Protein 5VBA (pdb70)

B-factor: mean 67.68, std 23.31, range [27.04, 410.62]

Radius of gyration: 30.57 Å; Cα contacts (8 Å, |Δi|>4): 1472; chains: 2; bounding box: 83×88×61 Å

Sequence (814 aa):
ENLYFQGNIFEMLRIDEGLRLKIYKDTEGYYTIGIGHLLTKSPSLNAAKSELDKAIGRNTNGVITKDEAEKLFNQDVDAAVRGILRNAKLKPVYDSLDAVRRAALINMVFQMGETGVAGFTNSLRMLQQKRWDEAAVNLAKSRWYNQTPNRAKRVITTFRTGTWDAYAMVGVEVTIDGMLVLADRLHLVDFPVALGIRPDDLREIVWDQVRRDLTAQGVLDHNGYPHPTVASMVDTLSRPDRTLEARWWRRDVVMVRFVVARKDDRHVIAVRNGDLLVLQLVAPQVGLAGMVTAVLGTADPASVEPLTGIASELAEAGLAPTAARIYTEIVSNPDSWVEIVASQRHPGGTTTHTKAAAGVLDSAHGRVVSLPRIVSGELYGSFLPGTPQNLQLALDALVELLPAGSWLSSGENLYFQGNIFEMLRIDEGLRLKIYKDTEGYYTIGIGHLLTKSPSLNAAKSELDKAIGRNTNGVITKDEAEKLFNQDVDAAVRGILRNAKLKPVYDSLDAVRRAALINMVFQMGETGVAGFTNSLRMLQQKRWDEAAVNLAKSRWYNQTPNRAKRVITTFRTGTWDAYAMVGVEVTIDGMLVLADRLHLVDFPVALGIRPIVWDQVRRDLTAQGVLDHNGYPHPTVASMVDTLSRPDRTLEARWWRRDVGGVMVRFVVARKDDRHVIAVRNGDLLVLQLVAPQVGLAGMVTAVLGTADPASVEPLSELAEATTGLAPTAARIYTEIVSNPDSWVEIVASQRHPGGTTTHTKAAAGVLDSAHGRVVSLPRIVSGELYGSFLPGTPQNLQLALDALVELLPAGSWL

Structure (mmCIF, N/CA/C/O backbone):
data_5VBA
#
_entry.id   5VBA
#
_cell.length_a   64.140
_cell.length_b   81.690
_cell.length_c   160.020
_cell.angle_alpha   90.00
_cell.angle_beta   90.00
_cell.angle_gamma   90.00
#
_symmetry.space_group_name_H-M   'P 21 21 21'
#
loop_
_entity.id
_entity.type
_entity.pdbx_description
1 polymer 'Lysozyme, ESX-1 secretion-associated protein EspG1 chimera'
2 non-polymer 'CHLORIDE ION'
3 water water
#
loop_
_atom_site.group_PDB
_atom_site.id
_atom_site.type_symbol
_atom_site.label_atom_id
_atom_site.label_alt_id
_atom_site.label_comp_id
_atom_site.label_asym_id
_atom_site.label_entity_id
_atom_site.label_seq_id
_atom_site.pdbx_PDB_ins_code
_atom_site.Cartn_x
_atom_site.Cartn_y
_atom_site.Cartn_z
_atom_site.occupancy
_atom_site.B_iso_or_equiv
_atom_site.auth_seq_id
_atom_site.auth_comp_id
_atom_site.auth_asym_id
_atom_site.auth_atom_id
_atom_site.pdbx_PDB_model_num
ATOM 1 N N . GLU A 1 14 ? -14.946 -13.163 -16.205 1.00 76.20 995 GLU A N 1
ATOM 2 C CA . GLU A 1 14 ? -14.188 -11.944 -15.943 1.00 87.55 995 GLU A CA 1
ATOM 3 C C . GLU A 1 14 ? -13.064 -11.780 -16.971 1.00 81.93 995 GLU A C 1
ATOM 4 O O . GLU A 1 14 ? -12.800 -12.689 -17.756 1.00 79.46 995 GLU A O 1
ATOM 15 N N . ASN A 1 15 ? -12.422 -10.608 -16.970 1.00 85.78 996 ASN A N 1
ATOM 16 C CA . ASN A 1 15 ? -11.272 -10.322 -17.837 1.00 82.78 996 ASN A CA 1
ATOM 17 C C . ASN A 1 15 ? -11.591 -10.559 -19.318 1.00 80.70 996 ASN A C 1
ATOM 18 O O . ASN A 1 15 ? -10.970 -11.383 -19.994 1.00 82.29 996 ASN A O 1
ATOM 29 N N . LEU A 1 16 ? -12.581 -9.816 -19.818 1.00 69.94 997 LEU A N 1
ATOM 30 C CA . LEU A 1 16 ? -12.930 -9.893 -21.234 1.00 65.51 997 LEU A CA 1
ATOM 31 C C . LEU A 1 16 ? -12.047 -9.014 -22.118 1.00 50.28 997 LEU A C 1
ATOM 32 O O . LEU A 1 16 ? -12.042 -9.201 -23.339 1.00 52.53 997 LEU A O 1
ATOM 48 N N . TYR A 1 17 ? -11.334 -8.045 -21.545 1.00 45.85 998 TYR A N 1
ATOM 49 C CA . TYR A 1 17 ? -10.399 -7.194 -22.282 1.00 48.36 998 TYR A CA 1
ATOM 50 C C . TYR A 1 17 ? -8.996 -7.500 -21.763 1.00 45.82 998 TYR A C 1
ATOM 51 O O . TYR A 1 17 ? -8.576 -6.967 -20.732 1.00 41.01 998 TYR A O 1
ATOM 69 N N . PHE A 1 18 ? -8.270 -8.361 -22.476 1.00 45.60 999 PHE A N 1
ATOM 70 C CA . PHE A 1 18 ? -6.961 -8.801 -22.011 1.00 47.58 999 PHE A CA 1
ATOM 71 C C . PHE A 1 18 ? -5.904 -7.756 -22.351 1.00 44.69 999 PHE A C 1
ATOM 72 O O . PHE A 1 18 ? -5.663 -7.463 -23.526 1.00 46.47 999 PHE A O 1
ATOM 89 N N . GLN A 1 19 ? -5.253 -7.225 -21.324 1.00 39.25 1000 GLN A N 1
ATOM 90 C CA . GLN A 1 19 ? -4.284 -6.145 -21.471 1.00 50.23 1000 GLN A CA 1
ATOM 91 C C . GLN A 1 19 ? -2.874 -6.720 -21.503 1.00 46.09 1000 GLN A C 1
ATOM 92 O O . GLN A 1 19 ? -2.406 -7.287 -20.513 1.00 53.12 1000 GLN A O 1
ATOM 106 N N . GLY A 1 20 ? -2.216 -6.612 -22.656 1.00 47.07 1001 GLY A N 1
ATOM 107 C CA . GLY A 1 20 ? -0.809 -6.904 -22.777 1.00 43.89 1001 GLY A CA 1
ATOM 108 C C . GLY A 1 20 ? -0.001 -5.644 -23.051 1.00 43.38 1001 GLY A C 1
ATOM 109 O O . GLY A 1 20 ? -0.525 -4.535 -23.142 1.00 42.60 1001 GLY A O 1
ATOM 113 N N . ASN A 1 21 ? 1.306 -5.852 -23.207 1.00 42.30 1002 ASN A N 1
ATOM 114 C CA . ASN A 1 21 ? 2.227 -4.779 -23.566 1.00 43.62 1002 ASN A CA 1
ATOM 115 C C . ASN A 1 21 ? 3.486 -5.414 -24.142 1.00 40.06 1002 ASN A C 1
ATOM 116 O O . ASN A 1 21 ? 3.720 -6.619 -23.996 1.00 39.32 1002 ASN A O 1
ATOM 127 N N . ILE A 1 22 ? 4.297 -4.587 -24.805 1.00 39.06 1003 ILE A N 1
ATOM 128 C CA . ILE A 1 22 ? 5.410 -5.128 -25.586 1.00 37.84 1003 ILE A CA 1
ATOM 129 C C . ILE A 1 22 ? 6.435 -5.801 -24.688 1.00 33.97 1003 ILE A C 1
ATOM 130 O O . ILE A 1 22 ? 7.048 -6.803 -25.078 1.00 39.45 1003 ILE A O 1
ATOM 146 N N . PHE A 1 23 ? 6.605 -5.311 -23.464 1.00 35.17 1004 PHE A N 1
ATOM 147 C CA . PHE A 1 23 ? 7.608 -5.897 -22.583 1.00 41.27 1004 PHE A CA 1
ATOM 148 C C . PHE A 1 23 ? 7.209 -7.301 -22.136 1.00 40.74 1004 PHE A C 1
ATOM 149 O O . PHE A 1 23 ? 8.039 -8.217 -22.149 1.00 44.21 1004 PHE A O 1
ATOM 166 N N . GLU A 1 24 ? 5.952 -7.493 -21.730 1.00 41.45 1005 GLU A N 1
ATOM 167 C CA . GLU A 1 24 ? 5.505 -8.826 -21.332 1.00 46.75 1005 GLU A CA 1
ATOM 168 C C . GLU A 1 24 ? 5.547 -9.789 -22.510 1.00 42.65 1005 GLU A C 1
ATOM 169 O O . GLU A 1 24 ? 5.908 -10.961 -22.352 1.00 48.95 1005 GLU A O 1
ATOM 181 N N . MET A 1 25 ? 5.191 -9.307 -23.704 1.00 41.03 1006 MET A N 1
ATOM 182 C CA . MET A 1 25 ? 5.262 -10.135 -24.904 1.00 40.74 1006 MET A CA 1
ATOM 183 C C . MET A 1 25 ? 6.662 -10.693 -25.110 1.00 40.39 1006 MET A C 1
ATOM 184 O O . MET A 1 25 ? 6.834 -11.893 -25.352 1.00 42.34 1006 MET A O 1
ATOM 198 N N . LEU A 1 26 ? 7.678 -9.834 -25.039 1.00 39.22 1007 LEU A N 1
ATOM 199 C CA . LEU A 1 26 ? 9.030 -10.272 -25.362 1.00 41.90 1007 LEU A CA 1
ATOM 200 C C . LEU A 1 26 ? 9.690 -10.972 -24.184 1.00 42.43 1007 LEU A C 1
ATOM 201 O O . LEU A 1 26 ? 10.543 -11.841 -24.385 1.00 40.81 1007 LEU A O 1
ATOM 217 N N . ARG A 1 27 ? 9.300 -10.619 -22.959 1.00 36.90 1008 ARG A N 1
ATOM 218 C CA . ARG A 1 27 ? 9.676 -11.413 -21.794 1.00 43.16 1008 ARG A CA 1
ATOM 219 C C . ARG A 1 27 ? 9.313 -12.880 -21.992 1.00 47.49 1008 ARG A C 1
ATOM 220 O O . ARG A 1 27 ? 10.084 -13.779 -21.633 1.00 45.69 1008 ARG A O 1
ATOM 241 N N . ILE A 1 28 ? 8.140 -13.137 -22.570 1.00 43.71 1009 ILE A N 1
ATOM 242 C CA . ILE A 1 28 ? 7.680 -14.502 -22.785 1.00 45.49 1009 ILE A CA 1
ATOM 243 C C . ILE A 1 28 ? 8.414 -15.137 -23.957 1.00 44.57 1009 ILE A C 1
ATOM 244 O O . ILE A 1 28 ? 8.903 -16.267 -23.862 1.00 46.11 1009 ILE A O 1
ATOM 260 N N . ASP A 1 29 ? 8.517 -14.414 -25.074 1.00 45.27 1010 ASP A N 1
ATOM 261 C CA . ASP A 1 29 ? 9.068 -14.997 -26.293 1.00 48.68 1010 ASP A CA 1
ATOM 262 C C . ASP A 1 29 ? 10.594 -15.087 -26.249 1.00 44.81 1010 ASP A C 1
ATOM 263 O O . ASP A 1 29 ? 11.163 -16.138 -26.558 1.00 44.54 1010 ASP A O 1
ATOM 272 N N . GLU A 1 30 ? 11.276 -13.994 -25.898 1.00 50.22 1011 GLU A N 1
ATOM 273 C CA . GLU A 1 30 ? 12.736 -14.008 -25.819 1.00 49.04 1011 GLU A CA 1
ATOM 274 C C . GLU A 1 30 ? 13.236 -14.576 -24.498 1.00 51.17 1011 GLU A C 1
ATOM 275 O O . GLU A 1 30 ? 14.291 -15.218 -24.457 1.00 53.68 1011 GLU A O 1
ATOM 287 N N . GLY A 1 31 ? 12.505 -14.346 -23.414 1.00 46.72 1012 GLY A N 1
ATOM 288 C CA . GLY A 1 31 ? 12.962 -14.757 -22.106 1.00 46.24 1012 GLY A CA 1
ATOM 289 C C . GLY A 1 31 ? 13.694 -13.641 -21.394 1.00 46.79 1012 GLY A C 1
ATOM 290 O O . GLY A 1 31 ? 14.556 -12.980 -21.980 1.00 52.32 1012 GLY A O 1
ATOM 294 N N . LEU A 1 32 ? 13.343 -13.407 -20.135 1.00 49.61 1013 LEU A N 1
ATOM 295 C CA . LEU A 1 32 ? 14.023 -12.416 -19.319 1.00 48.97 1013 LEU A CA 1
ATOM 296 C C . LEU A 1 32 ? 15.131 -13.100 -18.537 1.00 57.71 1013 LEU A C 1
ATOM 297 O O . LEU A 1 32 ? 14.883 -14.075 -17.819 1.00 58.90 1013 LEU A O 1
ATOM 313 N N . ARG A 1 33 ? 16.345 -12.580 -18.670 1.00 57.42 1014 ARG A N 1
ATOM 314 C CA . ARG A 1 33 ? 17.496 -13.073 -17.929 1.00 54.05 1014 ARG A CA 1
ATOM 315 C C . ARG A 1 33 ? 18.004 -11.940 -17.053 1.00 58.86 1014 ARG A C 1
ATOM 316 O O . ARG A 1 33 ? 18.309 -10.850 -17.549 1.00 55.99 1014 ARG A O 1
ATOM 337 N N . LEU A 1 34 ? 18.076 -12.202 -15.756 1.00 62.60 1015 LEU A N 1
ATOM 338 C CA . LEU A 1 34 ? 18.580 -11.262 -14.769 1.00 64.86 1015 LEU A CA 1
ATOM 339 C C . LEU A 1 34 ? 20.061 -11.444 -14.491 1.00 62.88 1015 LEU A C 1
ATOM 340 O O . LEU A 1 34 ? 20.645 -10.635 -13.764 1.00 64.69 1015 LEU A O 1
ATOM 356 N N . LYS A 1 35 ? 20.668 -12.484 -15.048 1.00 63.79 1016 LYS A N 1
ATOM 357 C CA . LYS A 1 35 ? 22.078 -12.786 -14.865 1.00 71.13 1016 LYS A CA 1
ATOM 358 C C . LYS A 1 35 ? 22.769 -12.764 -16.219 1.00 66.41 1016 LYS A C 1
ATOM 359 O O . LYS A 1 35 ? 22.171 -13.132 -17.237 1.00 58.66 1016 LYS A O 1
ATOM 378 N N . ILE A 1 36 ? 24.015 -12.285 -16.228 1.00 65.81 1017 ILE A N 1
ATOM 379 C CA . ILE A 1 36 ? 24.773 -12.203 -17.466 1.00 59.27 1017 ILE A CA 1
ATOM 380 C C . ILE A 1 36 ? 24.728 -13.548 -18.173 1.00 58.24 1017 ILE A C 1
ATOM 381 O O . ILE A 1 36 ? 24.834 -14.610 -17.549 1.00 47.41 1017 ILE A O 1
ATOM 397 N N . TYR A 1 37 ? 24.581 -13.493 -19.494 1.00 55.26 1018 TYR A N 1
ATOM 398 C CA . TYR A 1 37 ? 24.306 -14.659 -20.313 1.00 53.95 1018 TYR A CA 1
ATOM 399 C C . TYR A 1 37 ? 25.131 -14.621 -21.590 1.00 59.37 1018 TYR A C 1
ATOM 400 O O . TYR A 1 37 ? 25.542 -13.559 -22.061 1.00 65.15 1018 TYR A O 1
ATOM 418 N N . LYS A 1 38 ? 25.343 -15.809 -22.155 1.00 60.78 1019 LYS A N 1
ATOM 419 C CA . LYS A 1 38 ? 26.131 -16.023 -23.366 1.00 67.61 1019 LYS A CA 1
ATOM 420 C C . LYS A 1 38 ? 25.224 -16.609 -24.442 1.00 72.55 1019 LYS A C 1
ATOM 421 O O . LYS A 1 38 ? 24.779 -17.755 -24.320 1.00 74.54 1019 LYS A O 1
ATOM 440 N N . ASP A 1 39 ? 24.952 -15.841 -25.496 1.00 73.12 1020 ASP A N 1
ATOM 441 C CA . ASP A 1 39 ? 24.139 -16.349 -26.593 1.00 78.10 1020 ASP A CA 1
ATOM 442 C C . ASP A 1 39 ? 24.971 -17.321 -27.436 1.00 80.29 1020 ASP A C 1
ATOM 443 O O . ASP A 1 39 ? 26.127 -17.619 -27.121 1.00 76.09 1020 ASP A O 1
ATOM 452 N N . THR A 1 40 ? 24.375 -17.854 -28.508 1.00 81.88 1021 THR A N 1
ATOM 453 C CA . THR A 1 40 ? 25.073 -18.862 -29.305 1.00 84.77 1021 THR A CA 1
ATOM 454 C C . THR A 1 40 ? 26.333 -18.290 -29.943 1.00 86.28 1021 THR A C 1
ATOM 455 O O . THR A 1 40 ? 27.365 -18.968 -30.018 1.00 85.70 1021 THR A O 1
ATOM 466 N N . GLU A 1 41 ? 26.268 -17.041 -30.403 1.00 89.40 1022 GLU A N 1
ATOM 467 C CA . GLU A 1 41 ? 27.395 -16.358 -31.031 1.00 91.43 1022 GLU A CA 1
ATOM 468 C C . GLU A 1 41 ? 28.523 -16.019 -30.059 1.00 84.99 1022 GLU A C 1
ATOM 469 O O . GLU A 1 41 ? 29.524 -15.438 -30.495 1.00 85.59 1022 GLU A O 1
ATOM 481 N N . GLY A 1 42 ? 28.396 -16.346 -28.773 1.00 85.53 1023 GLY A N 1
ATOM 482 C CA . GLY A 1 42 ? 29.438 -16.069 -27.806 1.00 77.38 1023 GLY A CA 1
ATOM 483 C C . GLY A 1 42 ? 29.383 -14.696 -27.177 1.00 80.94 1023 GLY A C 1
ATOM 484 O O . GLY A 1 42 ? 30.229 -14.388 -26.326 1.00 78.06 1023 GLY A O 1
ATOM 488 N N . TYR A 1 43 ? 28.411 -13.871 -27.551 1.00 81.82 1024 TYR A N 1
ATOM 489 C CA . TYR A 1 43 ? 28.311 -12.523 -27.019 1.00 77.82 1024 TYR A CA 1
ATOM 490 C C . TYR A 1 43 ? 27.634 -12.553 -25.657 1.00 71.01 1024 TYR A C 1
ATOM 491 O O . TYR A 1 43 ? 26.700 -13.325 -25.424 1.00 73.73 1024 TYR A O 1
ATOM 509 N N . TYR A 1 44 ? 28.123 -11.721 -24.750 1.00 71.69 1025 TYR A N 1
ATOM 510 C CA . TYR A 1 44 ? 27.540 -11.642 -23.423 1.00 71.75 1025 TYR A CA 1
ATOM 511 C C . TYR A 1 44 ? 26.306 -10.748 -23.443 1.00 72.72 1025 TYR A C 1
ATOM 512 O O . TYR A 1 44 ? 26.302 -9.678 -24.059 1.00 68.33 1025 TYR A O 1
ATOM 530 N N . THR A 1 45 ? 25.250 -11.207 -22.774 1.00 68.66 1026 THR A N 1
ATOM 531 C CA . THR A 1 45 ? 23.934 -10.594 -22.860 1.00 61.85 1026 THR A CA 1
ATOM 532 C C . THR A 1 45 ? 23.268 -10.614 -21.493 1.00 54.73 1026 THR A C 1
ATOM 533 O O . THR A 1 45 ? 23.589 -11.448 -20.640 1.00 58.34 1026 THR A O 1
ATOM 544 N N . ILE A 1 46 ? 22.344 -9.678 -21.282 1.00 53.90 1027 ILE A N 1
ATOM 545 C CA . ILE A 1 46 ? 21.527 -9.643 -20.073 1.00 57.05 1027 ILE A CA 1
ATOM 546 C C . ILE A 1 46 ? 20.157 -9.074 -20.432 1.00 51.81 1027 ILE A C 1
ATOM 547 O O . ILE A 1 46 ? 19.946 -8.540 -21.522 1.00 47.33 1027 ILE A O 1
ATOM 563 N N . GLY A 1 47 ? 19.215 -9.190 -19.499 1.00 47.52 1028 GLY A N 1
ATOM 564 C CA . GLY A 1 47 ? 17.876 -8.688 -19.747 1.00 49.26 1028 GLY A CA 1
ATOM 565 C C . GLY A 1 47 ? 17.192 -9.491 -20.838 1.00 49.68 1028 GLY A C 1
ATOM 566 O O . GLY A 1 47 ? 17.262 -10.724 -20.878 1.00 52.70 1028 GLY A O 1
ATOM 570 N N . ILE A 1 48 ? 16.502 -8.782 -21.726 1.00 45.59 1029 ILE A N 1
ATOM 571 C CA . ILE A 1 48 ? 15.853 -9.400 -22.873 1.00 44.17 1029 ILE A CA 1
ATOM 572 C C . ILE A 1 48 ? 16.738 -9.153 -24.084 1.00 44.40 1029 ILE A C 1
ATOM 573 O O . ILE A 1 48 ? 16.499 -8.219 -24.860 1.00 46.84 1029 ILE A O 1
ATOM 589 N N . GLY A 1 49 ? 17.754 -9.991 -24.264 1.00 55.18 1030 GLY A N 1
ATOM 590 C CA . GLY A 1 49 ? 18.618 -9.872 -25.426 1.00 63.19 1030 GLY A CA 1
ATOM 591 C C . GLY A 1 49 ? 19.310 -8.534 -25.560 1.00 52.02 1030 GLY A C 1
ATOM 592 O O . GLY A 1 49 ? 19.549 -8.081 -26.682 1.00 58.25 1030 GLY A O 1
ATOM 596 N N . HIS A 1 50 ? 19.618 -7.872 -24.445 1.00 50.21 1031 HIS A N 1
ATOM 597 C CA . HIS A 1 50 ? 20.390 -6.634 -24.478 1.00 59.60 1031 HIS A CA 1
ATOM 598 C C . HIS A 1 50 ? 21.868 -6.983 -24.596 1.00 55.98 1031 HIS A C 1
ATOM 599 O O . HIS A 1 50 ? 22.464 -7.502 -23.648 1.00 54.75 1031 HIS A O 1
ATOM 613 N N . LEU A 1 51 ? 22.462 -6.688 -25.752 1.00 58.27 1032 LEU A N 1
ATOM 614 C CA . LEU A 1 51 ? 23.863 -7.016 -25.998 1.00 68.64 1032 LEU A CA 1
ATOM 615 C C . LEU A 1 51 ? 24.784 -6.150 -25.144 1.00 63.82 1032 LEU A C 1
ATOM 616 O O . LEU A 1 51 ? 24.771 -4.919 -25.249 1.00 66.83 1032 LEU A O 1
ATOM 632 N N . LEU A 1 52 ? 25.594 -6.799 -24.308 1.00 66.52 1033 LEU A N 1
ATOM 633 C CA . LEU A 1 52 ? 26.527 -6.112 -23.423 1.00 73.55 1033 LEU A CA 1
ATOM 634 C C . LEU A 1 52 ? 27.872 -5.865 -24.103 1.00 80.63 1033 LEU A C 1
ATOM 635 O O . LEU A 1 52 ? 28.414 -4.760 -24.030 1.00 82.01 1033 LEU A O 1
ATOM 651 N N . THR A 1 53 ? 28.431 -6.885 -24.751 1.00 76.51 1034 THR A N 1
ATOM 652 C CA . THR A 1 53 ? 29.721 -6.742 -25.410 1.00 78.47 1034 THR A CA 1
ATOM 653 C C . THR A 1 53 ? 29.887 -7.854 -26.434 1.00 83.62 1034 THR A C 1
ATOM 654 O O . THR A 1 53 ? 29.287 -8.925 -26.312 1.00 77.93 1034 THR A O 1
ATOM 665 N N . LYS A 1 54 ? 30.710 -7.580 -27.445 1.00 88.70 1035 LYS A N 1
ATOM 666 C CA . LYS A 1 54 ? 31.102 -8.579 -28.430 1.00 90.40 1035 LYS A CA 1
ATOM 667 C C . LYS A 1 54 ? 32.316 -9.381 -27.988 1.00 88.73 1035 LYS A C 1
ATOM 668 O O . LYS A 1 54 ? 32.594 -10.433 -28.575 1.00 94.27 1035 LYS A O 1
ATOM 687 N N . SER A 1 55 ? 33.036 -8.906 -26.977 1.00 87.09 1036 SER A N 1
ATOM 688 C CA . SER A 1 55 ? 34.298 -9.509 -26.590 1.00 92.83 1036 SER A CA 1
ATOM 689 C C . SER A 1 55 ? 34.109 -10.977 -26.208 1.00 102.00 1036 SER A C 1
ATOM 690 O O . SER A 1 55 ? 33.083 -11.350 -25.632 1.00 103.48 1036 SER A O 1
ATOM 698 N N . PRO A 1 56 ? 35.096 -11.840 -26.508 1.00 100.27 1037 PRO A N 1
ATOM 699 C CA . PRO A 1 56 ? 35.032 -13.221 -26.006 1.00 99.07 1037 PRO A CA 1
ATOM 700 C C . PRO A 1 56 ? 35.308 -13.317 -24.508 1.00 95.41 1037 PRO A C 1
ATOM 701 O O . PRO A 1 56 ? 35.472 -14.420 -23.978 1.00 99.68 1037 PRO A O 1
ATOM 712 N N . SER A 1 57 ? 35.376 -12.175 -23.823 1.00 97.68 1038 SER A N 1
ATOM 713 C CA . SER A 1 57 ? 35.726 -12.099 -22.409 1.00 101.15 1038 SER A CA 1
ATOM 714 C C . SER A 1 57 ? 34.516 -11.799 -21.533 1.00 102.87 1038 SER A C 1
ATOM 715 O O . SER A 1 57 ? 33.657 -10.987 -21.894 1.00 101.09 1038 SER A O 1
ATOM 723 N N . LEU A 1 58 ? 34.465 -12.463 -20.372 1.00 106.12 1039 LEU A N 1
ATOM 724 C CA . LEU A 1 58 ? 33.405 -12.216 -19.396 1.00 102.48 1039 LEU A CA 1
ATOM 725 C C . LEU A 1 58 ? 33.566 -10.876 -18.686 1.00 101.62 1039 LEU A C 1
ATOM 726 O O . LEU A 1 58 ? 32.582 -10.156 -18.486 1.00 103.98 1039 LEU A O 1
ATOM 742 N N . ASN A 1 59 ? 34.790 -10.526 -18.285 1.00 106.71 1040 ASN A N 1
ATOM 743 C CA . ASN A 1 59 ? 34.980 -9.326 -17.472 1.00 109.52 1040 ASN A CA 1
ATOM 744 C C . ASN A 1 59 ? 34.610 -8.058 -18.227 1.00 102.42 1040 ASN A C 1
ATOM 745 O O . ASN A 1 59 ? 34.129 -7.096 -17.617 1.00 98.10 1040 ASN A O 1
ATOM 756 N N . ALA A 1 60 ? 34.841 -8.020 -19.539 1.00 106.44 1041 ALA A N 1
ATOM 757 C CA . ALA A 1 60 ? 34.402 -6.867 -20.318 1.00 109.31 1041 ALA A CA 1
ATOM 758 C C . ALA A 1 60 ? 32.900 -6.654 -20.170 1.00 106.63 1041 ALA A C 1
ATOM 759 O O . ALA A 1 60 ? 32.430 -5.513 -20.091 1.00 110.66 1041 ALA A O 1
ATOM 766 N N . ALA A 1 61 ? 32.132 -7.745 -20.125 1.00 105.47 1042 ALA A N 1
ATOM 767 C CA . ALA A 1 61 ? 30.683 -7.644 -19.985 1.00 95.10 1042 ALA A CA 1
ATOM 768 C C . ALA A 1 61 ? 30.286 -7.049 -18.637 1.00 93.89 1042 ALA A C 1
ATOM 769 O O . ALA A 1 61 ? 29.409 -6.179 -18.569 1.00 85.60 1042 ALA A O 1
ATOM 776 N N . LYS A 1 62 ? 30.911 -7.507 -17.546 1.00 93.78 1043 LYS A N 1
ATOM 777 C CA . LYS A 1 62 ? 30.609 -6.927 -16.239 1.00 92.59 1043 LYS A CA 1
ATOM 778 C C . LYS A 1 62 ? 30.911 -5.436 -16.208 1.00 95.34 1043 LYS A C 1
ATOM 779 O O . LYS A 1 62 ? 30.224 -4.677 -15.514 1.00 88.45 1043 LYS A O 1
ATOM 798 N N . SER A 1 63 ? 31.943 -5.002 -16.932 1.00 98.90 1044 SER A N 1
ATOM 799 C CA . SER A 1 63 ? 32.249 -3.578 -17.008 1.00 103.33 1044 SER A CA 1
ATOM 800 C C . SER A 1 63 ? 31.135 -2.811 -17.713 1.00 98.88 1044 SER A C 1
ATOM 801 O O . SER A 1 63 ? 30.657 -1.787 -17.209 1.00 96.51 1044 SER A O 1
ATOM 809 N N . GLU A 1 64 ? 30.690 -3.308 -18.870 1.00 96.72 1045 GLU A N 1
ATOM 810 C CA . GLU A 1 64 ? 29.668 -2.601 -19.636 1.00 102.36 1045 GLU A CA 1
ATOM 811 C C . GLU A 1 64 ? 28.332 -2.566 -18.901 1.00 99.04 1045 GLU A C 1
ATOM 812 O O . GLU A 1 64 ? 27.607 -1.566 -18.970 1.00 93.79 1045 GLU A O 1
ATOM 824 N N . LEU A 1 65 ? 27.985 -3.644 -18.197 1.00 91.76 1046 LEU A N 1
ATOM 825 C CA . LEU A 1 65 ? 26.707 -3.680 -17.494 1.00 84.11 1046 LEU A CA 1
ATOM 826 C C . LEU A 1 65 ? 26.655 -2.628 -16.394 1.00 89.44 1046 LEU A C 1
ATOM 827 O O . LEU A 1 65 ? 25.624 -1.973 -16.201 1.00 89.25 1046 LEU A O 1
ATOM 843 N N . ASP A 1 66 ? 27.752 -2.459 -15.652 1.00 101.84 1047 ASP A N 1
ATOM 844 C CA . ASP A 1 66 ? 27.775 -1.461 -14.587 1.00 99.80 1047 ASP A CA 1
ATOM 845 C C . ASP A 1 66 ? 27.624 -0.047 -15.134 1.00 97.62 1047 ASP A C 1
ATOM 846 O O . ASP A 1 66 ? 27.012 0.805 -14.480 1.00 100.33 1047 ASP A O 1
ATOM 855 N N . LYS A 1 67 ? 28.163 0.226 -16.326 1.00 97.19 1048 LYS A N 1
ATOM 856 C CA . LYS A 1 67 ? 27.978 1.542 -16.931 1.00 100.93 1048 LYS A CA 1
ATOM 857 C C . LYS A 1 67 ? 26.509 1.804 -17.243 1.00 96.49 1048 LYS A C 1
ATOM 858 O O . LYS A 1 67 ? 25.967 2.860 -16.896 1.00 93.58 1048 LYS A O 1
ATOM 877 N N . ALA A 1 68 ? 25.845 0.847 -17.898 1.00 97.50 1049 ALA A N 1
ATOM 878 C CA . ALA A 1 68 ? 24.461 1.049 -18.312 1.00 86.90 1049 ALA A CA 1
ATOM 879 C C . ALA A 1 68 ? 23.524 1.191 -17.120 1.00 89.90 1049 ALA A C 1
ATOM 880 O O . ALA A 1 68 ? 22.480 1.843 -17.231 1.00 91.91 1049 ALA A O 1
ATOM 887 N N . ILE A 1 69 ? 23.871 0.596 -15.980 1.00 91.80 1050 ILE A N 1
ATOM 888 C CA . ILE A 1 69 ? 22.982 0.597 -14.825 1.00 92.93 1050 ILE A CA 1
ATOM 889 C C . ILE A 1 69 ? 23.319 1.702 -13.829 1.00 92.53 1050 ILE A C 1
ATOM 890 O O . ILE A 1 69 ? 22.438 2.110 -13.057 1.00 99.56 1050 ILE A O 1
ATOM 906 N N . GLY A 1 70 ? 24.548 2.205 -13.828 1.00 92.61 1051 GLY A N 1
ATOM 907 C CA . GLY A 1 70 ? 24.935 3.172 -12.817 1.00 94.55 1051 GLY A CA 1
ATOM 908 C C . GLY A 1 70 ? 25.015 2.541 -11.444 1.00 94.09 1051 GLY A C 1
ATOM 909 O O . GLY A 1 70 ? 24.543 3.128 -10.462 1.00 88.31 1051 GLY A O 1
ATOM 913 N N . ARG A 1 71 ? 25.586 1.343 -11.359 1.00 97.12 1052 ARG A N 1
ATOM 914 C CA . ARG A 1 71 ? 25.629 0.577 -10.124 1.00 94.75 1052 ARG A CA 1
ATOM 915 C C . ARG A 1 71 ? 26.605 -0.571 -10.313 1.00 95.88 1052 ARG A C 1
ATOM 916 O O . ARG A 1 71 ? 26.810 -1.045 -11.434 1.00 96.40 1052 ARG A O 1
ATOM 937 N N . ASN A 1 72 ? 27.226 -0.990 -9.215 1.00 102.21 1053 ASN A N 1
ATOM 938 C CA . ASN A 1 72 ? 28.094 -2.161 -9.213 1.00 114.49 1053 ASN A CA 1
ATOM 939 C C . ASN A 1 72 ? 27.207 -3.375 -8.957 1.00 103.43 1053 ASN A C 1
ATOM 940 O O . ASN A 1 72 ? 26.693 -3.556 -7.848 1.00 102.29 1053 ASN A O 1
ATOM 951 N N . THR A 1 73 ? 27.013 -4.195 -9.991 1.00 99.76 1054 THR A N 1
ATOM 952 C CA . THR A 1 73 ? 25.951 -5.190 -10.001 1.00 98.22 1054 THR A CA 1
ATOM 953 C C . THR A 1 73 ? 26.426 -6.630 -9.864 1.00 99.23 1054 THR A C 1
ATOM 954 O O . THR A 1 73 ? 25.643 -7.472 -9.414 1.00 93.40 1054 THR A O 1
ATOM 965 N N . ASN A 1 74 ? 27.673 -6.933 -10.222 1.00 103.65 1055 ASN A N 1
ATOM 966 C CA . ASN A 1 74 ? 28.167 -8.312 -10.222 1.00 107.47 1055 ASN A CA 1
ATOM 967 C C . ASN A 1 74 ? 27.348 -9.195 -11.162 1.00 98.57 1055 ASN A C 1
ATOM 968 O O . ASN A 1 74 ? 27.063 -10.356 -10.860 1.00 103.46 1055 ASN A O 1
ATOM 979 N N . GLY A 1 75 ? 26.968 -8.642 -12.312 1.00 93.42 1056 GLY A N 1
ATOM 980 C CA . GLY A 1 75 ? 26.300 -9.423 -13.336 1.00 88.64 1056 GLY A CA 1
ATOM 981 C C . GLY A 1 75 ? 24.864 -9.790 -13.033 1.00 80.27 1056 GLY A C 1
ATOM 982 O O . GLY A 1 75 ? 24.341 -10.731 -13.634 1.00 70.44 1056 GLY A O 1
ATOM 986 N N . VAL A 1 76 ? 24.207 -9.070 -12.124 1.00 72.20 1057 VAL A N 1
ATOM 987 C CA . VAL A 1 76 ? 22.846 -9.384 -11.701 1.00 73.74 1057 VAL A CA 1
ATOM 988 C C . VAL A 1 76 ? 22.037 -8.094 -11.644 1.00 77.47 1057 VAL A C 1
ATOM 989 O O . VAL A 1 76 ? 22.432 -7.135 -10.971 1.00 78.47 1057 VAL A O 1
ATOM 1002 N N . ILE A 1 77 ? 20.903 -8.071 -12.347 1.00 73.93 1058 ILE A N 1
ATOM 1003 C CA . ILE A 1 77 ? 20.031 -6.906 -12.397 1.00 70.74 1058 ILE A CA 1
ATOM 1004 C C . ILE A 1 77 ? 18.642 -7.298 -11.900 1.00 65.89 1058 ILE A C 1
ATOM 1005 O O . ILE A 1 77 ? 18.313 -8.475 -11.754 1.00 61.44 1058 ILE A O 1
ATOM 1021 N N . THR A 1 78 ? 17.819 -6.282 -11.659 1.00 65.15 1059 THR A N 1
ATOM 1022 C CA . THR A 1 78 ? 16.427 -6.496 -11.307 1.00 72.06 1059 THR A CA 1
ATOM 1023 C C . THR A 1 78 ? 15.560 -6.431 -12.558 1.00 65.44 1059 THR A C 1
ATOM 1024 O O . THR A 1 78 ? 16.008 -6.055 -13.643 1.00 61.84 1059 THR A O 1
ATOM 1035 N N . LYS A 1 79 ? 14.284 -6.764 -12.383 1.00 64.18 1060 LYS A N 1
ATOM 1036 C CA . LYS A 1 79 ? 13.361 -6.731 -13.508 1.00 65.81 1060 LYS A CA 1
ATOM 1037 C C . LYS A 1 79 ? 13.171 -5.305 -14.007 1.00 62.79 1060 LYS A C 1
ATOM 1038 O O . LYS A 1 79 ? 13.161 -5.061 -15.218 1.00 54.10 1060 LYS A O 1
ATOM 1057 N N . ASP A 1 80 ? 13.083 -4.340 -13.089 1.00 72.15 1061 ASP A N 1
ATOM 1058 C CA . ASP A 1 80 ? 12.951 -2.943 -13.493 1.00 75.65 1061 ASP A CA 1
ATOM 1059 C C . ASP A 1 80 ? 14.158 -2.486 -14.306 1.00 68.13 1061 ASP A C 1
ATOM 1060 O O . ASP A 1 80 ? 14.007 -1.782 -15.310 1.00 62.82 1061 ASP A O 1
ATOM 1069 N N . GLU A 1 81 ? 15.365 -2.875 -13.890 1.00 66.85 1062 GLU A N 1
ATOM 1070 C CA . GLU A 1 81 ? 16.558 -2.489 -14.636 1.00 68.68 1062 GLU A CA 1
ATOM 1071 C C . GLU A 1 81 ? 16.564 -3.118 -16.025 1.00 64.90 1062 GLU A C 1
ATOM 1072 O O . GLU A 1 81 ? 16.896 -2.453 -17.014 1.00 56.88 1062 GLU A O 1
ATOM 1084 N N . ALA A 1 82 ? 16.174 -4.392 -16.125 1.00 69.92 1063 ALA A N 1
ATOM 1085 C CA . ALA A 1 82 ? 16.068 -5.030 -17.432 1.00 60.36 1063 ALA A CA 1
ATOM 1086 C C . ALA A 1 82 ? 15.038 -4.334 -18.310 1.00 55.30 1063 ALA A C 1
ATOM 1087 O O . ALA A 1 82 ? 15.208 -4.268 -19.533 1.00 46.94 1063 ALA A O 1
ATOM 1094 N N . GLU A 1 83 ? 13.970 -3.801 -17.714 1.00 51.37 1064 GLU A N 1
ATOM 1095 C CA . GLU A 1 83 ? 12.991 -3.073 -18.512 1.00 54.75 1064 GLU A CA 1
ATOM 1096 C C . GLU A 1 83 ? 13.587 -1.791 -19.084 1.00 48.07 1064 GLU A C 1
ATOM 1097 O O . GLU A 1 83 ? 13.260 -1.407 -20.214 1.00 47.27 1064 GLU A O 1
ATOM 1109 N N . LYS A 1 84 ? 14.448 -1.106 -18.324 1.00 49.88 1065 LYS A N 1
ATOM 1110 C CA . LYS A 1 84 ? 15.102 0.092 -18.849 1.00 53.15 1065 LYS A CA 1
ATOM 1111 C C . LYS A 1 84 ? 15.893 -0.233 -20.108 1.00 45.51 1065 LYS A C 1
ATOM 1112 O O . LYS A 1 84 ? 15.719 0.412 -21.148 1.00 44.27 1065 LYS A O 1
ATOM 1131 N N . LEU A 1 85 ? 16.781 -1.231 -20.020 1.00 47.17 1066 LEU A N 1
ATOM 1132 C CA . LEU A 1 85 ? 17.563 -1.672 -21.174 1.00 47.82 1066 LEU A CA 1
ATOM 1133 C C . LEU A 1 85 ? 16.656 -2.082 -22.327 1.00 45.99 1066 LEU A C 1
ATOM 1134 O O . LEU A 1 85 ? 16.932 -1.764 -23.490 1.00 41.79 1066 LEU A O 1
ATOM 1150 N N . PHE A 1 86 ? 15.574 -2.806 -22.026 1.00 40.99 1067 PHE A N 1
ATOM 1151 C CA . PHE A 1 86 ? 14.649 -3.226 -23.073 1.00 39.20 1067 PHE A CA 1
ATOM 1152 C C . PHE A 1 86 ? 14.058 -2.022 -23.811 1.00 42.12 1067 PHE A C 1
ATOM 1153 O O . PHE A 1 86 ? 13.942 -2.034 -25.044 1.00 40.23 1067 PHE A O 1
ATOM 1170 N N . ASN A 1 87 ? 13.697 -0.964 -23.080 1.00 38.21 1068 ASN A N 1
ATOM 1171 C CA . ASN A 1 87 ? 13.136 0.221 -23.727 1.00 45.69 1068 ASN A CA 1
ATOM 1172 C C . ASN A 1 87 ? 14.123 0.839 -24.710 1.00 42.61 1068 ASN A C 1
ATOM 1173 O O . ASN A 1 87 ? 13.726 1.276 -25.798 1.00 41.09 1068 ASN A O 1
ATOM 1184 N N . GLN A 1 88 ? 15.408 0.903 -24.341 1.00 43.44 1069 GLN A N 1
ATOM 1185 C CA . GLN A 1 88 ? 16.425 1.396 -25.271 1.00 44.24 1069 GLN A CA 1
ATOM 1186 C C . GLN A 1 88 ? 16.508 0.521 -26.515 1.00 40.51 1069 GLN A C 1
ATOM 1187 O O . GLN A 1 88 ? 16.628 1.030 -27.634 1.00 41.88 1069 GLN A O 1
ATOM 1201 N N . ASP A 1 89 ? 16.462 -0.798 -26.343 1.00 42.56 1070 ASP A N 1
ATOM 1202 C CA . ASP A 1 89 ? 16.499 -1.687 -27.499 1.00 42.17 1070 ASP A CA 1
ATOM 1203 C C . ASP A 1 89 ? 15.258 -1.522 -28.374 1.00 36.39 1070 ASP A C 1
ATOM 1204 O O . ASP A 1 89 ? 15.357 -1.584 -29.604 1.00 43.60 1070 ASP A O 1
ATOM 1213 N N . VAL A 1 90 ? 14.082 -1.315 -27.773 1.00 32.42 1071 VAL A N 1
ATOM 1214 C CA . VAL A 1 90 ? 12.880 -1.069 -28.576 1.00 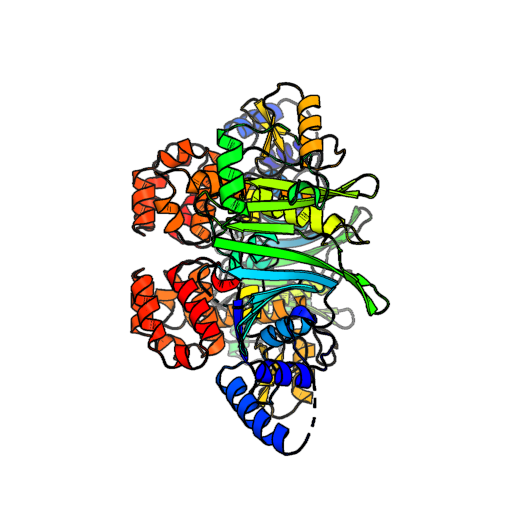36.09 1071 VAL A CA 1
ATOM 1215 C C . VAL A 1 90 ? 13.034 0.203 -29.397 1.00 35.54 1071 VAL A C 1
ATOM 1216 O O . VAL A 1 90 ? 12.703 0.234 -30.588 1.00 41.93 1071 VAL A O 1
ATOM 1229 N N . ASP A 1 91 ? 13.518 1.280 -28.770 1.00 39.95 1072 ASP A N 1
ATOM 1230 C CA . ASP A 1 91 ? 13.796 2.508 -29.514 1.00 42.59 1072 ASP A CA 1
ATOM 1231 C C . ASP A 1 91 ? 14.750 2.242 -30.666 1.00 43.18 1072 ASP A C 1
ATOM 1232 O O . ASP A 1 91 ? 14.488 2.639 -31.809 1.00 41.42 1072 ASP A O 1
ATOM 1241 N N . ALA A 1 92 ? 15.866 1.562 -30.380 1.00 39.12 1073 ALA A N 1
ATOM 1242 C CA . ALA A 1 92 ? 16.847 1.265 -31.420 1.00 45.70 1073 ALA A CA 1
ATOM 1243 C C . ALA A 1 92 ? 16.219 0.474 -32.554 1.00 40.49 1073 ALA A C 1
ATOM 1244 O O . ALA A 1 92 ? 16.519 0.717 -33.727 1.00 44.17 1073 ALA A O 1
ATOM 1251 N N . ALA A 1 93 ? 15.344 -0.479 -32.220 1.00 41.46 1074 ALA A N 1
ATOM 1252 C CA . ALA A 1 93 ? 14.704 -1.299 -33.243 1.00 39.04 1074 ALA A CA 1
ATOM 1253 C C . ALA A 1 93 ? 13.693 -0.485 -34.038 1.00 39.55 1074 ALA A C 1
ATOM 1254 O O . ALA A 1 93 ? 13.585 -0.641 -35.258 1.00 46.49 1074 ALA A O 1
ATOM 1261 N N . VAL A 1 94 ? 12.921 0.367 -33.364 1.00 36.53 1075 VAL A N 1
ATOM 1262 C CA . VAL A 1 94 ? 11.983 1.229 -34.081 1.00 44.99 1075 VAL A CA 1
ATOM 1263 C C . VAL A 1 94 ? 12.734 2.270 -34.902 1.00 39.32 1075 VAL A C 1
ATOM 1264 O O . VAL A 1 94 ? 12.352 2.578 -36.037 1.00 37.94 1075 VAL A O 1
ATOM 1277 N N . ARG A 1 95 ? 13.785 2.858 -34.330 1.00 46.63 1076 ARG A N 1
ATOM 1278 C CA . ARG A 1 95 ? 14.625 3.776 -35.093 1.00 49.44 1076 ARG A CA 1
ATOM 1279 C C . ARG A 1 95 ? 15.146 3.100 -36.360 1.00 49.30 1076 ARG A C 1
ATOM 1280 O O . ARG A 1 95 ? 15.140 3.696 -37.443 1.00 54.18 1076 ARG A O 1
ATOM 1301 N N . GLY A 1 96 ? 15.591 1.848 -36.244 1.00 46.25 1077 GLY A N 1
ATOM 1302 C CA . GLY A 1 96 ? 16.037 1.112 -37.418 1.00 53.95 1077 GLY A CA 1
ATOM 1303 C C . GLY A 1 96 ? 14.924 0.859 -38.419 1.00 56.39 1077 GLY A C 1
ATOM 1304 O O . GLY A 1 96 ? 15.133 0.957 -39.630 1.00 58.49 1077 GLY A O 1
ATOM 1308 N N . ILE A 1 97 ? 13.732 0.503 -37.929 1.00 58.15 1078 ILE A N 1
ATOM 1309 C CA . ILE A 1 97 ? 12.599 0.243 -38.818 1.00 50.60 1078 ILE A CA 1
ATOM 1310 C C . ILE A 1 97 ? 12.238 1.497 -39.604 1.00 50.06 1078 ILE A C 1
ATOM 1311 O O . ILE A 1 97 ? 12.010 1.442 -40.817 1.00 50.21 1078 ILE A O 1
ATOM 1327 N N . LEU A 1 98 ? 12.139 2.639 -38.917 1.00 50.45 1079 LEU A N 1
ATOM 1328 C CA . LEU A 1 98 ? 11.728 3.885 -39.554 1.00 57.02 1079 LEU A CA 1
ATOM 1329 C C . LEU A 1 98 ? 12.740 4.404 -40.573 1.00 58.84 1079 LEU A C 1
ATOM 1330 O O . LEU A 1 98 ? 12.388 5.275 -41.377 1.00 62.57 1079 LEU A O 1
ATOM 1346 N N . ARG A 1 99 ? 13.971 3.898 -40.569 1.00 57.01 1080 ARG A N 1
ATOM 1347 C CA . ARG A 1 99 ? 14.994 4.306 -41.524 1.00 62.64 1080 ARG A CA 1
ATOM 1348 C C . ARG A 1 99 ? 15.233 3.242 -42.586 1.00 62.52 1080 ARG A C 1
ATOM 1349 O O . ARG A 1 99 ? 16.183 3.353 -43.366 1.00 62.09 1080 ARG A O 1
ATOM 1370 N N . ASN A 1 100 ? 14.398 2.209 -42.619 1.00 58.86 1081 ASN A N 1
ATOM 1371 C CA . ASN A 1 100 ? 14.488 1.127 -43.592 1.00 59.83 1081 ASN A CA 1
ATOM 1372 C C . ASN A 1 100 ? 13.282 1.242 -44.518 1.00 63.00 1081 ASN A C 1
ATOM 1373 O O . ASN A 1 100 ? 12.144 1.003 -44.098 1.00 58.41 1081 ASN A O 1
ATOM 1384 N N . ALA A 1 101 ? 13.533 1.592 -45.782 1.00 59.00 1082 ALA A N 1
ATOM 1385 C CA . ALA A 1 101 ? 12.444 1.859 -46.716 1.00 61.75 1082 ALA A CA 1
ATOM 1386 C C . ALA A 1 101 ? 11.561 0.641 -46.950 1.00 58.28 1082 ALA A C 1
ATOM 1387 O O . ALA A 1 101 ? 10.438 0.792 -47.440 1.00 57.04 1082 ALA A O 1
ATOM 1394 N N . LYS A 1 102 ? 12.041 -0.561 -46.631 1.00 58.25 1083 LYS A N 1
ATOM 1395 C CA . LYS A 1 102 ? 11.216 -1.753 -46.785 1.00 63.34 1083 LYS A CA 1
ATOM 1396 C C . LYS A 1 102 ? 10.278 -1.974 -45.604 1.00 68.78 1083 LYS A C 1
ATOM 1397 O O . LYS A 1 102 ? 9.248 -2.640 -45.763 1.00 68.17 1083 LYS A O 1
ATOM 1416 N N . LEU A 1 103 ? 10.587 -1.406 -44.439 1.00 62.40 1084 LEU A N 1
ATOM 1417 C CA . LEU A 1 103 ? 9.801 -1.642 -43.237 1.00 54.47 1084 LEU A CA 1
ATOM 1418 C C . LEU A 1 103 ? 9.024 -0.423 -42.768 1.00 53.31 1084 LEU A C 1
ATOM 1419 O O . LEU A 1 103 ? 7.960 -0.585 -42.168 1.00 53.98 1084 LEU A O 1
ATOM 1435 N N . LYS A 1 104 ? 9.505 0.788 -43.048 1.00 57.03 1085 LYS A N 1
ATOM 1436 C CA . LYS A 1 104 ? 8.815 1.979 -42.556 1.00 52.40 1085 LYS A CA 1
ATOM 1437 C C . LYS A 1 104 ? 7.381 2.061 -43.045 1.00 53.52 1085 LYS A C 1
ATOM 1438 O O . LYS A 1 104 ? 6.496 2.388 -42.237 1.00 52.50 1085 LYS A O 1
ATOM 1457 N N . PRO A 1 105 ? 7.078 1.828 -44.325 1.00 57.60 1086 PRO A N 1
ATOM 1458 C CA . PRO A 1 105 ? 5.675 1.945 -44.761 1.00 49.89 1086 PRO A CA 1
ATOM 1459 C C . PRO A 1 105 ? 4.747 0.990 -44.034 1.00 50.83 1086 PRO A C 1
ATOM 1460 O O . PRO A 1 105 ? 3.628 1.367 -43.671 1.00 45.98 1086 PRO A O 1
ATOM 1471 N N . VAL A 1 106 ? 5.189 -0.244 -43.803 1.00 48.32 1087 VAL A N 1
ATOM 1472 C CA . VAL A 1 106 ? 4.337 -1.225 -43.140 1.00 49.83 1087 VAL A CA 1
ATOM 1473 C C . VAL A 1 106 ? 4.174 -0.870 -41.669 1.00 47.49 1087 VAL A C 1
ATOM 1474 O O . VAL A 1 106 ? 3.069 -0.930 -41.119 1.00 47.19 1087 VAL A O 1
ATOM 1487 N N . TYR A 1 107 ? 5.267 -0.470 -41.015 1.00 48.04 1088 TYR A N 1
ATOM 1488 C CA . TYR A 1 107 ? 5.211 -0.082 -39.609 1.00 45.31 1088 TYR A CA 1
ATOM 1489 C C . TYR A 1 107 ? 4.271 1.098 -39.404 1.00 44.79 1088 TYR A C 1
ATOM 1490 O O . TYR A 1 107 ? 3.435 1.088 -38.493 1.00 45.61 1088 TYR A O 1
ATOM 1508 N N . ASP A 1 108 ? 4.373 2.119 -40.259 1.00 42.20 1089 ASP A N 1
ATOM 1509 C CA . ASP A 1 108 ? 3.505 3.285 -40.117 1.00 44.51 1089 ASP A CA 1
ATOM 1510 C C . ASP A 1 108 ? 2.029 2.910 -40.189 1.00 45.66 1089 ASP A C 1
ATOM 1511 O O . ASP A 1 108 ? 1.204 3.517 -39.498 1.00 49.22 1089 ASP A O 1
ATOM 1520 N N . SER A 1 109 ? 1.676 1.913 -41.001 1.00 45.73 1090 SER A N 1
ATOM 1521 C CA . SER A 1 109 ? 0.272 1.574 -41.202 1.00 52.16 1090 SER A CA 1
ATOM 1522 C C . SER A 1 109 ? -0.301 0.721 -40.079 1.00 42.58 1090 SER A C 1
ATOM 1523 O O . SER A 1 109 ? -1.523 0.670 -39.920 1.00 46.38 1090 SER A O 1
ATOM 1531 N N . LEU A 1 110 ? 0.543 0.071 -39.290 1.00 46.56 1091 LEU A N 1
ATOM 1532 C CA . LEU A 1 110 ? 0.080 -0.900 -38.317 1.00 39.34 1091 LEU A CA 1
ATOM 1533 C C . LEU A 1 110 ? -0.320 -0.235 -37.003 1.00 39.83 1091 LEU A C 1
ATOM 1534 O O . LEU A 1 110 ? 0.223 0.800 -36.605 1.00 38.22 1091 LEU A O 1
ATOM 1550 N N . ASP A 1 111 ? -1.298 -0.848 -36.343 1.00 43.21 1092 ASP A N 1
ATOM 1551 C CA . ASP A 1 111 ? -1.694 -0.495 -34.991 1.00 38.13 1092 ASP A CA 1
ATOM 1552 C C . ASP A 1 111 ? -0.586 -0.858 -34.003 1.00 34.66 1092 ASP A C 1
ATOM 1553 O O . ASP A 1 111 ? 0.361 -1.580 -34.325 1.00 35.08 1092 ASP A O 1
ATOM 1562 N N . ALA A 1 112 ? -0.738 -0.386 -32.764 1.00 31.87 1093 ALA A N 1
ATOM 1563 C CA . ALA A 1 112 ? 0.336 -0.542 -31.788 1.00 39.32 1093 ALA A CA 1
ATOM 1564 C C . ALA A 1 112 ? 0.626 -2.014 -31.511 1.00 35.04 1093 ALA A C 1
ATOM 1565 O O . ALA A 1 112 ? 1.786 -2.404 -31.343 1.00 34.96 1093 ALA A O 1
ATOM 1572 N N . VAL A 1 113 ? -0.411 -2.846 -31.454 1.00 34.85 1094 VAL A N 1
ATOM 1573 C CA . VAL A 1 113 ? -0.201 -4.254 -31.130 1.00 32.73 1094 VAL A CA 1
ATOM 1574 C C . VAL A 1 113 ? 0.550 -4.950 -32.259 1.00 33.00 1094 VAL A C 1
ATOM 1575 O O . VAL A 1 113 ? 1.523 -5.680 -32.024 1.00 33.93 1094 VAL A O 1
ATOM 1588 N N . ARG A 1 114 ? 0.112 -4.730 -33.503 1.00 30.48 1095 ARG A N 1
ATOM 1589 C CA . ARG A 1 114 ? 0.801 -5.329 -34.642 1.00 37.87 1095 ARG A CA 1
ATOM 1590 C C . ARG A 1 114 ? 2.195 -4.740 -34.826 1.00 32.12 1095 ARG A C 1
ATOM 1591 O O . ARG A 1 114 ? 3.085 -5.420 -35.347 1.00 40.98 1095 ARG A O 1
ATOM 1612 N N . ARG A 1 115 ? 2.406 -3.487 -34.413 1.00 37.67 1096 ARG A N 1
ATOM 1613 C CA . ARG A 1 115 ? 3.761 -2.933 -34.390 1.00 34.88 1096 ARG A CA 1
ATOM 1614 C C . ARG A 1 115 ? 4.639 -3.694 -33.407 1.00 38.34 1096 ARG A C 1
ATOM 1615 O O . ARG A 1 115 ? 5.809 -3.978 -33.690 1.00 34.45 1096 ARG A O 1
ATOM 1636 N N . ALA A 1 116 ? 4.092 -4.022 -32.234 1.00 36.07 1097 ALA A N 1
ATOM 1637 C CA . ALA A 1 116 ? 4.843 -4.821 -31.273 1.00 38.84 1097 ALA A CA 1
ATOM 1638 C C . ALA A 1 116 ? 5.194 -6.191 -31.846 1.00 36.66 1097 ALA A C 1
ATOM 1639 O O . ALA A 1 116 ? 6.304 -6.697 -31.630 1.00 38.74 1097 ALA A O 1
ATOM 1646 N N . ALA A 1 117 ? 4.267 -6.806 -32.586 1.00 32.82 1098 ALA A N 1
ATOM 1647 C CA . ALA A 1 117 ? 4.564 -8.085 -33.226 1.00 40.08 1098 ALA A CA 1
ATOM 1648 C C . ALA A 1 117 ? 5.721 -7.951 -34.213 1.00 37.00 1098 ALA A C 1
ATOM 1649 O O . ALA A 1 117 ? 6.569 -8.846 -34.317 1.00 42.08 1098 ALA A O 1
ATOM 1656 N N . LEU A 1 118 ? 5.754 -6.845 -34.962 1.00 39.62 1099 LEU A N 1
ATOM 1657 C CA . LEU A 1 118 ? 6.840 -6.605 -35.911 1.00 39.32 1099 LEU A CA 1
ATOM 1658 C C . LEU A 1 118 ? 8.155 -6.353 -35.182 1.00 40.70 1099 LEU A C 1
ATOM 1659 O O . LEU A 1 118 ? 9.195 -6.909 -35.550 1.00 40.73 1099 LEU A O 1
ATOM 1675 N N . ILE A 1 119 ? 8.130 -5.515 -34.140 1.00 38.38 1100 ILE A N 1
ATOM 1676 C CA . ILE A 1 119 ? 9.312 -5.342 -33.295 1.00 38.76 1100 ILE A CA 1
ATOM 1677 C C . ILE A 1 119 ? 9.761 -6.682 -32.743 1.00 42.36 1100 ILE A C 1
ATOM 1678 O O . ILE A 1 119 ? 10.961 -6.921 -32.547 1.00 40.99 1100 ILE A O 1
ATOM 1694 N N . ASN A 1 120 ? 8.803 -7.560 -32.448 1.00 40.95 1101 ASN A N 1
ATOM 1695 C CA . ASN A 1 120 ? 9.116 -8.878 -31.917 1.00 35.98 1101 ASN A CA 1
ATOM 1696 C C . ASN A 1 120 ? 9.983 -9.658 -32.895 1.00 38.21 1101 ASN A C 1
ATOM 1697 O O . ASN A 1 120 ? 10.989 -10.265 -32.508 1.00 42.67 1101 ASN A O 1
ATOM 1708 N N . MET A 1 121 ? 9.626 -9.624 -34.179 1.00 34.07 1102 MET A N 1
ATOM 1709 C CA . MET A 1 121 ? 10.395 -10.352 -35.182 1.00 44.05 1102 MET A CA 1
ATOM 1710 C C . MET A 1 121 ? 11.800 -9.778 -35.346 1.00 47.74 1102 MET A C 1
ATOM 1711 O O . MET A 1 121 ? 12.773 -10.537 -35.464 1.00 40.69 1102 MET A O 1
ATOM 1725 N N . VAL A 1 122 ? 11.929 -8.447 -35.353 1.00 42.09 1103 VAL A N 1
ATOM 1726 C CA . VAL A 1 122 ? 13.247 -7.823 -35.482 1.00 46.60 1103 VAL A CA 1
ATOM 1727 C C . VAL A 1 122 ? 14.153 -8.265 -34.337 1.00 44.45 1103 VAL A C 1
ATOM 1728 O O . VAL A 1 122 ? 15.319 -8.620 -34.544 1.00 47.41 1103 VAL A O 1
ATOM 1741 N N . PHE A 1 123 ? 13.625 -8.260 -33.111 1.00 44.68 1104 PHE A N 1
ATOM 1742 C CA . PHE A 1 123 ? 14.396 -8.741 -31.966 1.00 49.11 1104 PHE A CA 1
ATOM 1743 C C . PHE A 1 123 ? 14.961 -10.133 -32.226 1.00 54.19 1104 PHE A C 1
ATOM 1744 O O . PHE A 1 123 ? 16.099 -10.434 -31.844 1.00 56.69 1104 PHE A O 1
ATOM 1761 N N . GLN A 1 124 ? 14.174 -11.001 -32.867 1.00 54.10 1105 GLN A N 1
ATOM 1762 C CA . GLN A 1 124 ? 14.579 -12.393 -33.041 1.00 57.21 1105 GLN A CA 1
ATOM 1763 C C . GLN A 1 124 ? 15.559 -12.558 -34.198 1.00 53.06 1105 GLN A C 1
ATOM 1764 O O . GLN A 1 124 ? 16.624 -13.161 -34.033 1.00 60.38 1105 GLN A O 1
ATOM 1778 N N . MET A 1 125 ? 15.206 -12.050 -35.381 1.00 55.25 1106 MET A N 1
ATOM 1779 C CA . MET A 1 125 ? 15.946 -12.353 -36.599 1.00 62.51 1106 MET A CA 1
ATOM 1780 C C . MET A 1 125 ? 16.594 -11.137 -37.245 1.00 59.52 1106 MET A C 1
ATOM 1781 O O . MET A 1 125 ? 17.279 -11.291 -38.263 1.00 64.14 1106 MET A O 1
ATOM 1795 N N . GLY A 1 126 ? 16.425 -9.947 -36.683 1.00 57.20 1107 GLY A N 1
ATOM 1796 C CA . GLY A 1 126 ? 17.099 -8.767 -37.176 1.00 47.45 1107 GLY A CA 1
ATOM 1797 C C . GLY A 1 126 ? 16.312 -8.032 -38.246 1.00 57.00 1107 GLY A C 1
ATOM 1798 O O . GLY A 1 126 ? 15.442 -8.583 -38.921 1.00 52.50 1107 GLY A O 1
ATOM 1802 N N . GLU A 1 127 ? 16.670 -6.757 -38.415 1.00 54.52 1108 GLU A N 1
ATOM 1803 C CA . GLU A 1 127 ? 15.950 -5.873 -39.327 1.00 56.76 1108 GLU A CA 1
ATOM 1804 C C . GLU A 1 127 ? 15.990 -6.397 -40.758 1.00 65.50 1108 GLU A C 1
ATOM 1805 O O . GLU A 1 127 ? 14.991 -6.320 -41.482 1.00 67.56 1108 GLU A O 1
ATOM 1817 N N . THR A 1 128 ? 17.134 -6.932 -41.189 1.00 69.62 1109 THR A N 1
ATOM 1818 C CA . THR A 1 128 ? 17.236 -7.432 -42.557 1.00 72.80 1109 THR A CA 1
ATOM 1819 C C . THR A 1 128 ? 16.391 -8.688 -42.746 1.00 65.19 1109 THR A C 1
ATOM 1820 O O . THR A 1 128 ? 15.703 -8.834 -43.764 1.00 62.50 1109 THR A O 1
ATOM 1831 N N . GLY A 1 129 ? 16.424 -9.602 -41.774 1.00 64.07 1110 GLY A N 1
ATOM 1832 C CA . GLY A 1 129 ? 15.625 -10.813 -41.879 1.00 59.52 1110 GLY A CA 1
ATOM 1833 C C . GLY A 1 129 ? 14.137 -10.530 -41.987 1.00 67.74 1110 GLY A C 1
ATOM 1834 O O . GLY A 1 129 ? 13.419 -11.212 -42.722 1.00 70.08 1110 GLY A O 1
ATOM 1838 N N . VAL A 1 130 ? 13.651 -9.526 -41.251 1.00 65.21 1111 VAL A N 1
ATOM 1839 C CA . VAL A 1 130 ? 12.229 -9.201 -41.297 1.00 63.77 1111 VAL A CA 1
ATOM 1840 C C . VAL A 1 130 ? 11.856 -8.627 -42.658 1.00 60.63 1111 VAL A C 1
ATOM 1841 O O . VAL A 1 130 ? 10.804 -8.960 -43.215 1.00 72.26 1111 VAL A O 1
ATOM 1854 N N . ALA A 1 131 ? 12.708 -7.770 -43.223 1.00 66.89 1112 ALA A N 1
ATOM 1855 C CA . ALA A 1 131 ? 12.440 -7.230 -44.553 1.00 73.53 1112 ALA A CA 1
ATOM 1856 C C . ALA A 1 131 ? 12.413 -8.312 -45.625 1.00 74.07 1112 ALA A C 1
ATOM 1857 O O . ALA A 1 131 ? 11.912 -8.057 -46.725 1.00 63.13 1112 ALA A O 1
ATOM 1864 N N . GLY A 1 132 ? 12.914 -9.512 -45.324 1.00 75.43 1113 GLY A N 1
ATOM 1865 C CA . GLY A 1 132 ? 12.840 -10.629 -46.250 1.00 75.79 1113 GLY A CA 1
ATOM 1866 C C . GLY A 1 132 ? 11.466 -11.256 -46.366 1.00 76.37 1113 GLY A C 1
ATOM 1867 O O . GLY A 1 132 ? 11.258 -12.082 -47.261 1.00 78.62 1113 GLY A O 1
ATOM 1871 N N . PHE A 1 133 ? 10.537 -10.900 -45.478 1.00 77.52 1114 PHE A N 1
ATOM 1872 C CA . PHE A 1 133 ? 9.150 -11.356 -45.571 1.00 65.82 1114 PHE A CA 1
ATOM 1873 C C . PHE A 1 133 ? 8.348 -10.379 -46.433 1.00 68.03 1114 PHE A C 1
ATOM 1874 O O . PHE A 1 133 ? 7.347 -9.799 -46.016 1.00 62.46 1114 PHE A O 1
ATOM 1891 N N . THR A 1 134 ? 8.811 -10.222 -47.675 1.00 72.93 1115 THR A N 1
ATOM 1892 C CA . THR A 1 134 ? 8.285 -9.174 -48.544 1.00 71.56 1115 THR A CA 1
ATOM 1893 C C . THR A 1 134 ? 6.796 -9.363 -48.808 1.00 66.27 1115 THR A C 1
ATOM 1894 O O . THR A 1 134 ? 6.038 -8.386 -48.849 1.00 53.81 1115 THR A O 1
ATOM 1905 N N . ASN A 1 135 ? 6.359 -10.608 -49.009 1.00 70.58 1116 ASN A N 1
ATOM 1906 C CA . ASN A 1 135 ? 4.951 -10.861 -49.299 1.00 75.32 1116 ASN A CA 1
ATOM 1907 C C . ASN A 1 135 ? 4.075 -10.550 -48.092 1.00 70.88 1116 ASN A C 1
ATOM 1908 O O . ASN A 1 135 ? 3.090 -9.810 -48.196 1.00 57.17 1116 ASN A O 1
ATOM 1919 N N . SER A 1 136 ? 4.416 -11.116 -46.934 1.00 72.69 1117 SER A N 1
ATOM 1920 C CA . SER A 1 136 ? 3.614 -10.893 -45.738 1.00 66.49 1117 SER A CA 1
ATOM 1921 C C . SER A 1 136 ? 3.565 -9.417 -45.370 1.00 57.40 1117 SER A C 1
ATOM 1922 O O . SER A 1 136 ? 2.537 -8.936 -44.886 1.00 59.46 1117 SER A O 1
ATOM 1930 N N . LEU A 1 137 ? 4.652 -8.681 -45.611 1.00 64.53 1118 LEU A N 1
ATOM 1931 C CA . LEU A 1 137 ? 4.700 -7.271 -45.237 1.00 62.97 1118 LEU A CA 1
ATOM 1932 C C . LEU A 1 137 ? 3.715 -6.436 -46.047 1.00 59.84 1118 LEU A C 1
ATOM 1933 O O . LEU A 1 137 ? 3.145 -5.468 -45.528 1.00 55.58 1118 LEU A O 1
ATOM 1949 N N . ARG A 1 138 ? 3.516 -6.773 -47.325 1.00 58.86 1119 ARG A N 1
ATOM 1950 C CA . ARG A 1 138 ? 2.527 -6.058 -48.130 1.00 61.60 1119 ARG A CA 1
ATOM 1951 C C . ARG A 1 138 ? 1.107 -6.438 -47.718 1.00 59.70 1119 ARG A C 1
ATOM 1952 O O . ARG A 1 138 ? 0.201 -5.598 -47.740 1.00 53.17 1119 ARG A O 1
ATOM 1973 N N . MET A 1 139 ? 0.893 -7.703 -47.350 1.00 60.58 1120 MET A N 1
ATOM 1974 C CA . MET A 1 139 ? -0.421 -8.126 -46.877 1.00 60.09 1120 MET A CA 1
ATOM 1975 C C . MET A 1 139 ? -0.802 -7.382 -45.604 1.00 56.82 1120 MET A C 1
ATOM 1976 O O . MET A 1 139 ? -1.941 -6.918 -45.462 1.00 55.59 1120 MET A O 1
ATOM 1990 N N . LEU A 1 140 ? 0.147 -7.247 -44.671 1.00 54.82 1121 LEU A N 1
ATOM 1991 C CA . LEU A 1 140 ? -0.100 -6.480 -43.453 1.00 51.55 1121 LEU A CA 1
ATOM 1992 C C . LEU A 1 140 ? -0.427 -5.027 -43.773 1.00 48.19 1121 LEU A C 1
ATOM 1993 O O . LEU A 1 140 ? -1.324 -4.434 -43.163 1.00 51.18 1121 LEU A O 1
ATOM 2009 N N . GLN A 1 141 ? 0.286 -4.440 -44.737 1.00 50.07 1122 GLN A N 1
ATOM 2010 C CA . GLN A 1 141 ? 0.023 -3.058 -45.120 1.00 54.70 1122 GLN A CA 1
ATOM 2011 C C . GLN A 1 141 ? -1.366 -2.901 -45.721 1.00 49.00 1122 GLN A C 1
ATOM 2012 O O . GLN A 1 141 ? -1.986 -1.841 -45.578 1.00 51.99 1122 GLN A O 1
ATOM 2026 N N . GLN A 1 142 ? -1.870 -3.941 -46.383 1.00 53.31 1123 GLN A N 1
ATOM 2027 C CA . GLN A 1 142 ? -3.202 -3.929 -46.975 1.00 63.43 1123 GLN A CA 1
ATOM 2028 C C . GLN A 1 142 ? -4.266 -4.460 -46.023 1.00 54.66 1123 GLN A C 1
ATOM 2029 O O . GLN A 1 142 ? -5.418 -4.626 -46.434 1.00 57.34 1123 GLN A O 1
ATOM 2043 N N . LYS A 1 143 ? -3.901 -4.736 -44.769 1.00 54.92 1124 LYS A N 1
ATOM 2044 C CA . LYS A 1 143 ? -4.851 -5.167 -43.743 1.00 56.17 1124 LYS A CA 1
ATOM 2045 C C . LYS A 1 143 ? -5.493 -6.509 -44.092 1.00 54.88 1124 LYS A C 1
ATOM 2046 O O . LYS A 1 143 ? -6.615 -6.804 -43.675 1.00 49.92 1124 LYS A O 1
ATOM 2065 N N . ARG A 1 144 ? -4.772 -7.335 -44.846 1.00 54.28 1125 ARG A N 1
ATOM 2066 C CA . ARG A 1 144 ? -5.212 -8.694 -45.154 1.00 51.56 1125 ARG A CA 1
ATOM 2067 C C . ARG A 1 144 ? -4.650 -9.641 -44.092 1.00 47.26 1125 ARG A C 1
ATOM 2068 O O . ARG A 1 144 ? -3.738 -10.439 -44.318 1.00 48.69 1125 ARG A O 1
ATOM 2089 N N . TRP A 1 145 ? -5.242 -9.532 -42.901 1.00 53.53 1126 TRP A N 1
ATOM 2090 C CA . TRP A 1 145 ? -4.699 -10.204 -41.724 1.00 49.31 1126 TRP A CA 1
ATOM 2091 C C . TRP A 1 145 ? -4.643 -11.712 -41.928 1.00 50.43 1126 TRP A C 1
ATOM 2092 O O . TRP A 1 145 ? -3.627 -12.352 -41.639 1.00 50.76 1126 TRP A O 1
ATOM 2113 N N . ASP A 1 146 ? -5.745 -12.306 -42.391 1.00 52.61 1127 ASP A N 1
ATOM 2114 C CA . ASP A 1 146 ? -5.796 -13.758 -42.533 1.00 55.56 1127 ASP A CA 1
ATOM 2115 C C . ASP A 1 146 ? -4.766 -14.257 -43.543 1.00 53.52 1127 ASP A C 1
ATOM 2116 O O . ASP A 1 146 ? -4.132 -15.297 -43.328 1.00 49.55 1127 ASP A O 1
ATOM 2125 N N . GLU A 1 147 ? -4.566 -13.525 -44.642 1.00 49.78 1128 GLU A N 1
ATOM 2126 C CA . GLU A 1 147 ? -3.603 -13.972 -45.643 1.00 56.14 1128 GLU A CA 1
ATOM 2127 C C . GLU A 1 147 ? -2.178 -13.877 -45.120 1.00 58.22 1128 GLU A C 1
ATOM 2128 O O . GLU A 1 147 ? -1.376 -14.801 -45.312 1.00 52.69 1128 GLU A O 1
ATOM 2140 N N . ALA A 1 148 ? -1.848 -12.776 -44.443 1.00 56.22 1129 ALA A N 1
ATOM 2141 C CA . ALA A 1 148 ? -0.512 -12.637 -43.877 1.00 52.65 1129 ALA A CA 1
ATOM 2142 C C . ALA A 1 148 ? -0.228 -13.748 -42.880 1.00 52.84 1129 ALA A C 1
ATOM 2143 O O . ALA A 1 148 ? 0.862 -14.330 -42.884 1.00 52.31 1129 ALA A O 1
ATOM 2150 N N . ALA A 1 149 ? -1.206 -14.078 -42.036 1.00 51.90 1130 ALA A N 1
ATOM 2151 C CA . ALA A 1 149 ? -0.996 -15.124 -41.043 1.00 53.34 1130 ALA A CA 1
ATOM 2152 C C . ALA A 1 149 ? -0.702 -16.461 -41.712 1.00 58.91 1130 ALA A C 1
ATOM 2153 O O . ALA A 1 149 ? 0.235 -17.168 -41.323 1.00 55.95 1130 ALA A O 1
ATOM 2160 N N . VAL A 1 150 ? -1.487 -16.822 -42.735 1.00 51.28 1131 VAL A N 1
ATOM 2161 C CA . VAL A 1 150 ? -1.222 -18.055 -43.475 1.00 55.78 1131 VAL A CA 1
ATOM 2162 C C . VAL A 1 150 ? 0.162 -18.006 -44.117 1.00 59.37 1131 VAL A C 1
ATOM 2163 O O . VAL A 1 150 ? 0.955 -18.948 -44.005 1.00 57.81 1131 VAL A O 1
ATOM 2176 N N . ASN A 1 151 ? 0.484 -16.893 -44.777 1.00 57.62 1132 ASN A N 1
ATOM 2177 C CA . ASN A 1 151 ? 1.742 -16.809 -45.509 1.00 57.80 1132 ASN A CA 1
ATOM 2178 C C . ASN A 1 151 ? 2.942 -16.886 -44.572 1.00 58.88 1132 ASN A C 1
ATOM 2179 O O . ASN A 1 151 ? 3.930 -17.562 -44.876 1.00 55.23 1132 ASN A O 1
ATOM 2190 N N . LEU A 1 152 ? 2.870 -16.215 -43.420 1.00 54.76 1133 LEU A N 1
ATOM 2191 C CA . LEU A 1 152 ? 3.992 -16.225 -42.489 1.00 48.12 1133 LEU A CA 1
ATOM 2192 C C . LEU A 1 152 ? 4.291 -17.636 -42.010 1.00 56.20 1133 LEU A C 1
ATOM 2193 O O . LEU A 1 152 ? 5.456 -17.985 -41.777 1.00 54.92 1133 LEU A O 1
ATOM 2209 N N . ALA A 1 153 ? 3.255 -18.463 -41.870 1.00 51.36 1134 ALA A N 1
ATOM 2210 C CA . ALA A 1 153 ? 3.436 -19.829 -41.410 1.00 57.04 1134 ALA A CA 1
ATOM 2211 C C . ALA A 1 153 ? 4.215 -20.681 -42.407 1.00 62.21 1134 ALA A C 1
ATOM 2212 O O . ALA A 1 153 ? 4.636 -21.786 -42.050 1.00 62.60 1134 ALA A O 1
ATOM 2219 N N . LYS A 1 154 ? 4.422 -20.192 -43.634 1.00 59.72 1135 LYS A N 1
ATOM 2220 C CA . LYS A 1 154 ? 5.167 -20.905 -44.664 1.00 63.46 1135 LYS A CA 1
ATOM 2221 C C . LYS A 1 154 ? 6.655 -20.566 -44.667 1.00 66.72 1135 LYS A C 1
ATOM 2222 O O . LYS A 1 154 ? 7.307 -20.691 -45.709 1.00 73.87 1135 LYS A O 1
ATOM 2241 N N . SER A 1 155 ? 7.199 -20.114 -43.546 1.00 59.51 1136 SER A N 1
ATOM 2242 C CA . SER A 1 155 ? 8.600 -19.743 -43.459 1.00 60.58 1136 SER A CA 1
ATOM 2243 C C . SER A 1 155 ? 9.369 -20.784 -42.657 1.00 65.78 1136 SER A C 1
ATOM 2244 O O . SER A 1 155 ? 8.793 -21.577 -41.904 1.00 55.16 1136 SER A O 1
ATOM 2252 N N . ARG A 1 156 ? 10.693 -20.770 -42.822 1.00 64.82 1137 ARG A N 1
ATOM 2253 C CA . ARG A 1 156 ? 11.539 -21.574 -41.949 1.00 77.79 1137 ARG A CA 1
ATOM 2254 C C . ARG A 1 156 ? 11.482 -21.054 -40.520 1.00 81.95 1137 ARG A C 1
ATOM 2255 O O . ARG A 1 156 ? 11.627 -21.831 -39.569 1.00 81.91 1137 ARG A O 1
ATOM 2276 N N . TRP A 1 157 ? 11.249 -19.750 -40.357 1.00 84.05 1138 TRP A N 1
ATOM 2277 C CA . TRP A 1 157 ? 11.054 -19.176 -39.031 1.00 77.58 1138 TRP A CA 1
ATOM 2278 C C . TRP A 1 157 ? 9.929 -19.890 -38.290 1.00 68.01 1138 TRP A C 1
ATOM 2279 O O . TRP A 1 157 ? 10.068 -20.231 -37.109 1.00 68.26 1138 TRP A O 1
ATOM 2300 N N . TYR A 1 158 ? 8.815 -20.145 -38.979 1.00 65.00 1139 TYR A N 1
ATOM 2301 C CA . TYR A 1 158 ? 7.665 -20.779 -38.342 1.00 63.47 1139 TYR A CA 1
ATOM 2302 C C . TYR A 1 158 ? 8.011 -22.156 -37.776 1.00 64.53 1139 TYR A C 1
ATOM 2303 O O . TYR A 1 158 ? 7.592 -22.497 -36.664 1.00 66.89 1139 TYR A O 1
ATOM 2321 N N . ASN A 1 159 ? 8.765 -22.966 -38.522 1.00 71.82 1140 ASN A N 1
ATOM 2322 C CA . ASN A 1 159 ? 9.101 -24.308 -38.053 1.00 72.37 1140 ASN A CA 1
ATOM 2323 C C . ASN A 1 159 ? 10.293 -24.324 -37.102 1.00 74.72 1140 ASN A C 1
ATOM 2324 O O . ASN A 1 159 ? 10.404 -25.249 -36.287 1.00 73.10 1140 ASN A O 1
ATOM 2335 N N . GLN A 1 160 ? 11.180 -23.329 -37.189 1.00 70.8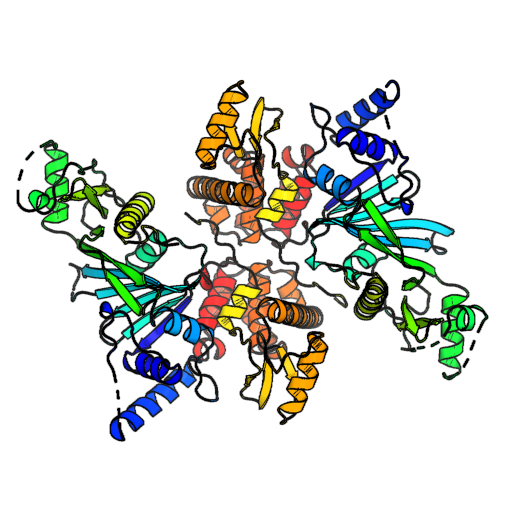5 1141 GLN A N 1
ATOM 2336 C CA . GLN A 1 160 ? 12.348 -23.278 -36.312 1.00 71.86 1141 GLN A CA 1
ATOM 2337 C C . GLN A 1 160 ? 11.959 -22.957 -34.874 1.00 72.02 1141 GLN A C 1
ATOM 2338 O O . GLN A 1 160 ? 12.531 -23.514 -33.929 1.00 67.84 1141 GLN A O 1
ATOM 2352 N N . THR A 1 161 ? 11.013 -22.039 -34.688 1.00 70.99 1142 THR A N 1
ATOM 2353 C CA . THR A 1 161 ? 10.527 -21.636 -33.367 1.00 71.64 1142 THR A CA 1
ATOM 2354 C C . THR A 1 161 ? 9.003 -21.631 -33.442 1.00 74.02 1142 THR A C 1
ATOM 2355 O O . THR A 1 161 ? 8.379 -20.574 -33.610 1.00 73.58 1142 THR A O 1
ATOM 2366 N N . PRO A 1 162 ? 8.369 -22.812 -33.335 1.00 74.59 1143 PRO A N 1
ATOM 2367 C CA . PRO A 1 162 ? 6.924 -22.898 -33.598 1.00 69.90 1143 PRO A CA 1
ATOM 2368 C C . PRO A 1 162 ? 6.063 -22.136 -32.604 1.00 59.29 1143 PRO A C 1
ATOM 2369 O O . PRO A 1 162 ? 5.145 -21.424 -33.016 1.00 57.44 1143 PRO A O 1
ATOM 2380 N N . ASN A 1 163 ? 6.349 -22.258 -31.304 1.00 59.59 1144 ASN A N 1
ATOM 2381 C CA . ASN A 1 163 ? 5.504 -21.615 -30.301 1.00 57.79 1144 ASN A CA 1
ATOM 2382 C C . ASN A 1 163 ? 5.560 -20.097 -30.415 1.00 57.99 1144 ASN A C 1
ATOM 2383 O O . ASN A 1 163 ? 4.525 -19.423 -30.363 1.00 56.09 1144 ASN A O 1
ATOM 2394 N N . ARG A 1 164 ? 6.759 -19.538 -30.577 1.00 59.52 1145 ARG A N 1
ATOM 2395 C CA . ARG A 1 164 ? 6.881 -18.092 -30.704 1.00 60.58 1145 ARG A CA 1
ATOM 2396 C C . ARG A 1 164 ? 6.212 -17.596 -31.980 1.00 48.51 1145 ARG A C 1
ATOM 2397 O O . ARG A 1 164 ? 5.445 -16.627 -31.955 1.00 42.00 1145 ARG A O 1
ATOM 2418 N N . ALA A 1 165 ? 6.510 -18.233 -33.112 1.00 54.08 1146 ALA A N 1
ATOM 2419 C CA . ALA A 1 165 ? 5.953 -17.776 -34.379 1.00 48.62 1146 ALA A CA 1
ATOM 2420 C C . ALA A 1 165 ? 4.432 -17.840 -34.366 1.00 47.18 1146 ALA A C 1
ATOM 2421 O O . ALA A 1 165 ? 3.767 -16.965 -34.927 1.00 44.07 1146 ALA A O 1
ATOM 2428 N N . LYS A 1 166 ? 3.862 -18.868 -33.728 1.00 51.01 1147 LYS A N 1
ATOM 2429 C CA . LYS A 1 166 ? 2.407 -18.983 -33.644 1.00 55.13 1147 LYS A CA 1
ATOM 2430 C C . LYS A 1 166 ? 1.809 -17.778 -32.930 1.00 41.61 1147 LYS A C 1
ATOM 2431 O O . LYS A 1 166 ? 0.873 -17.144 -33.427 1.00 34.28 1147 LYS A O 1
ATOM 2450 N N . ARG A 1 167 ? 2.343 -17.449 -31.754 1.00 41.70 1148 ARG A N 1
ATOM 2451 C CA . ARG A 1 167 ? 1.858 -16.291 -31.013 1.00 42.79 1148 ARG A CA 1
ATOM 2452 C C . ARG A 1 167 ? 1.993 -15.010 -31.829 1.00 36.60 1148 ARG A C 1
ATOM 2453 O O . ARG A 1 167 ? 1.037 -14.235 -31.952 1.00 39.20 1148 ARG A O 1
ATOM 2474 N N . VAL A 1 168 ? 3.161 -14.787 -32.430 1.00 37.01 1149 VAL A N 1
ATOM 2475 C CA . VAL A 1 168 ? 3.363 -13.573 -33.218 1.00 40.47 1149 VAL A CA 1
ATOM 2476 C C . VAL A 1 168 ? 2.404 -13.542 -34.400 1.00 35.88 1149 VAL A C 1
ATOM 2477 O O . VAL A 1 168 ? 1.815 -12.499 -34.714 1.00 41.05 1149 VAL A O 1
ATOM 2490 N N . ILE A 1 169 ? 2.209 -14.685 -35.058 1.00 43.97 1150 ILE A N 1
ATOM 2491 C CA . ILE A 1 169 ? 1.314 -14.732 -36.211 1.00 47.84 1150 ILE A CA 1
ATOM 2492 C C . ILE A 1 169 ? -0.131 -14.502 -35.781 1.00 39.63 1150 ILE A C 1
ATOM 2493 O O . ILE A 1 169 ? -0.887 -13.790 -36.454 1.00 30.83 1150 ILE A O 1
ATOM 2509 N N . THR A 1 170 ? -0.544 -15.103 -34.662 1.00 38.07 1151 THR A N 1
ATOM 2510 C CA . THR A 1 170 ? -1.876 -14.818 -34.142 1.00 39.95 1151 THR A CA 1
ATOM 2511 C C . THR A 1 170 ? -2.016 -13.338 -33.822 1.00 41.46 1151 THR A C 1
ATOM 2512 O O . THR A 1 170 ? -3.051 -12.727 -34.113 1.00 41.29 1151 THR A O 1
ATOM 2523 N N . THR A 1 171 ? -0.981 -12.739 -33.227 1.00 43.98 1152 THR A N 1
ATOM 2524 C CA . THR A 1 171 ? -1.028 -11.309 -32.939 1.00 40.87 1152 THR A CA 1
ATOM 2525 C C . THR A 1 171 ? -1.147 -10.494 -34.222 1.00 38.16 1152 THR A C 1
ATOM 2526 O O . THR A 1 171 ? -1.920 -9.531 -34.281 1.00 37.09 1152 THR A O 1
ATOM 2537 N N . PHE A 1 172 ? -0.394 -10.866 -35.264 1.00 34.54 1153 PHE A N 1
ATOM 2538 C CA . PHE A 1 172 ? -0.550 -10.201 -36.558 1.00 37.58 1153 PHE A CA 1
ATOM 2539 C C . PHE A 1 172 ? -1.966 -10.370 -37.090 1.00 35.79 1153 PHE A C 1
ATOM 2540 O O . PHE A 1 172 ? -2.504 -9.471 -37.747 1.00 36.99 1153 PHE A O 1
ATOM 2557 N N . ARG A 1 173 ? -2.585 -11.524 -36.825 1.00 41.86 1154 ARG A N 1
ATOM 2558 C CA . ARG A 1 173 ? -3.920 -11.789 -37.352 1.00 45.54 1154 ARG A CA 1
ATOM 2559 C C . ARG A 1 173 ? -4.983 -10.986 -36.608 1.00 41.32 1154 ARG A C 1
ATOM 2560 O O . ARG A 1 173 ? -5.890 -10.426 -37.231 1.00 43.86 1154 ARG A O 1
ATOM 2581 N N . THR A 1 174 ? -4.915 -10.947 -35.275 1.00 39.90 1155 THR A N 1
ATOM 2582 C CA . THR A 1 174 ? -5.971 -10.331 -34.470 1.00 41.67 1155 THR A CA 1
ATOM 2583 C C . THR A 1 174 ? -5.672 -8.904 -34.032 1.00 40.82 1155 THR A C 1
ATOM 2584 O O . THR A 1 174 ? -6.610 -8.142 -33.774 1.00 39.35 1155 THR A O 1
ATOM 2595 N N . GLY A 1 175 ? -4.403 -8.524 -33.919 1.00 41.91 1156 GLY A N 1
ATOM 2596 C CA . GLY A 1 175 ? -4.084 -7.241 -33.323 1.00 40.22 1156 GLY A CA 1
ATOM 2597 C C . GLY A 1 175 ? -4.461 -7.133 -31.861 1.00 36.77 1156 GLY A C 1
ATOM 2598 O O . GLY A 1 175 ? -4.638 -6.021 -31.353 1.00 35.13 1156 GLY A O 1
ATOM 2602 N N . THR A 1 176 ? -4.648 -8.258 -31.181 1.00 33.15 1157 THR A N 1
ATOM 2603 C CA . THR A 1 176 ? -4.892 -8.270 -29.744 1.00 39.09 1157 THR A CA 1
ATOM 2604 C C . THR A 1 176 ? -3.772 -9.052 -29.063 1.00 36.69 1157 THR A C 1
ATOM 2605 O O . THR A 1 176 ? -2.902 -9.635 -29.714 1.00 37.96 1157 THR A O 1
ATOM 2616 N N . TRP A 1 177 ? -3.802 -9.065 -27.734 1.00 39.26 1158 TRP A N 1
ATOM 2617 C CA . TRP A 1 177 ? -2.785 -9.745 -26.946 1.00 39.95 1158 TRP A CA 1
ATOM 2618 C C . TRP A 1 177 ? -3.170 -11.163 -26.551 1.00 39.16 1158 TRP A C 1
ATOM 2619 O O . TRP A 1 177 ? -2.417 -11.804 -25.811 1.00 37.72 1158 TRP A O 1
ATOM 2640 N N . ASP A 1 178 ? -4.307 -11.670 -27.039 1.00 40.57 1159 ASP A N 1
ATOM 2641 C CA . ASP A 1 178 ? -4.883 -12.905 -26.507 1.00 41.00 1159 ASP A CA 1
ATOM 2642 C C . ASP A 1 178 ? -3.922 -14.089 -26.597 1.00 42.73 1159 ASP A C 1
ATOM 2643 O O . ASP A 1 178 ? -4.030 -15.033 -25.807 1.00 40.69 1159 ASP A O 1
ATOM 2652 N N . ALA A 1 179 ? -2.999 -14.080 -27.561 1.00 34.26 1160 ALA A N 1
ATOM 2653 C CA . ALA A 1 179 ? -2.061 -15.188 -27.694 1.00 30.06 1160 ALA A CA 1
ATOM 2654 C C . ALA A 1 179 ? -1.132 -15.305 -26.497 1.00 36.58 1160 ALA A C 1
ATOM 2655 O O . ALA A 1 179 ? -0.496 -16.349 -26.320 1.00 43.76 1160 ALA A O 1
ATOM 2662 N N . TYR A 1 180 ? -1.056 -14.274 -25.657 1.00 37.97 1161 TYR A N 1
ATOM 2663 C CA . TYR A 1 180 ? -0.148 -14.258 -24.518 1.00 36.75 1161 TYR A CA 1
ATOM 2664 C C . TYR A 1 180 ? -0.874 -14.411 -23.184 1.00 35.72 1161 TYR A C 1
ATOM 2665 O O . TYR A 1 180 ? -0.239 -14.329 -22.127 1.00 40.52 1161 TYR A O 1
ATOM 2683 N N . ALA A 1 181 ? -2.177 -14.674 -23.208 1.00 37.02 1162 ALA A N 1
ATOM 2684 C CA . ALA A 1 181 ? -2.943 -14.921 -21.989 1.00 44.03 1162 ALA A CA 1
ATOM 2685 C C . ALA A 1 181 ? -2.532 -16.243 -21.349 1.00 40.73 1162 ALA A C 1
ATOM 2686 O O . ALA A 1 181 ? -2.488 -16.384 -20.128 1.00 44.99 1162 ALA A O 1
ATOM 2693 N N . MET A 1 182 ? -2.444 -17.240 -22.366 1.00 51.03 16 MET A N 1
ATOM 2694 C CA . MET A 1 182 ? -1.903 -18.541 -21.997 1.00 49.97 16 MET A CA 1
ATOM 2695 C C . MET A 1 182 ? -0.960 -19.006 -23.081 1.00 46.83 16 MET A C 1
ATOM 2696 O O . MET A 1 182 ? -1.366 -19.227 -24.223 1.00 47.20 16 MET A O 1
ATOM 2710 N N . VAL A 1 183 ? 0.313 -19.136 -22.723 1.00 44.99 17 VAL A N 1
ATOM 2711 C CA . VAL A 1 183 ? 1.347 -19.582 -23.645 1.00 48.38 17 VAL A CA 1
ATOM 2712 C C . VAL A 1 183 ? 1.780 -20.974 -23.220 1.00 48.24 17 VAL A C 1
ATOM 2713 O O . VAL A 1 183 ? 2.044 -21.219 -22.037 1.00 43.35 17 VAL A O 1
ATOM 2726 N N . GLY A 1 184 ? 1.836 -21.884 -24.182 1.00 50.57 18 GLY A N 1
ATOM 2727 C CA . GLY A 1 184 ? 1.963 -23.293 -23.895 1.00 52.03 18 GLY A CA 1
ATOM 2728 C C . GLY A 1 184 ? 3.160 -23.916 -24.583 1.00 50.99 18 GLY A C 1
ATOM 2729 O O . GLY A 1 184 ? 3.585 -23.480 -25.654 1.00 47.25 18 GLY A O 1
ATOM 2733 N N . VAL A 1 185 ? 3.712 -24.934 -23.936 1.00 54.26 19 VAL A N 1
ATOM 2734 C CA . VAL A 1 185 ? 4.699 -25.810 -24.538 1.00 63.68 19 VAL A CA 1
ATOM 2735 C C . VAL A 1 185 ? 4.278 -27.241 -24.247 1.00 55.95 19 VAL A C 1
ATOM 2736 O O . VAL A 1 185 ? 3.664 -27.535 -23.215 1.00 50.25 19 VAL A O 1
ATOM 2749 N N . GLU A 1 186 ? 4.622 -28.138 -25.158 1.00 59.66 20 GLU A N 1
ATOM 2750 C CA . GLU A 1 186 ? 4.270 -29.542 -25.035 1.00 61.21 20 GLU A CA 1
ATOM 2751 C C . GLU A 1 186 ? 5.555 -30.349 -25.010 1.00 60.45 20 GLU A C 1
ATOM 2752 O O . GLU A 1 186 ? 6.417 -30.178 -25.878 1.00 63.70 20 GLU A O 1
ATOM 2764 N N . VAL A 1 187 ? 5.688 -31.204 -24.000 1.00 59.48 21 VAL A N 1
ATOM 2765 C CA . VAL A 1 187 ? 6.881 -32.014 -23.811 1.00 57.54 21 VAL A CA 1
ATOM 2766 C C . VAL A 1 187 ? 6.455 -33.417 -23.406 1.00 55.72 21 VAL A C 1
ATOM 2767 O O . VAL A 1 187 ? 5.399 -33.620 -22.797 1.00 48.32 21 VAL A O 1
ATOM 2780 N N . THR A 1 188 ? 7.292 -34.388 -23.744 1.00 50.57 22 THR A N 1
ATOM 2781 C CA . THR A 1 188 ? 7.079 -35.739 -23.265 1.00 53.94 22 THR A CA 1
ATOM 2782 C C . THR A 1 188 ? 7.469 -35.820 -21.795 1.00 53.65 22 THR A C 1
ATOM 2783 O O . THR A 1 188 ? 8.138 -34.937 -21.251 1.00 49.99 22 THR A O 1
ATOM 2794 N N . ILE A 1 189 ? 7.022 -36.892 -21.141 1.00 56.51 23 ILE A N 1
ATOM 2795 C CA . ILE A 1 189 ? 7.357 -37.081 -19.735 1.00 57.08 23 ILE A CA 1
ATOM 2796 C C . ILE A 1 189 ? 8.868 -37.107 -19.541 1.00 55.13 23 ILE A C 1
ATOM 2797 O O . ILE A 1 189 ? 9.379 -36.613 -18.529 1.00 59.79 23 ILE A O 1
ATOM 2813 N N . ASP A 1 190 ? 9.610 -37.649 -20.512 1.00 57.39 24 ASP A N 1
ATOM 2814 C CA . ASP A 1 190 ? 11.070 -37.648 -20.424 1.00 60.79 24 ASP A CA 1
ATOM 2815 C C . ASP A 1 190 ? 11.641 -36.248 -20.611 1.00 53.68 24 ASP A C 1
ATOM 2816 O O . ASP A 1 190 ? 12.577 -35.856 -19.905 1.00 50.57 24 ASP A O 1
ATOM 2825 N N . GLY A 1 191 ? 11.125 -35.492 -21.582 1.00 50.18 25 GLY A N 1
ATOM 2826 C CA . GLY A 1 191 ? 11.560 -34.114 -21.726 1.00 51.99 25 GLY A CA 1
ATOM 2827 C C . GLY A 1 191 ? 11.345 -33.318 -20.455 1.00 51.09 25 GLY A C 1
ATOM 2828 O O . GLY A 1 191 ? 12.196 -32.515 -20.061 1.00 46.20 25 GLY A O 1
ATOM 2832 N N . MET A 1 192 ? 10.227 -33.570 -19.771 1.00 51.23 26 MET A N 1
ATOM 2833 C CA . MET A 1 192 ? 9.959 -32.914 -18.499 1.00 48.72 26 MET A CA 1
ATOM 2834 C C . MET A 1 192 ? 11.007 -33.302 -17.463 1.00 47.32 26 MET A C 1
ATOM 2835 O O . MET A 1 192 ? 11.497 -32.450 -16.715 1.00 47.10 26 MET A O 1
ATOM 2849 N N . LEU A 1 193 ? 11.367 -34.585 -17.406 1.00 47.33 27 LEU A N 1
ATOM 2850 C CA . LEU A 1 193 ? 12.396 -35.022 -16.467 1.00 51.29 27 LEU A CA 1
ATOM 2851 C C . LEU A 1 193 ? 13.749 -34.394 -16.793 1.00 49.04 27 LEU A C 1
ATOM 2852 O O . LEU A 1 193 ? 14.505 -34.030 -15.886 1.00 46.02 27 LEU A O 1
ATOM 2868 N N . VAL A 1 194 ? 14.070 -34.248 -18.081 1.00 51.45 28 VAL A N 1
ATOM 2869 C CA . VAL A 1 194 ? 15.326 -33.605 -18.467 1.00 52.95 28 VAL A CA 1
ATOM 2870 C C . VAL A 1 194 ? 15.346 -32.155 -18.001 1.00 52.03 28 VAL A C 1
ATOM 2871 O O . VAL A 1 194 ? 16.374 -31.653 -17.531 1.00 49.65 28 VAL A O 1
ATOM 2884 N N . LEU A 1 195 ? 14.228 -31.449 -18.169 1.00 56.98 29 LEU A N 1
ATOM 2885 C CA . LEU A 1 195 ? 14.139 -30.063 -17.725 1.00 51.22 29 LEU A CA 1
ATOM 2886 C C . LEU A 1 195 ? 14.294 -29.970 -16.212 1.00 50.62 29 LEU A C 1
ATOM 2887 O O . LEU A 1 195 ? 15.068 -29.152 -15.703 1.00 43.87 29 LEU A O 1
ATOM 2903 N N . ALA A 1 196 ? 13.561 -30.808 -15.475 1.00 47.42 30 ALA A N 1
ATOM 2904 C CA . ALA A 1 196 ? 13.647 -30.790 -14.019 1.00 56.98 30 ALA A CA 1
ATOM 2905 C C . ALA A 1 196 ? 15.060 -31.108 -13.543 1.00 55.53 30 ALA A C 1
ATOM 2906 O O . ALA A 1 196 ? 15.575 -30.456 -12.628 1.00 56.67 30 ALA A O 1
ATOM 2913 N N . ASP A 1 197 ? 15.697 -32.117 -14.141 1.00 49.26 31 ASP A N 1
ATOM 2914 C CA . ASP A 1 197 ? 17.078 -32.435 -13.791 1.00 55.23 31 ASP A CA 1
ATOM 2915 C C . ASP A 1 197 ? 17.993 -31.230 -13.991 1.00 52.90 31 ASP A C 1
ATOM 2916 O O . ASP A 1 197 ? 18.833 -30.928 -13.137 1.00 52.75 31 ASP A O 1
ATOM 2925 N N . ARG A 1 198 ? 17.839 -30.526 -15.113 1.00 52.25 32 ARG A N 1
ATOM 2926 C CA . ARG A 1 198 ? 18.658 -29.349 -15.389 1.00 56.37 32 ARG A CA 1
ATOM 2927 C C . ARG A 1 198 ? 18.398 -28.204 -14.414 1.00 58.16 32 ARG A C 1
ATOM 2928 O O . ARG A 1 198 ? 19.278 -27.358 -14.217 1.00 55.42 32 ARG A O 1
ATOM 2949 N N . LEU A 1 199 ? 17.213 -28.147 -13.803 1.00 57.50 33 LEU A N 1
ATOM 2950 C CA . LEU A 1 199 ? 16.825 -27.017 -12.966 1.00 58.06 33 LEU A CA 1
ATOM 2951 C C . LEU A 1 199 ? 16.819 -27.326 -11.473 1.00 61.21 33 LEU A C 1
ATOM 2952 O O . LEU A 1 199 ? 16.394 -26.473 -10.685 1.00 64.83 33 LEU A O 1
ATOM 2968 N N . HIS A 1 200 ? 17.279 -28.504 -11.053 1.00 66.79 34 HIS A N 1
ATOM 2969 C CA . HIS A 1 200 ? 17.285 -28.851 -9.629 1.00 75.98 34 HIS A CA 1
ATOM 2970 C C . HIS A 1 200 ? 15.880 -28.872 -9.046 1.00 64.84 34 HIS A C 1
ATOM 2971 O O . HIS A 1 200 ? 15.625 -28.309 -7.979 1.00 74.48 34 HIS A O 1
ATOM 2985 N N . LEU A 1 201 ? 14.962 -29.534 -9.735 1.00 65.88 35 LEU A N 1
ATOM 2986 C CA . LEU A 1 201 ? 13.569 -29.526 -9.321 1.00 68.95 35 LEU A CA 1
ATOM 2987 C C . LEU A 1 201 ? 13.101 -30.934 -8.988 1.00 68.95 35 LEU A C 1
ATOM 2988 O O . LEU A 1 201 ? 13.334 -31.879 -9.750 1.00 64.39 35 LEU A O 1
ATOM 3004 N N . VAL A 1 202 ? 12.471 -31.056 -7.825 1.00 78.18 36 VAL A N 1
ATOM 3005 C CA . VAL A 1 202 ? 11.757 -32.242 -7.386 1.00 86.34 36 VAL A CA 1
ATOM 3006 C C . VAL A 1 202 ? 10.461 -31.767 -6.741 1.00 85.03 36 VAL A C 1
ATOM 3007 O O . VAL A 1 202 ? 10.157 -30.572 -6.730 1.00 87.11 36 VAL A O 1
ATOM 3020 N N . ASP A 1 203 ? 9.680 -32.708 -6.216 1.00 81.74 37 ASP A N 1
ATOM 3021 C CA . ASP A 1 203 ? 8.466 -32.380 -5.468 1.00 92.66 37 ASP A CA 1
ATOM 3022 C C . ASP A 1 203 ? 7.404 -31.779 -6.394 1.00 84.19 37 ASP A C 1
ATOM 3023 O O . ASP A 1 203 ? 6.813 -30.737 -6.106 1.00 80.68 37 ASP A O 1
ATOM 3032 N N . PHE A 1 204 ? 7.167 -32.446 -7.516 1.00 76.52 38 PHE A N 1
ATOM 3033 C CA . PHE A 1 204 ? 6.059 -32.078 -8.380 1.00 69.16 38 PHE A CA 1
ATOM 3034 C C . PHE A 1 204 ? 4.759 -32.669 -7.848 1.00 66.38 38 PHE A C 1
ATOM 3035 O O . PHE A 1 204 ? 4.774 -33.646 -7.093 1.00 55.93 38 PHE A O 1
ATOM 3052 N N . PRO A 1 205 ? 3.608 -32.056 -8.192 1.00 63.89 39 PRO A N 1
ATOM 3053 C CA . PRO A 1 205 ? 2.317 -32.623 -7.779 1.00 62.88 39 PRO A CA 1
ATOM 3054 C C . PRO A 1 205 ? 2.180 -34.080 -8.182 1.00 59.87 39 PRO A C 1
ATOM 3055 O O . PRO A 1 205 ? 2.321 -34.419 -9.360 1.00 63.03 39 PRO A O 1
ATOM 3066 N N . VAL A 1 206 ? 1.898 -34.946 -7.206 1.00 59.54 40 VAL A N 1
ATOM 3067 C CA . VAL A 1 206 ? 1.814 -36.382 -7.464 1.00 66.05 40 VAL A CA 1
ATOM 3068 C C . VAL A 1 206 ? 0.804 -36.683 -8.563 1.00 64.40 40 VAL A C 1
ATOM 3069 O O . VAL A 1 206 ? 0.949 -37.669 -9.297 1.00 61.91 40 VAL A O 1
ATOM 3082 N N . ALA A 1 207 ? -0.232 -35.851 -8.693 1.00 68.67 41 ALA A N 1
ATOM 3083 C CA . ALA A 1 207 ? -1.266 -36.078 -9.696 1.00 63.67 41 ALA A CA 1
ATOM 3084 C C . ALA A 1 207 ? -0.719 -36.099 -11.121 1.00 64.33 41 ALA A C 1
ATOM 3085 O O . ALA A 1 207 ? -1.367 -36.662 -12.008 1.00 65.04 41 ALA A O 1
ATOM 3092 N N . LEU A 1 208 ? 0.450 -35.507 -11.365 1.00 63.55 42 LEU A N 1
ATOM 3093 C CA . LEU A 1 208 ? 1.040 -35.499 -12.698 1.00 66.82 42 LEU A CA 1
ATOM 3094 C C . LEU A 1 208 ? 1.935 -36.702 -12.963 1.00 74.12 42 LEU A C 1
ATOM 3095 O O . LEU A 1 208 ? 2.362 -36.895 -14.106 1.00 73.28 42 LEU A O 1
ATOM 3111 N N . GLY A 1 209 ? 2.236 -37.499 -11.943 1.00 79.18 43 GLY A N 1
ATOM 3112 C CA . GLY A 1 209 ? 3.006 -38.711 -12.129 1.00 79.77 43 GLY A CA 1
ATOM 3113 C C . GLY A 1 209 ? 4.352 -38.468 -12.777 1.00 76.23 43 GLY A C 1
ATOM 3114 O O . GLY A 1 209 ? 4.706 -39.142 -13.748 1.00 79.47 43 GLY A O 1
ATOM 3118 N N . ILE A 1 210 ? 5.113 -37.516 -12.251 1.00 79.06 44 ILE A N 1
ATOM 3119 C CA . ILE A 1 210 ? 6.459 -37.230 -12.735 1.00 83.96 44 ILE A CA 1
ATOM 3120 C C . ILE A 1 210 ? 7.421 -37.807 -11.702 1.00 85.99 44 ILE A C 1
ATOM 3121 O O . ILE A 1 210 ? 7.672 -37.201 -10.657 1.00 85.28 44 ILE A O 1
ATOM 3137 N N . ARG A 1 211 ? 7.978 -38.978 -12.006 1.00 87.90 45 ARG A N 1
ATOM 3138 C CA . ARG A 1 211 ? 8.811 -39.741 -11.090 1.00 87.93 45 ARG A CA 1
ATOM 3139 C C . ARG A 1 211 ? 10.270 -39.709 -11.535 1.00 92.08 45 ARG A C 1
ATOM 3140 O O . ARG A 1 211 ? 10.552 -39.630 -12.734 1.00 93.80 45 ARG A O 1
ATOM 3161 N N . PRO A 1 212 ? 11.229 -39.769 -10.597 1.00 111.87 46 PRO A N 1
ATOM 3162 C CA . PRO A 1 212 ? 12.635 -39.944 -10.988 1.00 113.44 46 PRO A CA 1
ATOM 3163 C C . PRO A 1 212 ? 12.903 -41.302 -11.641 1.00 90.08 46 PRO A C 1
ATOM 3164 O O . PRO A 1 212 ? 13.163 -41.363 -12.844 1.00 76.78 46 PRO A O 1
ATOM 3175 N N . ASP A 1 217 ? 22.059 -43.458 -15.326 1.00 71.31 51 ASP A N 1
ATOM 3176 C CA . ASP A 1 217 ? 23.102 -44.386 -15.748 1.00 76.42 51 ASP A CA 1
ATOM 3177 C C . ASP A 1 217 ? 23.345 -44.283 -17.257 1.00 75.36 51 ASP A C 1
ATOM 3178 O O . ASP A 1 217 ? 22.943 -43.307 -17.891 1.00 78.64 51 ASP A O 1
ATOM 3186 N N . ASP A 1 218 ? 23.989 -45.304 -17.832 1.00 70.12 52 ASP A N 1
ATOM 3187 C CA . ASP A 1 218 ? 24.469 -45.207 -19.210 1.00 70.17 52 ASP A CA 1
ATOM 3188 C C . ASP A 1 218 ? 23.327 -45.280 -20.220 1.00 69.45 52 ASP A C 1
ATOM 3189 O O . ASP A 1 218 ? 23.327 -44.545 -21.216 1.00 65.25 52 ASP A O 1
ATOM 3198 N N . LEU A 1 219 ? 22.357 -46.172 -20.002 1.00 71.68 53 LEU A N 1
ATOM 3199 C CA . LEU A 1 219 ? 21.231 -46.273 -20.928 1.00 63.32 53 LEU A CA 1
ATOM 3200 C C . LEU A 1 219 ? 20.343 -45.038 -20.847 1.00 62.63 53 LEU A C 1
ATOM 3201 O O . LEU A 1 219 ? 19.891 -44.521 -21.876 1.00 52.71 53 LEU A O 1
ATOM 3217 N N . ARG A 1 220 ? 20.072 -44.561 -19.631 1.00 62.18 54 ARG A N 1
ATOM 3218 C CA . ARG A 1 220 ? 19.324 -43.321 -19.467 1.00 67.68 54 ARG A CA 1
ATOM 3219 C C . ARG A 1 220 ? 20.004 -42.162 -20.193 1.00 71.51 54 ARG A C 1
ATOM 3220 O O . ARG A 1 220 ? 19.322 -41.262 -20.698 1.00 60.00 54 ARG A O 1
ATOM 3241 N N . GLU A 1 221 ? 21.339 -42.186 -20.287 1.00 65.81 55 GLU A N 1
ATOM 3242 C CA . GLU A 1 221 ? 22.072 -41.067 -20.872 1.00 63.03 55 GLU A CA 1
ATOM 3243 C C . GLU A 1 221 ? 21.848 -40.976 -22.375 1.00 67.09 55 GLU A C 1
ATOM 3244 O O . GLU A 1 221 ? 21.651 -39.882 -22.915 1.00 68.43 55 GLU A O 1
ATOM 3256 N N . ILE A 1 222 ? 21.905 -42.108 -23.080 1.00 69.57 56 ILE A N 1
ATOM 3257 C CA . ILE A 1 222 ? 21.668 -42.054 -24.517 1.00 69.10 56 ILE A CA 1
ATOM 3258 C C . ILE A 1 222 ? 20.213 -41.694 -24.781 1.00 69.37 56 ILE A C 1
ATOM 3259 O O . ILE A 1 222 ? 19.892 -41.069 -25.800 1.00 73.03 56 ILE A O 1
ATOM 3275 N N . VAL A 1 223 ? 19.311 -42.070 -23.873 1.00 61.09 57 VAL A N 1
ATOM 3276 C CA . VAL A 1 223 ? 17.915 -41.678 -24.013 1.00 68.76 57 VAL A CA 1
ATOM 3277 C C . VAL A 1 223 ? 17.748 -40.176 -23.826 1.00 63.53 57 VAL A C 1
ATOM 3278 O O . VAL A 1 223 ? 17.033 -39.519 -24.592 1.00 59.66 57 VAL A O 1
ATOM 3291 N N . TRP A 1 224 ? 18.403 -39.609 -22.812 1.00 60.48 58 TRP A N 1
ATOM 3292 C CA . TRP A 1 224 ? 18.235 -38.192 -22.522 1.00 65.72 58 TRP A CA 1
ATOM 3293 C C . TRP A 1 224 ? 19.055 -37.294 -23.433 1.00 64.80 58 TRP A C 1
ATOM 3294 O O . TRP A 1 224 ? 18.666 -36.143 -23.649 1.00 59.77 58 TRP A O 1
ATOM 3315 N N . ASP A 1 225 ? 20.156 -37.793 -24.001 1.00 66.75 59 ASP A N 1
ATOM 3316 C CA . ASP A 1 225 ? 20.905 -36.973 -24.945 1.00 66.81 59 ASP A CA 1
ATOM 3317 C C . ASP A 1 225 ? 20.143 -36.801 -26.254 1.00 69.78 59 ASP A C 1
ATOM 3318 O O . ASP A 1 225 ? 20.290 -35.771 -26.920 1.00 69.48 59 ASP A O 1
ATOM 3327 N N . GLN A 1 226 ? 19.303 -37.772 -26.625 1.00 66.42 60 GLN A N 1
ATOM 3328 C CA . GLN A 1 226 ? 18.421 -37.563 -27.767 1.00 65.80 60 GLN A CA 1
ATOM 3329 C C . GLN A 1 226 ? 17.308 -36.587 -27.415 1.00 68.89 60 GLN A C 1
ATOM 3330 O O . GLN A 1 226 ? 16.960 -35.716 -28.220 1.00 70.94 60 GLN A O 1
ATOM 3344 N N . VAL A 1 227 ? 16.755 -36.707 -26.207 1.00 65.84 61 VAL A N 1
ATOM 3345 C CA . VAL A 1 227 ? 15.716 -35.782 -25.765 1.00 65.99 61 VAL A CA 1
ATOM 3346 C C . VAL A 1 227 ? 16.277 -34.373 -25.657 1.00 63.86 61 VAL A C 1
ATOM 3347 O O . VAL A 1 227 ? 15.636 -33.401 -26.074 1.00 61.32 61 VAL A O 1
ATOM 3360 N N . ARG A 1 228 ? 17.487 -34.240 -25.111 1.00 63.55 62 ARG A N 1
ATOM 3361 C CA . ARG A 1 228 ? 18.107 -32.924 -25.018 1.00 60.15 62 ARG A CA 1
ATOM 3362 C C . ARG A 1 228 ? 18.334 -32.334 -26.403 1.00 61.47 62 ARG A C 1
ATOM 3363 O O . ARG A 1 228 ? 18.078 -31.146 -26.626 1.00 64.62 62 ARG A O 1
ATOM 3384 N N . ARG A 1 229 ? 18.794 -33.151 -27.352 1.00 67.98 63 ARG A N 1
ATOM 3385 C CA . ARG A 1 229 ? 18.942 -32.679 -28.726 1.00 67.06 63 ARG A CA 1
ATOM 3386 C C . ARG A 1 229 ? 17.602 -32.224 -29.292 1.00 70.13 63 ARG A C 1
ATOM 3387 O O . ARG A 1 229 ? 17.531 -31.222 -30.013 1.00 67.20 63 ARG A O 1
ATOM 3408 N N . ASP A 1 230 ? 16.526 -32.949 -28.972 1.00 68.32 64 ASP A N 1
ATOM 3409 C CA . ASP A 1 230 ? 15.202 -32.581 -29.467 1.00 71.57 64 ASP A CA 1
ATOM 3410 C C . ASP A 1 230 ? 14.714 -31.283 -28.834 1.00 68.25 64 ASP A C 1
ATOM 3411 O O . ASP A 1 230 ? 14.157 -30.422 -29.525 1.00 64.43 64 ASP A O 1
ATOM 3420 N N . LEU A 1 231 ? 14.902 -31.129 -27.520 1.00 65.63 65 LEU A N 1
ATOM 3421 C CA . LEU A 1 231 ? 14.481 -29.901 -26.852 1.00 62.38 65 LEU A CA 1
ATOM 3422 C C . LEU A 1 231 ? 15.256 -28.701 -27.385 1.00 64.66 65 LEU A C 1
ATOM 3423 O O . LEU A 1 231 ? 14.704 -27.601 -27.506 1.00 61.40 65 LEU A O 1
ATOM 3439 N N . THR A 1 232 ? 16.538 -28.893 -27.706 1.00 59.06 66 THR A N 1
ATOM 3440 C CA . THR A 1 232 ? 17.314 -27.829 -28.333 1.00 68.60 66 THR A CA 1
ATOM 3441 C C . THR A 1 232 ? 16.723 -27.451 -29.687 1.00 71.92 66 THR A C 1
ATOM 3442 O O . THR A 1 232 ? 16.742 -26.276 -30.075 1.00 71.05 66 THR A O 1
ATOM 3453 N N . ALA A 1 233 ? 16.203 -28.436 -30.426 1.00 68.31 67 ALA A N 1
ATOM 3454 C CA . ALA A 1 233 ? 15.643 -28.163 -31.746 1.00 69.36 67 ALA A CA 1
ATOM 3455 C C . ALA A 1 233 ? 14.377 -27.319 -31.668 1.00 66.74 67 ALA A C 1
ATOM 3456 O O . ALA A 1 233 ? 14.077 -26.574 -32.607 1.00 70.13 67 ALA A O 1
ATOM 3463 N N . GLN A 1 234 ? 13.618 -27.426 -30.577 1.00 71.07 68 GLN A N 1
ATOM 3464 C CA . GLN A 1 234 ? 12.416 -26.622 -30.397 1.00 71.86 68 GLN A CA 1
ATOM 3465 C C . GLN A 1 234 ? 12.698 -25.268 -29.768 1.00 64.04 68 GLN A C 1
ATOM 3466 O O . GLN A 1 234 ? 11.782 -24.443 -29.675 1.00 75.73 68 GLN A O 1
ATOM 3480 N N . GLY A 1 235 ? 13.933 -25.007 -29.354 1.00 61.49 69 GLY A N 1
ATOM 3481 C CA . GLY A 1 235 ? 14.219 -23.809 -28.599 1.00 62.64 69 GLY A CA 1
ATOM 3482 C C . GLY A 1 235 ? 13.794 -23.887 -27.153 1.00 61.34 69 GLY A C 1
ATOM 3483 O O . GLY A 1 235 ? 13.763 -22.856 -26.472 1.00 64.38 69 GLY A O 1
ATOM 3487 N N . VAL A 1 236 ? 13.453 -25.080 -26.664 1.00 62.41 70 VAL A N 1
ATOM 3488 C CA . VAL A 1 236 ? 13.159 -25.257 -25.248 1.00 56.01 70 VAL A CA 1
ATOM 3489 C C . VAL A 1 236 ? 14.448 -25.240 -24.434 1.00 55.38 70 VAL A C 1
ATOM 3490 O O . VAL A 1 236 ? 14.461 -24.758 -23.296 1.00 58.11 70 VAL A O 1
ATOM 3503 N N . LEU A 1 237 ? 15.534 -25.770 -24.988 1.00 55.85 71 LEU A N 1
ATOM 3504 C CA . LEU A 1 237 ? 16.861 -25.680 -24.399 1.00 61.69 71 LEU A CA 1
ATOM 3505 C C . LEU A 1 237 ? 17.721 -24.753 -25.249 1.00 59.33 71 LEU A C 1
ATOM 3506 O O . LEU A 1 237 ? 17.634 -24.772 -26.481 1.00 56.76 71 LEU A O 1
ATOM 3522 N N . ASP A 1 238 ? 18.558 -23.952 -24.591 1.00 60.39 72 ASP A N 1
ATOM 3523 C CA . ASP A 1 238 ? 19.403 -22.990 -25.288 1.00 59.61 72 ASP A CA 1
ATOM 3524 C C . ASP A 1 238 ? 20.659 -23.697 -25.804 1.00 69.10 72 ASP A C 1
ATOM 3525 O O . ASP A 1 238 ? 20.755 -24.928 -25.801 1.00 63.94 72 ASP A O 1
ATOM 3534 N N . HIS A 1 239 ? 21.639 -22.918 -26.275 1.00 69.49 73 HIS A N 1
ATOM 3535 C CA . HIS A 1 239 ? 22.792 -23.512 -26.946 1.00 71.23 73 HIS A CA 1
ATOM 3536 C C . HIS A 1 239 ? 23.687 -24.287 -25.983 1.00 75.13 73 HIS A C 1
ATOM 3537 O O . HIS A 1 239 ? 24.365 -25.232 -26.404 1.00 71.32 73 HIS A O 1
ATOM 3551 N N . ASN A 1 240 ? 23.720 -23.907 -24.705 1.00 72.30 74 ASN A N 1
ATOM 3552 C CA . ASN A 1 240 ? 24.492 -24.638 -23.705 1.00 72.87 74 ASN A CA 1
ATOM 3553 C C . ASN A 1 240 ? 23.665 -25.674 -22.959 1.00 71.65 74 ASN A C 1
ATOM 3554 O O . ASN A 1 240 ? 24.151 -26.244 -21.977 1.00 73.39 74 ASN A O 1
ATOM 3565 N N . GLY A 1 241 ? 22.433 -25.924 -23.389 1.00 71.42 75 GLY A N 1
ATOM 3566 C CA . GLY A 1 241 ? 21.603 -26.912 -22.738 1.00 68.01 75 GLY A CA 1
ATOM 3567 C C . GLY A 1 241 ? 20.837 -26.418 -21.535 1.00 69.15 75 GLY A C 1
ATOM 3568 O O . GLY A 1 241 ? 20.418 -27.238 -20.711 1.00 60.09 75 GLY A O 1
ATOM 3572 N N . TYR A 1 242 ? 20.616 -25.075 -21.407 1.00 68.44 76 TYR A N 1
ATOM 3573 C CA . TYR A 1 242 ? 19.814 -24.566 -20.304 1.00 70.06 76 TYR A CA 1
ATOM 3574 C C . TYR A 1 242 ? 18.428 -24.188 -20.813 1.00 62.97 76 TYR A C 1
ATOM 3575 O O . TYR A 1 242 ? 18.288 -23.707 -21.942 1.00 56.37 76 TYR A O 1
ATOM 3593 N N . PRO A 1 243 ? 17.365 -24.358 -20.030 1.00 58.26 77 PRO A N 1
ATOM 3594 C CA . PRO A 1 243 ? 16.033 -24.116 -20.586 1.00 61.25 77 PRO A CA 1
ATOM 3595 C C . PRO A 1 243 ? 15.804 -22.649 -20.887 1.00 57.66 77 PRO A C 1
ATOM 3596 O O . PRO A 1 243 ? 16.385 -21.753 -20.267 1.00 58.56 77 PRO A O 1
ATOM 3607 N N . HIS A 1 244 ? 14.941 -22.424 -21.863 1.00 49.43 78 HIS A N 1
ATOM 3608 C CA . HIS A 1 244 ? 14.433 -21.092 -22.130 1.00 46.47 78 HIS A CA 1
ATOM 3609 C C . HIS A 1 244 ? 13.860 -20.513 -20.837 1.00 48.40 78 HIS A C 1
ATOM 3610 O O . HIS A 1 244 ? 13.213 -21.241 -20.072 1.00 47.56 78 HIS A O 1
ATOM 3624 N N . PRO A 1 245 ? 14.112 -19.236 -20.525 1.00 49.35 79 PRO A N 1
ATOM 3625 C CA . PRO A 1 245 ? 13.631 -18.704 -19.235 1.00 46.59 79 PRO A CA 1
ATOM 3626 C C . PRO A 1 245 ? 12.135 -18.882 -19.012 1.00 45.19 79 PRO A C 1
ATOM 3627 O O . PRO A 1 245 ? 11.705 -19.075 -17.869 1.00 40.34 79 PRO A O 1
ATOM 3638 N N . THR A 1 246 ? 11.325 -18.829 -20.068 1.00 43.15 80 THR A N 1
ATOM 3639 C CA . THR A 1 246 ? 9.886 -18.989 -19.893 1.00 52.74 80 THR A CA 1
ATOM 3640 C C . THR A 1 246 ? 9.531 -20.432 -19.557 1.00 51.62 80 THR A C 1
ATOM 3641 O O . THR A 1 246 ? 8.692 -20.683 -18.682 1.00 41.64 80 THR A O 1
ATOM 3652 N N . VAL A 1 247 ? 10.148 -21.392 -20.249 1.00 45.09 81 VAL A N 1
ATOM 3653 C CA . VAL A 1 247 ? 9.965 -22.788 -19.880 1.00 42.76 81 VAL A CA 1
ATOM 3654 C C . VAL A 1 247 ? 10.496 -23.023 -18.476 1.00 43.14 81 VAL A C 1
ATOM 3655 O O . VAL A 1 247 ? 9.855 -23.690 -17.657 1.00 46.12 81 VAL A O 1
ATOM 3668 N N . ALA A 1 248 ? 11.654 -22.441 -18.160 1.00 45.39 82 ALA A N 1
ATOM 3669 C CA . ALA A 1 248 ? 12.186 -22.546 -16.807 1.00 45.15 82 ALA A CA 1
ATOM 3670 C C . ALA A 1 248 ? 11.169 -22.053 -15.786 1.00 45.78 82 ALA A C 1
ATOM 3671 O O . ALA A 1 248 ? 10.993 -22.664 -14.724 1.00 44.17 82 ALA A O 1
ATOM 3678 N N . SER A 1 249 ? 10.491 -20.945 -16.095 1.00 47.78 83 SER A N 1
ATOM 3679 C CA . SER A 1 249 ? 9.466 -20.415 -15.200 1.00 51.40 83 SER A CA 1
ATOM 3680 C C . SER A 1 249 ? 8.311 -21.398 -15.039 1.00 49.27 83 SER A C 1
ATOM 3681 O O . SER A 1 249 ? 7.820 -21.613 -13.924 1.00 46.08 83 SER A O 1
ATOM 3689 N N . MET A 1 250 ? 7.866 -22.003 -16.144 1.00 45.54 84 MET A N 1
ATOM 3690 C CA . MET A 1 250 ? 6.768 -22.966 -16.091 1.00 49.24 84 MET A CA 1
ATOM 3691 C C . MET A 1 250 ? 7.109 -24.146 -15.190 1.00 46.35 84 MET A C 1
ATOM 3692 O O . MET A 1 250 ? 6.360 -24.475 -14.264 1.00 46.86 84 MET A O 1
ATOM 3706 N N . VAL A 1 251 ? 8.240 -24.800 -15.458 1.00 44.69 85 VAL A N 1
ATOM 3707 C CA . VAL A 1 251 ? 8.615 -25.999 -14.720 1.00 47.32 85 VAL A CA 1
ATOM 3708 C C . VAL A 1 251 ? 8.871 -25.663 -13.258 1.00 46.85 85 VAL A C 1
ATOM 3709 O O . VAL A 1 251 ? 8.510 -26.428 -12.356 1.00 45.06 85 VAL A O 1
ATOM 3722 N N . ASP A 1 252 ? 9.502 -24.516 -12.995 1.00 48.07 86 ASP A N 1
ATOM 3723 C CA . ASP A 1 252 ? 9.785 -24.142 -11.614 1.00 53.25 86 ASP A CA 1
ATOM 3724 C C . ASP A 1 252 ? 8.495 -23.942 -10.827 1.00 48.17 86 ASP A C 1
ATOM 3725 O O . ASP A 1 252 ? 8.412 -24.308 -9.649 1.00 49.10 86 ASP A O 1
ATOM 3734 N N . THR A 1 253 ? 7.477 -23.360 -11.463 1.00 47.68 87 THR A N 1
ATOM 3735 C CA . THR A 1 253 ? 6.219 -23.094 -10.772 1.00 47.44 87 THR A CA 1
ATOM 3736 C C . THR A 1 253 ? 5.543 -24.384 -10.324 1.00 47.03 87 THR A C 1
ATOM 3737 O O . THR A 1 253 ? 4.852 -24.399 -9.298 1.00 46.88 87 THR A O 1
ATOM 3748 N N . LEU A 1 254 ? 5.721 -25.472 -11.077 1.00 54.13 88 LEU A N 1
ATOM 3749 C CA . LEU A 1 254 ? 5.143 -26.756 -10.700 1.00 52.37 88 LEU A CA 1
ATOM 3750 C C . LEU A 1 254 ? 5.922 -27.450 -9.591 1.00 53.03 88 LEU A C 1
ATOM 3751 O O . LEU A 1 254 ? 5.396 -28.381 -8.974 1.00 56.73 88 LEU A O 1
ATOM 3767 N N . SER A 1 255 ? 7.154 -27.030 -9.324 1.00 51.76 89 SER A N 1
ATOM 3768 C CA . SER A 1 255 ? 7.966 -27.637 -8.275 1.00 57.77 89 SER A CA 1
ATOM 3769 C C . SER A 1 255 ? 7.702 -26.891 -6.970 1.00 58.43 89 SER A C 1
ATOM 3770 O O . SER A 1 255 ? 8.030 -25.707 -6.846 1.00 60.54 89 SER A O 1
ATOM 3778 N N . ARG A 1 256 ? 7.103 -27.586 -5.999 1.00 58.24 90 ARG A N 1
ATOM 3779 C CA . ARG A 1 256 ? 6.777 -27.001 -4.703 1.00 62.77 90 ARG A CA 1
ATOM 3780 C C . ARG A 1 256 ? 5.895 -25.767 -4.871 1.00 56.50 90 ARG A C 1
ATOM 3781 O O . ARG A 1 256 ? 6.266 -24.675 -4.421 1.00 56.97 90 ARG A O 1
ATOM 3802 N N . PRO A 1 257 ? 4.732 -25.888 -5.506 1.00 54.05 91 PRO A N 1
ATOM 3803 C CA . PRO A 1 257 ? 3.862 -24.718 -5.654 1.00 54.10 91 PRO A CA 1
ATOM 3804 C C . PRO A 1 257 ? 3.303 -24.282 -4.309 1.00 54.04 91 PRO A C 1
ATOM 3805 O O . PRO A 1 257 ? 3.264 -25.044 -3.341 1.00 54.63 91 PRO A O 1
ATOM 3816 N N . ASP A 1 258 ? 2.879 -23.018 -4.259 1.00 49.48 92 ASP A N 1
ATOM 3817 C CA . ASP A 1 258 ? 2.231 -22.493 -3.063 1.00 53.03 92 ASP A CA 1
ATOM 3818 C C . ASP A 1 258 ? 0.791 -22.977 -2.972 1.00 50.89 92 ASP A C 1
ATOM 3819 O O . ASP A 1 258 ? 0.297 -23.270 -1.878 1.00 53.18 92 ASP A O 1
ATOM 3828 N N . ARG A 1 259 ? 0.110 -23.068 -4.111 1.00 49.39 93 ARG A N 1
ATOM 3829 C CA . ARG A 1 259 ? -1.257 -23.556 -4.187 1.00 50.89 93 ARG A CA 1
ATOM 3830 C C . ARG A 1 259 ? -1.390 -24.424 -5.426 1.00 51.45 93 ARG A C 1
ATOM 3831 O O . ARG A 1 259 ? -0.645 -24.253 -6.396 1.00 52.51 93 ARG A O 1
ATOM 3852 N N . THR A 1 260 ? -2.345 -25.354 -5.393 1.00 46.29 94 THR A N 1
ATOM 3853 C CA . THR A 1 260 ? -2.684 -26.117 -6.586 1.00 50.87 94 THR A CA 1
ATOM 3854 C C . THR A 1 260 ? -4.162 -26.469 -6.577 1.00 48.06 94 THR A C 1
ATOM 3855 O O . THR A 1 260 ? -4.762 -26.677 -5.519 1.00 47.31 94 THR A O 1
ATOM 3866 N N . LEU A 1 261 ? -4.738 -26.518 -7.776 1.00 43.08 95 LEU A N 1
ATOM 3867 C CA . LEU A 1 261 ? -5.960 -27.263 -8.048 1.00 43.79 95 LEU A CA 1
ATOM 3868 C C . LEU A 1 261 ? -5.575 -28.520 -8.814 1.00 48.23 95 LEU A C 1
ATOM 3869 O O . LEU A 1 261 ? -4.944 -28.431 -9.872 1.00 49.19 95 LEU A O 1
ATOM 3885 N N . GLU A 1 262 ? -5.941 -29.682 -8.279 1.00 48.39 96 GLU A N 1
ATOM 3886 C CA . GLU A 1 262 ? -5.655 -30.967 -8.906 1.00 48.62 96 GLU A CA 1
ATOM 3887 C C . GLU A 1 262 ? -6.971 -31.634 -9.288 1.00 48.19 96 GLU A C 1
ATOM 3888 O O . GLU A 1 262 ? -7.874 -31.761 -8.453 1.00 51.09 96 GLU A O 1
ATOM 3900 N N . ALA A 1 263 ? -7.083 -32.037 -10.552 1.00 43.83 97 ALA A N 1
ATOM 3901 C CA . ALA A 1 263 ? -8.345 -32.483 -11.117 1.00 43.99 97 ALA A CA 1
ATOM 3902 C C . ALA A 1 263 ? -8.213 -33.864 -11.742 1.00 44.12 97 ALA A C 1
ATOM 3903 O O . ALA A 1 263 ? -7.186 -34.200 -12.339 1.00 43.72 97 ALA A O 1
ATOM 3910 N N . ARG A 1 264 ? -9.272 -34.654 -11.600 1.00 48.76 98 ARG A N 1
ATOM 3911 C CA . ARG A 1 264 ? -9.456 -35.908 -12.319 1.00 53.05 98 ARG A CA 1
ATOM 3912 C C . ARG A 1 264 ? -10.625 -35.727 -13.281 1.00 45.87 98 ARG A C 1
ATOM 3913 O O . ARG A 1 264 ? -11.711 -35.313 -12.863 1.00 48.03 98 ARG A O 1
ATOM 3934 N N . TRP A 1 265 ? -10.403 -36.009 -14.562 1.00 43.81 99 TRP A N 1
ATOM 3935 C CA . TRP A 1 265 ? -11.351 -35.652 -15.621 1.00 51.94 99 TRP A CA 1
ATOM 3936 C C . TRP A 1 265 ? -11.753 -36.892 -16.418 1.00 48.71 99 TRP A C 1
ATOM 3937 O O . TRP A 1 265 ? -10.997 -37.354 -17.278 1.00 52.00 99 TRP A O 1
ATOM 3958 N N . TRP A 1 266 ? -12.952 -37.409 -16.163 1.00 53.55 100 TRP A N 1
ATOM 3959 C CA . TRP A 1 266 ? -13.471 -38.572 -16.877 1.00 56.07 100 TRP A CA 1
ATOM 3960 C C . TRP A 1 266 ? -14.363 -38.123 -18.030 1.00 53.65 100 TRP A C 1
ATOM 3961 O O . TRP A 1 266 ? -15.252 -37.285 -17.851 1.00 51.46 100 TRP A O 1
ATOM 3982 N N . ARG A 1 267 ? -14.098 -38.666 -19.213 1.00 62.95 101 ARG A N 1
ATOM 3983 C CA . ARG A 1 267 ? -14.772 -38.313 -20.461 1.00 70.15 101 ARG A CA 1
ATOM 3984 C C . ARG A 1 267 ? -15.543 -39.519 -20.985 1.00 68.00 101 ARG A C 1
ATOM 3985 O O . ARG A 1 267 ? -14.939 -40.538 -21.336 1.00 61.83 101 ARG A O 1
ATOM 4006 N N . ARG A 1 268 ? -16.879 -39.421 -21.005 1.00 67.73 102 ARG A N 1
ATOM 4007 C CA . ARG A 1 268 ? -17.682 -40.488 -21.601 1.00 69.01 102 ARG A CA 1
ATOM 4008 C C . ARG A 1 268 ? -17.270 -40.748 -23.041 1.00 72.96 102 ARG A C 1
ATOM 4009 O O . ARG A 1 268 ? -17.308 -41.896 -23.497 1.00 70.42 102 ARG A O 1
ATOM 4030 N N . ASP A 1 269 ? -16.853 -39.712 -23.768 1.00 77.60 103 ASP A N 1
ATOM 4031 C CA . ASP A 1 269 ? -16.573 -39.895 -25.183 1.00 81.05 103 ASP A CA 1
ATOM 4032 C C . ASP A 1 269 ? -15.388 -40.821 -25.412 1.00 86.34 103 ASP A C 1
ATOM 4033 O O . ASP A 1 269 ? -15.159 -41.241 -26.551 1.00 98.39 103 ASP A O 1
ATOM 4042 N N . VAL A 1 270 ? -14.630 -41.132 -24.364 1.00 88.03 104 VAL A N 1
ATOM 4043 C CA . VAL A 1 270 ? -13.550 -42.104 -24.437 1.00 85.50 104 VAL A CA 1
ATOM 4044 C C . VAL A 1 270 ? -13.514 -42.885 -23.119 1.00 82.54 104 VAL A C 1
ATOM 4045 O O . VAL A 1 270 ? -12.453 -43.176 -22.565 1.00 85.40 104 VAL A O 1
ATOM 4058 N N . VAL A 1 273 ? -10.211 -43.427 -20.352 1.00 75.47 107 VAL A N 1
ATOM 4059 C CA . VAL A 1 273 ? -9.001 -43.023 -19.644 1.00 71.59 107 VAL A CA 1
ATOM 4060 C C . VAL A 1 273 ? -9.227 -41.688 -18.940 1.00 72.40 107 VAL A C 1
ATOM 4061 O O . VAL A 1 273 ? -9.740 -40.737 -19.530 1.00 76.89 107 VAL A O 1
ATOM 4073 N N . MET A 1 274 ? -8.812 -41.623 -17.680 1.00 66.44 108 MET A N 1
ATOM 4074 C CA . MET A 1 274 ? -8.933 -40.407 -16.888 1.00 64.01 108 MET A CA 1
ATOM 4075 C C . MET A 1 274 ? -7.761 -39.475 -17.151 1.00 65.38 108 MET A C 1
ATOM 4076 O O . MET A 1 274 ? -6.596 -39.872 -17.029 1.00 63.97 108 MET A O 1
ATOM 4090 N N . VAL A 1 275 ? -8.072 -38.234 -17.499 1.00 57.45 109 VAL A N 1
ATOM 4091 C CA . VAL A 1 275 ? -7.054 -37.212 -17.688 1.00 54.02 109 VAL A CA 1
ATOM 4092 C C . VAL A 1 275 ? -6.869 -36.493 -16.361 1.00 47.09 109 VAL A C 1
ATOM 4093 O O . VAL A 1 275 ? -7.842 -36.171 -15.671 1.00 47.32 109 VAL A O 1
ATOM 4106 N N . ARG A 1 276 ? -5.615 -36.280 -15.990 1.00 51.23 110 ARG A N 1
ATOM 4107 C CA . ARG A 1 276 ? -5.253 -35.534 -14.797 1.00 51.96 110 ARG A CA 1
ATOM 4108 C C . ARG A 1 276 ? -4.616 -34.218 -15.215 1.00 53.19 110 ARG A C 1
ATOM 4109 O O . ARG A 1 276 ? -3.823 -34.175 -16.164 1.00 51.37 110 ARG A O 1
ATOM 4130 N N . PHE A 1 277 ? -5.001 -33.135 -14.544 1.00 50.67 111 PHE A N 1
ATOM 4131 C CA . PHE A 1 277 ? -4.357 -31.857 -14.800 1.00 44.16 111 PHE A CA 1
ATOM 4132 C C . PHE A 1 277 ? -4.316 -31.023 -13.531 1.00 42.85 111 PHE A C 1
ATOM 4133 O O . PHE A 1 277 ? -5.074 -31.244 -12.581 1.00 43.00 111 PHE A O 1
ATOM 4150 N N . VAL A 1 278 ? -3.410 -30.050 -13.540 1.00 39.14 112 VAL A N 1
ATOM 4151 C CA . VAL A 1 278 ? -3.113 -29.238 -12.376 1.00 35.96 112 VAL A CA 1
ATOM 4152 C C . VAL A 1 278 ? -3.139 -27.772 -12.778 1.00 40.02 112 VAL A C 1
ATOM 4153 O O . VAL A 1 278 ? -2.792 -27.409 -13.905 1.00 40.75 112 VAL A O 1
ATOM 4166 N N . VAL A 1 279 ? -3.596 -26.939 -11.847 1.00 36.52 113 VAL A N 1
ATOM 4167 C CA . VAL A 1 279 ? -3.411 -25.492 -11.892 1.00 41.98 113 VAL A CA 1
ATOM 4168 C C . VAL A 1 279 ? -2.582 -25.146 -10.668 1.00 40.00 113 VAL A C 1
ATOM 4169 O O . VAL A 1 279 ? -2.996 -25.433 -9.541 1.00 41.61 113 VAL A O 1
ATOM 4182 N N . ALA A 1 280 ? -1.420 -24.541 -10.881 1.00 42.01 114 ALA A N 1
ATOM 4183 C CA . ALA A 1 280 ? -0.466 -24.313 -9.806 1.00 46.94 114 ALA A CA 1
ATOM 4184 C C . ALA A 1 280 ? -0.117 -22.837 -9.705 1.00 43.57 114 ALA A C 1
ATOM 4185 O O . ALA A 1 280 ? 0.073 -22.161 -10.720 1.00 43.22 114 ALA A O 1
ATOM 4192 N N . ARG A 1 281 ? -0.030 -22.340 -8.476 1.00 47.21 115 ARG A N 1
ATOM 4193 C CA . ARG A 1 281 ? 0.437 -20.986 -8.219 1.00 50.63 115 ARG A CA 1
ATOM 4194 C C . ARG A 1 281 ? 1.708 -21.047 -7.388 1.00 51.30 115 ARG A C 1
ATOM 4195 O O . ARG A 1 281 ? 1.781 -21.780 -6.397 1.00 50.75 115 ARG A O 1
ATOM 4216 N N . LYS A 1 282 ? 2.704 -20.272 -7.798 1.00 57.67 116 LYS A N 1
ATOM 4217 C CA . LYS A 1 282 ? 3.918 -20.067 -7.014 1.00 57.44 116 LYS A CA 1
ATOM 4218 C C . LYS A 1 282 ? 4.250 -18.590 -7.134 1.00 55.30 116 LYS A C 1
ATOM 4219 O O . LYS A 1 282 ? 4.506 -18.104 -8.239 1.00 60.23 116 LYS A O 1
ATOM 4238 N N . ASP A 1 283 ? 4.190 -17.869 -6.014 1.00 57.48 117 ASP A N 1
ATOM 4239 C CA . ASP A 1 283 ? 4.332 -16.410 -6.006 1.00 70.55 117 ASP A CA 1
ATOM 4240 C C . ASP A 1 283 ? 3.252 -15.834 -6.916 1.00 64.61 117 ASP A C 1
ATOM 4241 O O . ASP A 1 283 ? 2.060 -16.033 -6.628 1.00 62.10 117 ASP A O 1
ATOM 4250 N N . ASP A 1 284 ? 3.597 -15.135 -7.997 1.00 59.93 118 ASP A N 1
ATOM 4251 C CA . ASP A 1 284 ? 2.625 -14.532 -8.899 1.00 62.49 118 ASP A CA 1
ATOM 4252 C C . ASP A 1 284 ? 2.424 -15.318 -10.188 1.00 65.67 118 ASP A C 1
ATOM 4253 O O . ASP A 1 284 ? 1.620 -14.904 -11.030 1.00 65.40 118 ASP A O 1
ATOM 4262 N N . ARG A 1 285 ? 3.134 -16.428 -10.369 1.00 56.63 119 ARG A N 1
ATOM 4263 C CA . ARG A 1 285 ? 3.025 -17.227 -11.582 1.00 56.62 119 ARG A CA 1
ATOM 4264 C C . ARG A 1 285 ? 1.951 -18.303 -11.455 1.00 54.10 119 ARG A C 1
ATOM 4265 O O . ARG A 1 285 ? 1.790 -18.926 -10.401 1.00 52.12 119 ARG A O 1
ATOM 4286 N N . HIS A 1 286 ? 1.215 -18.508 -12.543 1.00 51.00 120 HIS A N 1
ATOM 4287 C CA . HIS A 1 286 ? 0.212 -19.556 -12.648 1.00 48.07 120 HIS A CA 1
ATOM 4288 C C . HIS A 1 286 ? 0.571 -20.449 -13.825 1.00 45.82 120 HIS A C 1
ATOM 4289 O O . HIS A 1 286 ? 0.905 -19.948 -14.905 1.00 43.15 120 HIS A O 1
ATOM 4303 N N . VAL A 1 287 ? 0.512 -21.765 -13.619 1.00 42.35 121 VAL A N 1
ATOM 4304 C CA . VAL A 1 287 ? 0.817 -22.728 -14.669 1.00 41.80 121 VAL A CA 1
ATOM 4305 C C . VAL A 1 287 ? -0.286 -23.776 -14.704 1.00 44.26 121 VAL A C 1
ATOM 4306 O O . VAL A 1 287 ? -0.681 -24.300 -13.657 1.00 41.21 121 VAL A O 1
ATOM 4319 N N . ILE A 1 288 ? -0.782 -24.073 -15.907 1.00 41.32 122 ILE A N 1
ATOM 4320 C CA . ILE A 1 288 ? -1.683 -25.195 -16.139 1.00 40.97 122 ILE A CA 1
ATOM 4321 C C . ILE A 1 288 ? -0.869 -26.348 -16.706 1.00 38.32 122 ILE A C 1
ATOM 4322 O O . ILE A 1 288 ? -0.114 -26.171 -17.670 1.00 45.23 122 ILE A O 1
ATOM 4338 N N . ALA A 1 289 ? -1.036 -27.531 -16.124 1.00 39.97 123 ALA A N 1
ATOM 4339 C CA . ALA A 1 289 ? -0.344 -28.741 -16.560 1.00 41.96 123 ALA A CA 1
ATOM 4340 C C . ALA A 1 289 ? -1.386 -29.830 -16.796 1.00 47.70 123 ALA A C 1
ATOM 4341 O O . ALA A 1 289 ? -2.084 -30.235 -15.860 1.00 42.88 123 ALA A O 1
ATOM 4348 N N . VAL A 1 290 ? -1.524 -30.260 -18.051 1.00 45.36 124 VAL A N 1
ATOM 4349 C CA . VAL A 1 290 ? -2.413 -31.351 -18.444 1.00 42.08 124 VAL A CA 1
ATOM 4350 C C . VAL A 1 290 ? -1.555 -32.523 -18.911 1.00 45.59 124 VAL A C 1
ATOM 4351 O O . VAL A 1 290 ? -0.721 -32.364 -19.812 1.00 44.94 124 VAL A O 1
ATOM 4364 N N . ARG A 1 291 ? -1.753 -33.697 -18.314 1.00 51.88 125 ARG A N 1
ATOM 4365 C CA . ARG A 1 291 ? -1.051 -34.897 -18.755 1.00 51.45 125 ARG A CA 1
ATOM 4366 C C . ARG A 1 291 ? -1.970 -35.767 -19.606 1.00 47.65 125 ARG A C 1
ATOM 4367 O O . ARG A 1 291 ? -3.041 -36.181 -19.151 1.00 52.68 125 ARG A O 1
ATOM 4388 N N . ASN A 1 292 ? -1.527 -36.065 -20.828 1.00 46.04 126 ASN A N 1
ATOM 4389 C CA . ASN A 1 292 ? -2.238 -36.930 -21.769 1.00 54.05 126 ASN A CA 1
ATOM 4390 C C . ASN A 1 292 ? -1.304 -38.082 -22.119 1.00 52.73 126 ASN A C 1
ATOM 4391 O O . ASN A 1 292 ? -0.464 -37.952 -23.013 1.00 50.54 126 ASN A O 1
ATOM 4402 N N . GLY A 1 293 ? -1.455 -39.213 -21.436 1.00 54.07 127 GLY A N 1
ATOM 4403 C CA . GLY A 1 293 ? -0.551 -40.322 -21.665 1.00 55.91 127 GLY A CA 1
ATOM 4404 C C . GLY A 1 293 ? 0.862 -39.986 -21.245 1.00 47.23 127 GLY A C 1
ATOM 4405 O O . GLY A 1 293 ? 1.100 -39.611 -20.096 1.00 56.15 127 GLY A O 1
ATOM 4409 N N . ASP A 1 294 ? 1.806 -40.096 -22.177 1.00 58.22 128 ASP A N 1
ATOM 4410 C CA . ASP A 1 294 ? 3.188 -39.710 -21.936 1.00 54.63 128 ASP A CA 1
ATOM 4411 C C . ASP A 1 294 ? 3.490 -38.315 -22.469 1.00 57.96 128 ASP A C 1
ATOM 4412 O O . ASP A 1 294 ? 4.653 -37.988 -22.730 1.00 58.23 128 ASP A O 1
ATOM 4421 N N . LEU A 1 295 ? 2.466 -37.479 -22.604 1.00 58.95 129 LEU A N 1
ATOM 4422 C CA . LEU A 1 295 ? 2.602 -36.117 -23.089 1.00 56.71 129 LEU A CA 1
ATOM 4423 C C . LEU A 1 295 ? 2.159 -35.166 -21.990 1.00 54.57 129 LEU A C 1
ATOM 4424 O O . LEU A 1 295 ? 1.184 -35.433 -21.278 1.00 51.96 129 LEU A O 1
ATOM 4440 N N . LEU A 1 296 ? 2.885 -34.062 -21.854 1.00 49.86 130 LEU A N 1
ATOM 4441 C CA . LEU A 1 296 ? 2.592 -33.042 -20.858 1.00 46.58 130 LEU A CA 1
ATOM 4442 C C . LEU A 1 296 ? 2.468 -31.698 -21.561 1.00 48.93 130 LEU A C 1
ATOM 4443 O O . LEU A 1 296 ? 3.389 -31.284 -22.274 1.00 50.19 130 LEU A O 1
ATOM 4459 N N . VAL A 1 297 ? 1.332 -31.026 -21.375 1.00 45.90 131 VAL A N 1
ATOM 4460 C CA . VAL A 1 297 ? 1.121 -29.680 -21.900 1.00 43.54 131 VAL A CA 1
ATOM 4461 C C . VAL A 1 297 ? 1.188 -28.704 -20.734 1.00 45.60 131 VAL A C 1
ATOM 4462 O O . VAL A 1 297 ? 0.391 -28.787 -19.789 1.00 43.25 131 VAL A O 1
ATOM 4475 N N . LEU A 1 298 ? 2.160 -27.804 -20.787 1.00 47.41 132 LEU A N 1
ATOM 4476 C CA . LEU A 1 298 ? 2.310 -26.751 -19.796 1.00 48.54 132 LEU A CA 1
ATOM 4477 C C . LEU A 1 298 ? 1.848 -25.434 -20.402 1.00 46.58 132 LEU A C 1
ATOM 4478 O O . LEU A 1 298 ? 2.143 -25.140 -21.564 1.00 45.26 132 LEU A O 1
ATOM 4494 N N . GLN A 1 299 ? 1.106 -24.654 -19.619 1.00 43.91 133 GLN A N 1
ATOM 4495 C CA . GLN A 1 299 ? 0.681 -23.319 -20.027 1.00 46.70 133 GLN A CA 1
ATOM 4496 C C . GLN A 1 299 ? 0.983 -22.338 -18.904 1.00 42.66 133 GLN A C 1
ATOM 4497 O O . GLN A 1 299 ? 0.467 -22.487 -17.792 1.00 41.42 133 GLN A O 1
ATOM 4511 N N . LEU A 1 300 ? 1.816 -21.341 -19.198 1.00 42.13 134 LEU A N 1
ATOM 4512 C CA . LEU A 1 300 ? 2.011 -20.207 -18.302 1.00 46.21 134 LEU A CA 1
ATOM 4513 C C . LEU A 1 300 ? 0.869 -19.220 -18.511 1.00 38.00 134 LEU A C 1
ATOM 4514 O O . LEU A 1 300 ? 0.601 -18.807 -19.641 1.00 40.25 134 LEU A O 1
ATOM 4530 N N . VAL A 1 301 ? 0.194 -18.843 -17.429 1.00 41.83 135 VAL A N 1
ATOM 4531 C CA . VAL A 1 301 ? -1.052 -18.092 -17.510 1.00 44.13 135 VAL A CA 1
ATOM 4532 C C . VAL A 1 301 ? -0.803 -16.681 -17.000 1.00 45.72 135 VAL A C 1
ATOM 4533 O O . VAL A 1 301 ? -0.172 -16.486 -15.952 1.00 42.89 135 VAL A O 1
ATOM 4546 N N . ALA A 1 302 ? -1.313 -15.702 -17.740 1.00 39.99 136 ALA A N 1
ATOM 4547 C CA . ALA A 1 302 ? -1.151 -14.311 -17.353 1.00 48.17 136 ALA A CA 1
ATOM 4548 C C . ALA A 1 302 ? -1.955 -14.015 -16.087 1.00 49.24 136 ALA A C 1
ATOM 4549 O O . ALA A 1 302 ? -3.087 -14.491 -15.944 1.00 46.78 136 ALA A O 1
ATOM 4556 N N . PRO A 1 303 ? -1.405 -13.229 -15.155 1.00 46.17 137 PRO A N 1
ATOM 4557 C CA . PRO A 1 303 ? -2.141 -12.940 -13.912 1.00 51.44 137 PRO A CA 1
ATOM 4558 C C . PRO A 1 303 ? -3.579 -12.488 -14.135 1.00 58.88 137 PRO A C 1
ATOM 4559 O O . PRO A 1 303 ? -4.443 -12.779 -13.298 1.00 55.40 137 PRO A O 1
ATOM 4570 N N . GLN A 1 304 ? -3.862 -11.771 -15.225 1.00 52.87 138 GLN A N 1
ATOM 4571 C CA . GLN A 1 304 ? -5.212 -11.261 -15.442 1.00 58.80 138 GLN A CA 1
ATOM 4572 C C . GLN A 1 304 ? -6.259 -12.369 -15.491 1.00 56.69 138 GLN A C 1
ATOM 4573 O O . GLN A 1 304 ? -7.431 -12.120 -15.192 1.00 49.46 138 GLN A O 1
ATOM 4587 N N . VAL A 1 305 ? -5.870 -13.587 -15.879 1.00 57.73 139 VAL A N 1
ATOM 4588 C CA . VAL A 1 305 ? -6.835 -14.678 -15.988 1.00 56.98 139 VAL A CA 1
ATOM 4589 C C . VAL A 1 305 ? -7.212 -15.185 -14.601 1.00 54.99 139 VAL A C 1
ATOM 4590 O O . VAL A 1 305 ? -6.386 -15.233 -13.678 1.00 54.76 139 VAL A O 1
ATOM 4603 N N . GLY A 1 306 ? -8.468 -15.598 -14.461 1.00 49.46 140 GLY A N 1
ATOM 4604 C CA . GLY A 1 306 ? -8.974 -16.142 -13.221 1.00 54.81 140 GLY A CA 1
ATOM 4605 C C . GLY A 1 306 ? -8.969 -17.663 -13.198 1.00 50.88 140 GLY A C 1
ATOM 4606 O O . GLY A 1 306 ? -8.843 -18.319 -14.229 1.00 43.81 140 GLY A O 1
ATOM 4610 N N . LEU A 1 307 ? -9.094 -18.217 -11.988 1.00 51.73 141 LEU A N 1
ATOM 4611 C CA . LEU A 1 307 ? -9.102 -19.668 -11.826 1.00 50.23 141 LEU A CA 1
ATOM 4612 C C . LEU A 1 307 ? -10.172 -20.318 -12.695 1.00 47.92 141 LEU A C 1
ATOM 4613 O O . LEU A 1 307 ? -9.920 -21.336 -13.352 1.00 43.11 141 LEU A O 1
ATOM 4629 N N . ALA A 1 308 ? -11.383 -19.757 -12.697 1.00 49.81 142 ALA A N 1
ATOM 4630 C CA . ALA A 1 308 ? -12.441 -20.298 -13.547 1.00 48.07 142 ALA A CA 1
ATOM 4631 C C . ALA A 1 308 ? -12.007 -20.331 -15.007 1.00 42.67 142 ALA A C 1
ATOM 4632 O O . ALA A 1 308 ? -12.254 -21.315 -15.713 1.00 45.05 142 ALA A O 1
ATOM 4639 N N . GLY A 1 309 ? -11.344 -19.270 -15.473 1.00 48.45 143 GLY A N 1
ATOM 4640 C CA . GLY A 1 309 ? -10.872 -19.244 -16.849 1.00 44.68 143 GLY A CA 1
ATOM 4641 C C . GLY A 1 309 ? -9.820 -20.301 -17.131 1.00 42.50 143 GLY A C 1
ATOM 4642 O O . GLY A 1 309 ? -9.814 -20.915 -18.201 1.00 46.97 143 GLY A O 1
ATOM 4646 N N . MET A 1 310 ? -8.920 -20.538 -16.175 1.00 39.16 144 MET A N 1
ATOM 4647 C CA . MET A 1 310 ? -7.898 -21.565 -16.370 1.00 50.12 144 MET A CA 1
ATOM 4648 C C . MET A 1 310 ? -8.542 -22.944 -16.494 1.00 44.32 144 MET A C 1
ATOM 4649 O O . MET A 1 310 ? -8.227 -23.711 -17.411 1.00 42.38 144 MET A O 1
ATOM 4663 N N . VAL A 1 311 ? -9.478 -23.261 -15.596 1.00 42.52 145 VAL A N 1
ATOM 4664 C CA . VAL A 1 311 ? -10.193 -24.535 -15.672 1.00 43.76 145 VAL A CA 1
ATOM 4665 C C . VAL A 1 311 ? -11.004 -24.617 -16.963 1.00 44.66 145 VAL A C 1
ATOM 4666 O O . VAL A 1 311 ? -11.085 -25.676 -17.596 1.00 46.57 145 VAL A O 1
ATOM 4679 N N . THR A 1 312 ? -11.638 -23.514 -17.361 1.00 47.60 146 THR A N 1
ATOM 4680 C CA . THR A 1 312 ? -12.389 -23.518 -18.613 1.00 43.58 146 THR A CA 1
ATOM 4681 C C . THR A 1 312 ? -11.470 -23.765 -19.801 1.00 44.64 146 THR A C 1
ATOM 4682 O O . THR A 1 312 ? -11.857 -24.433 -20.767 1.00 49.03 146 THR A O 1
ATOM 4693 N N . ALA A 1 313 ? -10.247 -23.227 -19.748 1.00 44.05 147 ALA A N 1
ATOM 4694 C CA . ALA A 1 313 ? -9.275 -23.441 -20.815 1.00 48.71 147 ALA A CA 1
ATOM 4695 C C . ALA A 1 313 ? -8.997 -24.920 -21.044 1.00 48.34 147 ALA A C 1
ATOM 4696 O O . ALA A 1 313 ? -8.711 -25.330 -22.175 1.00 52.81 147 ALA A O 1
ATOM 4703 N N . VAL A 1 314 ? -9.048 -25.730 -19.993 1.00 45.58 148 VAL A N 1
ATOM 4704 C CA . VAL A 1 314 ? -8.818 -27.162 -20.146 1.00 48.33 148 VAL A CA 1
ATOM 4705 C C . VAL A 1 314 ? -10.096 -27.884 -20.537 1.00 46.55 148 VAL A C 1
ATOM 4706 O O . VAL A 1 314 ? -10.076 -28.758 -21.406 1.00 43.80 148 VAL A O 1
ATOM 4719 N N . LEU A 1 315 ? -11.214 -27.523 -19.906 1.00 48.67 149 LEU A N 1
ATOM 4720 C CA . LEU A 1 315 ? -12.468 -28.240 -20.075 1.00 47.41 149 LEU A CA 1
ATOM 4721 C C . LEU A 1 315 ? -13.295 -27.747 -21.251 1.00 56.81 149 LEU A C 1
ATOM 4722 O O . LEU A 1 315 ? -14.190 -28.474 -21.702 1.00 60.13 149 LEU A O 1
ATOM 4738 N N . GLY A 1 316 ? -13.023 -26.545 -21.757 1.00 47.94 150 GLY A N 1
ATOM 4739 C CA . GLY A 1 316 ? -13.844 -25.953 -22.790 1.00 53.69 150 GLY A CA 1
ATOM 4740 C C . GLY A 1 316 ? -15.068 -25.244 -22.229 1.00 62.05 150 GLY A C 1
ATOM 4741 O O . GLY A 1 316 ? -15.407 -25.339 -21.048 1.00 53.46 150 GLY A O 1
ATOM 4745 N N . THR A 1 317 ? -15.721 -24.479 -23.099 1.00 61.53 151 THR A N 1
ATOM 4746 C CA . THR A 1 317 ? -16.969 -23.827 -22.731 1.00 69.76 151 THR A CA 1
ATOM 4747 C C . THR A 1 317 ? -18.142 -24.778 -22.936 1.00 72.27 151 THR A C 1
ATOM 4748 O O . THR A 1 317 ? -18.072 -25.729 -23.719 1.00 77.18 151 THR A O 1
ATOM 4759 N N . ALA A 1 318 ? -19.218 -24.527 -22.195 1.00 73.92 152 ALA A N 1
ATOM 4760 C CA . ALA A 1 318 ? -20.435 -25.311 -22.323 1.00 79.47 152 ALA A CA 1
ATOM 4761 C C . ALA A 1 318 ? -21.617 -24.450 -21.905 1.00 79.82 152 ALA A C 1
ATOM 4762 O O . ALA A 1 318 ? -21.470 -23.510 -21.119 1.00 76.61 152 ALA A O 1
ATOM 4769 N N . ASP A 1 319 ? -22.786 -24.772 -22.438 1.00 88.47 153 ASP A N 1
ATOM 4770 C CA . ASP A 1 319 ? -23.964 -24.018 -22.037 1.00 87.86 153 ASP A CA 1
ATOM 4771 C C . ASP A 1 319 ? -24.402 -24.459 -20.641 1.00 77.66 153 ASP A C 1
ATOM 4772 O O . ASP A 1 319 ? -24.374 -25.653 -20.335 1.00 68.21 153 ASP A O 1
ATOM 4781 N N . PRO A 1 320 ? -24.778 -23.526 -19.766 1.00 78.94 154 PRO A N 1
ATOM 4782 C CA . PRO A 1 320 ? -25.244 -23.935 -18.435 1.00 75.70 154 PRO A CA 1
ATOM 4783 C C . PRO A 1 320 ? -26.594 -24.634 -18.511 1.00 73.54 154 PRO A C 1
ATOM 4784 O O . PRO A 1 320 ? -27.484 -24.226 -19.261 1.00 79.38 154 PRO A O 1
ATOM 4795 N N . ALA A 1 321 ? -26.737 -25.702 -17.728 1.00 70.61 155 ALA A N 1
ATOM 4796 C CA . ALA A 1 321 ? -28.010 -26.404 -17.627 1.00 75.09 155 ALA A CA 1
ATOM 4797 C C . ALA A 1 321 ? -29.025 -25.596 -16.825 1.00 83.50 155 ALA A C 1
ATOM 4798 O O . ALA A 1 321 ? -28.764 -25.209 -15.682 1.00 88.46 155 ALA A O 1
ATOM 4805 N N . SER A 1 322 ? -30.186 -25.334 -17.426 1.00 88.01 156 SER A N 1
ATOM 4806 C CA . SER A 1 322 ? -31.238 -24.541 -16.785 1.00 87.42 156 SER A CA 1
ATOM 4807 C C . SER A 1 322 ? -31.834 -25.375 -15.650 1.00 84.23 156 SER A C 1
ATOM 4808 O O . SER A 1 322 ? -32.833 -26.074 -15.810 1.00 88.35 156 SER A O 1
ATOM 4816 N N . VAL A 1 323 ? -31.193 -25.305 -14.483 1.00 91.43 157 VAL A N 1
ATOM 4817 C CA . VAL A 1 323 ? -31.640 -26.019 -13.292 1.00 88.93 157 VAL A CA 1
ATOM 4818 C C . VAL A 1 323 ? -31.742 -25.043 -12.132 1.00 93.72 157 VAL A C 1
ATOM 4819 O O . VAL A 1 323 ? -31.203 -23.935 -12.165 1.00 85.70 157 VAL A O 1
ATOM 4832 N N . GLU A 1 324 ? -32.452 -25.479 -11.102 1.00 97.89 158 GLU A N 1
ATOM 4833 C CA . GLU A 1 324 ? -32.578 -24.721 -9.869 1.00 101.61 158 GLU A CA 1
ATOM 4834 C C . GLU A 1 324 ? -31.457 -25.139 -8.935 1.00 98.28 158 GLU A C 1
ATOM 4835 O O . GLU A 1 324 ? -30.814 -26.171 -9.139 1.00 95.50 158 GLU A O 1
ATOM 4847 N N . PRO A 1 325 ? -31.190 -24.385 -7.875 1.00 102.13 159 PRO A N 1
ATOM 4848 C CA . PRO A 1 325 ? -30.103 -24.794 -6.985 1.00 98.05 159 PRO A CA 1
ATOM 4849 C C . PRO A 1 325 ? -30.521 -25.982 -6.136 1.00 101.71 159 PRO A C 1
ATOM 4850 O O . PRO A 1 325 ? -31.693 -26.162 -5.795 1.00 102.76 159 PRO A O 1
ATOM 4861 N N . LEU A 1 326 ? -29.528 -26.813 -5.807 1.00 99.20 160 LEU A N 1
ATOM 4862 C CA . LEU A 1 326 ? -29.735 -28.042 -5.057 1.00 96.43 160 LEU A CA 1
ATOM 4863 C C . LEU A 1 326 ? -28.643 -28.122 -3.985 1.00 102.20 160 LEU A C 1
ATOM 4864 O O . LEU A 1 326 ? -27.780 -29.000 -4.001 1.00 95.23 160 LEU A O 1
ATOM 4880 N N . THR A 1 327 ? -28.680 -27.182 -3.037 1.00 112.92 161 THR A N 1
ATOM 4881 C CA . THR A 1 327 ? -27.614 -27.043 -2.053 1.00 117.62 161 THR A CA 1
ATOM 4882 C C . THR A 1 327 ? -27.953 -27.635 -0.694 1.00 124.92 161 THR A C 1
ATOM 4883 O O . THR A 1 327 ? -27.034 -28.011 0.041 1.00 116.30 161 THR A O 1
ATOM 4894 N N . GLY A 1 328 ? -29.232 -27.742 -0.342 1.00 140.64 162 GLY A N 1
ATOM 4895 C CA . GLY A 1 328 ? -29.607 -28.364 0.913 1.00 143.92 162 GLY A CA 1
ATOM 4896 C C . GLY A 1 328 ? -29.322 -29.853 0.908 1.00 148.63 162 GLY A C 1
ATOM 4897 O O . GLY A 1 328 ? -30.206 -30.666 1.193 1.00 156.38 162 GLY A O 1
ATOM 4901 N N . ILE A 1 329 ? -28.078 -30.214 0.598 1.00 139.34 163 ILE A N 1
ATOM 4902 C CA . ILE A 1 329 ? -27.671 -31.595 0.370 1.00 133.30 163 ILE A CA 1
ATOM 4903 C C . ILE A 1 329 ? -26.522 -31.913 1.316 1.00 118.07 163 ILE A C 1
ATOM 4904 O O . ILE A 1 329 ? -25.573 -31.129 1.434 1.00 102.74 163 ILE A O 1
ATOM 4920 N N . ALA A 1 330 ? -26.609 -33.055 1.987 1.00 114.55 164 ALA A N 1
ATOM 4921 C CA . ALA A 1 330 ? -25.564 -33.517 2.889 1.00 104.68 164 ALA A CA 1
ATOM 4922 C C . ALA A 1 330 ? -24.698 -34.536 2.162 1.00 109.10 164 ALA A C 1
ATOM 4923 O O . ALA A 1 330 ? -25.206 -35.557 1.691 1.00 115.03 164 ALA A O 1
ATOM 4930 N N . SER A 1 331 ? -23.400 -34.241 2.056 1.00 106.03 165 SER A N 1
ATOM 4931 C CA . SER A 1 331 ? -22.381 -35.197 1.627 1.00 109.63 165 SER A CA 1
ATOM 4932 C C . SER A 1 331 ? -22.909 -36.274 0.677 1.00 111.08 165 SER A C 1
ATOM 4933 O O . SER A 1 331 ? -23.518 -35.961 -0.352 1.00 102.92 165 SER A O 1
ATOM 4941 N N . GLU A 1 332 ? -22.670 -37.551 1.015 1.00 127.60 166 GLU A N 1
ATOM 4942 C CA . GLU A 1 332 ? -23.071 -38.729 0.246 1.00 119.23 166 GLU A CA 1
ATOM 4943 C C . GLU A 1 332 ? -24.588 -38.974 0.273 1.00 120.68 166 GLU A C 1
ATOM 4944 O O . GLU A 1 332 ? -25.044 -39.991 -0.266 1.00 118.73 166 GLU A O 1
ATOM 4956 N N . LEU A 1 333 ? -25.368 -38.077 0.885 1.00 126.11 167 LEU A N 1
ATOM 4957 C CA . LEU A 1 333 ? -26.822 -38.167 0.816 1.00 125.05 167 LEU A CA 1
ATOM 4958 C C . LEU A 1 333 ? -27.317 -37.876 -0.595 1.00 116.75 167 LEU A C 1
ATOM 4959 O O . LEU A 1 333 ? -28.412 -38.314 -0.965 1.00 106.70 167 LEU A O 1
ATOM 4975 N N . ALA A 1 334 ? -26.527 -37.135 -1.379 1.00 120.05 168 ALA A N 1
ATOM 4976 C CA . ALA A 1 334 ? -26.858 -36.844 -2.770 1.00 115.20 168 ALA A CA 1
ATOM 4977 C C . ALA A 1 334 ? -26.857 -38.092 -3.639 1.00 116.25 168 ALA A C 1
ATOM 4978 O O . ALA A 1 334 ? -27.549 -38.132 -4.664 1.00 109.33 168 ALA A O 1
ATOM 4985 N N . GLU A 1 335 ? -26.088 -39.105 -3.257 1.00 112.88 169 GLU A N 1
ATOM 4986 C CA . GLU A 1 335 ? -25.860 -40.279 -4.085 1.00 110.34 169 GLU A CA 1
ATOM 4987 C C . GLU A 1 335 ? -26.710 -41.482 -3.696 1.00 112.26 169 GLU A C 1
ATOM 4988 O O . GLU A 1 335 ? -26.687 -42.492 -4.408 1.00 110.06 169 GLU A O 1
ATOM 5000 N N . ALA A 1 336 ? -27.459 -41.408 -2.600 1.00 111.26 170 ALA A N 1
ATOM 5001 C CA . ALA A 1 336 ? -28.353 -42.498 -2.220 1.00 101.76 170 ALA A CA 1
ATOM 5002 C C . ALA A 1 336 ? -29.669 -42.398 -2.979 1.00 98.66 170 ALA A C 1
ATOM 5003 O O . ALA A 1 336 ? -30.267 -43.414 -3.334 1.00 98.95 170 ALA A O 1
ATOM 5010 N N . GLY A 1 346 ? -36.475 -31.207 -1.845 1.00 84.30 180 GLY A N 1
ATOM 5011 C CA . GLY A 1 346 ? -37.800 -30.929 -2.365 1.00 84.14 180 GLY A CA 1
ATOM 5012 C C . GLY A 1 346 ? -37.767 -30.408 -3.788 1.00 84.84 180 GLY A C 1
ATOM 5013 O O . GLY A 1 346 ? -37.928 -29.206 -4.017 1.00 80.05 180 GLY A O 1
ATOM 5017 N N . LEU A 1 347 ? -37.573 -31.306 -4.749 1.00 81.51 181 LEU A N 1
ATOM 5018 C CA . LEU A 1 347 ? -37.453 -30.918 -6.145 1.00 84.14 181 LEU A CA 1
ATOM 5019 C C . LEU A 1 347 ? -38.705 -31.288 -6.931 1.00 86.98 181 LEU A C 1
ATOM 5020 O O . LEU A 1 347 ? -39.586 -32.021 -6.470 1.00 88.17 181 LEU A O 1
ATOM 5036 N N . ALA A 1 348 ? -38.770 -30.728 -8.131 1.00 90.81 182 ALA A N 1
ATOM 5037 C CA . ALA A 1 348 ? -39.902 -30.877 -9.026 1.00 91.07 182 ALA A CA 1
ATOM 5038 C C . ALA A 1 348 ? -39.837 -32.186 -9.797 1.00 93.86 182 ALA A C 1
ATOM 5039 O O . ALA A 1 348 ? -38.813 -32.869 -9.816 1.00 99.22 182 ALA A O 1
ATOM 5046 N N . PRO A 1 349 ? -40.934 -32.572 -10.453 1.00 94.07 183 PRO A N 1
ATOM 5047 C CA . PRO A 1 349 ? -40.831 -33.697 -11.396 1.00 92.55 183 PRO A CA 1
ATOM 5048 C C . PRO A 1 349 ? -39.915 -33.355 -12.557 1.00 90.08 183 PRO A C 1
ATOM 5049 O O . PRO A 1 349 ? -39.037 -34.148 -12.915 1.00 89.16 183 PRO A O 1
ATOM 5060 N N . THR A 1 350 ? -40.088 -32.169 -13.147 1.00 88.71 184 THR A N 1
ATOM 5061 C CA . THR A 1 350 ? -39.207 -31.740 -14.229 1.00 93.12 184 THR A CA 1
ATOM 5062 C C . THR A 1 350 ? -37.780 -31.573 -13.724 1.00 94.58 184 THR A C 1
ATOM 5063 O O . THR A 1 350 ? -36.837 -32.134 -14.293 1.00 97.66 184 THR A O 1
ATOM 5074 N N . ALA A 1 351 ? -37.603 -30.806 -12.645 1.00 97.52 185 ALA A N 1
ATOM 5075 C CA . ALA A 1 351 ? -36.276 -30.616 -12.070 1.00 98.15 185 ALA A CA 1
ATOM 5076 C C . ALA A 1 351 ? -35.661 -31.926 -11.597 1.00 96.51 185 ALA A C 1
ATOM 5077 O O . ALA A 1 351 ? -34.432 -32.018 -11.494 1.00 90.90 185 ALA A O 1
ATOM 5084 N N . ALA A 1 352 ? -36.482 -32.934 -11.293 1.00 97.61 186 ALA A N 1
ATOM 5085 C CA . ALA A 1 352 ? -35.950 -34.234 -10.898 1.00 92.33 186 ALA A CA 1
ATOM 5086 C C . ALA A 1 352 ? -35.473 -35.037 -12.103 1.00 94.34 186 ALA A C 1
ATOM 5087 O O . ALA A 1 352 ? -34.426 -35.690 -12.036 1.00 87.94 186 ALA A O 1
ATOM 5094 N N . ARG A 1 353 ? -36.220 -35.006 -13.211 1.00 94.55 187 ARG A N 1
ATOM 5095 C CA . ARG A 1 353 ? -35.808 -35.765 -14.388 1.00 93.30 187 ARG A CA 1
ATOM 5096 C C . ARG A 1 353 ? -34.537 -35.196 -15.006 1.00 93.80 187 ARG A C 1
ATOM 5097 O O . ARG A 1 353 ? -33.725 -35.953 -15.551 1.00 96.11 187 ARG A O 1
ATOM 5118 N N . ILE A 1 354 ? -34.339 -33.879 -14.928 1.00 93.21 188 ILE A N 1
ATOM 5119 C CA . ILE A 1 354 ? -33.129 -33.277 -15.482 1.00 89.70 188 ILE A CA 1
ATOM 5120 C C . ILE A 1 354 ? -31.911 -33.727 -14.686 1.00 85.12 188 ILE A C 1
ATOM 5121 O O . ILE A 1 354 ? -30.960 -34.288 -15.237 1.00 82.04 188 ILE A O 1
ATOM 5137 N N . TYR A 1 355 ? -31.938 -33.503 -13.368 1.00 87.28 189 TYR A N 1
ATOM 5138 C CA . TYR A 1 355 ? -30.805 -33.869 -12.522 1.00 82.87 189 TYR A CA 1
ATOM 5139 C C . TYR A 1 355 ? -30.484 -35.357 -12.626 1.00 84.83 189 TYR A C 1
ATOM 5140 O O . TYR A 1 355 ? -29.310 -35.744 -12.651 1.00 83.92 189 TYR A O 1
ATOM 5158 N N . THR A 1 356 ? -31.511 -36.210 -12.672 1.00 87.19 190 THR A N 1
ATOM 5159 C CA . THR A 1 356 ? -31.273 -37.648 -12.775 1.00 93.53 190 THR A CA 1
ATOM 5160 C C . THR A 1 356 ? -30.414 -37.978 -13.990 1.00 88.33 190 THR A C 1
ATOM 5161 O O . THR A 1 356 ? -29.411 -38.691 -13.880 1.00 86.64 190 THR A O 1
ATOM 5172 N N . GLU A 1 357 ? -30.791 -37.457 -15.159 1.00 86.64 191 GLU A N 1
ATOM 5173 C CA . GLU A 1 357 ? -30.030 -37.720 -16.376 1.00 85.22 191 GLU A CA 1
ATOM 5174 C C . GLU A 1 357 ? -28.603 -37.192 -16.272 1.00 83.44 191 GLU A C 1
ATOM 5175 O O . GLU A 1 357 ? -27.667 -37.812 -16.789 1.00 87.25 191 GLU A O 1
ATOM 5187 N N . ILE A 1 358 ? -28.417 -36.039 -15.623 1.00 81.16 192 ILE A N 1
ATOM 5188 C CA . ILE A 1 358 ? -27.087 -35.440 -15.517 1.00 84.17 192 ILE A CA 1
ATOM 5189 C C . ILE A 1 358 ? -26.128 -36.371 -14.782 1.00 87.28 192 ILE A C 1
ATOM 5190 O O . ILE A 1 358 ? -25.024 -36.655 -15.262 1.00 85.46 192 ILE A O 1
ATOM 5206 N N . VAL A 1 359 ? -26.525 -36.850 -13.602 1.00 86.80 193 VAL A N 1
ATOM 5207 C CA . VAL A 1 359 ? -25.602 -37.629 -12.780 1.00 85.05 193 VAL A CA 1
ATOM 5208 C C . VAL A 1 359 ? -25.559 -39.082 -13.235 1.00 87.13 193 VAL A C 1
ATOM 5209 O O . VAL A 1 359 ? -24.503 -39.723 -13.196 1.00 86.21 193 VAL A O 1
ATOM 5222 N N . SER A 1 360 ? -26.696 -39.628 -13.668 1.00 97.59 194 SER A N 1
ATOM 5223 C CA . SER A 1 360 ? -26.739 -41.035 -14.054 1.00 91.23 194 SER A CA 1
ATOM 5224 C C . SER A 1 360 ? -25.864 -41.293 -15.274 1.00 90.74 194 SER A C 1
ATOM 5225 O O . SER A 1 360 ? -25.036 -42.212 -15.278 1.00 92.96 194 SER A O 1
ATOM 5233 N N . ASN A 1 361 ? -26.030 -40.487 -16.322 1.00 89.71 195 ASN A N 1
ATOM 5234 C CA . ASN A 1 361 ? -25.286 -40.645 -17.571 1.00 88.57 195 ASN A CA 1
ATOM 5235 C C . ASN A 1 361 ? -24.730 -39.292 -17.985 1.00 83.71 195 ASN A C 1
ATOM 5236 O O . ASN A 1 361 ? -25.278 -38.624 -18.872 1.00 83.79 195 ASN A O 1
ATOM 5247 N N . PRO A 1 362 ? -23.642 -38.855 -17.360 1.00 85.38 196 PRO A N 1
ATOM 5248 C CA . PRO A 1 362 ? -22.992 -37.616 -17.791 1.00 79.85 196 PRO A CA 1
ATOM 5249 C C . PRO A 1 362 ? -22.028 -37.853 -18.940 1.00 75.89 196 PRO A C 1
ATOM 5250 O O . PRO A 1 362 ? -21.367 -38.891 -19.035 1.00 75.84 196 PRO A O 1
ATOM 5261 N N . ASP A 1 363 ? -21.962 -36.862 -19.827 1.00 75.34 197 ASP A N 1
ATOM 5262 C CA . ASP A 1 363 ? -20.976 -36.893 -20.898 1.00 78.81 197 ASP A CA 1
ATOM 5263 C C . ASP A 1 363 ? -19.563 -36.746 -20.355 1.00 71.73 197 ASP A C 1
ATOM 5264 O O . ASP A 1 363 ? -18.611 -37.243 -20.965 1.00 67.26 197 ASP A O 1
ATOM 5273 N N . SER A 1 364 ? -19.409 -36.073 -19.218 1.00 68.86 198 SER A N 1
ATOM 5274 C CA . SER A 1 364 ? -18.096 -35.801 -18.652 1.00 66.79 198 SER A CA 1
ATOM 5275 C C . SER A 1 364 ? -18.258 -35.449 -17.182 1.00 61.79 198 SER A C 1
ATOM 5276 O O . SER A 1 364 ? -19.284 -34.899 -16.769 1.00 60.37 198 SER A O 1
ATOM 5284 N N . TRP A 1 365 ? -17.233 -35.780 -16.399 1.00 52.16 199 TRP A N 1
ATOM 5285 C CA . TRP A 1 365 ? -17.267 -35.606 -14.953 1.00 55.34 199 TRP A CA 1
ATOM 5286 C C . TRP A 1 365 ? -15.874 -35.225 -14.478 1.00 61.26 199 TRP A C 1
ATOM 5287 O O . TRP A 1 365 ? -14.919 -35.980 -14.692 1.00 56.90 199 TRP A O 1
ATOM 5308 N N . VAL A 1 366 ? -15.756 -34.068 -13.826 1.00 55.57 200 VAL A N 1
ATOM 5309 C CA . VAL A 1 366 ? -14.492 -33.601 -13.268 1.00 44.16 200 VAL A CA 1
ATOM 5310 C C . VAL A 1 366 ? -14.660 -33.435 -11.763 1.00 46.26 200 VAL A C 1
ATOM 5311 O O . VAL A 1 366 ? -15.654 -32.860 -11.304 1.00 44.51 200 VAL A O 1
ATOM 5324 N N . GLU A 1 367 ? -13.689 -33.927 -10.999 1.00 48.69 201 GLU A N 1
ATOM 5325 C CA . GLU A 1 367 ? -13.576 -33.622 -9.580 1.00 51.16 201 GLU A CA 1
ATOM 5326 C C . GLU A 1 367 ? -12.242 -32.942 -9.327 1.00 45.26 201 GLU A C 1
ATOM 5327 O O . GLU A 1 367 ? -11.198 -33.403 -9.804 1.00 45.35 201 GLU A O 1
ATOM 5339 N N . ILE A 1 368 ? -12.294 -31.831 -8.603 1.00 40.00 202 ILE A N 1
ATOM 5340 C CA . ILE A 1 368 ? -11.153 -30.950 -8.400 1.00 44.82 202 ILE A CA 1
ATOM 5341 C C . ILE A 1 368 ? -10.926 -30.831 -6.904 1.00 43.19 202 ILE A C 1
ATOM 5342 O O . ILE A 1 368 ? -11.854 -30.500 -6.156 1.00 43.52 202 ILE A O 1
ATOM 5358 N N . VAL A 1 369 ? -9.716 -31.147 -6.462 1.00 45.07 203 VAL A N 1
ATOM 5359 C CA . VAL A 1 369 ? -9.312 -30.898 -5.088 1.00 47.78 203 VAL A CA 1
ATOM 5360 C C . VAL A 1 369 ? -8.266 -29.792 -5.114 1.00 47.34 203 VAL A C 1
ATOM 5361 O O . VAL A 1 369 ? -7.671 -29.493 -6.154 1.00 45.89 203 VAL A O 1
ATOM 5374 N N . ALA A 1 370 ? -8.060 -29.160 -3.959 1.00 43.51 204 ALA A N 1
ATOM 5375 C CA . ALA A 1 370 ? -7.102 -28.073 -3.829 1.00 47.82 204 ALA A CA 1
ATOM 5376 C C . ALA A 1 370 ? -6.101 -28.390 -2.727 1.00 51.91 204 ALA A C 1
ATOM 5377 O O . ALA A 1 370 ? -6.386 -29.168 -1.812 1.00 54.56 204 ALA A O 1
ATOM 5384 N N . SER A 1 371 ? -4.915 -27.793 -2.832 1.00 52.58 205 SER A N 1
ATOM 5385 C CA . SER A 1 371 ? -3.873 -27.976 -1.833 1.00 51.50 205 SER A CA 1
ATOM 5386 C C . SER A 1 371 ? -3.131 -26.666 -1.609 1.00 56.76 205 SER A C 1
ATOM 5387 O O . SER A 1 371 ? -3.219 -25.728 -2.406 1.00 53.78 205 SER A O 1
ATOM 5395 N N . GLN A 1 372 ? -2.398 -26.613 -0.498 1.00 57.92 206 GLN A N 1
ATOM 5396 C CA . GLN A 1 372 ? -1.560 -25.470 -0.176 1.00 55.94 206 GLN A CA 1
ATOM 5397 C C . GLN A 1 372 ? -0.267 -25.970 0.447 1.00 58.55 206 GLN A C 1
ATOM 5398 O O . GLN A 1 372 ? -0.240 -27.003 1.120 1.00 60.99 206 GLN A O 1
ATOM 5412 N N . ARG A 1 373 ? 0.802 -25.216 0.234 1.00 51.06 207 ARG A N 1
ATOM 5413 C CA . ARG A 1 373 ? 2.092 -25.544 0.813 1.00 58.66 207 ARG A CA 1
ATOM 5414 C C . ARG A 1 373 ? 2.321 -24.685 2.049 1.00 54.51 207 ARG A C 1
ATOM 5415 O O . ARG A 1 373 ? 1.945 -23.510 2.084 1.00 56.63 207 ARG A O 1
ATOM 5436 N N . HIS A 1 374 ? 2.893 -25.267 3.034 1.00 52.55 208 HIS A N 1
ATOM 5437 C CA . HIS A 1 374 ? 3.246 -24.570 4.254 1.00 58.43 208 HIS A CA 1
ATOM 5438 C C . HIS A 1 374 ? 4.725 -24.207 4.244 1.00 65.29 208 HIS A C 1
ATOM 5439 O O . HIS A 1 374 ? 5.533 -24.889 3.604 1.00 60.11 208 HIS A O 1
ATOM 5453 N N . PRO A 1 375 ? 5.097 -23.106 4.903 1.00 71.29 209 PRO A N 1
ATOM 5454 C CA . PRO A 1 375 ? 6.520 -22.724 4.948 1.00 69.57 209 PRO A CA 1
ATOM 5455 C C . PRO A 1 375 ? 7.457 -23.873 5.282 1.00 63.04 209 PRO A C 1
ATOM 5456 O O . PRO A 1 375 ? 8.562 -23.946 4.729 1.00 66.29 209 PRO A O 1
ATOM 5467 N N . GLY A 1 376 ? 7.044 -24.783 6.163 1.00 62.55 210 GLY A N 1
ATOM 5468 C CA . GLY A 1 376 ? 7.915 -25.860 6.597 1.00 67.58 210 GLY A CA 1
ATOM 5469 C C . GLY A 1 376 ? 8.145 -26.955 5.578 1.00 72.02 210 GLY A C 1
ATOM 5470 O O . GLY A 1 376 ? 8.874 -27.908 5.871 1.00 72.18 210 GLY A O 1
ATOM 5474 N N . GLY A 1 377 ? 7.546 -26.854 4.395 1.00 70.60 211 GLY A N 1
ATOM 5475 C CA . GLY A 1 377 ? 7.714 -27.853 3.363 1.00 77.23 211 GLY A CA 1
ATOM 5476 C C . GLY A 1 377 ? 6.639 -28.916 3.323 1.00 80.73 211 GLY A C 1
ATOM 5477 O O . GLY A 1 377 ? 6.739 -29.837 2.505 1.00 84.57 211 GLY A O 1
ATOM 5481 N N . THR A 1 378 ? 5.617 -28.819 4.166 1.00 74.44 212 THR A N 1
ATOM 5482 C CA . THR A 1 378 ? 4.513 -29.764 4.147 1.00 65.94 212 THR A CA 1
ATOM 5483 C C . THR A 1 378 ? 3.359 -29.188 3.339 1.00 66.04 212 THR A C 1
ATOM 5484 O O . THR A 1 378 ? 3.342 -28.009 2.982 1.00 65.67 212 THR A O 1
ATOM 5495 N N . THR A 1 379 ? 2.371 -30.035 3.068 1.00 71.11 213 THR A N 1
ATOM 5496 C CA . THR A 1 379 ? 1.222 -29.624 2.280 1.00 64.94 213 THR A CA 1
ATOM 5497 C C . THR A 1 379 ? -0.043 -30.207 2.882 1.00 62.67 213 THR A C 1
ATOM 5498 O O . THR A 1 379 ? -0.013 -31.236 3.560 1.00 68.80 213 THR A O 1
ATOM 5509 N N . THR A 1 380 ? -1.154 -29.523 2.632 1.00 64.75 214 THR A N 1
ATOM 5510 C CA . THR A 1 380 ? -2.481 -29.995 2.991 1.00 73.29 214 THR A CA 1
ATOM 5511 C C . THR A 1 380 ? -3.324 -30.041 1.729 1.00 66.93 214 THR A C 1
ATOM 5512 O O . THR A 1 380 ? -3.336 -29.081 0.951 1.00 55.49 214 THR A O 1
ATOM 5523 N N . HIS A 1 381 ? -4.027 -31.150 1.535 1.00 63.96 215 HIS A N 1
ATOM 5524 C CA . HIS A 1 381 ? -5.003 -31.286 0.467 1.00 64.66 215 HIS A CA 1
ATOM 5525 C C . HIS A 1 381 ? -6.394 -31.263 1.080 1.00 58.76 215 HIS A C 1
ATOM 5526 O O . HIS A 1 381 ? -6.601 -31.764 2.190 1.00 63.91 215 HIS A O 1
ATOM 5540 N N . THR A 1 382 ? -7.339 -30.659 0.371 1.00 56.01 216 THR A N 1
ATOM 5541 C CA . THR A 1 382 ? -8.727 -30.757 0.788 1.00 60.78 216 THR A CA 1
ATOM 5542 C C . THR A 1 382 ? -9.203 -32.196 0.642 1.00 60.40 216 THR A C 1
ATOM 5543 O O . THR A 1 382 ? -8.710 -32.956 -0.196 1.00 55.76 216 THR A O 1
ATOM 5554 N N . LYS A 1 383 ? -10.150 -32.579 1.495 1.00 73.16 217 LYS A N 1
ATOM 5555 C CA . LYS A 1 383 ? -10.837 -33.850 1.311 1.00 68.67 217 LYS A CA 1
ATOM 5556 C C . LYS A 1 383 ? -12.023 -33.685 0.371 1.00 65.16 217 LYS A C 1
ATOM 5557 O O . LYS A 1 383 ? -12.227 -34.508 -0.528 1.00 67.28 217 LYS A O 1
ATOM 5576 N N . ALA A 1 384 ? -12.784 -32.608 0.554 1.00 62.68 218 ALA A N 1
ATOM 5577 C CA . ALA A 1 384 ? -13.863 -32.252 -0.351 1.00 62.30 218 ALA A CA 1
ATOM 5578 C C . ALA A 1 384 ? -13.307 -31.847 -1.711 1.00 59.09 218 ALA A C 1
ATOM 5579 O O . ALA A 1 384 ? -12.137 -31.483 -1.856 1.00 57.34 218 ALA A O 1
ATOM 5586 N N . ALA A 1 385 ? -14.172 -31.901 -2.717 1.00 61.88 219 ALA A N 1
ATOM 5587 C CA . ALA A 1 385 ? -13.785 -31.565 -4.075 1.00 52.74 219 ALA A CA 1
ATOM 5588 C C . ALA A 1 385 ? -14.897 -30.773 -4.742 1.00 52.73 219 ALA A C 1
ATOM 5589 O O . ALA A 1 385 ? -16.084 -31.003 -4.492 1.00 48.29 219 ALA A O 1
ATOM 5596 N N . ALA A 1 386 ? -14.496 -29.846 -5.607 1.00 50.86 220 ALA A N 1
ATOM 5597 C CA . ALA A 1 386 ? -15.429 -29.183 -6.503 1.00 43.99 220 ALA A CA 1
ATOM 5598 C C . ALA A 1 386 ? -15.624 -30.031 -7.754 1.00 47.31 220 ALA A C 1
ATOM 5599 O O . ALA A 1 386 ? -14.712 -30.734 -8.202 1.00 53.72 220 ALA A O 1
ATOM 5606 N N . GLY A 1 387 ? -16.828 -29.971 -8.310 1.00 50.81 221 GLY A N 1
ATOM 5607 C CA . GLY A 1 387 ? -17.211 -30.837 -9.407 1.00 48.02 221 GLY A CA 1
ATOM 5608 C C . GLY A 1 387 ? -17.673 -30.055 -10.617 1.00 44.23 221 GLY A C 1
ATOM 5609 O O . GLY A 1 387 ? -18.218 -28.958 -10.495 1.00 45.10 221 GLY A O 1
ATOM 5613 N N . VAL A 1 388 ? -17.414 -30.617 -11.796 1.00 44.54 222 VAL A N 1
ATOM 5614 C CA . VAL A 1 388 ? -17.920 -30.091 -13.057 1.00 49.19 222 VAL A CA 1
ATOM 5615 C C . VAL A 1 388 ? -18.536 -31.246 -13.833 1.00 49.24 222 VAL A C 1
ATOM 5616 O O . VAL A 1 388 ? -17.866 -32.252 -14.092 1.00 50.77 222 VAL A O 1
ATOM 5629 N N . LEU A 1 389 ? -19.800 -31.092 -14.217 1.00 53.20 223 LEU A N 1
ATOM 5630 C CA . LEU A 1 389 ? -20.539 -32.115 -14.941 1.00 57.71 223 LEU A CA 1
ATOM 5631 C C . LEU A 1 389 ? -21.019 -31.554 -16.269 1.00 54.96 223 LEU A C 1
ATOM 5632 O O . LEU A 1 389 ? -21.668 -30.506 -16.304 1.00 59.19 223 LEU A O 1
ATOM 5648 N N . ASP A 1 390 ? -20.693 -32.246 -17.355 1.00 63.59 224 ASP A N 1
ATOM 5649 C CA . ASP A 1 390 ? -21.272 -31.985 -18.663 1.00 66.53 224 ASP A CA 1
ATOM 5650 C C . ASP A 1 390 ? -22.259 -33.093 -19.004 1.00 69.37 224 ASP A C 1
ATOM 5651 O O . ASP A 1 390 ? -22.052 -34.255 -18.643 1.00 66.56 224 ASP A O 1
ATOM 5660 N N . SER A 1 391 ? -23.340 -32.726 -19.683 1.00 75.41 225 SER A N 1
ATOM 5661 C CA . SER A 1 391 ? -24.396 -33.671 -20.021 1.00 76.97 225 SER A CA 1
ATOM 5662 C C . SER A 1 391 ? -25.154 -33.119 -21.220 1.00 73.70 225 SER A C 1
ATOM 5663 O O . SER A 1 391 ? -24.851 -32.036 -21.727 1.00 65.38 225 SER A O 1
ATOM 5671 N N . ALA A 1 392 ? -26.142 -33.889 -21.681 1.00 77.87 226 ALA A N 1
ATOM 5672 C CA . ALA A 1 392 ? -26.989 -33.433 -22.775 1.00 82.24 226 ALA A CA 1
ATOM 5673 C C . ALA A 1 392 ? -27.801 -32.197 -22.403 1.00 73.23 226 ALA A C 1
ATOM 5674 O O . ALA A 1 392 ? -28.182 -31.430 -23.294 1.00 65.12 226 ALA A O 1
ATOM 5681 N N . HIS A 1 393 ? -28.060 -31.976 -21.113 1.00 70.27 227 HIS A N 1
ATOM 5682 C CA . HIS A 1 393 ? -28.856 -30.843 -20.655 1.00 72.53 227 HIS A CA 1
ATOM 5683 C C . HIS A 1 393 ? -28.024 -29.620 -20.292 1.00 68.55 227 HIS A C 1
ATOM 5684 O O . HIS A 1 393 ? -28.597 -28.607 -19.877 1.00 74.22 227 HIS A O 1
ATOM 5698 N N . GLY A 1 394 ? -26.707 -29.684 -20.423 1.00 67.17 228 GLY A N 1
ATOM 5699 C CA . GLY A 1 394 ? -25.843 -28.567 -20.104 1.00 63.32 228 GLY A CA 1
ATOM 5700 C C . GLY A 1 394 ? -24.928 -28.865 -18.928 1.00 62.50 228 GLY A C 1
ATOM 5701 O O . GLY A 1 394 ? -25.027 -29.891 -18.256 1.00 66.59 228 GLY A O 1
ATOM 5705 N N . ARG A 1 395 ? -24.022 -27.921 -18.691 1.00 64.34 229 ARG A N 1
ATOM 5706 C CA . ARG A 1 395 ? -23.009 -28.079 -17.660 1.00 62.55 229 ARG A CA 1
ATOM 5707 C C . ARG A 1 395 ? -23.578 -27.794 -16.276 1.00 62.52 229 ARG A C 1
ATOM 5708 O O . ARG A 1 395 ? -24.519 -27.014 -16.110 1.00 62.69 229 ARG A O 1
ATOM 5729 N N . VAL A 1 396 ? -22.990 -28.450 -15.280 1.00 58.09 230 VAL A N 1
ATOM 5730 C CA . VAL A 1 396 ? -23.338 -28.267 -13.877 1.00 58.79 230 VAL A CA 1
ATOM 5731 C C . VAL A 1 396 ? -22.049 -28.232 -13.071 1.00 55.56 230 VAL A C 1
ATOM 5732 O O . VAL A 1 396 ? -21.084 -28.932 -13.397 1.00 55.32 230 VAL A O 1
ATOM 5745 N N . VAL A 1 397 ? -22.022 -27.401 -12.030 1.00 47.56 231 VAL A N 1
ATOM 5746 C CA . VAL A 1 397 ? -20.882 -27.345 -11.126 1.00 51.88 231 VAL A CA 1
ATOM 5747 C C . VAL A 1 397 ? -21.349 -27.747 -9.733 1.00 51.47 231 VAL A C 1
ATOM 5748 O O . VAL A 1 397 ? -22.503 -27.527 -9.353 1.00 48.57 231 VAL A O 1
ATOM 5761 N N . SER A 1 398 ? -20.437 -28.350 -8.972 1.00 51.31 232 SER A N 1
ATOM 5762 C CA . SER A 1 398 ? -20.709 -28.806 -7.613 1.00 52.96 232 SER A CA 1
ATOM 5763 C C . SER A 1 398 ? -19.770 -28.076 -6.665 1.00 51.65 232 SER A C 1
ATOM 5764 O O . SER A 1 398 ? -18.547 -28.147 -6.823 1.00 48.23 232 SER A O 1
ATOM 5772 N N . LEU A 1 399 ? -20.344 -27.391 -5.680 1.00 50.63 233 LEU A N 1
ATOM 5773 C CA . LEU A 1 399 ? -19.604 -26.543 -4.760 1.00 49.58 233 LEU A CA 1
ATOM 5774 C C . LEU A 1 399 ? -19.585 -27.175 -3.375 1.00 58.00 233 LEU A C 1
ATOM 5775 O O . LEU A 1 399 ? -20.658 -27.443 -2.815 1.00 64.41 233 LEU A O 1
ATOM 5791 N N . PRO A 1 400 ? -18.418 -27.442 -2.783 1.00 60.82 234 PRO A N 1
ATOM 5792 C CA . PRO A 1 400 ? -18.377 -28.102 -1.471 1.00 60.08 234 PRO A CA 1
ATOM 5793 C C . PRO A 1 400 ? -18.441 -27.131 -0.300 1.00 63.52 234 PRO A C 1
ATOM 5794 O O . PRO A 1 400 ? -17.869 -26.039 -0.325 1.00 63.51 234 PRO A O 1
ATOM 5805 N N . ARG A 1 401 ? -19.130 -27.559 0.758 1.00 71.53 235 ARG A N 1
ATOM 5806 C CA . ARG A 1 401 ? -19.263 -26.771 1.979 1.00 83.29 235 ARG A CA 1
ATOM 5807 C C . ARG A 1 401 ? -19.052 -27.659 3.196 1.00 89.58 235 ARG A C 1
ATOM 5808 O O . ARG A 1 401 ? -19.615 -28.756 3.266 1.00 91.97 235 ARG A O 1
ATOM 5829 N N . ILE A 1 402 ? -18.255 -27.184 4.154 1.00 95.25 236 ILE A N 1
ATOM 5830 C CA . ILE A 1 402 ? -18.116 -27.826 5.460 1.00 94.77 236 ILE A CA 1
ATOM 5831 C C . ILE A 1 402 ? -18.865 -26.950 6.458 1.00 96.53 236 ILE A C 1
ATOM 5832 O O . ILE A 1 402 ? -18.349 -25.917 6.903 1.00 99.73 236 ILE A O 1
ATOM 5848 N N . VAL A 1 403 ? -20.076 -27.362 6.825 1.00 97.27 237 VAL A N 1
ATOM 5849 C CA . VAL A 1 403 ? -20.917 -26.624 7.764 1.00 104.65 237 VAL A CA 1
ATOM 5850 C C . VAL A 1 403 ? -21.194 -27.524 8.961 1.00 105.93 237 VAL A C 1
ATOM 5851 O O . VAL A 1 403 ? -21.731 -28.629 8.804 1.00 102.72 237 VAL A O 1
ATOM 5864 N N . SER A 1 404 ? -20.841 -27.046 10.154 1.00 105.22 238 SER A N 1
ATOM 5865 C CA . SER A 1 404 ? -21.084 -27.754 11.410 1.00 111.94 238 SER A CA 1
ATOM 5866 C C . SER A 1 404 ? -20.351 -29.092 11.475 1.00 106.49 238 SER A C 1
ATOM 5867 O O . SER A 1 404 ? -20.713 -29.963 12.274 1.00 93.83 238 SER A O 1
ATOM 5875 N N . GLY A 1 405 ? -19.318 -29.271 10.651 1.00 97.83 239 GLY A N 1
ATOM 5876 C CA . GLY A 1 405 ? -18.500 -30.466 10.666 1.00 88.51 239 GLY A CA 1
ATOM 5877 C C . GLY A 1 405 ? -18.877 -31.528 9.659 1.00 86.29 239 GLY A C 1
ATOM 5878 O O . GLY A 1 405 ? -18.219 -32.578 9.622 1.00 82.79 239 GLY A O 1
ATOM 5882 N N . GLU A 1 406 ? -19.910 -31.302 8.854 1.00 94.42 240 GLU A N 1
ATOM 5883 C CA . GLU A 1 406 ? -20.327 -32.241 7.824 1.00 97.83 240 GLU A CA 1
ATOM 5884 C C . GLU A 1 406 ? -20.161 -31.614 6.447 1.00 100.28 240 GLU A C 1
ATOM 5885 O O . GLU A 1 406 ? -20.374 -30.410 6.269 1.00 94.87 240 GLU A O 1
ATOM 5897 N N . LEU A 1 407 ? -19.781 -32.442 5.478 1.00 98.49 241 LEU A N 1
ATOM 5898 C CA . LEU A 1 407 ? -19.563 -31.981 4.115 1.00 93.86 241 LEU A CA 1
ATOM 5899 C C . LEU A 1 407 ? -20.895 -31.847 3.387 1.00 89.87 241 LEU A C 1
ATOM 5900 O O . LEU A 1 407 ? -21.678 -32.799 3.317 1.00 91.91 241 LEU A O 1
ATOM 5916 N N . TYR A 1 408 ? -21.144 -30.662 2.845 1.00 88.18 242 TYR A N 1
ATOM 5917 C CA . TYR A 1 408 ? -22.330 -30.374 2.059 1.00 89.35 242 TYR A CA 1
ATOM 5918 C C . TYR A 1 408 ? -21.939 -30.261 0.591 1.00 83.29 242 TYR A C 1
ATOM 5919 O O . TYR A 1 408 ? -20.768 -30.068 0.250 1.00 75.94 242 TYR A O 1
ATOM 5937 N N . GLY A 1 409 ? -22.936 -30.401 -0.279 1.00 85.07 243 GLY A N 1
ATOM 5938 C CA . GLY A 1 409 ? -22.724 -30.272 -1.707 1.00 74.56 243 GLY A CA 1
ATOM 5939 C C . GLY A 1 409 ? -23.840 -29.484 -2.362 1.00 82.13 243 GLY A C 1
ATOM 5940 O O . GLY A 1 409 ? -25.018 -29.731 -2.091 1.00 85.08 243 GLY A O 1
ATOM 5944 N N . SER A 1 410 ? -23.491 -28.521 -3.211 1.00 70.81 244 SER A N 1
ATOM 5945 C CA . SER A 1 410 ? -24.482 -27.679 -3.868 1.00 75.41 244 SER A CA 1
ATOM 5946 C C . SER A 1 410 ? -24.270 -27.710 -5.373 1.00 64.69 244 SER A C 1
ATOM 5947 O O . SER A 1 410 ? -23.178 -27.395 -5.855 1.00 62.00 244 SER A O 1
ATOM 5955 N N . PHE A 1 411 ? -25.315 -28.088 -6.106 1.00 69.85 245 PHE A N 1
ATOM 5956 C CA . PHE A 1 411 ? -25.286 -28.081 -7.560 1.00 65.55 245 PHE A CA 1
ATOM 5957 C C . PHE A 1 411 ? -25.846 -26.765 -8.084 1.00 62.16 245 PHE A C 1
ATOM 5958 O O . PHE A 1 411 ? -26.899 -26.306 -7.630 1.00 71.99 245 PHE A O 1
ATOM 5975 N N . LEU A 1 412 ? -25.142 -26.167 -9.038 1.00 58.43 246 LEU A N 1
ATOM 5976 C CA . LEU A 1 412 ? -25.530 -24.900 -9.637 1.00 59.99 246 LEU A CA 1
ATOM 5977 C C . LEU A 1 412 ? -25.350 -24.981 -11.142 1.00 59.97 246 LEU A C 1
ATOM 5978 O O . LEU A 1 412 ? -24.521 -25.760 -11.627 1.00 67.08 246 LEU A O 1
ATOM 5994 N N . PRO A 1 413 ? -26.121 -24.211 -11.910 1.00 61.94 247 PRO A N 1
ATOM 5995 C CA . PRO A 1 413 ? -25.870 -24.141 -13.355 1.00 67.23 247 PRO A CA 1
ATOM 5996 C C . PRO A 1 413 ? -24.430 -23.730 -13.638 1.00 67.79 247 PRO A C 1
ATOM 5997 O O . PRO A 1 413 ? -23.878 -22.840 -12.987 1.00 63.68 247 PRO A O 1
ATOM 6008 N N . GLY A 1 414 ? -23.824 -24.390 -14.623 1.00 66.56 248 GLY A N 1
ATOM 6009 C CA . GLY A 1 414 ? -22.398 -24.260 -14.860 1.00 65.76 248 GLY A CA 1
ATOM 6010 C C . GLY A 1 414 ? -21.957 -23.016 -15.607 1.00 70.40 248 GLY A C 1
ATOM 6011 O O . GLY A 1 414 ? -21.321 -23.121 -16.661 1.00 75.34 248 GLY A O 1
ATOM 6015 N N . THR A 1 415 ? -22.280 -21.832 -15.083 1.00 67.96 249 THR A N 1
ATOM 6016 C CA . THR A 1 415 ? -21.759 -20.606 -15.669 1.00 66.84 249 THR A CA 1
ATOM 6017 C C . THR A 1 415 ? -20.343 -20.335 -15.161 1.00 64.49 249 THR A C 1
ATOM 6018 O O . THR A 1 415 ? -19.977 -20.764 -14.064 1.00 60.01 249 THR A O 1
ATOM 6029 N N . PRO A 1 416 ? -19.530 -19.614 -15.933 1.00 65.40 250 PRO A N 1
ATOM 6030 C CA . PRO A 1 416 ? -18.197 -19.248 -15.429 1.00 68.94 250 PRO A CA 1
ATOM 6031 C C . PRO A 1 416 ? -18.240 -18.554 -14.080 1.00 66.84 250 PRO A C 1
ATOM 6032 O O . PRO A 1 416 ? -17.269 -18.641 -13.317 1.00 61.85 250 PRO A O 1
ATOM 6043 N N . GLN A 1 417 ? -19.346 -17.879 -13.754 1.00 66.49 251 GLN A N 1
ATOM 6044 C CA . GLN A 1 417 ? -19.474 -17.250 -12.444 1.00 60.92 251 GLN A CA 1
ATOM 6045 C C . GLN A 1 417 ? -19.680 -18.301 -11.361 1.00 57.58 251 GLN A C 1
ATOM 6046 O O . GLN A 1 417 ? -19.050 -18.252 -10.300 1.00 52.15 251 GLN A O 1
ATOM 6060 N N . ASN A 1 418 ? -20.578 -19.256 -11.607 1.00 59.49 252 ASN A N 1
ATOM 6061 C CA . ASN A 1 418 ? -20.790 -20.324 -10.638 1.00 58.23 252 ASN A CA 1
ATOM 6062 C C . ASN A 1 418 ? -19.576 -21.242 -10.533 1.00 61.69 252 ASN A C 1
ATOM 6063 O O . ASN A 1 418 ? -19.273 -21.743 -9.443 1.00 53.45 252 ASN A O 1
ATOM 6074 N N . LEU A 1 419 ? -18.857 -21.465 -11.638 1.00 57.19 253 LEU A N 1
ATOM 6075 C CA . LEU A 1 419 ? -17.618 -22.232 -11.559 1.00 56.17 253 LEU A CA 1
ATOM 6076 C C . LEU A 1 419 ? -16.620 -21.541 -10.639 1.00 52.89 253 LEU A C 1
ATOM 6077 O O . LEU A 1 419 ? -16.008 -22.179 -9.774 1.00 49.62 253 LEU A O 1
ATOM 6093 N N . GLN A 1 420 ? -16.465 -20.223 -10.797 1.00 53.96 254 GLN A N 1
ATOM 6094 C CA . GLN A 1 420 ? -15.599 -19.459 -9.903 1.00 59.67 254 GLN A CA 1
ATOM 6095 C C . GLN A 1 420 ? -16.078 -19.562 -8.460 1.00 58.93 254 GLN A C 1
ATOM 6096 O O . GLN A 1 420 ? -15.266 -19.609 -7.528 1.00 54.81 254 GLN A O 1
ATOM 6110 N N . LEU A 1 421 ? -17.396 -19.596 -8.259 1.00 58.58 255 LEU A N 1
ATOM 6111 C CA . LEU A 1 421 ? -17.943 -19.772 -6.918 1.00 57.98 255 LEU A CA 1
ATOM 6112 C C . LEU A 1 421 ? -17.585 -21.145 -6.353 1.00 53.84 255 LEU A C 1
ATOM 6113 O O . LEU A 1 421 ? -17.193 -21.264 -5.185 1.00 48.78 255 LEU A O 1
ATOM 6129 N N . ALA A 1 422 ? -17.727 -22.197 -7.163 1.00 50.35 256 ALA A N 1
ATOM 6130 C CA . ALA A 1 422 ? -17.358 -23.537 -6.717 1.00 53.57 256 ALA A CA 1
ATOM 6131 C C . ALA A 1 422 ? -15.873 -23.620 -6.368 1.00 50.93 256 ALA A C 1
ATOM 6132 O O . ALA A 1 422 ? -15.497 -24.252 -5.376 1.00 51.03 256 ALA A O 1
ATOM 6139 N N . LEU A 1 423 ? -15.012 -22.994 -7.175 1.00 48.97 257 LEU A N 1
ATOM 6140 C CA . LEU A 1 423 ? -13.578 -23.016 -6.896 1.00 55.18 257 LEU A CA 1
ATOM 6141 C C . LEU A 1 423 ? -13.227 -22.150 -5.689 1.00 60.11 257 LEU A C 1
ATOM 6142 O O . LEU A 1 423 ? -12.298 -22.474 -4.937 1.00 55.08 257 LEU A O 1
ATOM 6158 N N . ASP A 1 424 ? -13.929 -21.029 -5.504 1.00 60.31 258 ASP A N 1
ATOM 6159 C CA . ASP A 1 424 ? -13.735 -20.225 -4.300 1.00 62.38 258 ASP A CA 1
ATOM 6160 C C . ASP A 1 424 ? -14.062 -21.031 -3.048 1.00 65.29 258 ASP A C 1
ATOM 6161 O O . ASP A 1 424 ? -13.308 -21.014 -2.067 1.00 66.73 258 ASP A O 1
ATOM 6170 N N . ALA A 1 425 ? -15.191 -21.742 -3.064 1.00 57.07 259 ALA A N 1
ATOM 6171 C CA . ALA A 1 425 ? -15.588 -22.548 -1.913 1.00 59.87 259 ALA A CA 1
ATOM 6172 C C . ALA A 1 425 ? -14.585 -23.657 -1.634 1.00 65.56 259 ALA A C 1
ATOM 6173 O O . ALA A 1 425 ? -14.244 -23.917 -0.474 1.00 66.09 259 ALA A O 1
ATOM 6180 N N . LEU A 1 426 ? -14.125 -24.344 -2.684 1.00 62.23 260 LEU A N 1
ATOM 6181 C CA . LEU A 1 426 ? -13.106 -25.377 -2.514 1.00 58.63 260 LEU A CA 1
ATOM 6182 C C . LEU A 1 426 ? -11.869 -24.809 -1.823 1.00 59.56 260 LEU A C 1
ATOM 6183 O O . LEU A 1 426 ? -11.380 -25.369 -0.835 1.00 58.61 260 LEU A O 1
ATOM 6199 N N . VAL A 1 427 ? -11.366 -23.676 -2.316 1.00 57.57 261 VAL A N 1
ATOM 6200 C CA . VAL A 1 427 ? -10.137 -23.101 -1.776 1.00 61.05 261 VAL A CA 1
ATOM 6201 C C . VAL A 1 427 ? -10.332 -22.657 -0.334 1.00 62.04 261 VAL A C 1
ATOM 6202 O O . VAL A 1 427 ? -9.399 -22.730 0.476 1.00 57.66 261 VAL A O 1
ATOM 6215 N N . GLU A 1 428 ? -11.534 -22.194 0.015 1.00 66.11 262 GLU A N 1
ATOM 6216 C CA . GLU A 1 428 ? -11.806 -21.766 1.381 1.00 65.97 262 GLU A CA 1
ATOM 6217 C C . GLU A 1 428 ? -11.669 -22.897 2.391 1.00 64.83 262 GLU A C 1
ATOM 6218 O O . GLU A 1 428 ? -11.582 -22.622 3.593 1.00 69.22 262 GLU A O 1
ATOM 6230 N N . LEU A 1 429 ? -11.612 -24.150 1.939 1.00 65.10 263 LEU A N 1
ATOM 6231 C CA . LEU A 1 429 ? -11.412 -25.289 2.828 1.00 64.10 263 LEU A CA 1
ATOM 6232 C C . LEU A 1 429 ? -9.943 -25.546 3.145 1.00 61.99 263 LEU A C 1
ATOM 6233 O O . LEU A 1 429 ? -9.642 -26.470 3.909 1.00 58.42 263 LEU A O 1
ATOM 6249 N N . LEU A 1 430 ? -9.031 -24.761 2.585 1.00 63.94 264 LEU A N 1
ATOM 6250 C CA . LEU A 1 430 ? -7.620 -24.877 2.909 1.00 62.83 264 LEU A CA 1
ATOM 6251 C C . LEU A 1 430 ? -7.307 -24.095 4.185 1.00 65.64 264 LEU A C 1
ATOM 6252 O O . LEU A 1 430 ? -7.991 -23.117 4.503 1.00 64.75 264 LEU A O 1
ATOM 6268 N N . PRO A 1 431 ? -6.285 -24.511 4.940 1.00 65.15 265 PRO A N 1
ATOM 6269 C CA . PRO A 1 431 ? -5.930 -23.764 6.160 1.00 64.65 265 PRO A CA 1
ATOM 6270 C C . PRO A 1 431 ? -5.837 -22.261 5.951 1.00 65.47 265 PRO A C 1
ATOM 6271 O O . PRO A 1 431 ? -6.242 -21.494 6.833 1.00 71.42 265 PRO A O 1
ATOM 6282 N N . ALA A 1 432 ? -5.291 -21.816 4.816 1.00 65.28 266 ALA A N 1
ATOM 6283 C CA . ALA A 1 432 ? -5.200 -20.388 4.531 1.00 65.93 266 ALA A CA 1
ATOM 6284 C C . ALA A 1 432 ? -6.521 -19.787 4.059 1.00 64.04 266 ALA A C 1
ATOM 6285 O O . ALA A 1 432 ? -6.677 -18.563 4.106 1.00 65.07 266 ALA A O 1
ATOM 6292 N N . GLY A 1 433 ? -7.467 -20.608 3.610 1.00 66.59 267 GLY A N 1
ATOM 6293 C CA . GLY A 1 433 ? -8.778 -20.129 3.209 1.00 61.10 267 GLY A CA 1
ATOM 6294 C C . GLY A 1 433 ? -8.826 -19.212 2.004 1.00 67.47 267 GLY A C 1
ATOM 6295 O O . GLY A 1 433 ? -9.853 -18.559 1.790 1.00 67.44 267 GLY A O 1
ATOM 6299 N N . SER A 1 434 ? -7.757 -19.124 1.214 1.00 65.34 268 SER A N 1
ATOM 6300 C CA . SER A 1 434 ? -7.762 -18.271 0.031 1.00 69.32 268 SER A CA 1
ATOM 6301 C C . SER A 1 434 ? -6.662 -18.729 -0.917 1.00 65.15 268 SER A C 1
ATOM 6302 O O . SER A 1 434 ? -5.722 -19.421 -0.521 1.00 57.67 268 SER A O 1
ATOM 6310 N N . TRP A 1 435 ? -6.799 -18.332 -2.183 1.00 66.42 269 TRP A N 1
ATOM 6311 C CA . TRP A 1 435 ? -5.785 -18.656 -3.180 1.00 63.24 269 TRP A CA 1
ATOM 6312 C C . TRP A 1 435 ? -4.620 -17.675 -3.130 1.00 68.16 269 TRP A C 1
ATOM 6313 O O . TRP A 1 435 ? -3.492 -18.039 -3.488 1.00 62.44 269 TRP A O 1
ATOM 6334 N N . LEU A 1 436 ? -4.875 -16.449 -2.669 1.00 71.63 270 LEU A N 1
ATOM 6335 C CA . LEU A 1 436 ? -3.886 -15.370 -2.646 1.00 62.32 270 LEU A CA 1
ATOM 6336 C C . LEU A 1 436 ? -3.305 -15.135 -4.032 1.00 63.27 270 LEU A C 1
ATOM 6337 O O . LEU A 1 436 ? -3.652 -14.158 -4.693 1.00 71.72 270 LEU A O 1
ATOM 6353 N N . SER B 1 11 ? 12.366 10.203 -35.675 1.00 73.81 992 SER B N 1
ATOM 6354 C CA . SER B 1 11 ? 13.297 9.293 -35.020 1.00 74.33 992 SER B CA 1
ATOM 6355 C C . SER B 1 11 ? 14.237 10.086 -34.110 1.00 76.60 992 SER B C 1
ATOM 6356 O O . SER B 1 11 ? 13.796 10.997 -33.409 1.00 83.05 992 SER B O 1
ATOM 6363 N N . SER B 1 12 ? 15.521 9.724 -34.100 1.00 76.89 993 SER B N 1
ATOM 6364 C CA . SER B 1 12 ? 16.543 10.463 -33.364 1.00 76.99 993 SER B CA 1
ATOM 6365 C C . SER B 1 12 ? 16.362 10.368 -31.851 1.00 70.17 993 SER B C 1
ATOM 6366 O O . SER B 1 12 ? 17.308 10.032 -31.132 1.00 64.01 993 SER B O 1
ATOM 6374 N N . GLY B 1 13 ? 15.166 10.674 -31.352 1.00 65.63 994 GLY B N 1
ATOM 6375 C CA . GLY B 1 13 ? 14.931 10.737 -29.927 1.00 72.37 994 GLY B CA 1
ATOM 6376 C C . GLY B 1 13 ? 14.653 9.381 -29.308 1.00 75.32 994 GLY B C 1
ATOM 6377 O O . GLY B 1 13 ? 14.912 8.322 -29.883 1.00 73.55 994 GLY B O 1
ATOM 6381 N N . GLU B 1 14 ? 14.119 9.431 -28.093 1.00 81.59 995 GLU B N 1
ATOM 6382 C CA . GLU B 1 14 ? 13.758 8.247 -27.329 1.00 97.90 995 GLU B CA 1
ATOM 6383 C C . GLU B 1 14 ? 12.242 8.095 -27.274 1.00 74.96 995 GLU B C 1
ATOM 6384 O O . GLU B 1 14 ? 11.481 8.975 -27.688 1.00 60.29 995 GLU B O 1
ATOM 6396 N N . ASN B 1 15 ? 11.813 6.946 -26.757 1.00 75.64 996 ASN B N 1
ATOM 6397 C CA . ASN B 1 15 ? 10.398 6.610 -26.612 1.00 58.22 996 ASN B CA 1
ATOM 6398 C C . ASN B 1 15 ? 9.692 6.727 -27.962 1.00 47.89 996 ASN B C 1
ATOM 6399 O O . ASN B 1 15 ? 8.700 7.434 -28.125 1.00 55.19 996 ASN B O 1
ATOM 6410 N N . LEU B 1 16 ? 10.211 5.972 -28.932 1.00 48.92 997 LEU B N 1
ATOM 6411 C CA . LEU B 1 16 ? 9.626 5.936 -30.262 1.00 49.45 997 LEU B CA 1
ATOM 6412 C C . LEU B 1 16 ? 8.414 5.019 -30.329 1.00 44.77 997 LEU B C 1
ATOM 6413 O O . LEU B 1 16 ? 7.603 5.148 -31.249 1.00 43.07 997 LEU B O 1
ATOM 6429 N N . TYR B 1 17 ? 8.267 4.116 -29.370 1.00 45.42 998 TYR B N 1
ATOM 6430 C CA . TYR B 1 17 ? 7.097 3.254 -29.255 1.00 44.27 998 TYR B CA 1
ATOM 6431 C C . TYR B 1 17 ? 6.370 3.654 -27.978 1.00 36.88 998 TYR B C 1
ATOM 6432 O O . TYR B 1 17 ? 6.745 3.228 -26.884 1.00 35.89 998 TYR B O 1
ATOM 6450 N N . PHE B 1 18 ? 5.337 4.482 -28.109 1.00 42.09 999 PHE B N 1
ATOM 6451 C CA . PHE B 1 18 ? 4.622 4.948 -26.931 1.00 38.65 999 PHE B CA 1
ATOM 6452 C C . PHE B 1 18 ? 3.624 3.883 -26.489 1.00 39.24 999 PHE B C 1
ATOM 6453 O O . PHE B 1 18 ? 2.680 3.558 -27.219 1.00 37.94 999 PHE B O 1
ATOM 6470 N N . GLN B 1 19 ? 3.822 3.368 -25.279 1.00 35.39 1000 GLN B N 1
ATOM 6471 C CA . GLN B 1 19 ? 2.991 2.314 -24.710 1.00 42.71 1000 GLN B CA 1
ATOM 6472 C C . GLN B 1 19 ? 1.960 2.969 -23.788 1.00 43.60 1000 GLN B C 1
ATOM 6473 O O . GLN B 1 19 ? 2.299 3.455 -22.703 1.00 40.39 1000 GLN B O 1
ATOM 6487 N N . GLY B 1 20 ? 0.697 2.962 -24.211 1.00 36.97 1001 GLY B N 1
ATOM 6488 C CA . GLY B 1 20 ? -0.407 3.407 -23.396 1.00 35.62 1001 GLY B CA 1
ATOM 6489 C C . GLY B 1 20 ? -1.235 2.227 -22.908 1.00 35.07 1001 GLY B C 1
ATOM 6490 O O . GLY B 1 20 ? -0.902 1.064 -23.114 1.00 36.98 1001 GLY B O 1
ATOM 6494 N N . ASN B 1 21 ? -2.325 2.552 -22.223 1.00 39.23 1002 ASN B N 1
ATOM 6495 C CA . ASN B 1 21 ? -3.219 1.512 -21.735 1.00 38.61 1002 ASN B CA 1
ATOM 6496 C C . ASN B 1 21 ? -4.590 2.117 -21.476 1.00 39.36 1002 ASN B C 1
ATOM 6497 O O . ASN B 1 21 ? -4.757 3.340 -21.421 1.00 31.55 1002 ASN B O 1
ATOM 6508 N N . ILE B 1 22 ? -5.580 1.229 -21.348 1.00 34.94 1003 ILE B N 1
ATOM 6509 C CA . ILE B 1 22 ? -6.966 1.678 -21.320 1.00 37.39 1003 ILE B CA 1
ATOM 6510 C C . ILE B 1 22 ? -7.250 2.485 -20.057 1.00 32.46 1003 ILE B C 1
ATOM 6511 O O . ILE B 1 22 ? -8.096 3.382 -20.068 1.00 31.07 1003 ILE B O 1
ATOM 6527 N N . PHE B 1 23 ? -6.549 2.200 -18.958 1.00 36.61 1004 PHE B N 1
ATOM 6528 C CA . PHE B 1 23 ? -6.790 2.935 -17.720 1.00 37.20 1004 PHE B CA 1
ATOM 6529 C C . PHE B 1 23 ? -6.316 4.381 -17.830 1.00 38.54 1004 PHE B C 1
ATOM 6530 O O . PHE B 1 23 ? -7.034 5.307 -17.439 1.00 39.52 1004 PHE B O 1
ATOM 6547 N N . GLU B 1 24 ? -5.099 4.602 -18.339 1.00 38.71 1005 GLU B N 1
ATOM 6548 C CA . GLU B 1 24 ? -4.626 5.977 -18.514 1.00 40.86 1005 GLU B CA 1
ATOM 6549 C C . GLU B 1 24 ? -5.444 6.712 -19.569 1.00 32.22 1005 GLU B C 1
ATOM 6550 O O . GLU B 1 24 ? -5.678 7.918 -19.446 1.00 36.95 1005 GLU B O 1
ATOM 6562 N N . MET B 1 25 ? -5.872 6.013 -20.621 1.00 32.59 1006 MET B N 1
ATOM 6563 C CA . MET B 1 25 ? -6.729 6.641 -21.621 1.00 33.53 1006 MET B CA 1
ATOM 6564 C C . MET B 1 25 ? -7.987 7.212 -20.975 1.00 37.32 1006 MET B C 1
ATOM 6565 O O . MET B 1 25 ? -8.377 8.353 -21.240 1.00 40.36 1006 MET B O 1
ATOM 6579 N N . LEU B 1 26 ? -8.665 6.413 -20.159 1.00 34.77 1007 LEU B N 1
ATOM 6580 C CA . LEU B 1 26 ? -9.942 6.843 -19.601 1.00 39.22 1007 LEU B CA 1
ATOM 6581 C C . LEU B 1 26 ? -9.768 7.708 -18.368 1.00 37.82 1007 LEU B C 1
ATOM 6582 O O . LEU B 1 26 ? -10.641 8.529 -18.065 1.00 39.98 1007 LEU B O 1
ATOM 6598 N N . ARG B 1 27 ? -8.670 7.524 -17.635 1.00 35.19 1008 ARG B N 1
ATOM 6599 C CA . ARG B 1 27 ? -8.322 8.472 -16.590 1.00 38.39 1008 ARG B CA 1
ATOM 6600 C C . ARG B 1 27 ? -8.253 9.881 -17.155 1.00 43.16 1008 ARG B C 1
ATOM 6601 O O . ARG B 1 27 ? -8.751 10.835 -16.549 1.00 43.42 1008 ARG B O 1
ATOM 6622 N N . ILE B 1 28 ? -7.688 10.012 -18.351 1.00 40.60 1009 ILE B N 1
ATOM 6623 C CA . ILE B 1 28 ? -7.524 11.312 -18.984 1.00 38.94 1009 ILE B CA 1
ATOM 6624 C C . ILE B 1 28 ? -8.857 11.821 -19.530 1.00 45.73 1009 ILE B C 1
ATOM 6625 O O . ILE B 1 28 ? -9.219 12.985 -19.329 1.00 48.24 1009 ILE B O 1
ATOM 6641 N N . ASP B 1 29 ? -9.607 10.968 -20.233 1.00 39.87 1010 ASP B N 1
ATOM 6642 C CA . ASP B 1 29 ? -10.831 11.426 -20.886 1.00 40.54 1010 ASP B CA 1
ATOM 6643 C C . ASP B 1 29 ? -12.009 11.536 -19.916 1.00 42.61 1010 ASP B C 1
ATOM 6644 O O . ASP B 1 29 ? -12.701 12.558 -19.894 1.00 43.00 1010 ASP B O 1
ATOM 6653 N N . GLU B 1 30 ? -12.277 10.492 -19.122 1.00 44.35 1011 GLU B N 1
ATOM 6654 C CA . GLU B 1 30 ? -13.383 10.561 -18.166 1.00 46.53 1011 GLU B CA 1
ATOM 6655 C C . GLU B 1 30 ? -12.992 11.313 -16.904 1.00 44.31 1011 GLU B C 1
ATOM 6656 O O . GLU B 1 30 ? -13.849 11.916 -16.254 1.00 40.98 1011 GLU B O 1
ATOM 6668 N N . GLY B 1 31 ? -11.727 11.246 -16.515 1.00 41.35 1012 GLY B N 1
ATOM 6669 C CA . GLY B 1 31 ? -11.325 11.855 -15.272 1.00 41.59 1012 GLY B CA 1
ATOM 6670 C C . GLY B 1 31 ? -11.387 10.854 -14.142 1.00 46.44 1012 GLY B C 1
ATOM 6671 O O . GLY B 1 31 ? -12.343 10.074 -14.028 1.00 46.59 1012 GLY B O 1
ATOM 6675 N N . LEU B 1 32 ? -10.336 10.827 -13.341 1.00 42.16 1013 LEU B N 1
ATOM 6676 C CA . LEU B 1 32 ? -10.300 10.011 -12.141 1.00 45.48 1013 LEU B CA 1
ATOM 6677 C C . LEU B 1 32 ? -10.721 10.855 -10.943 1.00 44.08 1013 LEU B C 1
ATOM 6678 O O . LEU B 1 32 ? -10.198 11.955 -10.734 1.00 42.85 1013 LEU B O 1
ATOM 6694 N N . ARG B 1 33 ? -11.695 10.362 -10.186 1.00 43.70 1014 ARG B N 1
ATOM 6695 C CA . ARG B 1 33 ? -12.102 10.986 -8.935 1.00 40.54 1014 ARG B CA 1
ATOM 6696 C C . ARG B 1 33 ? -11.905 10.004 -7.791 1.00 38.62 1014 ARG B C 1
ATOM 6697 O O . ARG B 1 33 ? -12.407 8.878 -7.838 1.00 37.26 1014 ARG B O 1
ATOM 6718 N N . LEU B 1 34 ? -11.163 10.423 -6.778 1.00 40.34 1015 LEU B N 1
ATOM 6719 C CA . LEU B 1 34 ? -11.022 9.633 -5.567 1.00 42.08 1015 LEU B CA 1
ATOM 6720 C C . LEU B 1 34 ? -12.043 10.024 -4.514 1.00 43.90 1015 LEU B C 1
ATOM 6721 O O . LEU B 1 34 ? -12.126 9.366 -3.470 1.00 46.25 1015 LEU B O 1
ATOM 6737 N N . LYS B 1 35 ? -12.807 11.081 -4.765 1.00 45.45 1016 LYS B N 1
ATOM 6738 C CA . LYS B 1 35 ? -13.850 11.550 -3.868 1.00 54.48 1016 LYS B CA 1
ATOM 6739 C C . LYS B 1 35 ? -15.174 11.530 -4.621 1.00 46.84 1016 LYS B C 1
ATOM 6740 O O . LYS B 1 35 ? -15.236 11.918 -5.793 1.00 44.21 1016 LYS B O 1
ATOM 6759 N N . ILE B 1 36 ? -16.224 11.057 -3.947 1.00 43.61 1017 ILE B N 1
ATOM 6760 C CA . ILE B 1 36 ? -17.548 10.989 -4.560 1.00 43.92 1017 ILE B CA 1
ATOM 6761 C C . ILE B 1 36 ? -17.981 12.360 -5.070 1.00 44.26 1017 ILE B C 1
ATOM 6762 O O . ILE B 1 36 ? -17.788 13.386 -4.406 1.00 43.47 1017 ILE B O 1
ATOM 6778 N N . TYR B 1 37 ? -18.582 12.382 -6.259 1.00 43.63 1018 TYR B N 1
ATOM 6779 C CA . TYR B 1 37 ? -18.943 13.632 -6.909 1.00 43.33 1018 TYR B CA 1
ATOM 6780 C C . TYR B 1 37 ? -20.296 13.446 -7.579 1.00 51.35 1018 TYR B C 1
ATOM 6781 O O . TYR B 1 37 ? -20.734 12.325 -7.846 1.00 49.64 1018 TYR B O 1
ATOM 6799 N N . LYS B 1 38 ? -20.963 14.560 -7.844 1.00 52.31 1019 LYS B N 1
ATOM 6800 C CA . LYS B 1 38 ? -22.321 14.550 -8.375 1.00 64.67 1019 LYS B CA 1
ATOM 6801 C C . LYS B 1 38 ? -22.292 15.192 -9.756 1.00 69.17 1019 LYS B C 1
ATOM 6802 O O . LYS B 1 38 ? -22.086 16.405 -9.877 1.00 73.76 1019 LYS B O 1
ATOM 6821 N N . ASP B 1 39 ? -22.504 14.381 -10.794 1.00 73.02 1020 ASP B N 1
ATOM 6822 C CA . ASP B 1 39 ? -22.467 14.860 -12.170 1.00 78.63 1020 ASP B CA 1
ATOM 6823 C C . ASP B 1 39 ? -23.733 15.651 -12.512 1.00 83.80 1020 ASP B C 1
ATOM 6824 O O . ASP B 1 39 ? -24.643 15.820 -11.695 1.00 80.66 1020 ASP B O 1
ATOM 6833 N N . THR B 1 40 ? -23.793 16.136 -13.757 1.00 94.34 1021 THR B N 1
ATOM 6834 C CA . THR B 1 40 ? -24.924 16.952 -14.191 1.00 92.52 1021 THR B CA 1
ATOM 6835 C C . THR B 1 40 ? -26.224 16.157 -14.163 1.00 94.11 1021 THR B C 1
ATOM 6836 O O . THR B 1 40 ? -27.288 16.705 -13.849 1.00 93.17 1021 THR B O 1
ATOM 6847 N N . GLU B 1 41 ? -26.161 14.865 -14.491 1.00 92.37 1022 GLU B N 1
ATOM 6848 C CA . GLU B 1 41 ? -27.355 14.029 -14.469 1.00 96.41 1022 GLU B CA 1
ATOM 6849 C C . GLU B 1 41 ? -27.907 13.834 -13.065 1.00 94.51 1022 GLU B C 1
ATOM 6850 O O . GLU B 1 41 ? -28.957 13.199 -12.913 1.00 84.32 1022 GLU B O 1
ATOM 6862 N N . GLY B 1 42 ? -27.230 14.359 -12.046 1.00 93.27 1023 GLY B N 1
ATOM 6863 C CA . GLY B 1 42 ? -27.669 14.243 -10.674 1.00 95.23 1023 GLY B CA 1
ATOM 6864 C C . GLY B 1 42 ? -27.251 12.965 -9.984 1.00 82.86 1023 GLY B C 1
ATOM 6865 O O . GLY B 1 42 ? -27.523 12.810 -8.787 1.00 86.75 1023 GLY B O 1
ATOM 6869 N N . TYR B 1 43 ? -26.601 12.049 -10.693 1.00 80.85 1024 TYR B N 1
ATOM 6870 C CA . TYR B 1 43 ? -26.167 10.790 -10.110 1.00 75.47 1024 TYR B CA 1
ATOM 6871 C C . TYR B 1 43 ? -24.812 10.950 -9.436 1.00 63.35 1024 TYR B C 1
ATOM 6872 O O . TYR B 1 43 ? -23.941 11.681 -9.916 1.00 59.93 1024 TYR B O 1
ATOM 6890 N N . TYR B 1 44 ? -24.649 10.268 -8.309 1.00 59.00 1025 TYR B N 1
ATOM 6891 C CA . TYR B 1 44 ? -23.386 10.267 -7.590 1.00 54.19 1025 TYR B CA 1
ATOM 6892 C C . TYR B 1 44 ? -22.412 9.294 -8.247 1.00 58.20 1025 TYR B C 1
ATOM 6893 O O . TYR B 1 44 ? -22.785 8.181 -8.629 1.00 55.86 1025 TYR B O 1
ATOM 6911 N N . THR B 1 45 ? -21.157 9.723 -8.383 1.00 55.12 1026 THR B N 1
ATOM 6912 C CA . THR B 1 45 ? -20.167 8.989 -9.159 1.00 59.25 1026 THR B CA 1
ATOM 6913 C C . THR B 1 45 ? -18.825 9.039 -8.441 1.00 55.43 1026 THR B C 1
ATOM 6914 O O . THR B 1 45 ? -18.564 9.953 -7.653 1.00 48.57 1026 THR B O 1
ATOM 6925 N N . ILE B 1 46 ? -17.987 8.030 -8.694 1.00 57.61 1027 ILE B N 1
ATOM 6926 C CA . ILE B 1 46 ? -16.623 7.983 -8.174 1.00 55.60 1027 ILE B CA 1
ATOM 6927 C C . ILE B 1 46 ? -15.738 7.222 -9.158 1.00 48.97 1027 ILE B C 1
ATOM 6928 O O . ILE B 1 46 ? -16.215 6.567 -10.085 1.00 47.31 1027 ILE B O 1
ATOM 6944 N N . GLY B 1 47 ? -14.429 7.305 -8.942 1.00 41.71 1028 GLY B N 1
ATOM 6945 C CA . GLY B 1 47 ? -13.504 6.592 -9.800 1.00 38.94 1028 GLY B CA 1
ATOM 6946 C C . GLY B 1 47 ? -13.540 7.146 -11.211 1.00 39.90 1028 GLY B C 1
ATOM 6947 O O . GLY B 1 47 ? -13.601 8.362 -11.428 1.00 45.97 1028 GLY B O 1
ATOM 6951 N N . ILE B 1 48 ? -13.509 6.246 -12.187 1.00 39.52 1029 ILE B N 1
ATOM 6952 C CA . ILE B 1 48 ? -13.591 6.613 -13.598 1.00 44.95 1029 ILE B CA 1
ATOM 6953 C C . ILE B 1 48 ? -15.026 6.346 -14.042 1.00 41.91 1029 ILE B C 1
ATOM 6954 O O . ILE B 1 48 ? -15.360 5.274 -14.549 1.00 46.49 1029 ILE B O 1
ATOM 6970 N N . GLY B 1 49 ? -15.889 7.336 -13.835 1.00 48.81 1030 GLY B N 1
ATOM 6971 C CA . GLY B 1 49 ? -17.269 7.254 -14.288 1.00 51.62 1030 GLY B CA 1
ATOM 6972 C C . GLY B 1 49 ? -18.047 6.070 -13.758 1.00 43.19 1030 GLY B C 1
ATOM 6973 O O . GLY B 1 49 ? -18.955 5.586 -14.437 1.00 50.95 1030 GLY B O 1
ATOM 6977 N N . HIS B 1 50 ? -17.718 5.581 -12.566 1.00 47.06 1031 HIS B N 1
ATOM 6978 C CA . HIS B 1 50 ? -18.512 4.533 -11.934 1.00 53.06 1031 HIS B CA 1
ATOM 6979 C C . HIS B 1 50 ? -19.723 5.175 -11.268 1.00 53.12 1031 HIS B C 1
ATOM 6980 O O . HIS B 1 50 ? -19.589 5.843 -10.237 1.00 54.73 1031 HIS B O 1
ATOM 6994 N N . LEU B 1 51 ? -20.899 4.993 -11.864 1.00 56.05 1032 LEU B N 1
ATOM 6995 C CA . LEU B 1 51 ? -22.132 5.533 -11.298 1.00 60.35 1032 LEU B CA 1
ATOM 6996 C C . LEU B 1 51 ? -22.512 4.716 -10.066 1.00 57.44 1032 LEU B C 1
ATOM 6997 O O . LEU B 1 51 ? -22.663 3.493 -10.150 1.00 55.11 1032 LEU B O 1
ATOM 7013 N N . LEU B 1 52 ? -22.655 5.383 -8.919 1.00 59.08 1033 LEU B N 1
ATOM 7014 C CA . LEU B 1 52 ? -22.916 4.686 -7.663 1.00 61.77 1033 LEU B CA 1
ATOM 7015 C C . LEU B 1 52 ? -24.398 4.426 -7.422 1.00 62.50 1033 LEU B C 1
ATOM 7016 O O . LEU B 1 52 ? -24.784 3.303 -7.087 1.00 64.58 1033 LEU B O 1
ATOM 7032 N N . THR B 1 53 ? -25.238 5.444 -7.568 1.00 70.36 1034 THR B N 1
ATOM 7033 C CA . THR B 1 53 ? -26.658 5.268 -7.306 1.00 78.60 1034 THR B CA 1
ATOM 7034 C C . THR B 1 53 ? -27.429 6.404 -7.956 1.00 69.47 1034 THR B C 1
ATOM 7035 O O . THR B 1 53 ? -26.897 7.494 -8.184 1.00 65.98 1034 THR B O 1
ATOM 7046 N N . LYS B 1 54 ? -28.700 6.130 -8.233 1.00 75.14 1035 LYS B N 1
ATOM 7047 C CA . LYS B 1 54 ? -29.616 7.138 -8.741 1.00 81.19 1035 LYS B CA 1
ATOM 7048 C C . LYS B 1 54 ? -30.255 7.950 -7.626 1.00 76.78 1035 LYS B C 1
ATOM 7049 O O . LYS B 1 54 ? -30.789 9.033 -7.891 1.00 70.31 1035 LYS B O 1
ATOM 7068 N N . SER B 1 55 ? -30.197 7.457 -6.395 1.00 79.93 1036 SER B N 1
ATOM 7069 C CA . SER B 1 55 ? -30.891 8.099 -5.294 1.00 76.33 1036 SER B CA 1
ATOM 7070 C C . SER B 1 55 ? -30.390 9.531 -5.117 1.00 75.35 1036 SER B C 1
ATOM 7071 O O . SER B 1 55 ? -29.199 9.799 -5.324 1.00 78.86 1036 SER B O 1
ATOM 7079 N N . PRO B 1 56 ? -31.254 10.466 -4.732 1.00 77.77 1037 PRO B N 1
ATOM 7080 C CA . PRO B 1 56 ? -30.802 11.821 -4.399 1.00 74.63 1037 PRO B CA 1
ATOM 7081 C C . PRO B 1 56 ? -30.089 11.932 -3.060 1.00 69.97 1037 PRO B C 1
ATOM 7082 O O . PRO B 1 56 ? -29.787 13.049 -2.632 1.00 69.86 1037 PRO B O 1
ATOM 7093 N N . SER B 1 57 ? -29.776 10.816 -2.410 1.00 65.54 1038 SER B N 1
ATOM 7094 C CA . SER B 1 57 ? -29.206 10.813 -1.071 1.00 60.47 1038 SER B CA 1
ATOM 7095 C C . SER B 1 57 ? -27.705 10.563 -1.137 1.00 58.75 1038 SER B C 1
ATOM 7096 O O . SER B 1 57 ? -27.255 9.606 -1.775 1.00 54.62 1038 SER B O 1
ATOM 7104 N N . LEU B 1 58 ? -26.941 11.392 -0.422 1.00 59.82 1039 LEU B N 1
ATOM 7105 C CA . LEU B 1 58 ? -25.497 11.203 -0.355 1.00 58.40 1039 LEU B CA 1
ATOM 7106 C C . LEU B 1 58 ? -25.165 9.984 0.490 1.00 52.83 1039 LEU B C 1
ATOM 7107 O O . LEU B 1 58 ? -24.204 9.263 0.201 1.00 49.67 1039 LEU B O 1
ATOM 7123 N N . ASN B 1 59 ? -25.922 9.772 1.571 1.00 51.64 1040 ASN B N 1
ATOM 7124 C CA . ASN B 1 59 ? -25.664 8.643 2.456 1.00 54.52 1040 ASN B CA 1
ATOM 7125 C C . ASN B 1 59 ? -25.915 7.321 1.746 1.00 44.57 1040 ASN B C 1
ATOM 7126 O O . ASN B 1 59 ? -25.182 6.349 1.955 1.00 44.68 1040 ASN B O 1
ATOM 7137 N N . ALA B 1 60 ? -26.963 7.252 0.923 1.00 51.36 1041 ALA B N 1
ATOM 7138 C CA . ALA B 1 60 ? -27.185 6.046 0.136 1.00 61.41 1041 ALA B CA 1
ATOM 7139 C C . ALA B 1 60 ? -26.012 5.793 -0.800 1.00 58.63 1041 ALA B C 1
ATOM 7140 O O . ALA B 1 60 ? -25.547 4.656 -0.934 1.00 56.51 1041 ALA B O 1
ATOM 7147 N N . ALA B 1 61 ? -25.484 6.857 -1.411 1.00 53.36 1042 ALA B N 1
ATOM 7148 C CA . ALA B 1 61 ? -24.351 6.716 -2.317 1.00 57.65 1042 ALA B CA 1
ATOM 7149 C C . ALA B 1 61 ? -23.126 6.203 -1.574 1.00 56.93 1042 ALA B C 1
ATOM 7150 O O . ALA B 1 61 ? -22.410 5.322 -2.065 1.00 56.69 1042 ALA B O 1
ATOM 7157 N N . LYS B 1 62 ? -22.846 6.769 -0.397 1.00 52.39 1043 LYS B N 1
ATOM 7158 C CA . LYS B 1 62 ? -21.749 6.268 0.422 1.00 55.87 1043 LYS B CA 1
ATOM 7159 C C . LYS B 1 62 ? -22.002 4.827 0.846 1.00 53.90 1043 LYS B C 1
ATOM 7160 O O . LYS B 1 62 ? -21.067 4.022 0.939 1.00 54.09 1043 LYS B O 1
ATOM 7179 N N . SER B 1 63 ? -23.264 4.482 1.103 1.00 54.84 1044 SER B N 1
ATOM 7180 C CA . SER B 1 63 ? -23.605 3.107 1.448 1.00 63.02 1044 SER B CA 1
ATOM 7181 C C . SER B 1 63 ? -23.323 2.175 0.277 1.00 68.64 1044 SER B C 1
ATOM 7182 O O . SER B 1 63 ? -22.746 1.094 0.449 1.00 59.78 1044 SER B O 1
ATOM 7190 N N . GLU B 1 64 ? -23.734 2.577 -0.929 1.00 64.89 1045 GLU B N 1
ATOM 7191 C CA . GLU B 1 64 ? -23.506 1.749 -2.106 1.00 62.21 1045 GLU B CA 1
ATOM 7192 C C . GLU B 1 64 ? -22.013 1.621 -2.391 1.00 65.08 1045 GLU B C 1
ATOM 7193 O O . GLU B 1 64 ? -21.538 0.555 -2.801 1.00 58.76 1045 GLU B O 1
ATOM 7205 N N . LEU B 1 65 ? -21.259 2.705 -2.171 1.00 63.09 1046 LEU B N 1
ATOM 7206 C CA . LEU B 1 65 ? -19.816 2.695 -2.395 1.00 56.43 1046 LEU B CA 1
ATOM 7207 C C . LEU B 1 65 ? -19.106 1.748 -1.436 1.00 56.39 1046 LEU B C 1
ATOM 7208 O O . LEU B 1 65 ? -18.165 1.051 -1.829 1.00 59.03 1046 LEU B O 1
ATOM 7224 N N . ASP B 1 66 ? -19.506 1.743 -0.163 1.00 62.76 1047 ASP B N 1
ATOM 7225 C CA . ASP B 1 66 ? -18.874 0.847 0.800 1.00 66.52 1047 ASP B CA 1
ATOM 7226 C C . ASP B 1 66 ? -19.131 -0.610 0.447 1.00 61.78 1047 ASP B C 1
ATOM 7227 O O . ASP B 1 66 ? -18.280 -1.471 0.703 1.00 57.86 1047 ASP B O 1
ATOM 7236 N N . LYS B 1 67 ? -20.300 -0.906 -0.124 1.00 60.09 1048 LYS B N 1
ATOM 7237 C CA . LYS B 1 67 ? -20.592 -2.262 -0.575 1.00 65.53 1048 LYS B CA 1
ATOM 7238 C C . LYS B 1 67 ? -19.668 -2.662 -1.719 1.00 62.57 1048 LYS B C 1
ATOM 7239 O O . LYS B 1 67 ? -19.043 -3.728 -1.685 1.00 62.45 1048 LYS B O 1
ATOM 7258 N N . ALA B 1 68 ? -19.550 -1.799 -2.731 1.00 60.11 1049 ALA B N 1
ATOM 7259 C CA . ALA B 1 68 ? -18.729 -2.115 -3.895 1.00 60.45 1049 ALA B CA 1
ATOM 7260 C C . ALA B 1 68 ? -17.253 -2.231 -3.537 1.00 61.35 1049 ALA B C 1
ATOM 7261 O O . ALA B 1 68 ? -16.516 -2.967 -4.201 1.00 60.85 1049 ALA B O 1
ATOM 7268 N N . ILE B 1 69 ? -16.805 -1.527 -2.497 1.00 58.08 1050 ILE B N 1
ATOM 7269 C CA . ILE B 1 69 ? -15.390 -1.504 -2.140 1.00 57.40 1050 ILE B CA 1
ATOM 7270 C C . ILE B 1 69 ? -15.040 -2.495 -1.035 1.00 59.78 1050 ILE B C 1
ATOM 7271 O O . ILE B 1 69 ? -13.871 -2.896 -0.931 1.00 55.76 1050 ILE B O 1
ATOM 7287 N N . GLY B 1 70 ? -16.006 -2.907 -0.220 1.00 64.78 1051 GLY B N 1
ATOM 7288 C CA . GLY B 1 70 ? -15.708 -3.772 0.907 1.00 60.41 1051 GLY B CA 1
ATOM 7289 C C . GLY B 1 70 ? -14.917 -3.070 1.988 1.00 64.36 1051 GLY B C 1
ATOM 7290 O O . GLY B 1 70 ? -13.984 -3.655 2.552 1.00 73.32 1051 GLY B O 1
ATOM 7294 N N . ARG B 1 71 ? -15.270 -1.826 2.293 1.00 62.77 1052 ARG B N 1
ATOM 7295 C CA . ARG B 1 71 ? -14.530 -1.015 3.247 1.00 66.59 1052 ARG B CA 1
ATOM 7296 C C . ARG B 1 71 ? -15.386 0.194 3.582 1.00 71.37 1052 ARG B C 1
ATOM 7297 O O . ARG B 1 71 ? -16.184 0.644 2.755 1.00 76.93 1052 ARG B O 1
ATOM 7318 N N . ASN B 1 72 ? -15.228 0.708 4.797 1.00 73.88 1053 ASN B N 1
ATOM 7319 C CA . ASN B 1 72 ? -15.938 1.919 5.198 1.00 82.80 1053 ASN B CA 1
ATOM 7320 C C . ASN B 1 72 ? -15.087 3.109 4.772 1.00 73.78 1053 ASN B C 1
ATOM 7321 O O . ASN B 1 72 ? -14.064 3.413 5.390 1.00 68.61 1053 ASN B O 1
ATOM 7332 N N . THR B 1 73 ? -15.517 3.786 3.708 1.00 72.06 1054 THR B N 1
ATOM 7333 C CA . THR B 1 73 ? -14.703 4.779 3.022 1.00 72.04 1054 THR B CA 1
ATOM 7334 C C . THR B 1 73 ? -15.201 6.201 3.210 1.00 66.26 1054 THR B C 1
ATOM 7335 O O . THR B 1 73 ? -14.411 7.138 3.093 1.00 68.46 1054 THR B O 1
ATOM 7346 N N . ASN B 1 74 ? -16.495 6.380 3.474 1.00 74.97 1055 ASN B N 1
ATOM 7347 C CA . ASN B 1 74 ? -17.098 7.705 3.616 1.00 65.61 1055 ASN B CA 1
ATOM 7348 C C . ASN B 1 74 ? -16.848 8.550 2.369 1.00 60.42 1055 ASN B C 1
ATOM 7349 O O . ASN B 1 74 ? -16.514 9.733 2.451 1.00 60.81 1055 ASN B O 1
ATOM 7360 N N . GLY B 1 75 ? -16.995 7.927 1.203 1.00 57.90 1056 GLY B N 1
ATOM 7361 C CA . GLY B 1 75 ? -16.900 8.626 -0.061 1.00 56.25 1056 GLY B CA 1
ATOM 7362 C C . GLY B 1 75 ? -15.509 8.956 -0.553 1.00 56.33 1056 GLY B C 1
ATOM 7363 O O . GLY B 1 75 ? -15.375 9.833 -1.413 1.00 52.09 1056 GLY B O 1
ATOM 7367 N N . VAL B 1 76 ? -14.472 8.269 -0.063 1.00 55.88 1057 VAL B N 1
ATOM 7368 C CA . VAL B 1 76 ? -13.092 8.526 -0.471 1.00 50.86 1057 VAL B CA 1
ATOM 7369 C C . VAL B 1 76 ? -12.399 7.188 -0.711 1.00 53.84 1057 VAL B C 1
ATOM 7370 O O . VAL B 1 76 ? -12.356 6.342 0.187 1.00 57.53 1057 VAL B O 1
ATOM 7383 N N . ILE B 1 77 ? -11.848 6.997 -1.912 1.00 50.13 1058 ILE B N 1
ATOM 7384 C CA . ILE B 1 77 ? -11.148 5.769 -2.272 1.00 51.78 1058 ILE B CA 1
ATOM 7385 C C . ILE B 1 77 ? -9.726 6.117 -2.708 1.00 49.09 1058 ILE B C 1
ATOM 7386 O O . ILE B 1 77 ? -9.381 7.281 -2.917 1.00 53.02 1058 ILE B O 1
ATOM 7402 N N . THR B 1 78 ? -8.900 5.083 -2.847 1.00 46.74 1059 THR B N 1
ATOM 7403 C CA . THR B 1 78 ? -7.558 5.246 -3.388 1.00 54.21 1059 THR B CA 1
ATOM 7404 C C . THR B 1 78 ? -7.559 4.968 -4.890 1.00 53.49 1059 THR B C 1
ATOM 7405 O O . THR B 1 78 ? -8.562 4.549 -5.474 1.00 47.22 1059 THR B O 1
ATOM 7416 N N . LYS B 1 79 ? -6.401 5.200 -5.515 1.00 55.48 1060 LYS B N 1
ATOM 7417 C CA . LYS B 1 79 ? -6.256 4.937 -6.944 1.00 57.99 1060 LYS B CA 1
ATOM 7418 C C . LYS B 1 79 ? -6.373 3.448 -7.253 1.00 50.94 1060 LYS B C 1
ATOM 7419 O O . LYS B 1 79 ? -6.978 3.065 -8.261 1.00 56.86 1060 LYS B O 1
ATOM 7438 N N . ASP B 1 80 ? -5.806 2.589 -6.404 1.00 52.68 1061 ASP B N 1
ATOM 7439 C CA . ASP B 1 80 ? -5.910 1.152 -6.641 1.00 61.34 1061 ASP B CA 1
ATOM 7440 C C . ASP B 1 80 ? -7.363 0.690 -6.622 1.00 50.13 1061 ASP B C 1
ATOM 7441 O O . ASP B 1 80 ? -7.771 -0.131 -7.452 1.00 49.91 1061 ASP B O 1
ATOM 7450 N N . GLU B 1 81 ? -8.160 1.189 -5.675 1.00 49.33 1062 GLU B N 1
ATOM 7451 C CA . GLU B 1 81 ? -9.566 0.797 -5.622 1.00 51.24 1062 GLU B CA 1
ATOM 7452 C C . GLU B 1 81 ? -10.325 1.305 -6.841 1.00 45.64 1062 GLU B C 1
ATOM 7453 O O . GLU B 1 81 ? -11.162 0.587 -7.399 1.00 46.77 1062 GLU B O 1
ATOM 7465 N N . ALA B 1 82 ? -10.049 2.538 -7.275 1.00 45.76 1063 ALA B N 1
ATOM 7466 C CA . ALA B 1 82 ? -10.654 3.023 -8.508 1.00 45.36 1063 ALA B CA 1
ATOM 7467 C C . ALA B 1 82 ? -10.227 2.169 -9.693 1.00 43.79 1063 ALA B C 1
ATOM 7468 O O . ALA B 1 82 ? -11.022 1.927 -10.609 1.00 39.90 1063 ALA B O 1
ATOM 7475 N N . GLU B 1 83 ? -8.986 1.681 -9.677 1.00 50.22 1064 GLU B N 1
ATOM 7476 C CA . GLU B 1 83 ? -8.520 0.801 -10.742 1.00 54.36 1064 GLU B CA 1
ATOM 7477 C C . GLU B 1 83 ? -9.278 -0.517 -10.716 1.00 49.10 1064 GLU B C 1
ATOM 7478 O O . GLU B 1 83 ? -9.671 -1.040 -11.766 1.00 48.43 1064 GLU B O 1
ATOM 7490 N N . LYS B 1 84 ? -9.523 -1.046 -9.517 1.00 47.70 1065 LYS B N 1
ATOM 7491 C CA . LYS B 1 84 ? -10.319 -2.258 -9.387 1.00 44.67 1065 LYS B CA 1
ATOM 7492 C C . LYS B 1 84 ? -11.720 -2.042 -9.949 1.00 46.51 1065 LYS B C 1
ATOM 7493 O O . LYS B 1 84 ? -12.184 -2.808 -10.803 1.00 50.97 1065 LYS B O 1
ATOM 7512 N N . LEU B 1 85 ? -12.407 -0.990 -9.487 1.00 42.36 1066 LEU B N 1
ATOM 7513 C CA . LEU B 1 85 ? -13.731 -0.666 -10.015 1.00 47.61 1066 LEU B CA 1
ATOM 7514 C C . LEU B 1 85 ? -13.705 -0.484 -11.527 1.00 42.24 1066 LEU B C 1
ATOM 7515 O O . LEU B 1 85 ? -14.609 -0.943 -12.231 1.00 43.82 1066 LEU B O 1
ATOM 7531 N N . PHE B 1 86 ? -12.700 0.223 -12.039 1.00 41.59 1067 PHE B N 1
ATOM 7532 C CA . PHE B 1 86 ? -12.623 0.465 -13.475 1.00 41.76 1067 PHE B CA 1
ATOM 7533 C C . PHE B 1 86 ? -12.527 -0.843 -14.253 1.00 43.25 1067 PHE B C 1
ATOM 7534 O O . PHE B 1 86 ? -13.177 -1.003 -15.291 1.00 37.80 1067 PHE B O 1
ATOM 7551 N N . ASN B 1 87 ? -11.728 -1.796 -13.766 1.00 42.71 1068 ASN B N 1
ATOM 7552 C CA . ASN B 1 87 ? -11.620 -3.070 -14.468 1.00 43.53 1068 ASN B CA 1
ATOM 7553 C C . ASN B 1 87 ? -12.969 -3.764 -14.535 1.00 45.15 1068 ASN B C 1
ATOM 7554 O O . ASN B 1 87 ? -13.345 -4.309 -15.578 1.00 47.58 1068 ASN B O 1
ATOM 7565 N N . GLN B 1 88 ? -13.725 -3.730 -13.436 1.00 46.83 1069 GLN B N 1
ATOM 7566 C CA . GLN B 1 88 ? -15.072 -4.287 -13.448 1.00 45.40 1069 GLN B CA 1
ATOM 7567 C C . GLN B 1 88 ? -15.941 -3.573 -14.472 1.00 39.29 1069 GLN B C 1
ATOM 7568 O O . GLN B 1 88 ? -16.683 -4.215 -15.222 1.00 42.71 1069 GLN B O 1
ATOM 7582 N N . ASP B 1 89 ? -15.859 -2.240 -14.527 1.00 41.54 1070 ASP B N 1
ATOM 7583 C CA . ASP B 1 89 ? -16.671 -1.495 -15.488 1.00 40.75 1070 ASP B CA 1
ATOM 7584 C C . ASP B 1 89 ? -16.259 -1.802 -16.923 1.00 41.34 1070 ASP B C 1
ATOM 7585 O O . ASP B 1 89 ? -17.113 -1.877 -17.814 1.00 39.71 1070 ASP B O 1
ATOM 7594 N N . VAL B 1 90 ? -14.962 -1.984 -17.177 1.00 43.53 1071 VAL B N 1
ATOM 7595 C CA . VAL B 1 90 ? -14.535 -2.393 -18.514 1.00 44.06 1071 VAL B CA 1
ATOM 7596 C C . VAL B 1 90 ? -15.172 -3.733 -18.877 1.00 41.88 1071 VAL B C 1
ATOM 7597 O O . VAL B 1 90 ? -15.699 -3.906 -19.980 1.00 38.72 1071 VAL B O 1
ATOM 7610 N N . ASP B 1 91 ? -15.144 -4.696 -17.945 1.00 46.82 1072 ASP B N 1
ATOM 7611 C CA . ASP B 1 91 ? -15.824 -5.974 -18.163 1.00 51.76 1072 ASP B CA 1
ATOM 7612 C C . ASP B 1 91 ? -17.297 -5.766 -18.503 1.00 53.55 1072 ASP B C 1
ATOM 7613 O O . ASP B 1 91 ? -17.817 -6.364 -19.451 1.00 54.90 1072 ASP B O 1
ATOM 7622 N N . ALA B 1 92 ? -17.994 -4.941 -17.716 1.00 49.90 1073 ALA B N 1
ATOM 7623 C CA . ALA B 1 92 ? -19.398 -4.657 -17.998 1.00 51.92 1073 ALA B CA 1
ATOM 7624 C C . ALA B 1 92 ? -19.574 -4.054 -19.386 1.00 50.25 1073 ALA B C 1
ATOM 7625 O O . ALA B 1 92 ? -20.544 -4.365 -20.089 1.00 54.49 1073 ALA B O 1
ATOM 7632 N N . ALA B 1 93 ? -18.657 -3.177 -19.797 1.00 49.65 1074 ALA B N 1
ATOM 7633 C CA . ALA B 1 93 ? -18.791 -2.544 -21.104 1.00 53.12 1074 ALA B CA 1
ATOM 7634 C C . ALA B 1 93 ? -18.561 -3.547 -22.228 1.00 50.40 1074 ALA B C 1
ATOM 7635 O O . ALA B 1 93 ? -19.317 -3.574 -23.207 1.00 50.92 1074 ALA B O 1
ATOM 7642 N N . VAL B 1 94 ? -17.544 -4.401 -22.093 1.00 45.00 1075 VAL B N 1
ATOM 7643 C CA . VAL B 1 94 ? -17.284 -5.404 -23.119 1.00 49.48 1075 VAL B CA 1
ATOM 7644 C C . VAL B 1 94 ? -18.425 -6.410 -23.170 1.00 53.36 1075 VAL B C 1
ATOM 7645 O O . VAL B 1 94 ? -18.900 -6.779 -24.252 1.00 49.54 1075 VAL B O 1
ATOM 7658 N N . ARG B 1 95 ? -18.898 -6.843 -21.999 1.00 57.82 1076 ARG B N 1
ATOM 7659 C CA . ARG B 1 95 ? -20.069 -7.706 -21.923 1.00 58.57 1076 ARG B CA 1
ATOM 7660 C C . ARG B 1 95 ? -21.257 -7.101 -22.658 1.00 52.59 1076 ARG B C 1
ATOM 7661 O O . ARG B 1 95 ? -21.958 -7.798 -23.398 1.00 57.31 1076 ARG B O 1
ATOM 7682 N N . GLY B 1 96 ? -21.497 -5.802 -22.472 1.00 50.87 1077 GLY B N 1
ATOM 7683 C CA . GLY B 1 96 ? -22.572 -5.150 -23.204 1.00 51.92 1077 GLY B CA 1
ATOM 7684 C C . GLY B 1 96 ? -22.345 -5.143 -24.704 1.00 52.60 1077 GLY B C 1
ATOM 7685 O O . GLY B 1 96 ? -23.269 -5.391 -25.479 1.00 60.04 1077 GLY B O 1
ATOM 7689 N N . ILE B 1 97 ? -21.113 -4.860 -25.136 1.00 51.95 1078 ILE B N 1
ATOM 7690 C CA . ILE B 1 97 ? -20.805 -4.830 -26.565 1.00 50.85 1078 ILE B CA 1
ATOM 7691 C C . ILE B 1 97 ? -21.012 -6.207 -27.186 1.00 52.66 1078 ILE B C 1
ATOM 7692 O O . ILE B 1 97 ? -21.640 -6.343 -28.243 1.00 49.45 1078 ILE B O 1
ATOM 7708 N N . LEU B 1 98 ? -20.459 -7.246 -26.555 1.00 47.13 1079 LEU B N 1
ATOM 7709 C CA . LEU B 1 98 ? -20.536 -8.590 -27.115 1.00 53.94 1079 LEU B CA 1
ATOM 7710 C C . LEU B 1 98 ? -21.959 -9.126 -27.168 1.00 59.48 1079 LEU B C 1
ATOM 7711 O O . LEU B 1 98 ? -22.195 -10.141 -27.830 1.00 58.92 1079 LEU B O 1
ATOM 7727 N N . ARG B 1 99 ? -22.902 -8.480 -26.486 1.00 51.92 1080 ARG B N 1
ATOM 7728 C CA . ARG B 1 99 ? -24.299 -8.882 -26.492 1.00 57.88 1080 ARG B CA 1
ATOM 7729 C C . ARG B 1 99 ? -25.150 -7.958 -27.346 1.00 62.77 1080 ARG B C 1
ATOM 7730 O O . ARG B 1 99 ? -26.378 -8.076 -27.339 1.00 64.43 1080 ARG B O 1
ATOM 7751 N N . ASN B 1 100 ? -24.529 -7.038 -28.071 1.00 59.67 1081 ASN B N 1
ATOM 7752 C CA . ASN B 1 100 ? -25.237 -6.089 -28.917 1.00 55.36 1081 ASN B CA 1
ATOM 7753 C C . ASN B 1 100 ? -24.916 -6.399 -30.373 1.00 58.53 1081 ASN B C 1
ATOM 7754 O O . ASN B 1 100 ? -23.776 -6.222 -30.814 1.00 57.18 1081 ASN B O 1
ATOM 7765 N N . ALA B 1 101 ? -25.929 -6.845 -31.121 1.00 62.10 1082 ALA B N 1
ATOM 7766 C CA . ALA B 1 101 ? -25.714 -7.282 -32.496 1.00 60.79 1082 ALA B CA 1
ATOM 7767 C C . ALA B 1 101 ? -25.200 -6.164 -33.394 1.00 55.11 1082 ALA B C 1
ATOM 7768 O O . ALA B 1 101 ? -24.612 -6.451 -34.441 1.00 58.54 1082 ALA B O 1
ATOM 7775 N N . LYS B 1 102 ? -25.399 -4.903 -33.009 1.00 50.30 1083 LYS B N 1
ATOM 7776 C CA . LYS B 1 102 ? -24.904 -3.772 -33.786 1.00 55.87 1083 LYS B CA 1
ATOM 7777 C C . LYS B 1 102 ? -23.441 -3.444 -33.489 1.00 63.77 1083 LYS B C 1
ATOM 7778 O O . LYS B 1 102 ? -22.791 -2.775 -34.301 1.00 57.51 1083 LYS B O 1
ATOM 7797 N N . LEU B 1 103 ? -22.914 -3.875 -32.342 1.00 60.73 1084 LEU B N 1
ATOM 7798 C CA . LEU B 1 103 ? -21.554 -3.540 -31.934 1.00 57.05 1084 LEU B CA 1
ATOM 7799 C C . LEU B 1 103 ? -20.614 -4.733 -31.917 1.00 52.16 1084 LEU B C 1
ATOM 7800 O O . LEU B 1 103 ? -19.413 -4.557 -32.129 1.00 52.70 1084 LEU B O 1
ATOM 7816 N N . LYS B 1 104 ? -21.135 -5.940 -31.697 1.00 54.91 1085 LYS B N 1
ATOM 7817 C CA . LYS B 1 104 ? -20.273 -7.115 -31.584 1.00 54.52 1085 LYS B CA 1
ATOM 7818 C C . LYS B 1 104 ? -19.449 -7.353 -32.841 1.00 53.17 1085 LYS B C 1
ATOM 7819 O O . LYS B 1 104 ? -18.236 -7.607 -32.720 1.00 49.21 1085 LYS B O 1
ATOM 7838 N N . PRO B 1 105 ? -20.015 -7.298 -34.051 1.00 52.69 1086 PRO B N 1
ATOM 7839 C CA . PRO B 1 105 ? -19.182 -7.541 -35.240 1.00 51.60 1086 PRO B CA 1
ATOM 7840 C C . PRO B 1 105 ? -18.025 -6.567 -35.345 1.00 49.82 1086 PRO B C 1
ATOM 7841 O O . PRO B 1 105 ? -16.913 -6.960 -35.714 1.00 45.76 1086 PRO B O 1
ATOM 7852 N N . VAL B 1 106 ? -18.253 -5.298 -35.005 1.00 50.35 1087 VAL B N 1
ATOM 7853 C CA . VAL B 1 106 ? -17.190 -4.308 -35.116 1.00 51.17 1087 VAL B CA 1
ATOM 7854 C C . VAL B 1 106 ? -16.120 -4.554 -34.058 1.00 46.61 1087 VAL B C 1
ATOM 7855 O O . VAL B 1 106 ? -14.921 -4.508 -34.348 1.00 42.74 1087 VAL B O 1
ATOM 7868 N N . TYR B 1 107 ? -16.537 -4.839 -32.824 1.00 45.98 1088 TYR B N 1
ATOM 7869 C CA . TYR B 1 107 ? -15.586 -5.073 -31.744 1.00 46.74 1088 TYR B CA 1
ATOM 7870 C C . TYR B 1 107 ? -14.699 -6.278 -32.044 1.00 46.91 1088 TYR B C 1
ATOM 7871 O O . TYR B 1 107 ? -13.475 -6.226 -31.865 1.00 43.44 1088 TYR B O 1
ATOM 7889 N N . ASP B 1 108 ? -15.306 -7.377 -32.507 1.00 49.50 1089 ASP B N 1
ATOM 7890 C CA . ASP B 1 108 ? -14.540 -8.579 -32.828 1.00 47.04 1089 ASP B CA 1
ATOM 7891 C C . ASP B 1 108 ? -13.483 -8.306 -33.890 1.00 46.02 1089 ASP B C 1
ATOM 7892 O O . ASP B 1 108 ? -12.420 -8.938 -33.882 1.00 44.38 1089 ASP B O 1
ATOM 7901 N N . SER B 1 109 ? -13.764 -7.393 -34.822 1.00 39.81 1090 SER B N 1
ATOM 7902 C CA . SER B 1 109 ? -12.844 -7.124 -35.917 1.00 42.46 1090 SER B CA 1
ATOM 7903 C C . SER B 1 109 ? -11.714 -6.179 -35.527 1.00 42.81 1090 SER B C 1
ATOM 7904 O O . SER B 1 109 ? -10.707 -6.123 -36.236 1.00 42.87 1090 SER B O 1
ATOM 7912 N N . LEU B 1 110 ? -11.858 -5.427 -34.437 1.00 44.34 1091 LEU B N 1
ATOM 7913 C CA . LEU B 1 110 ? -10.899 -4.389 -34.091 1.00 42.44 1091 LEU B CA 1
ATOM 7914 C C . LEU B 1 110 ? -9.734 -4.932 -33.267 1.00 39.69 1091 LEU B C 1
ATOM 7915 O O . LEU B 1 110 ? -9.877 -5.872 -32.479 1.00 42.15 1091 LEU B O 1
ATOM 7931 N N . ASP B 1 111 ? -8.574 -4.308 -33.457 1.00 41.97 1092 ASP B N 1
ATOM 7932 C CA . ASP B 1 111 ? -7.398 -4.525 -32.625 1.00 38.57 1092 ASP B CA 1
ATOM 7933 C C . ASP B 1 111 ? -7.645 -3.990 -31.210 1.00 37.10 1092 ASP B C 1
ATOM 7934 O O . ASP B 1 111 ? -8.640 -3.315 -30.932 1.00 34.50 1092 ASP B O 1
ATOM 7943 N N . ALA B 1 112 ? -6.704 -4.287 -30.308 1.00 35.30 1093 ALA B N 1
ATOM 7944 C CA . ALA B 1 112 ? -6.921 -3.967 -28.897 1.00 32.24 1093 ALA B CA 1
ATOM 7945 C C . ALA B 1 112 ? -7.034 -2.464 -28.669 1.00 35.62 1093 ALA B C 1
ATOM 7946 O O . ALA B 1 112 ? -7.852 -2.016 -27.854 1.00 32.41 1093 ALA B O 1
ATOM 7953 N N . VAL B 1 113 ? -6.234 -1.668 -29.383 1.00 29.28 1094 VAL B N 1
ATOM 7954 C CA . VAL B 1 113 ? -6.234 -0.224 -29.168 1.00 31.10 1094 VAL B CA 1
ATOM 7955 C C . VAL B 1 113 ? -7.560 0.384 -29.609 1.00 36.07 1094 VAL B C 1
ATOM 7956 O O . VAL B 1 113 ? -8.156 1.206 -28.901 1.00 32.10 1094 VAL B O 1
ATOM 7969 N N . ARG B 1 114 ? -8.021 0.016 -30.804 1.00 30.92 1095 ARG B N 1
ATOM 7970 C CA . ARG B 1 114 ? -9.303 0.510 -31.280 1.00 29.89 1095 ARG B CA 1
ATOM 7971 C C . ARG B 1 114 ? -10.460 -0.038 -30.448 1.00 33.05 1095 ARG B C 1
ATOM 7972 O O . ARG B 1 114 ? -11.502 0.619 -30.333 1.00 34.61 1095 ARG B O 1
ATOM 7993 N N . ARG B 1 115 ? -10.302 -1.221 -29.848 1.00 29.07 1096 ARG B N 1
ATOM 7994 C CA . ARG B 1 115 ? -11.304 -1.691 -28.892 1.00 32.61 1096 ARG B CA 1
ATOM 7995 C C . ARG B 1 115 ? -11.381 -0.762 -27.685 1.00 36.95 1096 ARG B C 1
ATOM 7996 O O . ARG B 1 115 ? -12.474 -0.446 -27.198 1.00 33.29 1096 ARG B O 1
ATOM 8017 N N . ALA B 1 116 ? -10.226 -0.314 -27.186 1.00 33.35 1097 ALA B N 1
ATOM 8018 C CA . ALA B 1 116 ? -10.222 0.654 -26.096 1.00 35.19 1097 ALA B CA 1
ATOM 8019 C C . ALA B 1 116 ? -10.932 1.938 -26.501 1.00 33.80 1097 ALA B C 1
ATOM 8020 O O . ALA B 1 116 ? -11.637 2.546 -25.691 1.00 34.18 1097 ALA B O 1
ATOM 8027 N N . ALA B 1 117 ? -10.740 2.379 -27.748 1.00 32.83 1098 ALA B N 1
ATOM 8028 C CA . ALA B 1 117 ? -11.431 3.573 -28.214 1.00 31.21 1098 ALA B CA 1
ATOM 8029 C C . ALA B 1 117 ? -12.937 3.368 -28.190 1.00 36.28 1098 ALA B C 1
ATOM 8030 O O . ALA B 1 117 ? -13.691 4.262 -27.790 1.00 32.69 1098 ALA B O 1
ATOM 8037 N N . LEU B 1 118 ? -13.393 2.186 -28.596 1.00 39.07 1099 LEU B N 1
ATOM 8038 C CA . LEU B 1 118 ? -14.825 1.915 -28.593 1.00 38.53 1099 LEU B CA 1
ATOM 8039 C C . LEU B 1 118 ? -15.350 1.841 -27.165 1.00 39.51 1099 LEU B C 1
ATOM 8040 O O . LEU B 1 118 ? -16.399 2.415 -26.849 1.00 44.21 1099 LEU B O 1
ATOM 8056 N N . ILE B 1 119 ? -14.629 1.139 -26.287 1.00 34.18 1100 ILE B N 1
ATOM 8057 C CA . ILE B 1 119 ? -14.979 1.124 -24.869 1.00 38.94 1100 ILE B CA 1
ATOM 8058 C C . ILE B 1 119 ? -15.023 2.540 -24.323 1.00 33.13 1100 ILE B C 1
ATOM 8059 O O . ILE B 1 119 ? -15.836 2.865 -23.450 1.00 42.69 1100 ILE B O 1
ATOM 8075 N N . ASN B 1 120 ? -14.142 3.399 -24.819 1.00 34.35 1101 ASN B N 1
ATOM 8076 C CA . ASN B 1 120 ? -14.098 4.783 -24.362 1.00 35.76 1101 ASN B CA 1
ATOM 8077 C C . ASN B 1 120 ? -15.413 5.493 -24.661 1.00 38.43 1101 ASN B C 1
ATOM 8078 O O . ASN B 1 120 ? -15.978 6.169 -23.790 1.00 32.42 1101 ASN B O 1
ATOM 8089 N N . MET B 1 121 ? -15.931 5.317 -25.880 1.00 36.52 1102 MET B N 1
ATOM 8090 C CA . MET B 1 121 ? -17.211 5.912 -26.253 1.00 38.23 1102 MET B CA 1
ATOM 8091 C C . MET B 1 121 ? -18.353 5.311 -25.442 1.00 44.78 1102 MET B C 1
ATOM 8092 O O . MET B 1 121 ? -19.308 6.015 -25.091 1.00 38.96 1102 MET B O 1
ATOM 8106 N N . VAL B 1 122 ? -18.306 3.999 -25.190 1.00 41.13 1103 VAL B N 1
ATOM 8107 C CA . VAL B 1 122 ? -19.344 3.359 -24.384 1.00 45.41 1103 VAL B CA 1
ATOM 8108 C C . VAL B 1 122 ? -19.392 3.978 -22.993 1.00 41.14 1103 VAL B C 1
ATOM 8109 O O . VAL B 1 122 ? -20.470 4.258 -22.460 1.00 48.53 1103 VAL B O 1
ATOM 8122 N N . PHE B 1 123 ? -18.226 4.157 -22.366 1.00 38.59 1104 PHE B N 1
ATOM 8123 C CA . PHE B 1 123 ? -18.168 4.841 -21.077 1.00 40.00 1104 PHE B CA 1
ATOM 8124 C C . PHE B 1 123 ? -18.840 6.205 -21.142 1.00 42.77 1104 PHE B C 1
ATOM 8125 O O . PHE B 1 123 ? -19.532 6.615 -20.204 1.00 41.18 1104 PHE B O 1
ATOM 8142 N N . GLN B 1 124 ? -18.641 6.930 -22.246 1.00 43.77 1105 GLN B N 1
ATOM 8143 C CA . GLN B 1 124 ? -19.099 8.311 -22.312 1.00 42.61 1105 GLN B CA 1
ATOM 8144 C C . GLN B 1 124 ? -20.605 8.387 -22.541 1.00 48.67 1105 GLN B C 1
ATOM 8145 O O . GLN B 1 124 ? -21.323 9.034 -21.771 1.00 49.90 1105 GLN B O 1
ATOM 8159 N N . MET B 1 125 ? -21.105 7.723 -23.583 1.00 45.85 1106 MET B N 1
ATOM 8160 C CA . MET B 1 125 ? -22.479 7.913 -24.024 1.00 52.29 1106 MET B CA 1
ATOM 8161 C C . MET B 1 125 ? -23.329 6.654 -23.941 1.00 47.35 1106 MET B C 1
ATOM 8162 O O . MET B 1 125 ? -24.518 6.705 -24.279 1.00 49.11 1106 MET B O 1
ATOM 8176 N N . GLY B 1 126 ? -22.769 5.536 -23.508 1.00 48.91 1107 GLY B N 1
ATOM 8177 C CA . GLY B 1 126 ? -23.545 4.331 -23.329 1.00 41.23 1107 GLY B CA 1
ATOM 8178 C C . GLY B 1 126 ? -23.610 3.487 -24.590 1.00 52.32 1107 GLY B C 1
ATOM 8179 O O . GLY B 1 126 ? -23.357 3.945 -25.704 1.00 49.56 1107 GLY B O 1
ATOM 8183 N N . GLU B 1 127 ? -23.973 2.222 -24.395 1.00 52.87 1108 GLU B N 1
ATOM 8184 C CA . GLU B 1 127 ? -24.007 1.272 -25.500 1.00 57.94 1108 GLU B CA 1
ATOM 8185 C C . GLU B 1 127 ? -24.960 1.719 -26.603 1.00 61.85 1108 GLU B C 1
ATOM 8186 O O . GLU B 1 127 ? -24.642 1.598 -27.792 1.00 62.11 1108 GLU B O 1
ATOM 8198 N N . THR B 1 128 ? -26.123 2.259 -26.234 1.00 63.73 1109 THR B N 1
ATOM 8199 C CA . THR B 1 128 ? -27.111 2.634 -27.241 1.00 61.41 1109 THR B CA 1
ATOM 8200 C C . THR B 1 128 ? -26.638 3.822 -28.069 1.00 58.68 1109 THR B C 1
ATOM 8201 O O . THR B 1 128 ? -26.803 3.835 -29.296 1.00 58.20 1109 THR B O 1
ATOM 8212 N N . GLY B 1 129 ? -26.056 4.833 -27.420 1.00 57.78 1110 GLY B N 1
ATOM 8213 C CA . GLY B 1 129 ? -25.561 5.985 -28.158 1.00 55.34 1110 GLY B CA 1
ATOM 8214 C C . GLY B 1 129 ? -24.484 5.614 -29.159 1.00 56.61 1110 GLY B C 1
ATOM 8215 O O . GLY B 1 129 ? -24.447 6.143 -30.273 1.00 61.25 1110 GLY B O 1
ATOM 8219 N N . VAL B 1 130 ? -23.596 4.696 -28.775 1.00 53.21 1111 VAL B N 1
ATOM 8220 C CA . VAL B 1 130 ? -22.514 4.277 -29.659 1.00 52.90 1111 VAL B CA 1
ATOM 8221 C C . VAL B 1 130 ? -23.067 3.495 -30.842 1.00 55.11 1111 VAL B C 1
ATOM 8222 O O . VAL B 1 130 ? -22.593 3.639 -31.976 1.00 48.15 1111 VAL B O 1
ATOM 8235 N N . ALA B 1 131 ? -24.070 2.647 -30.599 1.00 56.34 1112 ALA B N 1
ATOM 8236 C CA . ALA B 1 131 ? -24.693 1.890 -31.677 1.00 53.97 1112 ALA B CA 1
ATOM 8237 C C . ALA B 1 131 ? -25.373 2.784 -32.704 1.00 58.60 1112 ALA B C 1
ATOM 8238 O O . ALA B 1 131 ? -25.693 2.307 -33.798 1.00 66.93 1112 ALA B O 1
ATOM 8245 N N . GLY B 1 132 ? -25.593 4.060 -32.389 1.00 60.98 1113 GLY B N 1
ATOM 8246 C CA . GLY B 1 132 ? -26.148 4.993 -33.352 1.00 66.42 1113 GLY B CA 1
ATOM 8247 C C . GLY B 1 132 ? -25.186 5.462 -34.425 1.00 62.50 1113 GLY B C 1
ATOM 8248 O O . GLY B 1 132 ? -25.621 6.105 -35.385 1.00 63.97 1113 GLY B O 1
ATOM 8252 N N . PHE B 1 133 ? -23.894 5.162 -34.282 1.00 56.35 1114 PHE B N 1
ATOM 8253 C CA . PHE B 1 133 ? -22.885 5.521 -35.280 1.00 58.30 1114 PHE B CA 1
ATOM 8254 C C . PHE B 1 133 ? -22.749 4.411 -36.328 1.00 63.46 1114 PHE B C 1
ATOM 8255 O O . PHE B 1 133 ? -21.688 3.813 -36.519 1.00 56.43 1114 PHE B O 1
ATOM 8272 N N . THR B 1 134 ? -23.863 4.128 -37.009 1.00 65.12 1115 THR B N 1
ATOM 8273 C CA . THR B 1 134 ? -23.920 2.953 -37.877 1.00 74.41 1115 THR B CA 1
ATOM 8274 C C . THR B 1 134 ? -22.930 3.047 -39.038 1.00 66.52 1115 THR B C 1
ATOM 8275 O O . THR B 1 134 ? -22.255 2.063 -39.364 1.00 64.34 1115 THR B O 1
ATOM 8286 N N . ASN B 1 135 ? -22.833 4.211 -39.680 1.00 64.23 1116 ASN B N 1
ATOM 8287 C CA . ASN B 1 135 ? -21.917 4.350 -40.811 1.00 72.96 1116 ASN B CA 1
ATOM 8288 C C . ASN B 1 135 ? -20.464 4.255 -40.359 1.00 68.53 1116 ASN B C 1
ATOM 8289 O O . ASN B 1 135 ? -19.668 3.512 -40.946 1.00 63.93 1116 ASN B O 1
ATOM 8300 N N . SER B 1 136 ? -20.091 5.019 -39.329 1.00 70.41 1117 SER B N 1
ATOM 8301 C CA . SER B 1 136 ? -18.712 4.987 -38.856 1.00 58.88 1117 SER B CA 1
ATOM 8302 C C . SER B 1 136 ? -18.324 3.591 -38.384 1.00 54.58 1117 SER B C 1
ATOM 8303 O O . SER B 1 136 ? -17.204 3.131 -38.637 1.00 54.73 1117 SER B O 1
ATOM 8311 N N . LEU B 1 137 ? -19.249 2.885 -37.730 1.00 57.83 1118 LEU B N 1
ATOM 8312 C CA . LEU B 1 137 ? -18.959 1.535 -37.262 1.00 51.02 1118 LEU B CA 1
ATOM 8313 C C . LEU B 1 137 ? -18.767 0.576 -38.427 1.00 58.49 1118 LEU B C 1
ATOM 8314 O O . LEU B 1 137 ? -17.963 -0.362 -38.337 1.00 54.92 1118 LEU B O 1
ATOM 8330 N N . ARG B 1 138 ? -19.484 0.796 -39.529 1.00 58.02 1119 ARG B N 1
ATOM 8331 C CA . ARG B 1 138 ? -19.290 -0.039 -40.706 1.00 58.87 1119 ARG B CA 1
ATOM 8332 C C . ARG B 1 138 ? -17.922 0.218 -41.324 1.00 55.29 1119 ARG B C 1
ATOM 8333 O O . ARG B 1 138 ? -17.221 -0.724 -41.711 1.00 48.34 1119 ARG B O 1
ATOM 8354 N N . MET B 1 139 ? -17.500 1.483 -41.364 1.00 54.39 1120 MET B N 1
ATOM 8355 C CA . MET B 1 139 ? -16.180 1.811 -41.890 1.00 55.25 1120 MET B CA 1
ATOM 8356 C C . MET B 1 139 ? -15.072 1.198 -41.039 1.00 54.74 1120 MET B C 1
ATOM 8357 O O . MET B 1 139 ? -14.106 0.640 -41.575 1.00 49.42 1120 MET B O 1
ATOM 8371 N N . LEU B 1 140 ? -15.201 1.278 -39.712 1.00 49.38 1121 LEU B N 1
ATOM 8372 C CA . LEU B 1 140 ? -14.216 0.656 -38.834 1.00 47.51 1121 LEU B CA 1
ATOM 8373 C C . LEU B 1 140 ? -14.144 -0.840 -39.076 1.00 47.81 1121 LEU B C 1
ATOM 8374 O O . LEU B 1 140 ? -13.056 -1.425 -39.077 1.00 52.26 1121 LEU B O 1
ATOM 8390 N N . GLN B 1 141 ? -15.297 -1.477 -39.279 1.00 54.13 1122 GLN B N 1
ATOM 8391 C CA . GLN B 1 141 ? -15.325 -2.909 -39.540 1.00 50.04 1122 GLN B CA 1
ATOM 8392 C C . GLN B 1 141 ? -14.644 -3.245 -40.859 1.00 56.24 1122 GLN B C 1
ATOM 8393 O O . GLN B 1 141 ? -14.085 -4.339 -41.007 1.00 57.83 1122 GLN B O 1
ATOM 8407 N N . GLN B 1 142 ? -14.680 -2.323 -41.821 1.00 56.61 1123 GLN B N 1
ATOM 8408 C CA . GLN B 1 142 ? -14.027 -2.499 -43.110 1.00 60.63 1123 GLN B CA 1
ATOM 8409 C C . GLN B 1 142 ? -12.603 -1.954 -43.131 1.00 58.39 1123 GLN B C 1
ATOM 8410 O O . GLN B 1 142 ? -11.973 -1.937 -44.194 1.00 59.90 1123 GLN B O 1
ATOM 8424 N N . LYS B 1 143 ? -12.081 -1.520 -41.983 1.00 61.96 1124 LYS B N 1
ATOM 8425 C CA . LYS B 1 143 ? -10.696 -1.059 -41.865 1.00 50.05 1124 LYS B CA 1
ATOM 8426 C C . LYS B 1 143 ? -10.436 0.184 -42.708 1.00 49.59 1124 LYS B C 1
ATOM 8427 O O . LYS B 1 143 ? -9.307 0.434 -43.143 1.00 52.72 1124 LYS B O 1
ATOM 8446 N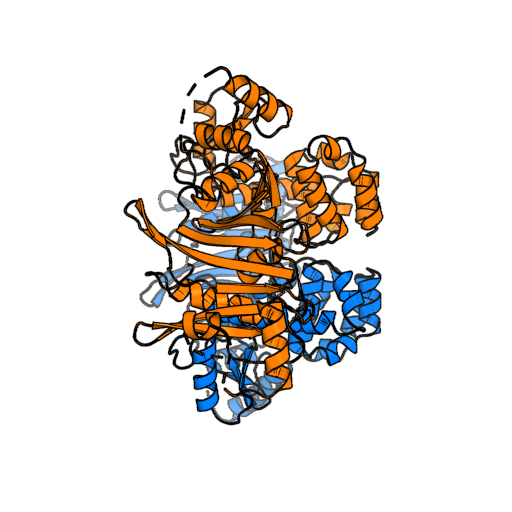 N . ARG B 1 144 ? -11.477 0.986 -42.920 1.00 44.71 1125 ARG B N 1
ATOM 8447 C CA . ARG B 1 144 ? -11.338 2.274 -43.600 1.00 52.57 1125 ARG B CA 1
ATOM 8448 C C . ARG B 1 144 ? -11.134 3.361 -42.545 1.00 46.10 1125 ARG B C 1
ATOM 8449 O O . ARG B 1 144 ? -12.001 4.189 -42.262 1.00 44.23 1125 ARG B O 1
ATOM 8470 N N . TRP B 1 145 ? -9.931 3.345 -41.969 1.00 49.66 1126 TRP B N 1
ATOM 8471 C CA . TRP B 1 145 ? -9.652 4.163 -40.793 1.00 47.12 1126 TRP B CA 1
ATOM 8472 C C . TRP B 1 145 ? -9.864 5.647 -41.077 1.00 49.37 1126 TRP B C 1
ATOM 8473 O O . TRP B 1 145 ? -10.589 6.335 -40.347 1.00 51.47 1126 TRP B O 1
ATOM 8494 N N . ASP B 1 146 ? -9.248 6.158 -42.145 1.00 47.82 1127 ASP B N 1
ATOM 8495 C CA . ASP B 1 146 ? -9.309 7.591 -42.419 1.00 51.20 1127 ASP B CA 1
ATOM 8496 C C . ASP B 1 146 ? -10.739 8.051 -42.651 1.00 47.97 1127 ASP B C 1
ATOM 8497 O O . ASP B 1 146 ? -11.133 9.131 -42.199 1.00 51.66 1127 ASP B O 1
ATOM 8506 N N . GLU B 1 147 ? -11.532 7.241 -43.348 1.00 55.93 1128 GLU B N 1
ATOM 8507 C CA . GLU B 1 147 ? -12.911 7.617 -43.644 1.00 59.93 1128 GLU B CA 1
ATOM 8508 C C . GLU B 1 147 ? -13.774 7.584 -42.388 1.00 51.99 1128 GLU B C 1
ATOM 8509 O O . GLU B 1 147 ? -14.609 8.471 -42.181 1.00 52.49 1128 GLU B O 1
ATOM 8521 N N . ALA B 1 148 ? -13.590 6.569 -41.539 1.00 51.00 1129 ALA B N 1
ATOM 8522 C CA . ALA B 1 148 ? -14.318 6.527 -40.274 1.00 55.10 1129 ALA B CA 1
ATOM 8523 C C . ALA B 1 148 ? -13.986 7.740 -39.414 1.00 45.17 1129 ALA B C 1
ATOM 8524 O O . A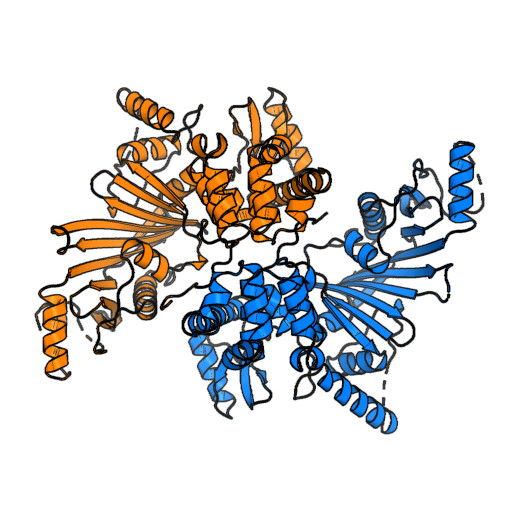LA B 1 148 ? -14.878 8.342 -38.806 1.00 44.47 1129 ALA B O 1
ATOM 8531 N N . ALA B 1 149 ? -12.709 8.126 -39.365 1.00 42.70 1130 ALA B N 1
ATOM 8532 C CA . ALA B 1 149 ? -12.312 9.290 -38.577 1.00 45.24 1130 ALA B CA 1
ATOM 8533 C C . ALA B 1 149 ? -13.004 10.550 -39.083 1.00 48.45 1130 ALA B C 1
ATOM 8534 O O . ALA B 1 149 ? -13.521 11.351 -38.295 1.00 49.49 1130 ALA B O 1
ATOM 8541 N N . VAL B 1 150 ? -13.020 10.745 -40.404 1.00 44.96 1131 VAL B N 1
ATOM 8542 C CA . VAL B 1 150 ? -13.734 11.881 -40.982 1.00 52.53 1131 VAL B CA 1
ATOM 8543 C C . VAL B 1 150 ? -15.212 11.814 -40.620 1.00 50.43 1131 VAL B C 1
ATOM 8544 O O . VAL B 1 150 ? -15.815 12.812 -40.211 1.00 53.60 1131 VAL B O 1
ATOM 8557 N N . ASN B 1 151 ? -15.818 10.634 -40.769 1.00 49.99 1132 ASN B N 1
ATOM 8558 C CA . ASN B 1 151 ? -17.253 10.507 -40.523 1.00 58.14 1132 ASN B CA 1
ATOM 8559 C C . ASN B 1 151 ? -17.591 10.726 -39.049 1.00 58.50 1132 ASN B C 1
ATOM 8560 O O . ASN B 1 151 ? -18.613 11.346 -38.728 1.00 57.72 1132 ASN B O 1
ATOM 8571 N N . LEU B 1 152 ? -16.760 10.207 -38.136 1.00 51.88 1133 LEU B N 1
ATOM 8572 C CA . LEU B 1 152 ? -17.044 10.363 -36.710 1.00 55.97 1133 LEU B CA 1
ATOM 8573 C C . LEU B 1 152 ? -17.018 11.828 -36.287 1.00 56.09 1133 LEU B C 1
ATOM 8574 O O . LEU B 1 152 ? -17.817 12.250 -35.444 1.00 53.99 1133 LEU B O 1
ATOM 8590 N N . ALA B 1 153 ? -16.112 12.620 -36.866 1.00 57.65 1134 ALA B N 1
ATOM 8591 C CA . ALA B 1 153 ? -15.964 14.016 -36.476 1.00 58.09 1134 ALA B CA 1
ATOM 8592 C C . ALA B 1 153 ? -17.164 14.877 -36.854 1.00 62.15 1134 ALA B C 1
ATOM 8593 O O . ALA B 1 153 ? -17.274 16.003 -36.355 1.00 63.56 1134 ALA B O 1
ATOM 8600 N N . LYS B 1 154 ? -18.063 14.379 -37.703 1.00 64.51 1135 LYS B N 1
ATOM 8601 C CA . LYS B 1 154 ? -19.253 15.105 -38.129 1.00 71.77 1135 LYS B CA 1
ATOM 8602 C C . LYS B 1 154 ? -20.464 14.809 -37.254 1.00 70.94 1135 LYS B C 1
ATOM 8603 O O . LYS B 1 154 ? -21.601 14.919 -37.727 1.00 78.48 1135 LYS B O 1
ATOM 8622 N N . SER B 1 155 ? -20.253 14.409 -36.008 1.00 67.51 1136 SER B N 1
ATOM 8623 C CA . SER B 1 155 ? -21.331 14.002 -35.122 1.00 72.66 1136 SER B CA 1
ATOM 8624 C C . SER B 1 155 ? -21.599 15.067 -34.065 1.00 65.99 1136 SER B C 1
ATOM 8625 O O . SER B 1 155 ? -20.807 15.988 -33.848 1.00 63.32 1136 SER B O 1
ATOM 8633 N N . ARG B 1 156 ? -22.749 14.919 -33.405 1.00 75.05 1137 ARG B N 1
ATOM 8634 C CA . ARG B 1 156 ? -23.072 15.748 -32.250 1.00 73.46 1137 ARG B CA 1
ATOM 8635 C C . ARG B 1 156 ? -22.083 15.514 -31.115 1.00 70.68 1137 ARG B C 1
ATOM 8636 O O . ARG B 1 156 ? -21.761 16.441 -30.363 1.00 69.01 1137 ARG B O 1
ATOM 8657 N N . TRP B 1 157 ? -21.595 14.279 -30.988 1.00 71.17 1138 TRP B N 1
ATOM 8658 C CA . TRP B 1 157 ? -20.590 13.945 -29.983 1.00 63.96 1138 TRP B CA 1
ATOM 8659 C C . TRP B 1 157 ? -19.333 14.791 -30.143 1.00 59.01 1138 TRP B C 1
ATOM 8660 O O . TRP B 1 157 ? -18.831 15.372 -29.172 1.00 47.98 1138 TRP B O 1
ATOM 8681 N N . TYR B 1 158 ? -18.829 14.900 -31.373 1.00 58.74 1139 TYR B N 1
ATOM 8682 C CA . TYR B 1 158 ? -17.595 15.644 -31.600 1.00 59.89 1139 TYR B CA 1
ATOM 8683 C C . TYR B 1 158 ? -17.731 17.091 -31.149 1.00 63.30 1139 TYR B C 1
ATOM 8684 O O . TYR B 1 158 ? -16.795 17.660 -30.575 1.00 59.52 1139 TYR B O 1
ATOM 8702 N N . ASN B 1 159 ? -18.884 17.709 -31.405 1.00 66.87 1140 ASN B N 1
ATOM 8703 C CA . ASN B 1 159 ? -19.041 19.117 -31.066 1.00 66.05 1140 ASN B CA 1
ATOM 8704 C C . ASN B 1 159 ? -19.341 19.318 -29.588 1.00 63.14 1140 ASN B C 1
ATOM 8705 O O . ASN B 1 159 ? -18.999 20.369 -29.032 1.00 61.77 1140 ASN B O 1
ATOM 8716 N N . GLN B 1 160 ? -19.954 18.331 -28.930 1.00 68.42 1141 GLN B N 1
ATOM 8717 C CA . GLN B 1 160 ? -20.210 18.461 -27.499 1.00 62.91 1141 GLN B CA 1
ATOM 8718 C C . GLN B 1 160 ? -18.919 18.346 -26.695 1.00 62.19 1141 GLN B C 1
ATOM 8719 O O . GLN B 1 160 ? -18.694 19.126 -25.764 1.00 61.55 1141 GLN B O 1
ATOM 8733 N N . THR B 1 161 ? -18.044 17.400 -27.049 1.00 63.30 1142 THR B N 1
ATOM 8734 C CA . THR B 1 161 ? -16.772 17.203 -26.353 1.00 58.64 1142 THR B CA 1
ATOM 8735 C C . THR B 1 161 ? -15.667 17.078 -27.395 1.00 59.46 1142 THR B C 1
ATOM 8736 O O . THR B 1 161 ? -15.189 15.973 -27.686 1.00 59.48 1142 THR B O 1
ATOM 8747 N N . PRO B 1 162 ? -15.225 18.199 -27.971 1.00 61.87 1143 PRO B N 1
ATOM 8748 C CA . PRO B 1 162 ? -14.253 18.109 -29.074 1.00 63.42 1143 PRO B CA 1
ATOM 8749 C C . PRO B 1 162 ? -12.905 17.553 -28.651 1.00 56.34 1143 PRO B C 1
ATOM 8750 O O . PRO B 1 162 ? -12.290 16.795 -29.412 1.00 53.17 1143 PRO B O 1
ATOM 8761 N N . ASN B 1 163 ? -12.402 17.940 -27.477 1.00 53.30 1144 ASN B N 1
ATOM 8762 C CA . ASN B 1 163 ? -11.077 17.495 -27.058 1.00 51.20 1144 ASN B CA 1
ATOM 8763 C C . ASN B 1 163 ? -11.034 15.982 -26.858 1.00 52.69 1144 ASN B C 1
ATOM 8764 O O . ASN B 1 163 ? -10.091 15.314 -27.301 1.00 44.61 1144 ASN B O 1
ATOM 8775 N N . ARG B 1 164 ? -12.049 15.424 -26.194 1.00 47.67 1145 ARG B N 1
ATOM 8776 C CA . ARG B 1 164 ? -12.112 13.981 -25.997 1.00 45.64 1145 ARG B CA 1
ATOM 8777 C C . ARG B 1 164 ? -12.305 13.261 -27.323 1.00 45.57 1145 ARG B C 1
ATOM 8778 O O . ARG B 1 164 ? -11.577 12.313 -27.638 1.00 37.49 1145 ARG B O 1
ATOM 8799 N N . ALA B 1 165 ? -13.284 13.700 -28.117 1.00 44.49 1146 ALA B N 1
ATOM 8800 C CA . ALA B 1 165 ? -13.584 13.018 -29.370 1.00 46.74 1146 ALA B CA 1
ATOM 8801 C C . ALA B 1 165 ? -12.387 13.034 -30.309 1.00 48.17 1146 ALA B C 1
ATOM 8802 O O . ALA B 1 165 ? -12.148 12.065 -31.041 1.00 45.62 1146 ALA B O 1
ATOM 8809 N N . LYS B 1 166 ? -11.630 14.131 -30.312 1.00 43.06 1147 LYS B N 1
ATOM 8810 C CA . LYS B 1 166 ? -10.450 14.222 -31.166 1.00 54.94 1147 LYS B CA 1
ATOM 8811 C C . LYS B 1 166 ? -9.438 13.140 -30.809 1.00 43.85 1147 LYS B C 1
ATOM 8812 O O . LYS B 1 166 ? -8.925 12.431 -31.683 1.00 37.46 1147 LYS B O 1
ATOM 8831 N N . ARG B 1 167 ? -9.120 13.016 -29.524 1.00 38.04 1148 ARG B N 1
ATOM 8832 C CA . ARG B 1 167 ? -8.225 11.955 -29.088 1.00 42.44 1148 ARG B CA 1
ATOM 8833 C C . ARG B 1 167 ? -8.787 10.589 -29.457 1.00 39.33 1148 ARG B C 1
ATOM 8834 O O . ARG B 1 167 ? -8.070 9.736 -29.995 1.00 37.00 1148 ARG B O 1
ATOM 8855 N N . VAL B 1 168 ? -10.080 10.370 -29.193 1.00 35.89 1149 VAL B N 1
ATOM 8856 C CA . VAL B 1 168 ? -10.705 9.093 -29.525 1.00 37.92 1149 VAL B CA 1
ATOM 8857 C C . VAL B 1 168 ? -10.670 8.861 -31.032 1.00 39.43 1149 VAL B C 1
ATOM 8858 O O . VAL B 1 168 ? -10.383 7.749 -31.496 1.00 43.01 1149 VAL B O 1
ATOM 8871 N N . ILE B 1 169 ? -10.943 9.904 -31.819 1.00 37.97 1150 ILE B N 1
ATOM 8872 C CA . ILE B 1 169 ? -10.950 9.754 -33.273 1.00 37.84 1150 ILE B CA 1
ATOM 8873 C C . ILE B 1 169 ? -9.545 9.476 -33.789 1.00 37.97 1150 ILE B C 1
ATOM 8874 O O . ILE B 1 169 ? -9.361 8.658 -34.698 1.00 43.84 1150 ILE B O 1
ATOM 8890 N N . THR B 1 170 ? -8.533 10.162 -33.240 1.00 41.58 1151 THR B N 1
ATOM 8891 C CA . THR B 1 170 ? -7.154 9.868 -33.628 1.00 38.32 1151 THR B CA 1
ATOM 8892 C C . THR B 1 170 ? -6.809 8.419 -33.321 1.00 39.97 1151 THR B C 1
ATOM 8893 O O . THR B 1 170 ? -6.161 7.742 -34.129 1.00 39.59 1151 THR B O 1
ATOM 8904 N N . THR B 1 171 ? -7.246 7.919 -32.162 1.00 39.29 1152 THR B N 1
ATOM 8905 C CA . THR B 1 171 ? -6.988 6.525 -31.824 1.00 34.47 1152 THR B CA 1
ATOM 8906 C C . THR B 1 171 ? -7.656 5.583 -32.827 1.00 39.11 1152 THR B C 1
ATOM 8907 O O . THR B 1 171 ? -7.034 4.620 -33.286 1.00 37.12 1152 THR B O 1
ATOM 8918 N N . PHE B 1 172 ? -8.912 5.857 -33.203 1.00 38.12 1153 PHE B N 1
ATOM 8919 C CA . PHE B 1 172 ? -9.562 5.034 -34.224 1.00 41.81 1153 PHE B CA 1
ATOM 8920 C C . PHE B 1 172 ? -8.808 5.089 -35.547 1.00 38.70 1153 PHE B C 1
ATOM 8921 O O . PHE B 1 172 ? -8.699 4.072 -36.244 1.00 36.74 1153 PHE B O 1
ATOM 8938 N N . ARG B 1 173 ? -8.244 6.250 -35.884 1.00 40.26 1154 ARG B N 1
ATOM 8939 C CA . ARG B 1 173 ? -7.552 6.415 -37.160 1.00 40.75 1154 ARG B CA 1
ATOM 8940 C C . ARG B 1 173 ? -6.231 5.655 -37.178 1.00 37.02 1154 ARG B C 1
ATOM 8941 O O . ARG B 1 173 ? -5.915 4.960 -38.149 1.00 43.23 1154 ARG B O 1
ATOM 8962 N N . THR B 1 174 ? -5.443 5.777 -36.118 1.00 42.42 1155 THR B N 1
ATOM 8963 C CA . THR B 1 174 ? -4.093 5.230 -36.102 1.00 33.35 1155 THR B CA 1
ATOM 8964 C C . THR B 1 174 ? -3.996 3.866 -35.438 1.00 38.71 1155 THR B C 1
ATOM 8965 O O . THR B 1 174 ? -3.051 3.119 -35.719 1.00 40.39 1155 THR B O 1
ATOM 8976 N N . GLY B 1 175 ? -4.920 3.531 -34.543 1.00 35.33 1156 GLY B N 1
ATOM 8977 C CA . GLY B 1 175 ? -4.738 2.335 -33.746 1.00 35.99 1156 GLY B CA 1
ATOM 8978 C C . GLY B 1 175 ? -3.552 2.386 -32.802 1.00 35.08 1156 GLY B C 1
ATOM 8979 O O . GLY B 1 175 ? -3.113 1.339 -32.328 1.00 35.15 1156 GLY B O 1
ATOM 8983 N N . THR B 1 176 ? -3.030 3.577 -32.499 1.00 41.72 1157 THR B N 1
ATOM 8984 C CA . THR B 1 176 ? -1.950 3.743 -31.533 1.00 32.69 1157 THR B CA 1
ATOM 8985 C C . THR B 1 176 ? -2.444 4.585 -30.364 1.00 33.90 1157 THR B C 1
ATOM 8986 O O . THR B 1 176 ? -3.555 5.121 -30.378 1.00 34.11 1157 THR B O 1
ATOM 8997 N N . TRP B 1 177 ? -1.589 4.710 -29.350 1.00 32.27 1158 TRP B N 1
ATOM 8998 C CA . TRP B 1 177 ? -1.902 5.461 -28.143 1.00 32.02 1158 TRP B CA 1
ATOM 8999 C C . TRP B 1 177 ? -1.405 6.901 -28.165 1.00 35.59 1158 TRP B C 1
ATOM 9000 O O . TRP B 1 177 ? -1.559 7.594 -27.156 1.00 38.03 1158 TRP B O 1
ATOM 9021 N N . ASP B 1 178 ? -0.814 7.367 -29.272 1.00 37.24 1159 ASP B N 1
ATOM 9022 C CA . ASP B 1 178 ? -0.028 8.606 -29.240 1.00 44.81 1159 ASP B CA 1
ATOM 9023 C C . ASP B 1 178 ? -0.841 9.818 -28.796 1.00 39.05 1159 ASP B C 1
ATOM 9024 O O . ASP B 1 178 ? -0.280 10.766 -28.230 1.00 37.09 1159 ASP B O 1
ATOM 9033 N N . ALA B 1 179 ? -2.150 9.813 -29.034 1.00 37.53 1160 ALA B N 1
ATOM 9034 C CA . ALA B 1 179 ? -2.967 10.949 -28.643 1.00 33.74 1160 ALA B CA 1
ATOM 9035 C C . ALA B 1 179 ? -2.991 11.161 -27.137 1.00 37.07 1160 ALA B C 1
ATOM 9036 O O . ALA B 1 179 ? -3.436 12.223 -26.689 1.00 37.04 1160 ALA B O 1
ATOM 9043 N N . TYR B 1 180 ? -2.530 10.188 -26.350 1.00 36.26 1161 TYR B N 1
ATOM 9044 C CA . TYR B 1 180 ? -2.557 10.271 -24.894 1.00 37.42 1161 TYR B CA 1
ATOM 9045 C C . TYR B 1 180 ? -1.168 10.446 -24.275 1.00 33.79 1161 TYR B C 1
ATOM 9046 O O . TYR B 1 180 ? -1.030 10.401 -23.050 1.00 37.71 1161 TYR B O 1
ATOM 9064 N N . ALA B 1 181 ? -0.139 10.649 -25.082 1.00 36.00 1162 ALA B N 1
ATOM 9065 C CA . ALA B 1 181 ? 1.196 10.934 -24.550 1.00 42.28 1162 ALA B CA 1
ATOM 9066 C C . ALA B 1 181 ? 1.231 12.302 -23.882 1.00 36.55 1162 ALA B C 1
ATOM 9067 O O . ALA B 1 181 ? 1.877 12.487 -22.858 1.00 36.58 1162 ALA B O 1
ATOM 9074 N N . MET B 1 182 ? 0.575 13.329 -24.628 1.00 38.38 16 MET B N 1
ATOM 9075 C CA . MET B 1 182 ? 0.486 14.686 -24.106 1.00 38.53 16 MET B CA 1
ATOM 9076 C C . MET B 1 182 ? -0.882 15.270 -24.364 1.00 37.67 16 MET B C 1
ATOM 9077 O O . MET B 1 182 ? -1.268 15.454 -25.517 1.00 42.90 16 MET B O 1
ATOM 9091 N N . VAL B 1 183 ? -1.627 15.544 -23.299 1.00 39.11 17 VAL B N 1
ATOM 9092 C CA . VAL B 1 183 ? -2.948 16.149 -23.405 1.00 37.25 17 VAL B CA 1
ATOM 9093 C C . VAL B 1 183 ? -2.870 17.543 -22.807 1.00 47.68 17 VAL B C 1
ATOM 9094 O O . VAL B 1 183 ? -2.351 17.723 -21.696 1.00 45.26 17 VAL B O 1
ATOM 9107 N N . GLY B 1 184 ? -3.377 18.522 -23.537 1.00 46.58 18 GLY B N 1
ATOM 9108 C CA . GLY B 1 184 ? -3.138 19.906 -23.203 1.00 45.10 18 GLY B CA 1
ATOM 9109 C C . GLY B 1 184 ? -4.418 20.687 -23.034 1.00 46.48 18 GLY B C 1
ATOM 9110 O O . GLY B 1 184 ? -5.439 20.408 -23.664 1.00 47.14 18 GLY B O 1
ATOM 9114 N N . VAL B 1 185 ? -4.347 21.679 -22.156 1.00 47.53 19 VAL B N 1
ATOM 9115 C CA . VAL B 1 185 ? -5.385 22.683 -22.019 1.00 48.90 19 VAL B CA 1
ATOM 9116 C C . VAL B 1 185 ? -4.705 24.041 -22.010 1.00 49.58 19 VAL B C 1
ATOM 9117 O O . VAL B 1 185 ? -3.531 24.183 -21.647 1.00 42.07 19 VAL B O 1
ATOM 9130 N N . GLU B 1 186 ? -5.448 25.039 -22.446 1.00 54.19 20 GLU B N 1
ATOM 9131 C CA . GLU B 1 186 ? -4.950 26.394 -22.564 1.00 54.64 20 GLU B CA 1
ATOM 9132 C C . GLU B 1 186 ? -5.823 27.305 -21.710 1.00 52.53 20 GLU B C 1
ATOM 9133 O O . GLU B 1 186 ? -7.053 27.269 -21.815 1.00 51.20 20 GLU B O 1
ATOM 9145 N N . VAL B 1 187 ? -5.191 28.067 -20.819 1.00 48.55 21 VAL B N 1
ATOM 9146 C CA . VAL B 1 187 ? -5.903 28.942 -19.896 1.00 50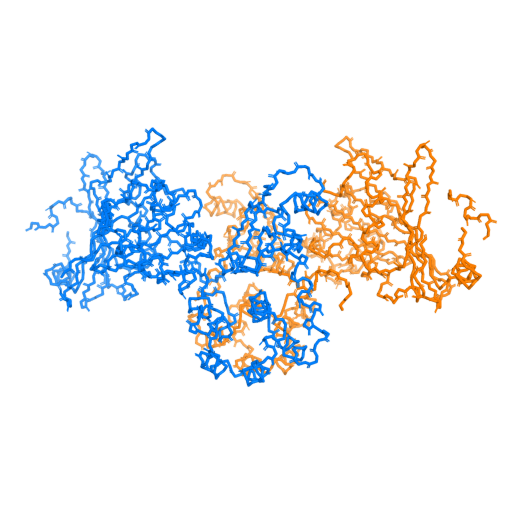.93 21 VAL B CA 1
ATOM 9147 C C . VAL B 1 187 ? -5.123 30.241 -19.738 1.00 48.82 21 VAL B C 1
ATOM 9148 O O . VAL B 1 187 ? -3.902 30.282 -19.912 1.00 47.08 21 VAL B O 1
ATOM 9161 N N . THR B 1 188 ? -5.845 31.314 -19.431 1.00 48.10 22 THR B N 1
ATOM 9162 C CA . THR B 1 188 ? -5.214 32.583 -19.109 1.00 50.22 22 THR B CA 1
ATOM 9163 C C . THR B 1 188 ? -4.674 32.563 -17.681 1.00 45.89 22 THR B C 1
ATOM 9164 O O . THR B 1 188 ? -5.074 31.745 -16.849 1.00 43.54 22 THR B O 1
ATOM 9175 N N . ILE B 1 189 ? -3.768 33.501 -17.392 1.00 41.73 23 ILE B N 1
ATOM 9176 C CA . ILE B 1 189 ? -3.273 33.631 -16.024 1.00 44.05 23 ILE B CA 1
ATOM 9177 C C . ILE B 1 189 ? -4.431 33.891 -15.065 1.00 50.84 23 ILE B C 1
ATOM 9178 O O . ILE B 1 189 ? -4.422 33.417 -13.922 1.00 48.86 23 ILE B O 1
ATOM 9194 N N . ASP B 1 190 ? -5.456 34.620 -15.512 1.00 43.97 24 ASP B N 1
ATOM 9195 C CA . ASP B 1 190 ? -6.600 34.869 -14.640 1.00 54.03 24 ASP B CA 1
ATOM 9196 C C . ASP B 1 190 ? -7.413 33.598 -14.430 1.00 47.17 24 ASP B C 1
ATOM 9197 O O . ASP B 1 190 ? -7.801 33.284 -13.298 1.00 48.96 24 ASP B O 1
ATOM 9206 N N . GLY B 1 191 ? -7.669 32.847 -15.504 1.00 44.33 25 GLY B N 1
ATOM 9207 C CA . GLY B 1 191 ? -8.305 31.550 -15.347 1.00 49.44 25 GLY B CA 1
ATOM 9208 C C . GLY B 1 191 ? -7.519 30.640 -14.423 1.00 46.11 25 GLY B C 1
ATOM 9209 O O . GLY B 1 191 ? -8.095 29.868 -13.649 1.00 43.11 25 GLY B O 1
ATOM 9213 N N . MET B 1 192 ? -6.189 30.730 -14.485 1.00 42.70 26 MET B N 1
ATOM 9214 C CA . MET B 1 192 ? -5.341 29.936 -13.604 1.00 41.48 26 MET B CA 1
ATOM 9215 C C . MET B 1 192 ? -5.549 30.319 -12.141 1.00 42.90 26 MET B C 1
ATOM 9216 O O . MET B 1 192 ? -5.606 29.448 -11.267 1.00 47.30 26 MET B O 1
ATOM 9230 N N . LEU B 1 193 ? -5.637 31.619 -11.849 1.00 43.09 27 LEU B N 1
ATOM 9231 C CA . LEU B 1 193 ? -5.862 32.049 -10.471 1.00 50.52 27 LEU B CA 1
ATOM 9232 C C . LEU B 1 193 ? -7.212 31.566 -9.955 1.00 42.86 27 LEU B C 1
ATOM 9233 O O . LEU B 1 193 ? -7.343 31.211 -8.780 1.00 45.01 27 LEU B O 1
ATOM 9249 N N . VAL B 1 194 ? -8.232 31.559 -10.816 1.00 43.91 28 VAL B N 1
ATOM 9250 C CA . VAL B 1 194 ? -9.540 31.042 -10.419 1.00 39.88 28 VAL B CA 1
ATOM 9251 C C . VAL B 1 194 ? -9.447 29.553 -10.107 1.00 42.92 28 VAL B C 1
ATOM 9252 O O . VAL B 1 194 ? -9.993 29.076 -9.105 1.00 43.06 28 VAL B O 1
ATOM 9265 N N . LEU B 1 195 ? -8.763 28.789 -10.965 1.00 44.22 29 LEU B N 1
ATOM 9266 C CA . LEU B 1 195 ? -8.666 27.348 -10.736 1.00 45.52 29 LEU B CA 1
ATOM 9267 C C . LEU B 1 195 ? -7.926 27.046 -9.439 1.00 41.61 29 LEU B C 1
ATOM 9268 O O . LEU B 1 195 ? -8.402 26.259 -8.613 1.00 44.98 29 LEU B O 1
ATOM 9284 N N . ALA B 1 196 ? -6.771 27.682 -9.227 1.00 36.31 30 ALA B N 1
ATOM 9285 C CA . ALA B 1 196 ? -6.003 27.440 -8.010 1.00 42.74 30 ALA B CA 1
ATOM 9286 C C . ALA B 1 196 ? -6.809 27.811 -6.772 1.00 38.88 30 ALA B C 1
ATOM 9287 O O . ALA B 1 196 ? -6.841 27.064 -5.787 1.00 41.41 30 ALA B O 1
ATOM 9294 N N . ASP B 1 197 ? -7.468 28.967 -6.802 1.00 47.28 31 ASP B N 1
ATOM 9295 C CA . ASP B 1 197 ? -8.339 29.335 -5.695 1.00 45.37 31 ASP B CA 1
ATOM 9296 C C . ASP B 1 197 ? -9.388 28.261 -5.468 1.00 44.85 31 ASP B C 1
ATOM 9297 O O . ASP B 1 197 ? -9.642 27.859 -4.326 1.00 44.46 31 ASP B O 1
ATOM 9306 N N . ARG B 1 198 ? -9.976 27.755 -6.554 1.00 45.32 32 ARG B N 1
ATOM 9307 C CA . ARG B 1 198 ? -11.019 26.741 -6.453 1.00 49.66 32 ARG B CA 1
ATOM 9308 C C . ARG B 1 198 ? -10.477 25.429 -5.889 1.00 48.77 32 ARG B C 1
ATOM 9309 O O . ARG B 1 198 ? -11.235 24.647 -5.301 1.00 49.56 32 ARG B O 1
ATOM 9330 N N . LEU B 1 199 ? -9.183 25.161 -6.069 1.00 44.74 33 LEU B N 1
ATOM 9331 C CA . LEU B 1 199 ? -8.570 23.911 -5.629 1.00 45.45 33 LEU B CA 1
ATOM 9332 C C . LEU B 1 199 ? -7.674 24.104 -4.408 1.00 44.94 33 LEU B C 1
ATOM 9333 O O . LEU B 1 199 ? -6.988 23.161 -3.993 1.00 46.20 33 LEU B O 1
ATOM 9349 N N . HIS B 1 200 ? -7.653 25.308 -3.838 1.00 46.64 34 HIS B N 1
ATOM 9350 C CA . HIS B 1 200 ? -6.899 25.608 -2.623 1.00 45.26 34 HIS B CA 1
ATOM 9351 C C . HIS B 1 200 ? -5.411 25.368 -2.847 1.00 45.33 34 HIS B C 1
ATOM 9352 O O . HIS B 1 200 ? -4.730 24.730 -2.039 1.00 45.91 34 HIS B O 1
ATOM 9366 N N . LEU B 1 201 ? -4.902 25.915 -3.947 1.00 47.69 35 LEU B N 1
ATOM 9367 C CA . LEU B 1 201 ? -3.535 25.684 -4.388 1.00 46.66 35 LEU B CA 1
ATOM 9368 C C . LEU B 1 201 ? -2.753 26.987 -4.369 1.00 49.02 35 LEU B C 1
ATOM 9369 O O . LEU B 1 201 ? -3.249 28.021 -4.832 1.00 50.20 35 LEU B O 1
ATOM 9385 N N . VAL B 1 202 ? -1.539 26.934 -3.817 1.00 48.99 36 VAL B N 1
ATOM 9386 C CA . VAL B 1 202 ? -0.574 28.024 -3.889 1.00 54.20 36 VAL B CA 1
ATOM 9387 C C . VAL B 1 202 ? 0.801 27.433 -4.187 1.00 56.51 36 VAL B C 1
ATOM 9388 O O . VAL B 1 202 ? 0.951 26.226 -4.393 1.00 56.38 36 VAL B O 1
ATOM 9401 N N . ASP B 1 203 ? 1.810 28.307 -4.228 1.00 49.98 37 ASP B N 1
ATOM 9402 C CA . ASP B 1 203 ? 3.214 27.918 -4.404 1.00 56.18 37 ASP B CA 1
ATOM 9403 C C . ASP B 1 203 ? 3.473 27.356 -5.802 1.00 53.12 37 ASP B C 1
ATOM 9404 O O . ASP B 1 203 ? 4.063 26.285 -5.964 1.00 52.52 37 ASP B O 1
ATOM 9413 N N . PHE B 1 204 ? 3.040 28.093 -6.815 1.00 45.46 38 PHE B N 1
ATOM 9414 C CA . PHE B 1 204 ? 3.421 27.721 -8.165 1.00 48.93 38 PHE B CA 1
ATOM 9415 C C . PHE B 1 204 ? 4.837 28.220 -8.444 1.00 47.87 38 PHE B C 1
ATOM 9416 O O . PHE B 1 204 ? 5.289 29.186 -7.825 1.00 45.35 38 PHE B O 1
ATOM 9433 N N . PRO B 1 205 ? 5.564 27.574 -9.356 1.00 48.93 39 PRO B N 1
ATOM 9434 C CA . PRO B 1 205 ? 6.899 28.072 -9.711 1.00 46.21 39 PRO B CA 1
ATOM 9435 C C . PRO B 1 205 ? 6.839 29.541 -10.089 1.00 50.10 39 PRO B C 1
ATOM 9436 O O . PRO B 1 205 ? 6.024 29.951 -10.919 1.00 46.33 39 PRO B O 1
ATOM 9447 N N . VAL B 1 206 ? 7.689 30.341 -9.437 1.00 47.34 40 VAL B N 1
ATOM 9448 C CA . VAL B 1 206 ? 7.701 31.785 -9.655 1.00 54.37 40 VAL B CA 1
ATOM 9449 C C . VAL B 1 206 ? 7.915 32.114 -11.126 1.00 50.64 40 VAL B C 1
ATOM 9450 O O . VAL B 1 206 ? 7.410 33.127 -11.623 1.00 61.80 40 VAL B O 1
ATOM 9463 N N . ALA B 1 207 ? 8.657 31.271 -11.845 1.00 49.79 41 ALA B N 1
ATOM 9464 C CA . ALA B 1 207 ? 8.946 31.525 -13.252 1.00 53.91 41 ALA B CA 1
ATOM 9465 C C . ALA B 1 207 ? 7.687 31.629 -14.108 1.00 54.44 41 ALA B C 1
ATOM 9466 O O . ALA B 1 207 ? 7.749 32.170 -15.217 1.00 52.07 41 ALA B O 1
ATOM 9473 N N . LEU B 1 208 ? 6.558 31.095 -13.644 1.00 51.34 42 LEU B N 1
ATOM 9474 C CA . LEU B 1 208 ? 5.309 31.181 -14.388 1.00 46.85 42 LEU B CA 1
ATOM 9475 C C . LEU B 1 208 ? 4.482 32.413 -14.026 1.00 62.06 42 LEU B C 1
ATOM 9476 O O . LEU B 1 208 ? 3.496 32.700 -14.715 1.00 53.20 42 LEU B O 1
ATOM 9492 N N . GLY B 1 209 ? 4.856 33.145 -12.975 1.00 65.43 43 GLY B N 1
ATOM 9493 C CA . GLY B 1 209 ? 4.185 34.383 -12.620 1.00 69.76 43 GLY B CA 1
ATOM 9494 C C . GLY B 1 209 ? 2.699 34.259 -12.343 1.00 65.90 43 GLY B C 1
ATOM 9495 O O . GLY B 1 209 ? 1.891 34.981 -12.932 1.00 63.95 43 GLY B O 1
ATOM 9499 N N . ILE B 1 210 ? 2.325 33.336 -11.465 1.00 67.52 44 ILE B N 1
ATOM 9500 C CA . ILE B 1 210 ? 0.943 33.157 -11.028 1.00 71.82 44 ILE B CA 1
ATOM 9501 C C . ILE B 1 210 ? 0.837 33.711 -9.612 1.00 83.26 44 ILE B C 1
ATOM 9502 O O . ILE B 1 210 ? 1.309 33.087 -8.652 1.00 80.71 44 ILE B O 1
ATOM 9518 N N . ARG B 1 211 ? 0.214 34.884 -9.484 1.00 93.37 45 ARG B N 1
ATOM 9519 C CA . ARG B 1 211 ? 0.154 35.665 -8.249 1.00 108.84 45 ARG B CA 1
ATOM 9520 C C . ARG B 1 211 ? -0.259 34.812 -7.050 1.00 112.28 45 ARG B C 1
ATOM 9521 O O . ARG B 1 211 ? -0.987 33.822 -7.213 1.00 96.28 45 ARG B O 1
ATOM 9542 N N . PRO B 1 212 ? 0.182 35.161 -5.825 1.00 123.59 46 PRO B N 1
ATOM 9543 C CA . PRO B 1 212 ? -0.276 34.490 -4.599 1.00 120.97 46 PRO B CA 1
ATOM 9544 C C . PRO B 1 212 ? -1.760 34.707 -4.301 1.00 96.32 46 PRO B C 1
ATOM 9545 O O . PRO B 1 212 ? -2.591 34.607 -5.204 1.00 88.82 46 PRO B O 1
ATOM 9556 N N . ILE B 1 222 ? -15.385 40.525 -6.183 1.00 84.88 56 ILE B N 1
ATOM 9557 C CA . ILE B 1 222 ? -16.604 40.065 -6.838 1.00 92.25 56 ILE B CA 1
ATOM 9558 C C . ILE B 1 222 ? -16.469 40.201 -8.350 1.00 90.34 56 ILE B C 1
ATOM 9559 O O . ILE B 1 222 ? -17.142 39.507 -9.109 1.00 88.48 56 ILE B O 1
ATOM 9574 N N . VAL B 1 223 ? -15.589 41.106 -8.780 1.00 89.48 57 VAL B N 1
ATOM 9575 C CA . VAL B 1 223 ? -15.304 41.261 -10.204 1.00 85.17 57 VAL B CA 1
ATOM 9576 C C . VAL B 1 223 ? -14.777 39.952 -10.773 1.00 84.41 57 VAL B C 1
ATOM 9577 O O . VAL B 1 223 ? -14.898 39.691 -11.977 1.00 85.74 57 VAL B O 1
ATOM 9590 N N . TRP B 1 224 ? -14.161 39.121 -9.928 1.00 86.29 58 TRP B N 1
ATOM 9591 C CA . TRP B 1 224 ? -13.619 37.840 -10.365 1.00 79.61 58 TRP B CA 1
ATOM 9592 C C . TRP B 1 224 ? -14.715 36.832 -10.684 1.00 77.87 58 TRP B C 1
ATOM 9593 O O . TRP B 1 224 ? -14.450 35.842 -11.375 1.00 70.48 58 TRP B O 1
ATOM 9614 N N . ASP B 1 225 ? -15.933 37.047 -10.189 1.00 84.51 59 ASP B N 1
ATOM 9615 C CA . ASP B 1 225 ? -17.039 36.174 -10.557 1.00 81.09 59 ASP B CA 1
ATOM 9616 C C . ASP B 1 225 ? -17.418 36.331 -12.023 1.00 76.24 59 ASP B C 1
ATOM 9617 O O . ASP B 1 225 ? -18.023 35.417 -12.593 1.00 74.88 59 ASP B O 1
ATOM 9626 N N . GLN B 1 226 ? -17.076 37.463 -12.645 1.00 76.17 60 GLN B N 1
ATOM 9627 C CA . GLN B 1 226 ? -17.251 37.594 -14.089 1.00 75.36 60 GLN B CA 1
ATOM 9628 C C . GLN B 1 226 ? -16.287 36.679 -14.834 1.00 71.97 60 GLN B C 1
ATOM 9629 O O . GLN B 1 226 ? -16.630 36.128 -15.885 1.00 67.24 60 GLN B O 1
ATOM 9643 N N . VAL B 1 227 ? -15.064 36.531 -14.321 1.00 71.94 61 VAL B N 1
ATOM 9644 C CA . VAL B 1 227 ? -14.120 35.586 -14.907 1.00 72.16 61 VAL B CA 1
ATOM 9645 C C . VAL B 1 227 ? -14.645 34.164 -14.748 1.00 70.98 61 VAL B C 1
ATOM 9646 O O . VAL B 1 227 ? -14.571 33.349 -15.677 1.00 61.50 61 VAL B O 1
ATOM 9659 N N . ARG B 1 228 ? -15.203 33.852 -13.574 1.00 69.73 62 ARG B N 1
ATOM 9660 C CA . ARG B 1 228 ? -15.781 32.531 -13.349 1.00 68.81 62 ARG B CA 1
ATOM 9661 C C . ARG B 1 228 ? -16.929 32.264 -14.314 1.00 68.90 62 ARG B C 1
ATOM 9662 O O . ARG B 1 228 ? -17.059 31.152 -14.840 1.00 62.36 62 ARG B O 1
ATOM 9683 N N . ARG B 1 229 ? -17.774 33.273 -14.557 1.00 72.29 63 ARG B N 1
ATOM 9684 C CA . ARG B 1 229 ? -18.836 33.131 -15.551 1.00 69.63 63 ARG B CA 1
ATOM 9685 C C . ARG B 1 229 ? -18.265 32.796 -16.922 1.00 69.45 63 ARG B C 1
ATOM 9686 O O . ARG B 1 229 ? -18.832 31.978 -17.655 1.00 59.19 63 ARG B O 1
ATOM 9707 N N . ASP B 1 230 ? -17.146 33.422 -17.293 1.00 73.92 64 ASP B N 1
ATOM 9708 C CA . ASP B 1 230 ? -16.548 33.136 -18.593 1.00 74.42 64 ASP B CA 1
ATOM 9709 C C . ASP B 1 230 ? -15.963 31.727 -18.634 1.00 60.52 64 ASP B C 1
ATOM 9710 O O . ASP B 1 230 ? -16.146 31.005 -19.619 1.00 59.40 64 ASP B O 1
ATOM 9719 N N . LEU B 1 231 ? -15.264 31.313 -17.575 1.00 63.53 65 LEU B N 1
ATOM 9720 C CA . LEU B 1 231 ? -14.685 29.972 -17.553 1.00 64.79 65 LEU B CA 1
ATOM 9721 C C . LEU B 1 231 ? -15.763 28.894 -17.576 1.00 61.52 65 LEU B C 1
ATOM 9722 O O . LEU B 1 231 ? -15.564 27.821 -18.159 1.00 54.50 65 LEU B O 1
ATOM 9738 N N . THR B 1 232 ? -16.886 29.136 -16.896 1.00 59.61 66 THR B N 1
ATOM 9739 C CA . THR B 1 232 ? -17.996 28.192 -16.938 1.00 60.75 66 THR B CA 1
ATOM 9740 C C . THR B 1 232 ? -18.581 28.096 -18.342 1.00 58.51 66 THR B C 1
ATOM 9741 O O . THR B 1 232 ? -18.874 26.997 -18.828 1.00 56.20 66 THR B O 1
ATOM 9752 N N . ALA B 1 233 ? -18.709 29.234 -19.025 1.00 57.88 67 ALA B N 1
ATOM 9753 C CA . ALA B 1 233 ? -19.278 29.250 -20.369 1.00 65.87 67 ALA B CA 1
ATOM 9754 C C . ALA B 1 233 ? -18.373 28.547 -21.370 1.00 59.16 67 ALA B C 1
ATOM 9755 O O . ALA B 1 233 ? -18.851 28.044 -22.393 1.00 66.14 67 ALA B O 1
ATOM 9762 N N . GLN B 1 234 ? -17.073 28.525 -21.106 1.00 57.38 68 GLN B N 1
ATOM 9763 C CA . GLN B 1 234 ? -16.097 27.879 -21.971 1.00 65.17 68 GLN B CA 1
ATOM 9764 C C . GLN B 1 234 ? -15.921 26.396 -21.666 1.00 57.04 68 GLN B C 1
ATOM 9765 O O . GLN B 1 234 ? -15.142 25.723 -22.348 1.00 66.65 68 GLN B O 1
ATOM 9779 N N . GLY B 1 235 ? -16.607 25.878 -20.652 1.00 56.71 69 GLY B N 1
ATOM 9780 C CA . GLY B 1 235 ? -16.444 24.497 -20.249 1.00 61.49 69 GLY B CA 1
ATOM 9781 C C . GLY B 1 235 ? -15.196 24.195 -19.456 1.00 59.58 69 GLY B C 1
ATOM 9782 O O . GLY B 1 235 ? -14.881 23.016 -19.257 1.00 63.22 69 GLY B O 1
ATOM 9786 N N . VAL B 1 236 ? -14.475 25.213 -18.991 1.00 64.84 70 VAL B N 1
ATOM 9787 C CA . VAL B 1 236 ? -13.341 24.965 -18.111 1.00 64.25 70 VAL B CA 1
ATOM 9788 C C . VAL B 1 236 ? -13.823 24.623 -16.706 1.00 59.33 70 VAL B C 1
ATOM 9789 O O . VAL B 1 236 ? -13.246 23.765 -16.030 1.00 53.97 70 VAL B O 1
ATOM 9802 N N . LEU B 1 237 ? -14.890 25.271 -16.252 1.00 56.80 71 LEU B N 1
ATOM 9803 C CA . LEU B 1 237 ? -15.514 24.964 -14.975 1.00 59.32 71 LEU B CA 1
ATOM 9804 C C . LEU B 1 237 ? -16.879 24.330 -15.212 1.00 60.33 71 LEU B C 1
ATOM 9805 O O . LEU B 1 237 ? -17.619 24.747 -16.111 1.00 56.52 71 LEU B O 1
ATOM 9821 N N . ASP B 1 238 ? -17.209 23.319 -14.405 1.00 60.64 72 ASP B N 1
ATOM 9822 C CA . ASP B 1 238 ? -18.469 22.607 -14.557 1.00 62.93 72 ASP B CA 1
ATOM 9823 C C . ASP B 1 238 ? -19.570 23.350 -13.801 1.00 62.89 72 ASP B C 1
ATOM 9824 O O . ASP B 1 238 ? -19.399 24.491 -13.362 1.00 60.33 72 ASP B O 1
ATOM 9833 N N . HIS B 1 239 ? -20.720 22.691 -13.643 1.00 67.92 73 HIS B N 1
ATOM 9834 C CA . HIS B 1 239 ? -21.902 23.344 -13.093 1.00 72.97 73 HIS B CA 1
ATOM 9835 C C . HIS B 1 239 ? -21.712 23.752 -11.637 1.00 69.26 73 HIS B C 1
ATOM 9836 O O . HIS B 1 239 ? -22.351 24.706 -11.180 1.00 67.33 73 HIS B O 1
ATOM 9850 N N . ASN B 1 240 ? -20.849 23.059 -10.898 1.00 66.97 74 ASN B N 1
ATOM 9851 C CA . ASN B 1 240 ? -20.531 23.446 -9.532 1.00 60.02 74 ASN B CA 1
ATOM 9852 C C . ASN B 1 240 ? -19.287 24.321 -9.444 1.00 59.30 74 ASN B C 1
ATOM 9853 O O . ASN B 1 240 ? -18.849 24.644 -8.335 1.00 62.48 74 ASN B O 1
ATOM 9864 N N . GLY B 1 241 ? -18.711 24.708 -10.579 1.00 58.50 75 GLY B N 1
ATOM 9865 C CA . GLY B 1 241 ? -17.547 25.569 -10.594 1.00 61.84 75 GLY B CA 1
ATOM 9866 C C . GLY B 1 241 ? -16.230 24.858 -10.399 1.00 59.28 75 GLY B C 1
ATOM 9867 O O . GLY B 1 241 ? -15.244 25.505 -10.031 1.00 54.97 75 GLY B O 1
ATOM 9871 N N . TYR B 1 242 ? -16.182 23.534 -10.619 1.00 61.23 76 TYR B N 1
ATOM 9872 C CA . TYR B 1 242 ? -14.928 22.800 -10.510 1.00 58.60 76 TYR B CA 1
ATOM 9873 C C . TYR B 1 242 ? -14.430 22.312 -11.871 1.00 50.60 76 TYR B C 1
ATOM 9874 O O . TYR B 1 242 ? -15.225 22.018 -12.769 1.00 49.90 76 TYR B O 1
ATOM 9892 N N . PRO B 1 243 ? -13.115 22.266 -12.063 1.00 51.06 77 PRO B N 1
ATOM 9893 C CA . PRO B 1 243 ? -12.560 21.810 -13.342 1.00 47.41 77 PRO B CA 1
ATOM 9894 C C . PRO B 1 243 ? -12.676 20.302 -13.530 1.00 40.64 77 PRO B C 1
ATOM 9895 O O . PRO B 1 243 ? -12.820 19.524 -12.583 1.00 37.64 77 PRO B O 1
ATOM 9906 N N . HIS B 1 244 ? -12.614 19.900 -14.789 1.00 39.21 78 HIS B N 1
ATOM 9907 C CA . HIS B 1 244 ? -12.481 18.490 -15.120 1.00 38.04 78 HIS B CA 1
ATOM 9908 C C . HIS B 1 244 ? -11.303 17.892 -14.346 1.00 40.47 78 HIS B C 1
ATOM 9909 O O . HIS B 1 244 ? -10.246 18.528 -14.241 1.00 41.59 78 HIS B O 1
ATOM 9923 N N . PRO B 1 245 ? -11.441 16.683 -13.791 1.00 43.65 79 PRO B N 1
ATOM 9924 C CA . PRO B 1 245 ? -10.355 16.124 -12.957 1.00 39.27 79 PRO B CA 1
ATOM 9925 C C . PRO B 1 245 ? -8.990 16.088 -13.631 1.00 40.19 79 PRO B C 1
ATOM 9926 O O . PRO B 1 245 ? -7.968 16.134 -12.936 1.00 46.36 79 PRO B O 1
ATOM 9937 N N . THR B 1 246 ? -8.928 15.947 -14.954 1.00 40.18 80 THR B N 1
ATOM 9938 C CA . THR B 1 246 ? -7.631 15.938 -15.628 1.00 43.81 80 THR B CA 1
ATOM 9939 C C . THR B 1 246 ? -7.014 17.334 -15.633 1.00 39.86 80 THR B C 1
ATOM 9940 O O . THR B 1 246 ? -5.804 17.490 -15.418 1.00 42.70 80 THR B O 1
ATOM 9951 N N . VAL B 1 247 ? -7.833 18.360 -15.876 1.00 45.57 81 VAL B N 1
ATOM 9952 C CA . VAL B 1 247 ? -7.376 19.739 -15.728 1.00 42.24 81 VAL B CA 1
ATOM 9953 C C . VAL B 1 247 ? -6.950 19.999 -14.288 1.00 41.13 81 VAL B C 1
ATOM 9954 O O . VAL B 1 247 ? -5.940 20.661 -14.040 1.00 41.14 81 VAL B O 1
ATOM 9967 N N . ALA B 1 248 ? -7.723 19.495 -13.318 1.00 43.69 82 ALA B N 1
ATOM 9968 C CA . ALA B 1 248 ? -7.339 19.625 -11.913 1.00 43.22 82 ALA B CA 1
ATOM 9969 C C . ALA B 1 248 ? -5.977 19.000 -11.642 1.00 45.45 82 ALA B C 1
ATOM 9970 O O . ALA B 1 248 ? -5.160 19.577 -10.916 1.00 46.80 82 ALA B O 1
ATOM 9977 N N . SER B 1 249 ? -5.713 17.816 -12.209 1.00 43.37 83 SER B N 1
ATOM 9978 C CA . SER B 1 249 ? -4.411 17.182 -12.012 1.00 39.91 83 SER B CA 1
ATOM 9979 C C . SER B 1 249 ? -3.291 18.059 -12.549 1.00 37.76 83 SER B C 1
ATOM 9980 O O . SER B 1 249 ? -2.223 18.162 -11.934 1.00 42.35 83 SER B O 1
ATOM 9988 N N . MET B 1 250 ? -3.498 18.675 -13.714 1.00 37.43 84 MET B N 1
ATOM 9989 C CA . MET B 1 250 ? -2.460 19.528 -14.280 1.00 41.69 84 MET B CA 1
ATOM 9990 C C . MET B 1 250 ? -2.115 20.660 -13.323 1.00 44.30 84 MET B C 1
ATOM 9991 O O . MET B 1 250 ? -0.942 20.882 -12.999 1.00 40.99 84 MET B O 1
ATOM 10005 N N . VAL B 1 251 ? -3.134 21.393 -12.866 1.00 44.80 85 VAL B N 1
ATOM 10006 C CA . VAL B 1 251 ? -2.909 22.539 -11.992 1.00 41.16 85 VAL B CA 1
ATOM 10007 C C . VAL B 1 251 ? -2.309 22.088 -10.669 1.00 36.08 85 VAL B C 1
ATOM 10008 O O . VAL B 1 251 ? -1.424 22.750 -10.114 1.00 36.46 85 VAL B O 1
ATOM 10021 N N . ASP B 1 252 ? -2.783 20.959 -10.133 1.00 40.00 86 ASP B N 1
ATOM 10022 C CA . ASP B 1 252 ? -2.254 20.482 -8.859 1.00 38.74 86 ASP B CA 1
ATOM 10023 C C . ASP B 1 252 ? -0.783 20.112 -8.977 1.00 33.77 86 ASP B C 1
ATOM 10024 O O . ASP B 1 252 ? -0.002 20.355 -8.050 1.00 38.88 86 ASP B O 1
ATOM 10033 N N . THR B 1 253 ? -0.385 19.511 -10.101 1.00 32.75 87 THR B N 1
ATOM 10034 C CA . THR B 1 253 ? 1.008 19.101 -10.259 1.00 36.85 87 THR B CA 1
ATOM 10035 C C . THR B 1 253 ? 1.942 20.300 -10.230 1.00 39.01 87 THR B C 1
ATOM 10036 O O . THR B 1 253 ? 3.073 20.186 -9.755 1.00 38.84 87 THR B O 1
ATOM 10047 N N . LEU B 1 254 ? 1.484 21.458 -10.718 1.00 42.70 88 LEU B N 1
ATOM 10048 C CA . LEU B 1 254 ? 2.305 22.661 -10.718 1.00 37.18 88 LEU B CA 1
ATOM 10049 C C . LEU B 1 254 ? 2.397 23.320 -9.352 1.00 42.34 88 LEU B C 1
ATOM 10050 O O . LEU B 1 254 ? 3.278 24.163 -9.145 1.00 40.55 88 LEU B O 1
ATOM 10066 N N . SER B 1 255 ? 1.507 22.978 -8.427 1.00 42.06 89 SER B N 1
ATOM 10067 C CA . SER B 1 255 ? 1.525 23.546 -7.085 1.00 42.53 89 SER B CA 1
ATOM 10068 C C . SER B 1 255 ? 2.396 22.662 -6.201 1.00 38.78 89 SER B C 1
ATOM 10069 O O . SER B 1 255 ? 2.056 21.506 -5.943 1.00 45.90 89 SER B O 1
ATOM 10077 N N . ARG B 1 256 ? 3.521 23.203 -5.749 1.00 44.18 90 ARG B N 1
ATOM 10078 C CA . ARG B 1 256 ? 4.456 22.484 -4.891 1.00 45.97 90 ARG B CA 1
ATOM 10079 C C . ARG B 1 256 ? 4.897 21.169 -5.520 1.00 46.44 90 ARG B C 1
ATOM 10080 O O . ARG B 1 256 ? 4.796 20.111 -4.884 1.00 46.47 90 ARG B O 1
ATOM 10101 N N . PRO B 1 257 ? 5.422 21.186 -6.738 1.00 39.99 91 PRO B N 1
ATOM 10102 C CA . PRO B 1 257 ? 5.897 19.940 -7.334 1.00 43.11 91 PRO B CA 1
ATOM 10103 C C . PRO B 1 257 ? 7.117 19.417 -6.592 1.00 43.06 91 PRO B C 1
ATOM 10104 O O . PRO B 1 257 ? 7.805 20.140 -5.871 1.00 43.30 91 PRO B O 1
ATOM 10115 N N . ASP B 1 258 ? 7.373 18.124 -6.780 1.00 46.70 92 ASP B N 1
ATOM 10116 C CA . ASP B 1 258 ? 8.556 17.512 -6.192 1.00 44.64 92 ASP B CA 1
ATOM 10117 C C . ASP B 1 258 ? 9.812 17.927 -6.940 1.00 45.12 92 ASP B C 1
ATOM 10118 O O . ASP B 1 258 ? 10.874 18.105 -6.332 1.00 47.32 92 ASP B O 1
ATOM 10127 N N . ARG B 1 259 ? 9.712 18.073 -8.257 1.00 36.96 93 ARG B N 1
ATOM 10128 C CA . ARG B 1 259 ? 10.842 18.466 -9.084 1.00 37.56 93 ARG B CA 1
ATOM 10129 C C . ARG B 1 259 ? 10.364 19.443 -10.139 1.00 39.06 93 ARG B C 1
ATOM 10130 O O . ARG B 1 259 ? 9.191 19.434 -10.531 1.00 38.29 93 ARG B O 1
ATOM 10151 N N . THR B 1 260 ? 11.285 20.278 -10.611 1.00 36.16 94 THR B N 1
ATOM 10152 C CA . THR B 1 260 ? 10.986 21.132 -11.745 1.00 36.65 94 THR B CA 1
ATOM 10153 C C . THR B 1 260 ? 12.238 21.359 -12.571 1.00 39.91 94 THR B C 1
ATOM 10154 O O . THR B 1 260 ? 13.359 21.392 -12.050 1.00 39.90 94 THR B O 1
ATOM 10165 N N . LEU B 1 261 ? 12.022 21.487 -13.873 1.00 38.32 95 LEU B N 1
ATOM 10166 C CA . LEU B 1 261 ? 12.935 22.175 -14.772 1.00 35.06 95 LEU B CA 1
ATOM 10167 C C . LEU B 1 261 ? 12.289 23.515 -15.094 1.00 38.39 95 LEU B C 1
ATOM 10168 O O . LEU B 1 261 ? 11.122 23.555 -15.503 1.00 34.85 95 LEU B O 1
ATOM 10184 N N . GLU B 1 262 ? 13.009 24.604 -14.844 1.00 30.21 96 GLU B N 1
ATOM 10185 C CA . GLU B 1 262 ? 12.522 25.944 -15.135 1.00 34.50 96 GLU B CA 1
ATOM 10186 C C . GLU B 1 262 ? 13.421 26.548 -16.198 1.00 36.25 96 GLU B C 1
ATOM 10187 O O . GLU B 1 262 ? 14.646 26.560 -16.048 1.00 35.03 96 GLU B O 1
ATOM 10199 N N . ALA B 1 263 ? 12.821 27.018 -17.281 1.00 31.43 97 ALA B N 1
ATOM 10200 C CA . ALA B 1 263 ? 13.597 27.434 -18.435 1.00 34.98 97 ALA B CA 1
ATOM 10201 C C . ALA B 1 263 ? 13.246 28.859 -18.826 1.00 38.07 97 ALA B C 1
ATOM 10202 O O . ALA B 1 263 ? 12.086 29.278 -18.739 1.00 34.49 97 ALA B O 1
ATOM 10209 N N . ARG B 1 264 ? 14.258 29.593 -19.263 1.00 36.96 98 ARG B N 1
ATOM 10210 C CA . ARG B 1 264 ? 14.063 30.875 -19.920 1.00 44.00 98 ARG B CA 1
ATOM 10211 C C . ARG B 1 264 ? 14.466 30.694 -21.369 1.00 38.84 98 ARG B C 1
ATOM 10212 O O . ARG B 1 264 ? 15.568 30.215 -21.655 1.00 38.86 98 ARG B O 1
ATOM 10233 N N . TRP B 1 265 ? 13.563 31.047 -22.272 1.00 37.49 99 TRP B N 1
ATOM 10234 C CA . TRP B 1 265 ? 13.694 30.700 -23.679 1.00 39.97 99 TRP B CA 1
ATOM 10235 C C . TRP B 1 265 ? 13.690 31.993 -24.483 1.00 41.20 99 TRP B C 1
ATOM 10236 O O . TRP B 1 265 ? 12.641 32.605 -24.701 1.00 42.54 99 TRP B O 1
ATOM 10257 N N . TRP B 1 266 ? 14.874 32.390 -24.927 1.00 39.18 100 TRP B N 1
ATOM 10258 C CA . TRP B 1 266 ? 15.055 33.592 -25.723 1.00 47.25 100 TRP B CA 1
ATOM 10259 C C . TRP B 1 266 ? 15.017 33.220 -27.195 1.00 43.40 100 TRP B C 1
ATOM 10260 O O . TRP B 1 266 ? 15.870 32.464 -27.672 1.00 39.41 100 TRP B O 1
ATOM 10281 N N . ARG B 1 267 ? 14.055 33.775 -27.922 1.00 55.76 101 ARG B N 1
ATOM 10282 C CA . ARG B 1 267 ? 13.885 33.428 -29.325 1.00 58.08 101 ARG B CA 1
ATOM 10283 C C . ARG B 1 267 ? 14.156 34.704 -30.109 1.00 54.14 101 ARG B C 1
ATOM 10284 O O . ARG B 1 267 ? 13.262 35.527 -30.313 1.00 62.00 101 ARG B O 1
ATOM 10305 N N . ARG B 1 268 ? 15.401 34.857 -30.555 1.00 58.10 102 ARG B N 1
ATOM 10306 C CA . ARG B 1 268 ? 15.736 35.959 -31.445 1.00 67.32 102 ARG B CA 1
ATOM 10307 C C . ARG B 1 268 ? 14.982 35.840 -32.762 1.00 63.03 102 ARG B C 1
ATOM 10308 O O . ARG B 1 268 ? 14.503 36.839 -33.305 1.00 58.99 102 ARG B O 1
ATOM 10329 N N . ASP B 1 269 ? 14.811 34.611 -33.250 1.00 66.40 103 ASP B N 1
ATOM 10330 C CA . ASP B 1 269 ? 14.293 34.349 -34.587 1.00 72.71 103 ASP B CA 1
ATOM 10331 C C . ASP B 1 269 ? 12.827 34.721 -34.765 1.00 72.39 103 ASP B C 1
ATOM 10332 O O . ASP B 1 269 ? 12.350 34.709 -35.904 1.00 75.74 103 ASP B O 1
ATOM 10341 N N . VAL B 1 270 ? 12.109 35.070 -33.698 1.00 72.62 104 VAL B N 1
ATOM 10342 C CA . VAL B 1 270 ? 10.702 35.434 -33.831 1.00 68.72 104 VAL B CA 1
ATOM 10343 C C . VAL B 1 270 ? 10.425 36.674 -32.989 1.00 66.52 104 VAL B C 1
ATOM 10344 O O . VAL B 1 270 ? 9.414 36.757 -32.284 1.00 71.74 104 VAL B O 1
ATOM 10357 N N . GLY B 1 271 ? 11.325 37.651 -33.068 1.00 64.31 105 GLY B N 1
ATOM 10358 C CA . GLY B 1 271 ? 11.082 38.981 -32.549 1.00 63.91 105 GLY B CA 1
ATOM 10359 C C . GLY B 1 271 ? 11.852 39.323 -31.299 1.00 66.55 105 GLY B C 1
ATOM 10360 O O . GLY B 1 271 ? 11.849 40.493 -30.893 1.00 68.86 105 GLY B O 1
ATOM 10364 N N . GLY B 1 272 ? 12.510 38.356 -30.674 1.00 65.54 106 GLY B N 1
ATOM 10365 C CA . GLY B 1 272 ? 13.217 38.624 -29.440 1.00 66.42 106 GLY B CA 1
ATOM 10366 C C . GLY B 1 272 ? 12.279 38.564 -28.256 1.00 62.73 106 GLY B C 1
ATOM 10367 O O . GLY B 1 272 ? 12.245 39.472 -27.418 1.00 66.98 106 GLY B O 1
ATOM 10371 N N . VAL B 1 273 ? 11.506 37.488 -28.187 1.00 64.57 107 VAL B N 1
ATOM 10372 C CA . VAL B 1 273 ? 10.542 37.271 -27.117 1.00 65.61 107 VAL B CA 1
ATOM 10373 C C . VAL B 1 273 ? 11.158 36.325 -26.094 1.00 66.17 107 VAL B C 1
ATOM 10374 O O . VAL B 1 273 ? 11.791 35.327 -26.463 1.00 55.39 107 VAL B O 1
ATOM 10387 N N . MET B 1 274 ? 11.049 36.682 -24.815 1.00 68.31 108 MET B N 1
ATOM 10388 C CA . MET B 1 274 ? 11.482 35.815 -23.724 1.00 56.50 108 MET B CA 1
ATOM 10389 C C . MET B 1 274 ? 10.302 34.943 -23.297 1.00 61.83 108 MET B C 1
ATOM 10390 O O . MET B 1 274 ? 9.289 35.461 -22.809 1.00 64.87 108 MET B O 1
ATOM 10404 N N . VAL B 1 275 ? 10.427 33.626 -23.476 1.00 48.28 109 VAL B N 1
ATOM 10405 C CA . VAL B 1 275 ? 9.407 32.666 -23.066 1.00 44.08 109 VAL B CA 1
ATOM 10406 C C . VAL B 1 275 ? 9.873 31.925 -21.822 1.00 41.21 109 VAL B C 1
ATOM 10407 O O . VAL B 1 275 ? 11.014 31.450 -21.762 1.00 43.81 109 VAL B O 1
ATOM 10420 N N . ARG B 1 276 ? 8.974 31.775 -20.855 1.00 40.40 110 ARG B N 1
ATOM 10421 C CA . ARG B 1 276 ? 9.225 30.993 -19.652 1.00 39.71 110 ARG B CA 1
ATOM 10422 C C . ARG B 1 276 ? 8.384 29.724 -19.701 1.00 42.70 110 ARG B C 1
ATOM 10423 O O . ARG B 1 276 ? 7.188 29.784 -20.008 1.00 38.93 110 ARG B O 1
ATOM 10444 N N . PHE B 1 277 ? 8.997 28.579 -19.392 1.00 39.25 111 PHE B N 1
ATOM 10445 C CA . PHE B 1 277 ? 8.219 27.357 -19.262 1.00 37.39 111 PHE B CA 1
ATOM 10446 C C . PHE B 1 277 ? 8.842 26.444 -18.216 1.00 38.10 111 PHE B C 1
ATOM 10447 O O . PHE B 1 277 ? 10.021 26.562 -17.866 1.00 37.73 111 PHE B O 1
ATOM 10464 N N . VAL B 1 278 ? 8.013 25.529 -17.721 1.00 34.77 112 VAL B N 1
ATOM 10465 C CA . VAL B 1 278 ? 8.364 24.647 -16.621 1.00 30.19 112 VAL B CA 1
ATOM 10466 C C . VAL B 1 278 ? 8.007 23.221 -17.000 1.00 33.71 112 VAL B C 1
ATOM 10467 O O . VAL B 1 278 ? 7.047 22.971 -17.734 1.00 35.43 112 VAL B O 1
ATOM 10480 N N . VAL B 1 279 ? 8.828 22.289 -16.532 1.00 38.09 113 VAL B N 1
ATOM 10481 C CA . VAL B 1 279 ? 8.497 20.872 -16.519 1.00 33.48 113 VAL B CA 1
ATOM 10482 C C . VAL B 1 279 ? 8.471 20.440 -15.064 1.00 35.49 113 VAL B C 1
ATOM 10483 O O . VAL B 1 279 ? 9.469 20.596 -14.353 1.00 33.79 113 VAL B O 1
ATOM 10496 N N . ALA B 1 280 ? 7.329 19.915 -14.617 1.00 36.06 114 ALA B N 1
ATOM 10497 C CA . ALA B 1 280 ? 7.113 19.610 -13.209 1.00 34.69 114 ALA B CA 1
ATOM 10498 C C . ALA B 1 280 ? 6.705 18.159 -13.012 1.00 36.92 114 ALA B C 1
ATOM 10499 O O . ALA B 1 280 ? 5.925 17.603 -13.793 1.00 33.94 114 ALA B O 1
ATOM 10506 N N . ARG B 1 281 ? 7.243 17.555 -11.957 1.00 35.95 115 ARG B N 1
ATOM 10507 C CA . ARG B 1 281 ? 6.835 16.233 -11.511 1.00 35.74 115 ARG B CA 1
ATOM 10508 C C . ARG B 1 281 ? 6.263 16.330 -10.104 1.00 39.07 115 ARG B C 1
ATOM 10509 O O . ARG B 1 281 ? 6.844 16.974 -9.229 1.00 38.60 115 ARG B O 1
ATOM 10530 N N . LYS B 1 282 ? 5.126 15.678 -9.888 1.00 38.98 116 LYS B N 1
ATOM 10531 C CA . LYS B 1 282 ? 4.572 15.497 -8.551 1.00 48.93 116 LYS B CA 1
ATOM 10532 C C . LYS B 1 282 ? 4.044 14.072 -8.501 1.00 44.27 116 LYS B C 1
ATOM 10533 O O . LYS B 1 282 ? 3.098 13.739 -9.220 1.00 46.08 116 LYS B O 1
ATOM 10552 N N . ASP B 1 283 ? 4.660 13.233 -7.669 1.00 48.08 117 ASP B N 1
ATOM 10553 C CA . ASP B 1 283 ? 4.408 11.787 -7.661 1.00 58.23 117 ASP B CA 1
ATOM 10554 C C . ASP B 1 283 ? 4.692 11.273 -9.069 1.00 49.52 117 ASP B C 1
ATOM 10555 O O . ASP B 1 283 ? 5.834 11.422 -9.534 1.00 50.95 117 ASP B O 1
ATOM 10564 N N . ASP B 1 284 ? 3.725 10.689 -9.779 1.00 49.76 118 ASP B N 1
ATOM 10565 C CA . ASP B 1 284 ? 3.954 10.177 -11.125 1.00 60.97 118 ASP B CA 1
ATOM 10566 C C . ASP B 1 284 ? 3.401 11.091 -12.213 1.00 58.79 118 ASP B C 1
ATOM 10567 O O . ASP B 1 284 ? 3.519 10.763 -13.400 1.00 59.28 118 ASP B O 1
ATOM 10576 N N . ARG B 1 285 ? 2.812 12.225 -11.849 1.00 49.78 119 ARG B N 1
ATOM 10577 C CA . ARG B 1 285 ? 2.285 13.152 -12.838 1.00 46.95 119 ARG B CA 1
ATOM 10578 C C . ARG B 1 285 ? 3.391 14.089 -13.304 1.00 41.50 119 ARG B C 1
ATOM 10579 O O . ARG B 1 285 ? 4.234 14.523 -12.516 1.00 38.96 119 ARG B O 1
ATOM 10600 N N . HIS B 1 286 ? 3.403 14.359 -14.604 1.00 40.58 120 HIS B N 1
ATOM 10601 C CA . HIS B 1 286 ? 4.325 15.300 -1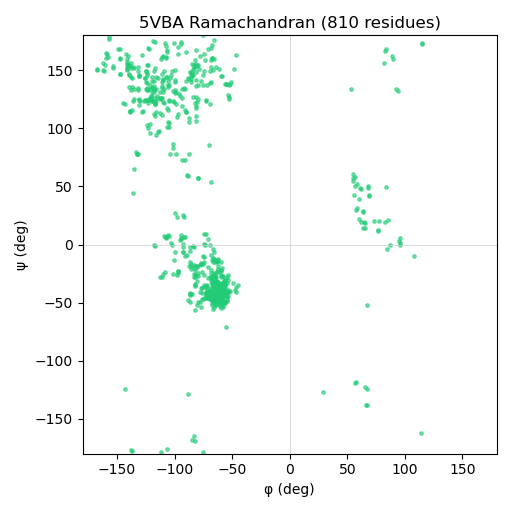5.217 1.00 40.68 120 HIS B CA 1
ATOM 10602 C C . HIS B 1 286 ? 3.516 16.328 -15.984 1.00 34.26 120 HIS B C 1
ATOM 10603 O O . HIS B 1 286 ? 2.602 15.967 -16.731 1.00 35.72 120 HIS B O 1
ATOM 10617 N N . VAL B 1 287 ? 3.855 17.601 -15.809 1.00 36.16 121 VAL B N 1
ATOM 10618 C CA . VAL B 1 287 ? 3.167 18.679 -16.501 1.00 36.30 121 VAL B CA 1
ATOM 10619 C C . VAL B 1 287 ? 4.199 19.607 -17.122 1.00 31.02 121 VAL B C 1
ATOM 10620 O O . VAL B 1 287 ? 5.192 19.960 -16.480 1.00 35.48 121 VAL B O 1
ATOM 10633 N N . ILE B 1 288 ? 3.966 19.977 -18.378 1.00 35.47 122 ILE B N 1
ATOM 10634 C CA . ILE B 1 288 ? 4.680 21.054 -19.045 1.00 36.51 122 ILE B CA 1
ATOM 10635 C C . ILE B 1 288 ? 3.804 22.298 -18.995 1.00 36.69 122 ILE B C 1
ATOM 10636 O O . ILE B 1 288 ? 2.607 22.240 -19.314 1.00 41.13 122 ILE B O 1
ATOM 10652 N N . ALA B 1 289 ? 4.389 23.416 -18.582 1.00 34.41 123 ALA B N 1
ATOM 10653 C CA . ALA B 1 289 ? 3.686 24.692 -18.508 1.00 37.72 123 ALA B CA 1
ATOM 10654 C C . ALA B 1 289 ? 4.516 25.739 -19.238 1.00 34.02 123 ALA B C 1
ATOM 10655 O O . ALA B 1 289 ? 5.621 26.069 -18.805 1.00 40.14 123 ALA B O 1
ATOM 10662 N N . VAL B 1 290 ? 3.986 26.244 -20.349 1.00 38.50 124 VAL B N 1
ATOM 10663 C CA . VAL B 1 290 ? 4.604 27.313 -21.130 1.00 40.46 124 VAL B CA 1
ATOM 10664 C C . VAL B 1 290 ? 3.750 28.566 -20.982 1.00 45.51 124 VAL B C 1
ATOM 10665 O O . VAL B 1 290 ? 2.539 28.530 -21.236 1.00 34.77 124 VAL B O 1
ATOM 10678 N N . ARG B 1 291 ? 4.376 29.669 -20.567 1.00 44.91 125 ARG B N 1
ATOM 10679 C CA . ARG B 1 291 ? 3.700 30.960 -20.491 1.00 45.57 125 ARG B CA 1
ATOM 10680 C C . ARG B 1 291 ? 4.067 31.807 -21.708 1.00 46.37 125 ARG B C 1
ATOM 10681 O O . ARG B 1 291 ? 5.246 32.074 -21.954 1.00 42.81 125 ARG B O 1
ATOM 10702 N N . ASN B 1 292 ? 3.053 32.231 -22.459 1.00 51.82 126 ASN B N 1
ATOM 10703 C CA . ASN B 1 292 ? 3.218 33.097 -23.626 1.00 45.71 126 ASN B CA 1
ATOM 10704 C C . ASN B 1 292 ? 2.351 34.323 -23.376 1.00 59.94 126 ASN B C 1
ATOM 10705 O O . ASN B 1 292 ? 1.127 34.279 -23.552 1.00 57.02 126 ASN B O 1
ATOM 10716 N N . GLY B 1 293 ? 2.990 35.403 -22.940 1.00 53.65 127 GLY B N 1
ATOM 10717 C CA . GLY B 1 293 ? 2.282 36.590 -22.529 1.00 58.74 127 GLY B CA 1
ATOM 10718 C C . GLY B 1 293 ? 1.484 36.321 -21.274 1.00 63.29 127 GLY B C 1
ATOM 10719 O O . GLY B 1 293 ? 2.037 35.870 -20.266 1.00 61.05 127 GLY B O 1
ATOM 10723 N N . ASP B 1 294 ? 0.176 36.572 -21.329 1.00 59.88 128 ASP B N 1
ATOM 10724 C CA . ASP B 1 294 ? -0.731 36.263 -20.232 1.00 62.89 128 ASP B CA 1
ATOM 10725 C C . ASP B 1 294 ? -1.475 34.956 -20.476 1.00 59.27 128 ASP B C 1
ATOM 10726 O O . ASP B 1 294 ? -2.591 34.757 -19.985 1.00 46.57 128 ASP B O 1
ATOM 10735 N N . LEU B 1 295 ? -0.869 34.064 -21.246 1.00 54.97 129 LEU B N 1
ATOM 10736 C CA . LEU B 1 295 ? -1.466 32.792 -21.606 1.00 55.03 129 LEU B CA 1
ATOM 10737 C C . LEU B 1 295 ? -0.600 31.643 -21.106 1.00 53.56 129 LEU B C 1
ATOM 10738 O O . LEU B 1 295 ? 0.632 31.709 -21.166 1.00 50.62 129 LEU B O 1
ATOM 10754 N N . LEU B 1 296 ? -1.254 30.587 -20.624 1.00 52.96 130 LEU B N 1
ATOM 10755 C CA . LEU B 1 296 ? -0.573 29.392 -20.136 1.00 44.45 130 LEU B CA 1
ATOM 10756 C C . LEU B 1 296 ? -1.101 28.180 -20.880 1.00 47.07 130 LEU B C 1
ATOM 10757 O O . LEU B 1 296 ? -2.312 27.937 -20.906 1.00 41.44 130 LEU B O 1
ATOM 10773 N N . VAL B 1 297 ? -0.197 27.431 -21.494 1.00 43.40 131 VAL B N 1
ATOM 10774 C CA . VAL B 1 297 ? -0.533 26.166 -22.125 1.00 38.75 131 VAL B CA 1
ATOM 10775 C C . VAL B 1 297 ? 0.007 25.064 -21.222 1.00 39.70 131 VAL B C 1
ATOM 10776 O O . VAL B 1 297 ? 1.220 24.965 -20.998 1.00 41.56 131 VAL B O 1
ATOM 10789 N N . LEU B 1 298 ? -0.896 24.263 -20.673 1.00 40.64 132 LEU B N 1
ATOM 10790 C CA . LEU B 1 298 ? -0.536 23.147 -19.813 1.00 43.90 132 LEU B CA 1
ATOM 10791 C C . LEU B 1 298 ? -0.716 21.844 -20.570 1.00 40.92 132 LEU B C 1
ATOM 10792 O O . LEU B 1 298 ? -1.716 21.656 -21.266 1.00 38.93 132 LEU B O 1
ATOM 10808 N N . GLN B 1 299 ? 0.251 20.943 -20.417 1.00 39.43 133 GLN B N 1
ATOM 10809 C CA . GLN B 1 299 ? 0.187 19.624 -21.028 1.00 37.15 133 GLN B CA 1
ATOM 10810 C C . GLN B 1 299 ? 0.487 18.581 -19.970 1.00 37.94 133 GLN B C 1
ATOM 10811 O O . GLN B 1 299 ? 1.526 18.652 -19.307 1.00 37.52 133 GLN B O 1
ATOM 10825 N N . LEU B 1 300 ? -0.440 17.642 -19.786 1.00 40.15 134 LEU B N 1
ATOM 10826 C CA . LEU B 1 300 ? -0.172 16.461 -18.975 1.00 37.49 134 LEU B CA 1
ATOM 10827 C C . LEU B 1 300 ? 0.599 15.457 -19.827 1.00 39.78 134 LEU B C 1
ATOM 10828 O O . LEU B 1 300 ? 0.133 15.066 -20.902 1.00 42.03 134 LEU B O 1
ATOM 10844 N N . VAL B 1 301 ? 1.783 15.060 -19.365 1.00 37.35 135 VAL B N 1
ATOM 10845 C CA . VAL B 1 301 ? 2.714 14.258 -20.153 1.00 43.01 135 VAL B CA 1
ATOM 10846 C C . VAL B 1 301 ? 2.942 12.915 -19.473 1.00 40.18 135 VAL B C 1
ATOM 10847 O O . VAL B 1 301 ? 3.125 12.850 -18.252 1.00 38.08 135 VAL B O 1
ATOM 10860 N N . ALA B 1 302 ? 2.932 11.846 -20.269 1.00 45.69 136 ALA B N 1
ATOM 10861 C CA . ALA B 1 302 ? 3.205 10.516 -19.740 1.00 46.40 136 ALA B CA 1
ATOM 10862 C C . ALA B 1 302 ? 4.688 10.386 -19.387 1.00 43.68 136 ALA B C 1
ATOM 10863 O O . ALA B 1 302 ? 5.549 10.810 -20.165 1.00 41.33 136 ALA B O 1
ATOM 10870 N N . PRO B 1 303 ? 5.020 9.782 -18.239 1.00 45.33 137 PRO B N 1
ATOM 10871 C CA . PRO B 1 303 ? 6.439 9.715 -17.826 1.00 46.99 137 PRO B CA 1
ATOM 10872 C C . PRO B 1 303 ? 7.378 9.114 -18.863 1.00 45.68 137 PRO B C 1
ATOM 10873 O O . PRO B 1 303 ? 8.509 9.597 -19.024 1.00 37.06 137 PRO B O 1
ATOM 10884 N N . GLN B 1 304 ? 6.934 8.080 -19.583 1.00 40.64 138 GLN B N 1
ATOM 10885 C CA . GLN B 1 304 ? 7.811 7.385 -20.522 1.00 43.64 138 GLN B CA 1
ATOM 10886 C C . GLN B 1 304 ? 8.353 8.316 -21.601 1.00 44.25 138 GLN B C 1
ATOM 10887 O O . GLN B 1 304 ? 9.280 7.933 -22.324 1.00 39.07 138 GLN B O 1
ATOM 10901 N N . VAL B 1 305 ? 7.768 9.506 -21.761 1.00 40.63 139 VAL B N 1
ATOM 10902 C CA . VAL B 1 305 ? 8.248 10.428 -22.781 1.00 38.32 139 VAL B CA 1
ATOM 10903 C C . VAL B 1 305 ? 9.660 10.891 -22.448 1.00 42.48 139 VAL B C 1
ATOM 10904 O O . VAL B 1 305 ? 10.474 11.110 -23.351 1.00 43.37 139 VAL B O 1
ATOM 10917 N N . GLY B 1 306 ? 9.980 11.023 -21.167 1.00 41.77 140 GLY B N 1
ATOM 10918 C CA . GLY B 1 306 ? 11.299 11.421 -20.722 1.00 37.95 140 GLY B CA 1
ATOM 10919 C C . GLY B 1 306 ? 11.515 12.927 -20.771 1.00 40.42 140 GLY B C 1
ATOM 10920 O O . GLY B 1 306 ? 10.883 13.663 -21.535 1.00 41.56 140 GLY B O 1
ATOM 10924 N N . LEU B 1 307 ? 12.465 13.378 -19.944 1.00 37.97 141 LEU B N 1
ATOM 10925 C CA . LEU B 1 307 ? 12.770 14.803 -19.816 1.00 39.81 141 LEU B CA 1
ATOM 10926 C C . LEU B 1 307 ? 13.192 15.418 -21.147 1.00 37.80 141 LEU B C 1
ATOM 10927 O O . LEU B 1 307 ? 12.707 16.490 -21.528 1.00 38.77 141 LEU B O 1
ATOM 10943 N N . ALA B 1 308 ? 14.107 14.763 -21.864 1.00 36.12 142 ALA B N 1
ATOM 10944 C CA . ALA B 1 308 ? 14.527 15.285 -23.160 1.00 33.93 142 ALA B CA 1
ATOM 10945 C C . ALA B 1 308 ? 13.333 15.452 -24.086 1.00 34.45 142 ALA B C 1
ATOM 10946 O O . ALA B 1 308 ? 13.212 16.470 -24.779 1.00 33.37 142 ALA B O 1
ATOM 10953 N N . GLY B 1 309 ? 12.430 14.470 -24.095 1.00 40.71 143 GLY B N 1
ATOM 10954 C CA . GLY B 1 309 ? 11.242 14.568 -24.928 1.00 38.26 143 GLY B CA 1
ATOM 10955 C C . GLY B 1 309 ? 10.330 15.701 -24.500 1.00 38.70 143 GLY B C 1
ATOM 10956 O O . GLY B 1 309 ? 9.729 16.376 -25.339 1.00 36.52 143 GLY B O 1
ATOM 10960 N N . MET B 1 310 ? 10.206 15.920 -23.189 1.00 37.09 144 MET B N 1
ATOM 10961 C CA . MET B 1 310 ? 9.376 17.024 -22.707 1.00 43.11 144 MET B CA 1
ATOM 10962 C C . MET B 1 310 ? 9.955 18.373 -23.130 1.00 37.90 144 MET B C 1
ATOM 10963 O O . MET B 1 310 ? 9.233 19.240 -23.633 1.00 37.86 144 MET B O 1
ATOM 10977 N N . VAL B 1 311 ? 11.262 18.563 -22.951 1.00 34.17 145 VAL B N 1
ATOM 10978 C CA . VAL B 1 311 ? 11.882 19.823 -23.356 1.00 38.17 145 VAL B CA 1
ATOM 10979 C C . VAL B 1 311 ? 11.771 20.009 -24.863 1.00 36.47 145 VAL B C 1
ATOM 10980 O O . VAL B 1 311 ? 11.454 21.101 -25.347 1.00 38.27 145 VAL B O 1
ATOM 10993 N N . THR B 1 312 ? 12.011 18.944 -25.628 1.00 42.54 146 THR B N 1
ATOM 10994 C CA . THR B 1 312 ? 11.895 19.030 -27.082 1.00 42.63 146 THR B CA 1
ATOM 10995 C C . THR B 1 312 ? 10.464 19.328 -27.514 1.00 41.34 146 THR B C 1
ATOM 10996 O O . THR B 1 312 ? 10.249 19.997 -28.530 1.00 46.75 146 THR B O 1
ATOM 11007 N N . ALA B 1 313 ? 9.475 18.819 -26.780 1.00 42.73 147 ALA B N 1
ATOM 11008 C CA . ALA B 1 313 ? 8.088 19.133 -27.097 1.00 41.07 147 ALA B CA 1
ATOM 11009 C C . ALA B 1 313 ? 7.848 20.638 -27.093 1.00 45.51 147 ALA B C 1
ATOM 11010 O O . ALA B 1 313 ? 6.981 21.130 -27.824 1.00 46.83 147 ALA B O 1
ATOM 11017 N N . VAL B 1 314 ? 8.572 21.380 -26.257 1.00 39.82 148 VAL B N 1
ATOM 11018 C CA . VAL B 1 314 ? 8.445 22.836 -26.233 1.00 37.29 148 VAL B CA 1
ATOM 11019 C C . VAL B 1 314 ? 9.358 23.490 -27.263 1.00 40.25 148 VAL B C 1
ATOM 11020 O O . VAL B 1 314 ? 8.956 24.434 -27.946 1.00 44.95 148 VAL B O 1
ATOM 11033 N N . LEU B 1 315 ? 10.600 23.017 -27.379 1.00 39.84 149 LEU B N 1
ATOM 11034 C CA . LEU B 1 315 ? 11.585 23.665 -28.232 1.00 41.61 149 LEU B CA 1
ATOM 11035 C C . LEU B 1 315 ? 11.515 23.201 -29.675 1.00 41.74 149 LEU B C 1
ATOM 11036 O O . LEU B 1 315 ? 12.023 23.898 -30.562 1.00 44.37 149 LEU B O 1
ATOM 11052 N N . GLY B 1 316 ? 10.887 22.061 -29.930 1.00 44.59 150 GLY B N 1
ATOM 11053 C CA . GLY B 1 316 ? 10.884 21.472 -31.249 1.00 46.09 150 GLY B CA 1
ATOM 11054 C C . GLY B 1 316 ? 12.141 20.665 -31.502 1.00 50.07 150 GLY B C 1
ATOM 11055 O O . GLY B 1 316 ? 13.139 20.744 -30.781 1.00 51.21 150 GLY B O 1
ATOM 11059 N N . THR B 1 317 ? 12.088 19.871 -32.563 1.00 56.82 151 THR B N 1
ATOM 11060 C CA . THR B 1 317 ? 13.251 19.106 -32.975 1.00 53.37 151 THR B CA 1
ATOM 11061 C C . THR B 1 317 ? 14.178 19.973 -33.817 1.00 55.26 151 THR B C 1
ATOM 11062 O O . THR B 1 317 ? 13.759 20.956 -34.435 1.00 54.64 151 THR B O 1
ATOM 11073 N N . ALA B 1 318 ? 15.456 19.614 -33.812 1.00 56.56 152 ALA B N 1
ATOM 11074 C CA . ALA B 1 318 ? 16.442 20.318 -34.613 1.00 57.97 152 ALA B CA 1
ATOM 11075 C C . ALA B 1 318 ? 17.584 19.369 -34.935 1.00 60.55 152 ALA B C 1
ATOM 11076 O O . ALA B 1 318 ? 17.879 18.444 -34.172 1.00 60.16 152 ALA B O 1
ATOM 11083 N N . ASP B 1 319 ? 18.225 19.618 -36.051 1.00 58.51 153 ASP B N 1
ATOM 11084 C CA . ASP B 1 319 ? 19.362 18.802 -36.439 1.00 56.96 153 ASP B CA 1
ATOM 11085 C C . ASP B 1 319 ? 20.594 19.198 -35.626 1.00 55.83 153 ASP B C 1
ATOM 11086 O O . ASP B 1 319 ? 20.810 20.385 -35.368 1.00 53.64 153 ASP B O 1
ATOM 11095 N N . PRO B 1 320 ? 21.409 18.230 -35.210 1.00 48.52 154 PRO B N 1
ATOM 11096 C CA . PRO B 1 320 ? 22.604 18.556 -34.420 1.00 59.02 154 PRO B CA 1
ATOM 11097 C C . PRO B 1 320 ? 23.593 19.396 -35.212 1.00 54.66 154 PRO B C 1
ATOM 11098 O O . PRO B 1 320 ? 23.648 19.339 -36.443 1.00 58.09 154 PRO B O 1
ATOM 11109 N N . ALA B 1 321 ? 24.382 20.185 -34.485 1.00 57.03 155 ALA B N 1
ATOM 11110 C CA . ALA B 1 321 ? 25.416 20.991 -35.121 1.00 66.44 155 ALA B CA 1
ATOM 11111 C C . ALA B 1 321 ? 26.301 20.089 -35.968 1.00 85.57 155 ALA B C 1
ATOM 11112 O O . ALA B 1 321 ? 26.852 19.100 -35.475 1.00 74.70 155 ALA B O 1
ATOM 11119 N N . SER B 1 322 ? 26.482 20.479 -37.235 1.00 95.14 156 SER B N 1
ATOM 11120 C CA . SER B 1 322 ? 26.999 19.580 -38.263 1.00 97.07 156 SER B CA 1
ATOM 11121 C C . SER B 1 322 ? 28.330 18.980 -37.845 1.00 106.07 156 SER B C 1
ATOM 11122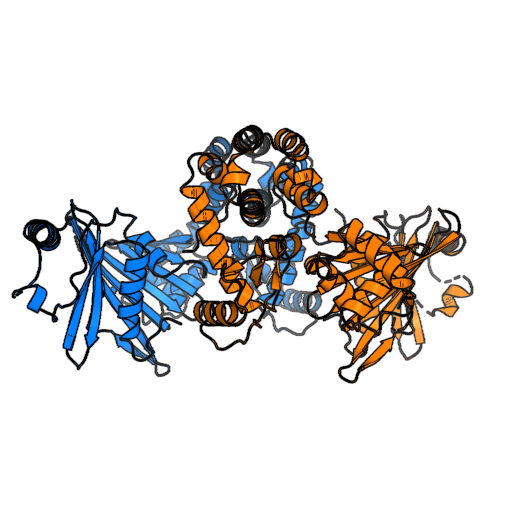 O O . SER B 1 322 ? 28.391 17.780 -37.558 1.00 110.08 156 SER B O 1
ATOM 11130 N N . VAL B 1 323 ? 29.408 19.763 -37.817 1.00 118.39 157 VAL B N 1
ATOM 11131 C CA . VAL B 1 323 ? 30.625 19.209 -37.256 1.00 127.32 157 VAL B CA 1
ATOM 11132 C C . VAL B 1 323 ? 30.299 18.875 -35.803 1.00 117.84 157 VAL B C 1
ATOM 11133 O O . VAL B 1 323 ? 29.403 19.475 -35.197 1.00 100.18 157 VAL B O 1
ATOM 11146 N N . GLU B 1 324 ? 30.979 17.865 -35.259 1.00 124.31 158 GLU B N 1
ATOM 11147 C CA . GLU B 1 324 ? 30.752 17.445 -33.877 1.00 113.32 158 GLU B CA 1
ATOM 11148 C C . GLU B 1 324 ? 31.840 17.902 -32.910 1.00 111.20 158 GLU B C 1
ATOM 11149 O O . GLU B 1 324 ? 32.700 17.095 -32.535 1.00 112.44 158 GLU B O 1
ATOM 11161 N N . PRO B 1 325 ? 31.855 19.163 -32.488 1.00 105.70 159 PRO B N 1
ATOM 11162 C CA . PRO B 1 325 ? 32.839 19.597 -31.499 1.00 98.93 159 PRO B CA 1
ATOM 11163 C C . PRO B 1 325 ? 32.405 19.245 -30.084 1.00 90.68 159 PRO B C 1
ATOM 11164 O O . PRO B 1 325 ? 31.228 19.016 -29.801 1.00 96.05 159 PRO B O 1
ATOM 11175 N N . LEU B 1 326 ? 33.387 19.194 -29.195 1.00 85.21 160 LEU B N 1
ATOM 11176 C CA . LEU B 1 326 ? 33.143 18.837 -27.806 1.00 79.76 160 LEU B CA 1
ATOM 11177 C C . LEU B 1 326 ? 33.808 19.871 -26.899 1.00 75.94 160 LEU B C 1
ATOM 11178 O O . LEU B 1 326 ? 33.232 20.304 -25.901 1.00 78.10 160 LEU B O 1
ATOM 11194 N N . SER B 1 331 ? 35.505 26.793 -17.739 1.00 84.04 165 SER B N 1
ATOM 11195 C CA . SER B 1 331 ? 34.705 27.503 -16.747 1.00 83.54 165 SER B CA 1
ATOM 11196 C C . SER B 1 331 ? 33.570 28.236 -17.444 1.00 90.77 165 SER B C 1
ATOM 11197 O O . SER B 1 331 ? 33.615 28.449 -18.656 1.00 89.45 165 SER B O 1
ATOM 11205 N N . GLU B 1 332 ? 32.556 28.637 -16.675 1.00 93.27 166 GLU B N 1
ATOM 11206 C CA . GLU B 1 332 ? 31.413 29.318 -17.271 1.00 91.20 166 GLU B CA 1
ATOM 11207 C C . GLU B 1 332 ? 31.806 30.703 -17.772 1.00 95.73 166 GLU B C 1
ATOM 11208 O O . GLU B 1 332 ? 31.483 31.076 -18.906 1.00 95.57 166 GLU B O 1
ATOM 11220 N N . LEU B 1 333 ? 32.520 31.475 -16.948 1.00 101.24 167 LEU B N 1
ATOM 11221 C CA . LEU B 1 333 ? 33.042 32.758 -17.406 1.00 102.88 167 LEU B CA 1
ATOM 11222 C C . LEU B 1 333 ? 34.235 32.599 -18.341 1.00 101.13 167 LEU B C 1
ATOM 11223 O O . LEU B 1 333 ? 34.465 33.469 -19.186 1.00 107.47 167 LEU B O 1
ATOM 11239 N N . ALA B 1 334 ? 34.995 31.504 -18.230 1.00 98.64 168 ALA B N 1
ATOM 11240 C CA . ALA B 1 334 ? 36.129 31.327 -19.131 1.00 94.78 168 ALA B CA 1
ATOM 11241 C C . ALA B 1 334 ? 35.668 31.186 -20.574 1.00 98.97 168 ALA B C 1
ATOM 11242 O O . ALA B 1 334 ? 36.404 31.554 -21.497 1.00 101.18 168 ALA B O 1
ATOM 11249 N N . GLU B 1 335 ? 34.455 30.672 -20.791 1.00 96.01 169 GLU B N 1
ATOM 11250 C CA . GLU B 1 335 ? 33.924 30.506 -22.136 1.00 94.84 169 GLU B CA 1
ATOM 11251 C C . GLU B 1 335 ? 32.942 31.608 -22.507 1.00 96.15 169 GLU B C 1
ATOM 11252 O O . GLU B 1 335 ? 32.618 31.755 -23.689 1.00 87.58 169 GLU B O 1
ATOM 11264 N N . ALA B 1 336 ? 32.487 32.394 -21.531 1.00 105.48 170 ALA B N 1
ATOM 11265 C CA . ALA B 1 336 ? 31.640 33.548 -21.790 1.00 100.27 170 ALA B CA 1
ATOM 11266 C C . ALA B 1 336 ? 32.443 34.803 -22.107 1.00 105.89 170 ALA B C 1
ATOM 11267 O O . ALA B 1 336 ? 31.900 35.734 -22.712 1.00 103.45 170 ALA B O 1
ATOM 11274 N N . THR B 1 337 ? 33.719 34.850 -21.710 1.00 107.82 171 THR B N 1
ATOM 11275 C CA . THR B 1 337 ? 34.572 35.993 -22.013 1.00 101.75 171 THR B CA 1
ATOM 11276 C C . THR B 1 337 ? 35.022 36.019 -23.468 1.00 99.91 171 THR B C 1
ATOM 11277 O O . THR B 1 337 ? 35.466 37.069 -23.945 1.00 102.92 171 THR B O 1
ATOM 11288 N N . THR B 1 338 ? 34.914 34.901 -24.179 1.00 96.55 172 THR B N 1
ATOM 11289 C CA . THR B 1 338 ? 35.362 34.826 -25.565 1.00 90.33 172 THR B CA 1
ATOM 11290 C C . THR B 1 338 ? 34.244 35.242 -26.517 1.00 92.14 172 THR B C 1
ATOM 11291 O O . THR B 1 338 ? 33.543 34.398 -27.077 1.00 94.81 172 THR B O 1
ATOM 11302 N N . GLY B 1 346 ? 41.563 23.727 -27.285 1.00 72.66 180 GLY B N 1
ATOM 11303 C CA . GLY B 1 346 ? 42.454 23.726 -28.431 1.00 70.37 180 GLY B CA 1
ATOM 11304 C C . GLY B 1 346 ? 41.894 22.948 -29.607 1.00 86.72 180 GLY B C 1
ATOM 11305 O O . GLY B 1 346 ? 42.287 21.807 -29.859 1.00 82.21 180 GLY B O 1
ATOM 11309 N N . LEU B 1 347 ? 40.959 23.564 -30.319 1.00 90.34 181 LEU B N 1
ATOM 11310 C CA . LEU B 1 347 ? 40.299 22.954 -31.463 1.00 100.00 181 LEU B CA 1
ATOM 11311 C C . LEU B 1 347 ? 40.782 23.612 -32.750 1.00 110.17 181 LEU B C 1
ATOM 11312 O O . LEU B 1 347 ? 41.503 24.613 -32.738 1.00 88.73 181 LEU B O 1
ATOM 11328 N N . ALA B 1 348 ? 40.349 23.046 -33.874 1.00 112.92 182 ALA B N 1
ATOM 11329 C CA . ALA B 1 348 ? 40.831 23.465 -35.174 1.00 102.91 182 ALA B CA 1
ATOM 11330 C C . ALA B 1 348 ? 40.288 24.852 -35.513 1.00 98.84 182 ALA B C 1
ATOM 11331 O O . ALA B 1 348 ? 39.401 25.371 -34.832 1.00 98.74 182 ALA B O 1
ATOM 11338 N N . PRO B 1 349 ? 40.821 25.488 -36.561 1.00 96.53 183 PRO B N 1
ATOM 11339 C CA . PRO B 1 349 ? 40.307 26.816 -36.946 1.00 100.48 183 PRO B CA 1
ATOM 11340 C C . PRO B 1 349 ? 38.845 26.829 -37.361 1.00 99.21 183 PRO B C 1
ATOM 11341 O O . PRO B 1 349 ? 38.103 27.725 -36.940 1.00 96.66 183 PRO B O 1
ATOM 11352 N N . THR B 1 350 ? 38.403 25.870 -38.179 1.00 102.13 184 THR B N 1
ATOM 11353 C CA . THR B 1 350 ? 37.005 25.850 -38.601 1.00 98.13 184 THR B CA 1
ATOM 11354 C C . THR B 1 350 ? 36.078 25.681 -37.405 1.00 92.05 184 THR B C 1
ATOM 11355 O O . THR B 1 350 ? 35.136 26.460 -37.223 1.00 93.15 184 THR B O 1
ATOM 11366 N N . ALA B 1 351 ? 36.341 24.679 -36.565 1.00 95.02 185 ALA B N 1
ATOM 11367 C CA . ALA B 1 351 ? 35.509 24.459 -35.388 1.00 96.66 185 ALA B CA 1
ATOM 11368 C C . ALA B 1 351 ? 35.495 25.669 -34.461 1.00 93.18 185 ALA B C 1
ATOM 11369 O O . ALA B 1 351 ? 34.547 25.830 -33.683 1.00 88.52 185 ALA B O 1
ATOM 11376 N N . ALA B 1 352 ? 36.515 26.529 -34.532 1.00 94.56 186 ALA B N 1
ATOM 11377 C CA . ALA B 1 352 ? 36.529 27.737 -33.715 1.00 93.92 186 ALA B CA 1
ATOM 11378 C C . ALA B 1 352 ? 35.583 28.793 -34.274 1.00 86.07 186 ALA B C 1
ATOM 11379 O O . ALA B 1 352 ? 34.868 29.456 -33.514 1.00 77.33 186 ALA B O 1
ATOM 11386 N N . ARG B 1 353 ? 35.561 28.954 -35.598 1.00 85.84 187 ARG B N 1
ATOM 11387 C CA . ARG B 1 353 ? 34.678 29.938 -36.210 1.00 85.89 187 ARG B CA 1
ATOM 11388 C C . ARG B 1 353 ? 33.218 29.541 -36.058 1.00 75.57 187 ARG B C 1
ATOM 11389 O O . ARG B 1 353 ? 32.350 30.411 -35.934 1.00 66.49 187 ARG B O 1
ATOM 11410 N N . ILE B 1 354 ? 32.931 28.239 -36.037 1.00 76.14 188 ILE B N 1
ATOM 11411 C CA . ILE B 1 354 ? 31.552 27.781 -35.902 1.00 78.66 188 ILE B CA 1
ATOM 11412 C C . ILE B 1 354 ? 30.996 28.167 -34.537 1.00 71.03 188 ILE B C 1
ATOM 11413 O O . ILE B 1 354 ? 29.939 28.799 -34.441 1.00 69.75 188 ILE B O 1
ATOM 11429 N N . TYR B 1 355 ? 31.693 27.793 -33.462 1.00 71.00 189 TYR B N 1
ATOM 11430 C CA . TYR B 1 355 ? 31.200 28.112 -32.125 1.00 67.84 189 TYR B CA 1
ATOM 11431 C C . TYR B 1 355 ? 30.988 29.606 -31.956 1.00 70.58 189 TYR B C 1
ATOM 11432 O O . TYR B 1 355 ? 30.020 30.034 -31.317 1.00 74.09 189 TYR B O 1
ATOM 11450 N N . THR B 1 356 ? 31.899 30.417 -32.493 1.00 72.51 190 THR B N 1
ATOM 11451 C CA . THR B 1 356 ? 31.739 31.861 -32.395 1.00 77.26 190 THR B CA 1
ATOM 11452 C C . THR B 1 356 ? 30.384 32.274 -32.951 1.00 74.32 190 THR B C 1
ATOM 11453 O O . THR B 1 356 ? 29.646 33.040 -32.324 1.00 77.19 190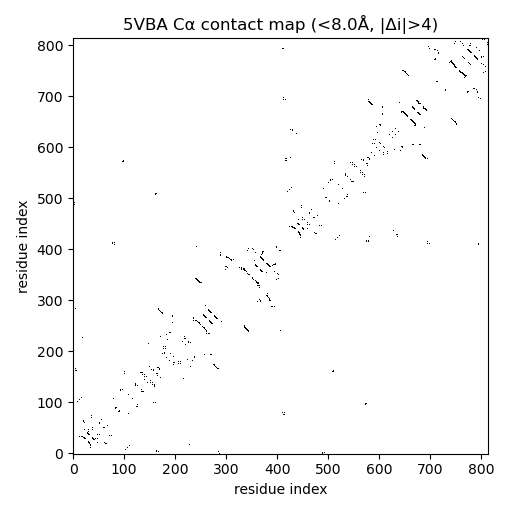 THR B O 1
ATOM 11464 N N . GLU B 1 357 ? 30.042 31.768 -34.139 1.00 72.03 191 GLU B N 1
ATOM 11465 C CA . GLU B 1 357 ? 28.730 32.045 -34.715 1.00 74.14 191 GLU B CA 1
ATOM 11466 C C . GLU B 1 357 ? 27.616 31.501 -33.828 1.00 79.62 191 GLU B C 1
ATOM 11467 O O . GLU B 1 357 ? 26.553 32.121 -33.705 1.00 83.57 191 GLU B O 1
ATOM 11479 N N . ILE B 1 358 ? 27.838 30.343 -33.199 1.00 74.98 192 ILE B N 1
ATOM 11480 C CA . ILE B 1 358 ? 26.803 29.740 -32.362 1.00 73.25 192 ILE B CA 1
ATOM 11481 C C . ILE B 1 358 ? 26.403 30.706 -31.254 1.00 74.28 192 ILE B C 1
ATOM 11482 O O . ILE B 1 358 ? 25.219 31.011 -31.064 1.00 80.05 192 ILE B O 1
ATOM 11498 N N . VAL B 1 359 ? 27.391 31.217 -30.519 1.00 72.47 193 VAL B N 1
ATOM 11499 C CA . VAL B 1 359 ? 27.116 32.050 -29.352 1.00 73.77 193 VAL B CA 1
ATOM 11500 C C . VAL B 1 359 ? 26.845 33.497 -29.757 1.00 81.79 193 VAL B C 1
ATOM 11501 O O . VAL B 1 359 ? 26.031 34.185 -29.130 1.00 84.37 193 VAL B O 1
ATOM 11514 N N . SER B 1 360 ? 27.526 33.991 -30.792 1.00 81.74 194 SER B N 1
ATOM 11515 C CA . SER B 1 360 ? 27.386 35.393 -31.173 1.00 85.01 194 SER B CA 1
ATOM 11516 C C . SER B 1 360 ? 25.976 35.697 -31.664 1.00 89.11 194 SER B C 1
ATOM 11517 O O . SER B 1 360 ? 25.339 36.649 -31.200 1.00 96.05 194 SER B O 1
ATOM 11525 N N . ASN B 1 361 ? 25.476 34.905 -32.612 1.00 86.75 195 ASN B N 1
ATOM 11526 C CA . ASN B 1 361 ? 24.154 35.113 -33.203 1.00 92.98 195 ASN B CA 1
ATOM 11527 C C . ASN B 1 361 ? 23.414 33.782 -33.240 1.00 84.88 195 ASN B C 1
ATOM 11528 O O . ASN B 1 361 ? 23.326 33.131 -34.289 1.00 81.41 195 ASN B O 1
ATOM 11539 N N . PRO B 1 362 ? 22.872 33.344 -32.110 1.00 80.02 196 PRO B N 1
ATOM 11540 C CA . PRO B 1 362 ? 22.044 32.138 -32.113 1.00 78.74 196 PRO B CA 1
ATOM 11541 C C . PRO B 1 362 ? 20.607 32.443 -32.503 1.00 71.92 196 PRO B C 1
ATOM 11542 O O . PRO B 1 362 ? 20.066 33.515 -32.216 1.00 71.33 196 PRO B O 1
ATOM 11553 N N . ASP B 1 363 ? 19.994 31.480 -33.192 1.00 62.85 197 ASP B N 1
ATOM 11554 C CA . ASP B 1 363 ? 18.578 31.600 -33.498 1.00 66.87 197 ASP B CA 1
ATOM 11555 C C . ASP B 1 363 ? 17.742 31.541 -32.227 1.00 68.57 197 ASP B C 1
ATOM 11556 O O . ASP B 1 363 ? 16.655 32.129 -32.167 1.00 60.22 197 ASP B O 1
ATOM 11565 N N . SER B 1 364 ? 18.234 30.850 -31.202 1.00 61.30 198 SER B N 1
ATOM 11566 C CA . SER B 1 364 ? 17.463 30.646 -29.986 1.00 59.10 198 SER B CA 1
ATOM 11567 C C . SER B 1 364 ? 18.404 30.237 -28.861 1.00 48.17 198 SER B C 1
ATOM 11568 O O . SER B 1 364 ? 19.442 29.616 -29.099 1.00 43.51 198 SER B O 1
ATOM 11576 N N . TRP B 1 365 ? 18.031 30.596 -27.635 1.00 42.11 199 TRP B N 1
ATOM 11577 C CA . TRP B 1 365 ? 18.872 30.359 -26.467 1.00 42.07 199 TRP B CA 1
ATOM 11578 C C . TRP B 1 365 ? 17.979 29.999 -25.293 1.00 41.26 199 TRP B C 1
ATOM 11579 O O . TRP B 1 365 ? 17.107 30.788 -24.914 1.00 41.24 199 TRP B O 1
ATOM 11600 N N . VAL B 1 366 ? 18.200 28.813 -24.722 1.00 37.76 200 VAL B N 1
ATOM 11601 C CA . VAL B 1 366 ? 17.458 28.327 -23.565 1.00 38.83 200 VAL B CA 1
ATOM 11602 C C . VAL B 1 366 ? 18.433 28.090 -22.425 1.00 38.44 200 VAL B C 1
ATOM 11603 O O . VAL B 1 366 ? 19.486 27.473 -22.621 1.00 40.39 200 VAL B O 1
ATOM 11616 N N . GLU B 1 367 ? 18.064 28.541 -21.232 1.00 38.67 201 GLU B N 1
ATOM 11617 C CA . GLU B 1 367 ? 18.780 28.217 -20.009 1.00 38.64 201 GLU B CA 1
ATOM 11618 C C . GLU B 1 367 ? 17.814 27.486 -19.087 1.00 38.09 201 GLU B C 1
ATOM 11619 O O . GLU B 1 367 ? 16.718 27.987 -18.822 1.00 38.66 201 GLU B O 1
ATOM 11631 N N . ILE B 1 368 ? 18.215 26.312 -18.597 1.00 39.01 202 ILE B N 1
ATOM 11632 C CA . ILE B 1 368 ? 17.339 25.434 -17.817 1.00 35.63 202 ILE B CA 1
ATOM 11633 C C . ILE B 1 368 ? 17.994 25.176 -16.465 1.00 38.48 202 ILE B C 1
ATOM 11634 O O . ILE B 1 368 ? 19.113 24.653 -16.403 1.00 42.28 202 ILE B O 1
ATOM 11650 N N . VAL B 1 369 ? 17.294 25.529 -15.389 1.00 36.92 203 VAL B N 1
ATOM 11651 C CA . VAL B 1 369 ? 17.709 25.203 -14.031 1.00 31.51 203 VAL B CA 1
ATOM 11652 C C . VAL B 1 369 ? 16.740 24.163 -13.492 1.00 38.85 203 VAL B C 1
ATOM 11653 O O . VAL B 1 369 ? 15.647 23.963 -14.029 1.00 41.66 203 VAL B O 1
ATOM 11666 N N . ALA B 1 370 ? 17.151 23.478 -12.428 1.00 36.18 204 ALA B N 1
ATOM 11667 C CA . ALA B 1 370 ? 16.307 22.468 -11.810 1.00 37.05 204 ALA B CA 1
ATOM 11668 C C . ALA B 1 370 ? 16.089 22.798 -10.343 1.00 43.29 204 ALA B C 1
ATOM 11669 O O . ALA B 1 370 ? 16.906 23.476 -9.712 1.00 42.39 204 ALA B O 1
ATOM 11676 N N . SER B 1 371 ? 14.973 22.305 -9.810 1.00 38.51 205 SER B N 1
ATOM 11677 C CA . SER B 1 371 ? 14.648 22.476 -8.406 1.00 44.06 205 SER B CA 1
ATOM 11678 C C . SER B 1 371 ? 14.026 21.195 -7.871 1.00 39.93 205 SER B C 1
ATOM 11679 O O . SER B 1 371 ? 13.562 20.337 -8.628 1.00 39.57 205 SER B O 1
ATOM 11687 N N . GLN B 1 372 ? 14.016 21.084 -6.545 1.00 42.32 206 GLN B N 1
ATOM 11688 C CA . GLN B 1 372 ? 13.390 19.967 -5.856 1.00 44.07 206 GLN B CA 1
ATOM 11689 C C . GLN B 1 372 ? 12.714 20.496 -4.601 1.00 45.91 206 GLN B C 1
ATOM 11690 O O . GLN B 1 372 ? 13.155 21.486 -4.013 1.00 42.64 206 GLN B O 1
ATOM 11704 N N . ARG B 1 373 ? 11.646 19.822 -4.191 1.00 47.85 207 ARG B N 1
ATOM 11705 C CA . ARG B 1 373 ? 10.935 20.177 -2.973 1.00 53.20 207 ARG B CA 1
ATOM 11706 C C . ARG B 1 373 ? 11.355 19.262 -1.831 1.00 54.59 207 ARG B C 1
ATOM 11707 O O . ARG B 1 373 ? 11.544 18.057 -2.022 1.00 52.22 207 ARG B O 1
ATOM 11728 N N . HIS B 1 374 ? 11.507 19.843 -0.651 1.00 49.52 208 HIS B N 1
ATOM 11729 C CA . HIS B 1 374 ? 11.835 19.057 0.525 1.00 54.88 208 HIS B CA 1
ATOM 11730 C C . HIS B 1 374 ? 10.591 18.838 1.382 1.00 58.84 208 HIS B C 1
ATOM 11731 O O . HIS B 1 374 ? 9.692 19.683 1.404 1.00 62.03 208 HIS B O 1
ATOM 11745 N N . PRO B 1 375 ? 10.507 17.701 2.096 1.00 63.34 209 PRO B N 1
ATOM 11746 C CA . PRO B 1 375 ? 9.327 17.423 2.932 1.00 65.91 209 PRO B CA 1
ATOM 11747 C C . PRO B 1 375 ? 8.851 18.602 3.770 1.00 63.56 209 PRO B C 1
ATOM 11748 O O . PRO B 1 375 ? 7.645 18.762 3.988 1.00 73.62 209 PRO B O 1
ATOM 11759 N N . GLY B 1 376 ? 9.782 19.423 4.254 1.00 60.67 210 GLY B N 1
ATOM 11760 C CA . GLY B 1 376 ? 9.456 20.525 5.144 1.00 59.82 210 GLY B CA 1
ATOM 11761 C C . GLY B 1 376 ? 8.800 21.743 4.511 1.00 65.00 210 GLY B C 1
ATOM 11762 O O . GLY B 1 376 ? 8.522 22.703 5.234 1.00 70.22 210 GLY B O 1
ATOM 11766 N N . GLY B 1 377 ? 8.549 21.756 3.204 1.00 63.19 211 GLY B N 1
ATOM 11767 C CA . GLY B 1 377 ? 7.934 22.904 2.572 1.00 56.46 211 GLY B CA 1
ATOM 11768 C C . GLY B 1 377 ? 8.902 23.879 1.939 1.00 55.23 211 GLY B C 1
ATOM 11769 O O . GLY B 1 377 ? 8.477 24.967 1.532 1.00 51.60 211 GLY B O 1
ATOM 11773 N N . THR B 1 378 ? 10.191 23.562 1.918 1.00 49.79 212 THR B N 1
ATOM 11774 C CA . THR B 1 378 ? 11.208 24.368 1.258 1.00 53.15 212 THR B CA 1
ATOM 11775 C C . THR B 1 378 ? 11.573 23.765 -0.096 1.00 48.80 212 THR B C 1
ATOM 11776 O O . THR B 1 378 ? 11.108 22.686 -0.477 1.00 47.31 212 THR B O 1
ATOM 11787 N N . THR B 1 379 ? 12.398 24.500 -0.838 1.00 42.34 213 THR B N 1
ATOM 11788 C CA . THR B 1 379 ? 12.879 24.064 -2.141 1.00 54.20 213 THR B CA 1
ATOM 11789 C C . THR B 1 379 ? 14.341 24.459 -2.299 1.00 47.11 213 THR B C 1
ATOM 11790 O O . THR B 1 379 ? 14.836 25.364 -1.627 1.00 51.18 213 THR B O 1
ATOM 11801 N N . THR B 1 380 ? 15.034 23.745 -3.183 1.00 54.46 214 THR B N 1
ATOM 11802 C CA . THR B 1 380 ? 16.392 24.083 -3.593 1.00 58.17 214 THR B CA 1
ATOM 11803 C C . THR B 1 380 ? 16.425 24.232 -5.107 1.00 52.03 214 THR B C 1
ATOM 11804 O O . THR B 1 380 ? 15.841 23.416 -5.824 1.00 49.66 214 THR B O 1
ATOM 11815 N N . HIS B 1 381 ? 17.070 25.292 -5.586 1.00 54.65 215 HIS B N 1
ATOM 11816 C CA . HIS B 1 381 ? 17.329 25.482 -7.006 1.00 46.46 215 HIS B CA 1
ATOM 11817 C C . HIS B 1 381 ? 18.817 25.325 -7.284 1.00 50.46 215 HIS B C 1
ATOM 11818 O O . HIS B 1 381 ? 19.653 25.749 -6.480 1.00 52.67 215 HIS B O 1
ATOM 11832 N N . THR B 1 382 ? 19.148 24.726 -8.425 1.00 46.16 216 THR B N 1
ATOM 11833 C CA . THR B 1 382 ? 20.532 24.728 -8.871 1.00 41.40 216 THR B CA 1
ATOM 11834 C C . THR B 1 382 ? 20.945 26.138 -9.278 1.00 48.98 216 THR B C 1
ATOM 11835 O O . THR B 1 382 ? 20.132 26.945 -9.736 1.00 50.80 216 THR B O 1
ATOM 11846 N N . LYS B 1 383 ? 22.228 26.431 -9.101 1.00 55.71 217 LYS B N 1
ATOM 11847 C CA . LYS B 1 383 ? 22.805 27.650 -9.654 1.00 59.06 217 LYS B CA 1
ATOM 11848 C C . LYS B 1 383 ? 23.266 27.425 -11.086 1.00 57.23 217 LYS B C 1
ATOM 11849 O O . LYS B 1 383 ? 23.029 28.269 -11.957 1.00 57.92 217 LYS B O 1
ATOM 11868 N N . ALA B 1 384 ? 23.888 26.278 -11.345 1.00 56.19 218 ALA B N 1
ATOM 11869 C CA . ALA B 1 384 ? 24.248 25.894 -12.696 1.00 54.71 218 ALA B CA 1
ATOM 11870 C C . ALA B 1 384 ? 22.994 25.668 -13.535 1.00 48.25 218 ALA B C 1
ATOM 11871 O O . ALA B 1 384 ? 21.893 25.448 -13.021 1.00 51.63 218 ALA B O 1
ATOM 11878 N N . ALA B 1 385 ? 23.171 25.735 -14.850 1.00 47.83 219 ALA B N 1
ATOM 11879 C CA . ALA B 1 385 ? 22.067 25.561 -15.777 1.00 45.94 219 ALA B CA 1
ATOM 11880 C C . ALA B 1 385 ? 22.518 24.742 -16.976 1.00 41.12 219 ALA B C 1
ATOM 11881 O O . ALA B 1 385 ? 23.673 24.815 -17.399 1.00 43.86 219 ALA B O 1
ATOM 11888 N N . ALA B 1 386 ? 21.598 23.945 -17.508 1.00 44.19 220 ALA B N 1
ATOM 11889 C CA . ALA B 1 386 ? 21.788 23.322 -18.805 1.00 42.23 220 ALA B CA 1
ATOM 11890 C C . ALA B 1 386 ? 21.330 24.293 -19.881 1.00 44.25 220 ALA B C 1
ATOM 11891 O O . ALA B 1 386 ? 20.385 25.062 -19.684 1.00 45.03 220 ALA B O 1
ATOM 11898 N N . GLY B 1 387 ? 22.010 24.260 -21.022 1.00 42.79 221 GLY B N 1
ATOM 11899 C CA . GLY B 1 387 ? 21.772 25.215 -22.085 1.00 37.66 221 GLY B CA 1
ATOM 11900 C C . GLY B 1 387 ? 21.439 24.536 -23.397 1.00 34.39 221 GLY B C 1
ATOM 11901 O O . GLY B 1 387 ? 21.935 23.449 -23.695 1.00 36.78 221 GLY B O 1
ATOM 11905 N N . VAL B 1 388 ? 20.576 25.185 -24.177 1.00 37.78 222 VAL B N 1
ATOM 11906 C CA . VAL B 1 388 ? 20.249 24.745 -25.527 1.00 36.01 222 VAL B CA 1
ATOM 11907 C C . VAL B 1 388 ? 20.357 25.945 -26.454 1.00 37.04 222 VAL B C 1
ATOM 11908 O O . VAL B 1 388 ? 19.737 26.986 -26.205 1.00 41.14 222 VAL B O 1
ATOM 11921 N N . LEU B 1 389 ? 21.152 25.803 -27.507 1.00 37.00 223 LEU B N 1
ATOM 11922 C CA . LEU B 1 389 ? 21.341 26.836 -28.514 1.00 44.80 223 LEU B CA 1
ATOM 11923 C C . LEU B 1 389 ? 20.950 26.274 -29.864 1.00 48.73 223 LEU B C 1
ATOM 11924 O O . LEU B 1 389 ? 21.473 25.238 -30.280 1.00 53.02 223 LEU B O 1
ATOM 11940 N N . ASP B 1 390 ? 20.042 26.961 -30.543 1.00 48.00 224 ASP B N 1
ATOM 11941 C CA . ASP B 1 390 ? 19.732 26.685 -31.934 1.00 57.66 224 ASP B CA 1
ATOM 11942 C C . ASP B 1 390 ? 20.379 27.773 -32.776 1.00 63.43 224 ASP B C 1
ATOM 11943 O O . ASP B 1 390 ? 20.438 28.933 -32.362 1.00 61.96 224 ASP B O 1
ATOM 11952 N N . SER B 1 391 ? 20.878 27.394 -33.948 1.00 74.49 225 SER B N 1
ATOM 11953 C CA . SER B 1 391 ? 21.585 28.334 -34.806 1.00 77.31 225 SER B CA 1
ATOM 11954 C C . SER B 1 391 ? 21.533 27.819 -36.238 1.00 71.04 225 SER B C 1
ATOM 11955 O O . SER B 1 391 ? 21.014 26.733 -36.512 1.00 66.69 225 SER B O 1
ATOM 11963 N N . ALA B 1 392 ? 22.091 28.617 -37.153 1.00 72.48 226 ALA B N 1
ATOM 11964 C CA . ALA B 1 392 ? 22.191 28.219 -38.551 1.00 67.72 226 ALA B CA 1
ATOM 11965 C C . ALA B 1 392 ? 23.072 26.995 -38.728 1.00 62.28 226 ALA B C 1
ATOM 11966 O O . ALA B 1 392 ? 22.945 26.292 -39.735 1.00 66.64 226 ALA B O 1
ATOM 11973 N N . HIS B 1 393 ? 23.967 26.735 -37.782 1.00 60.87 227 HIS B N 1
ATOM 11974 C CA . HIS B 1 393 ? 24.879 25.605 -37.855 1.00 62.42 227 HIS B CA 1
ATOM 11975 C C . HIS B 1 393 ? 24.341 24.361 -37.161 1.00 60.57 227 HIS B C 1
ATOM 11976 O O . HIS B 1 393 ? 25.003 23.320 -37.198 1.00 68.37 227 HIS B O 1
ATOM 11990 N N . GLY B 1 394 ? 23.167 24.438 -36.549 1.00 60.87 228 GLY B N 1
ATOM 11991 C CA . GLY B 1 394 ? 22.570 23.322 -35.845 1.00 57.13 228 GLY B CA 1
ATOM 11992 C C . GLY B 1 394 ? 22.459 23.580 -34.350 1.00 50.85 228 GLY B C 1
ATOM 11993 O O . GLY B 1 394 ? 22.932 24.583 -33.816 1.00 51.04 228 GLY B O 1
ATOM 11997 N N . ARG B 1 395 ? 21.784 22.650 -33.683 1.00 49.97 229 ARG B N 1
ATOM 11998 C CA . ARG B 1 395 ? 21.542 22.772 -32.255 1.00 43.77 229 ARG B CA 1
ATOM 11999 C C . ARG B 1 395 ? 22.758 22.321 -31.456 1.00 43.33 229 ARG B C 1
ATOM 12000 O O . ARG B 1 395 ? 23.503 21.421 -31.858 1.00 45.40 229 ARG B O 1
ATOM 12021 N N . VAL B 1 396 ? 22.940 22.951 -30.301 1.00 48.26 230 VAL B N 1
ATOM 12022 C CA . VAL B 1 396 ? 24.013 22.623 -29.371 1.00 44.41 230 VAL B CA 1
ATOM 12023 C C . VAL B 1 396 ? 23.422 22.632 -27.972 1.00 40.22 230 VAL B C 1
ATOM 12024 O O . VAL B 1 396 ? 22.550 23.450 -27.667 1.00 41.64 230 VAL B O 1
ATOM 12037 N N . VAL B 1 397 ? 23.886 21.722 -27.124 1.00 34.73 231 VAL B N 1
ATOM 12038 C CA . VAL B 1 397 ? 23.431 21.665 -25.743 1.00 40.63 231 VAL B CA 1
ATOM 12039 C C . VAL B 1 397 ? 24.614 21.924 -24.826 1.00 39.09 231 VAL B C 1
ATOM 12040 O O . VAL B 1 397 ? 25.766 21.641 -25.168 1.00 47.71 231 VAL B O 1
ATOM 12053 N N . SER B 1 398 ? 24.317 22.467 -23.650 1.00 36.50 232 SER B N 1
ATOM 12054 C CA . SER B 1 398 ? 25.321 22.789 -22.645 1.00 44.93 232 SER B CA 1
ATOM 12055 C C . SER B 1 398 ? 25.071 21.942 -21.404 1.00 40.92 232 SER B C 1
ATOM 12056 O O . SER B 1 398 ? 23.978 21.986 -20.827 1.00 45.38 232 SER B O 1
ATOM 12064 N N . LEU B 1 399 ? 26.089 21.187 -20.990 1.00 42.88 233 LEU B N 1
ATOM 12065 C CA . LEU B 1 399 ? 25.980 20.251 -19.875 1.00 46.92 233 LEU B CA 1
ATOM 12066 C C . LEU B 1 399 ? 26.767 20.796 -18.693 1.00 45.10 233 LEU B C 1
ATOM 12067 O O . LEU B 1 399 ? 27.978 21.024 -18.829 1.00 52.60 233 LEU B O 1
ATOM 12083 N N . PRO B 1 400 ? 26.154 21.015 -17.528 1.00 48.39 234 PRO B N 1
ATOM 12084 C CA . PRO B 1 400 ? 26.896 21.592 -16.400 1.00 50.03 234 PRO B CA 1
ATOM 12085 C C . PRO B 1 400 ? 27.607 20.557 -15.540 1.00 47.57 234 PRO B C 1
ATOM 12086 O O . PRO B 1 400 ? 27.106 19.459 -15.288 1.00 54.37 234 PRO B O 1
ATOM 12097 N N . ARG B 1 401 ? 28.805 20.932 -15.086 1.00 63.74 235 ARG B N 1
ATOM 12098 C CA . ARG B 1 401 ? 29.620 20.119 -14.189 1.00 63.42 235 ARG B CA 1
ATOM 12099 C C . ARG B 1 401 ? 30.222 21.009 -13.113 1.00 58.08 235 ARG B C 1
ATOM 12100 O O . ARG B 1 401 ? 30.729 22.095 -13.409 1.00 64.77 235 ARG B O 1
ATOM 12121 N N . ILE B 1 402 ? 30.169 20.543 -11.870 1.00 60.26 236 ILE B N 1
ATOM 12122 C CA . ILE B 1 402 ? 30.837 21.193 -10.745 1.00 68.38 236 ILE B CA 1
ATOM 12123 C C . ILE B 1 402 ? 32.059 20.352 -10.402 1.00 71.85 236 ILE B C 1
ATOM 12124 O O . ILE B 1 402 ? 31.931 19.276 -9.806 1.00 70.04 236 ILE B O 1
ATOM 12140 N N . VAL B 1 403 ? 33.244 20.833 -10.772 1.00 77.47 237 VAL B N 1
ATOM 12141 C CA . VAL B 1 403 ? 34.493 20.119 -10.523 1.00 83.60 237 VAL B CA 1
ATOM 12142 C C . VAL B 1 403 ? 35.349 20.966 -9.592 1.00 83.37 237 VAL B C 1
ATOM 12143 O O . VAL B 1 403 ? 35.689 22.110 -9.921 1.00 80.70 237 VAL B O 1
ATOM 12156 N N . SER B 1 404 ? 35.699 20.400 -8.436 1.00 85.32 238 SER B N 1
ATOM 12157 C CA . SER B 1 404 ? 36.586 21.043 -7.470 1.00 96.64 238 SER B CA 1
ATOM 12158 C C . SER B 1 404 ? 36.032 22.372 -6.967 1.00 95.57 238 SER B C 1
ATOM 12159 O O . SER B 1 404 ? 36.795 23.231 -6.513 1.00 95.58 238 SER B O 1
ATOM 12167 N N . GLY B 1 405 ? 34.720 22.580 -7.070 1.00 89.50 239 GLY B N 1
ATOM 12168 C CA . GLY B 1 405 ? 34.099 23.781 -6.554 1.00 85.31 239 GLY B CA 1
ATOM 12169 C C . GLY B 1 405 ? 33.885 24.885 -7.564 1.00 85.13 239 GLY B C 1
ATOM 12170 O O . GLY B 1 405 ? 33.388 25.953 -7.189 1.00 88.25 239 GLY B O 1
ATOM 12174 N N . GLU B 1 406 ? 34.248 24.671 -8.824 1.00 86.24 240 GLU B N 1
ATOM 12175 C CA . GLU B 1 406 ? 34.086 25.668 -9.871 1.00 85.14 240 GLU B CA 1
ATOM 12176 C C . GLU B 1 406 ? 33.072 25.151 -10.884 1.00 81.11 240 GLU B C 1
ATOM 12177 O O . GLU B 1 406 ? 33.018 23.946 -11.156 1.00 77.36 240 GLU B O 1
ATOM 12189 N N . LEU B 1 407 ? 32.253 26.055 -11.422 1.00 81.51 241 LEU B N 1
ATOM 12190 C CA . LEU B 1 407 ? 31.221 25.674 -12.381 1.00 76.71 241 LEU B CA 1
ATOM 12191 C C . LEU B 1 407 ? 31.826 25.544 -13.774 1.00 79.13 241 LEU B C 1
ATOM 12192 O O . LEU B 1 407 ? 32.383 26.509 -14.308 1.00 80.15 241 LEU B O 1
ATOM 12208 N N . TYR B 1 408 ? 31.700 24.360 -14.365 1.00 70.44 242 TYR B N 1
ATOM 12209 C CA . TYR B 1 408 ? 32.185 24.089 -15.709 1.00 73.70 242 TYR B CA 1
ATOM 12210 C C . TYR B 1 408 ? 31.023 23.853 -16.667 1.00 65.57 242 TYR B C 1
ATOM 12211 O O . TYR B 1 408 ? 29.907 23.516 -16.261 1.00 70.37 242 TYR B O 1
ATOM 12229 N N . GLY B 1 409 ? 31.309 24.020 -17.955 1.00 67.35 243 GLY B N 1
ATOM 12230 C CA . GLY B 1 409 ? 30.328 23.802 -19.002 1.00 58.71 243 GLY B CA 1
ATOM 12231 C C . GLY B 1 409 ? 30.905 23.114 -20.223 1.00 61.72 243 GLY B C 1
ATOM 12232 O O . GLY B 1 409 ? 31.992 23.472 -20.686 1.00 67.50 243 GLY B O 1
ATOM 12236 N N . SER B 1 410 ? 30.196 22.123 -20.756 1.00 58.74 244 SER B N 1
ATOM 12237 C CA . SER B 1 410 ? 30.650 21.382 -21.928 1.00 59.91 244 SER B CA 1
ATOM 12238 C C . SER B 1 410 ? 29.586 21.485 -23.013 1.00 56.14 244 SER B C 1
ATOM 12239 O O . SER B 1 410 ? 28.422 21.138 -22.785 1.00 51.67 244 SER B O 1
ATOM 12247 N N . PHE B 1 411 ? 29.990 21.960 -24.187 1.00 54.58 245 PHE B N 1
ATOM 12248 C CA . PHE B 1 411 ? 29.093 22.082 -25.324 1.00 57.87 245 PHE B CA 1
ATOM 12249 C C . PHE B 1 411 ? 29.149 20.800 -26.139 1.00 59.71 245 PHE B C 1
ATOM 12250 O O . PHE B 1 411 ? 30.232 20.289 -26.442 1.00 62.11 245 PHE B O 1
ATOM 12267 N N . LEU B 1 412 ? 27.981 20.299 -26.512 1.00 51.63 246 LEU B N 1
ATOM 12268 C CA . LEU B 1 412 ? 27.869 19.047 -27.232 1.00 54.01 246 LEU B CA 1
ATOM 12269 C C . LEU B 1 412 ? 26.890 19.228 -28.374 1.00 51.37 246 LEU B C 1
ATOM 12270 O O . LEU B 1 412 ? 25.993 20.077 -28.294 1.00 45.53 246 LEU B O 1
ATOM 12286 N N . PRO B 1 413 ? 27.039 18.476 -29.461 1.00 53.85 247 PRO B N 1
ATOM 12287 C CA . PRO B 1 413 ? 26.029 18.523 -30.518 1.00 47.24 247 PRO B CA 1
ATOM 12288 C C . PRO B 1 413 ? 24.654 18.221 -29.938 1.00 54.88 247 PRO B C 1
ATOM 12289 O O . PRO B 1 413 ? 24.495 17.328 -29.103 1.00 55.86 247 PRO B O 1
ATOM 12300 N N . GLY B 1 414 ? 23.658 18.984 -30.381 1.00 47.00 248 GLY B N 1
ATOM 12301 C CA . GLY B 1 414 ? 22.349 18.958 -29.767 1.00 48.13 248 GLY B CA 1
ATOM 12302 C C . GLY B 1 414 ? 21.485 17.788 -30.184 1.00 52.91 248 GLY B C 1
ATOM 12303 O O . GLY B 1 414 ? 20.381 17.982 -30.698 1.00 51.76 248 GLY B O 1
ATOM 12307 N N . THR B 1 415 ? 21.973 16.569 -29.970 1.00 57.05 249 THR B N 1
ATOM 12308 C CA . THR B 1 415 ? 21.130 15.408 -30.194 1.00 47.93 249 THR B CA 1
ATOM 12309 C C . THR B 1 415 ? 20.207 15.220 -28.995 1.00 52.91 249 THR B C 1
ATOM 12310 O O . THR B 1 415 ? 20.518 15.667 -27.885 1.00 46.09 249 THR B O 1
ATOM 12321 N N . PRO B 1 416 ? 19.055 14.587 -29.192 1.00 44.40 250 PRO B N 1
ATOM 12322 C CA . PRO B 1 416 ? 18.200 14.290 -28.034 1.00 45.35 250 PRO B CA 1
ATOM 12323 C C . PRO B 1 416 ? 18.919 13.518 -26.945 1.00 46.94 250 PRO B C 1
ATOM 12324 O O . PRO B 1 416 ? 18.579 13.680 -25.767 1.00 45.42 250 PRO B O 1
ATOM 12335 N N . GLN B 1 417 ? 19.941 12.727 -27.293 1.00 49.00 251 GLN B N 1
ATOM 12336 C CA . GLN B 1 417 ? 20.682 11.969 -26.287 1.00 48.26 251 GLN B CA 1
ATOM 12337 C C . GLN B 1 417 ? 21.571 12.880 -25.453 1.00 47.18 251 GLN B C 1
ATOM 12338 O O . GLN B 1 417 ? 21.626 12.751 -24.224 1.00 49.74 251 GLN B O 1
ATOM 12352 N N . ASN B 1 418 ? 22.300 13.790 -26.102 1.00 48.46 252 ASN B N 1
ATOM 12353 C CA . ASN B 1 418 ? 23.113 14.748 -25.352 1.00 47.81 252 ASN B CA 1
ATOM 12354 C C . ASN B 1 418 ? 22.244 15.698 -24.537 1.00 43.13 252 ASN B C 1
ATOM 12355 O O . ASN B 1 418 ? 22.659 16.143 -23.461 1.00 42.74 252 ASN B O 1
ATOM 12366 N N . LEU B 1 419 ? 21.057 16.040 -25.042 1.00 39.22 253 LEU B N 1
ATOM 12367 C CA . LEU B 1 419 ? 20.113 16.819 -24.248 1.00 40.82 253 LEU B CA 1
ATOM 12368 C C . LEU B 1 419 ? 19.713 16.058 -22.990 1.00 41.43 253 LEU B C 1
ATOM 12369 O O . LEU B 1 419 ? 19.724 16.614 -21.886 1.00 36.18 253 LEU B O 1
ATOM 12385 N N . GLN B 1 420 ? 19.383 14.770 -23.134 1.00 43.86 254 GLN B N 1
ATOM 12386 C CA . GLN B 1 420 ? 19.077 13.959 -21.960 1.00 44.52 254 GLN B CA 1
ATOM 12387 C C . GLN B 1 420 ? 20.274 13.884 -21.020 1.00 42.05 254 GLN B C 1
ATOM 12388 O O . GLN B 1 420 ? 20.107 13.888 -19.796 1.00 45.58 254 GLN B O 1
ATOM 12402 N N . LEU B 1 421 ? 21.490 13.823 -21.568 1.00 49.39 255 LEU B N 1
ATOM 12403 C CA . LEU B 1 421 ? 22.687 13.863 -20.726 1.00 48.58 255 LEU B CA 1
ATOM 12404 C C . LEU B 1 421 ? 22.811 15.198 -20.009 1.00 45.89 255 LEU B C 1
ATOM 12405 O O . LEU B 1 421 ? 23.114 15.247 -18.811 1.00 46.26 255 LEU B O 1
ATOM 12421 N N . ALA B 1 422 ? 22.597 16.298 -20.735 1.00 41.05 256 ALA B N 1
ATOM 12422 C CA . ALA B 1 422 ? 22.681 17.615 -20.116 1.00 43.45 256 ALA B CA 1
ATOM 12423 C C . ALA B 1 422 ? 21.677 17.748 -18.984 1.00 41.23 256 ALA B C 1
ATOM 12424 O O . ALA B 1 422 ? 22.004 18.273 -17.912 1.00 40.26 256 ALA B O 1
ATOM 12431 N N . LEU B 1 423 ? 20.453 17.261 -19.197 1.00 42.57 257 LEU B N 1
ATOM 12432 C CA . LEU B 1 423 ? 19.420 17.344 -18.168 1.00 43.70 257 LEU B CA 1
ATOM 12433 C C . LEU B 1 423 ? 19.694 16.381 -17.017 1.00 47.04 257 LEU B C 1
ATOM 12434 O O . LEU B 1 423 ? 19.419 16.706 -15.857 1.00 47.90 257 LEU B O 1
ATOM 12450 N N . ASP B 1 424 ? 20.228 15.191 -17.310 1.00 48.89 258 ASP B N 1
ATOM 12451 C CA . ASP B 1 424 ? 20.642 14.283 -16.240 1.00 48.14 258 ASP B CA 1
ATOM 12452 C C . ASP B 1 424 ? 21.712 14.926 -15.371 1.00 47.14 258 ASP B C 1
ATOM 12453 O O . ASP B 1 424 ? 21.627 14.909 -14.139 1.00 48.67 258 ASP B O 1
ATOM 12462 N N . ALA B 1 425 ? 22.726 15.514 -16.004 1.00 46.22 259 ALA B N 1
ATOM 12463 C CA . ALA B 1 425 ? 23.795 16.165 -15.256 1.00 46.51 259 ALA B CA 1
ATOM 12464 C C . ALA B 1 425 ? 23.259 17.329 -14.434 1.00 52.26 259 ALA B C 1
ATOM 12465 O O . ALA B 1 425 ? 23.648 17.512 -13.274 1.00 53.15 259 ALA B O 1
ATOM 12472 N N . LEU B 1 426 ? 22.377 18.138 -15.024 1.00 47.82 260 LEU B N 1
ATOM 12473 C CA . LEU B 1 426 ? 21.760 19.233 -14.283 1.00 42.02 260 LEU B CA 1
ATOM 12474 C C . LEU B 1 426 ? 21.050 18.716 -13.037 1.00 43.32 260 LEU B C 1
ATOM 12475 O O . LEU B 1 426 ? 21.230 19.252 -11.938 1.00 43.60 260 LEU B O 1
ATOM 12491 N N . VAL B 1 427 ? 20.225 17.678 -13.194 1.00 40.53 261 VAL B N 1
ATOM 12492 C CA . VAL B 1 427 ? 19.447 17.167 -12.068 1.00 48.53 261 VAL B CA 1
ATOM 12493 C C . VAL B 1 427 ? 20.353 16.558 -11.005 1.00 52.33 261 VAL B C 1
ATOM 12494 O O . VAL B 1 427 ? 20.059 16.652 -9.807 1.00 49.17 261 VAL B O 1
ATOM 12507 N N . GLU B 1 428 ? 21.464 15.936 -11.407 1.00 50.20 262 GLU B N 1
ATOM 12508 C CA . GLU B 1 428 ? 22.389 15.374 -10.429 1.00 58.79 262 GLU B CA 1
ATOM 12509 C C . GLU B 1 428 ? 22.992 16.438 -9.521 1.00 56.05 262 GLU B C 1
ATOM 12510 O O . GLU B 1 428 ? 23.597 16.088 -8.501 1.00 63.71 262 GLU B O 1
ATOM 12522 N N . LEU B 1 429 ? 22.836 17.719 -9.853 1.00 51.68 263 LEU B N 1
ATOM 12523 C CA . LEU B 1 429 ? 23.285 18.792 -8.974 1.00 47.43 263 LEU B CA 1
ATOM 12524 C C . LEU B 1 429 ? 22.264 19.122 -7.890 1.00 49.41 263 LEU B C 1
ATOM 12525 O O . LEU B 1 429 ? 22.533 19.988 -7.051 1.00 53.34 263 LEU B O 1
ATOM 12541 N N . LEU B 1 430 ? 21.105 18.456 -7.878 1.00 51.95 264 LEU B N 1
ATOM 12542 C CA . LEU B 1 430 ? 20.156 18.668 -6.798 1.00 52.27 264 LEU B CA 1
ATOM 12543 C C . LEU B 1 430 ? 20.522 17.787 -5.605 1.00 54.22 264 LEU B C 1
ATOM 12544 O O . LEU B 1 430 ? 21.056 16.687 -5.784 1.00 47.68 264 LEU B O 1
ATOM 12560 N N . PRO B 1 431 ? 20.195 18.224 -4.381 1.00 58.29 265 PRO B N 1
ATOM 12561 C CA . PRO B 1 431 ? 20.541 17.410 -3.204 1.00 50.45 265 PRO B CA 1
ATOM 12562 C C . PRO B 1 431 ? 20.179 15.949 -3.355 1.00 55.34 265 PRO B C 1
ATOM 12563 O O . PRO B 1 431 ? 20.977 15.079 -2.988 1.00 54.34 265 PRO B O 1
ATOM 12574 N N . ALA B 1 432 ? 19.012 15.652 -3.931 1.00 52.35 266 ALA B N 1
ATOM 12575 C CA . ALA B 1 432 ? 18.616 14.266 -4.137 1.00 47.35 266 ALA B CA 1
ATOM 12576 C C . ALA B 1 432 ? 19.379 13.615 -5.279 1.00 47.97 266 ALA B C 1
ATOM 12577 O O . ALA B 1 432 ? 19.329 12.390 -5.416 1.00 51.50 266 ALA B O 1
ATOM 12584 N N . GLY B 1 433 ? 20.039 14.402 -6.124 1.00 50.26 267 GLY B N 1
ATOM 12585 C CA . GLY B 1 433 ? 20.852 13.858 -7.193 1.00 51.29 267 GLY B CA 1
ATOM 12586 C C . GLY B 1 433 ? 20.070 13.079 -8.229 1.00 54.14 267 GLY B C 1
ATOM 12587 O O . GLY B 1 433 ? 20.665 12.369 -9.045 1.00 59.33 267 GLY B O 1
ATOM 12591 N N . SER B 1 434 ? 18.747 13.213 -8.239 1.00 49.77 268 SER B N 1
ATOM 12592 C CA . SER B 1 434 ? 17.945 12.441 -9.176 1.00 50.21 268 SER B CA 1
ATOM 12593 C C . SER B 1 434 ? 16.595 13.106 -9.398 1.00 45.94 268 SER B C 1
ATOM 12594 O O . SER B 1 434 ? 16.141 13.933 -8.602 1.00 47.68 268 SER B O 1
ATOM 12602 N N . TRP B 1 435 ? 15.957 12.716 -10.500 1.00 47.27 269 TRP B N 1
ATOM 12603 C CA . TRP B 1 435 ? 14.626 13.213 -10.822 1.00 46.87 269 TRP B CA 1
ATOM 12604 C C . TRP B 1 435 ? 13.531 12.461 -10.069 1.00 49.49 269 TRP B C 1
ATOM 12605 O O . TRP B 1 435 ? 12.461 13.027 -9.822 1.00 50.19 269 TRP B O 1
ATOM 12626 N N . LEU B 1 436 ? 13.773 11.213 -9.676 1.00 49.01 270 LEU B N 1
ATOM 12627 C CA . LEU B 1 436 ? 12.743 10.423 -9.010 1.00 51.07 270 LEU B CA 1
ATOM 12628 C C . LEU B 1 436 ? 12.974 10.337 -7.503 1.00 49.12 270 LEU B C 1
ATOM 12629 O O . LEU B 1 436 ? 14.100 10.476 -7.030 1.00 55.71 270 LEU B O 1
#

InterPro domains:
  IPR001165 T4-type lysozyme [PR00684] (4-23)
  IPR001165 T4-type lysozyme [PR00684] (24-42)
  IPR001165 T4-type lysozyme [PR00684] (51-70)
  IPR001165 T4-type lysozyme [PR00684] (72-92)
  IPR001165 T4-type lysozyme [PR00684] (95-114)
  IPR001165 T4-type lysozyme [PR00684] (118-137)
  IPR001165 T4-type lysozyme [PR00684] (138-159)
  IPR002196 Glycoside hydrolase, family 24 [PF00959] (11-135)
  IPR023346 Lysozyme-like domain superfamily [SSF53955] (1-161)
  IPR023347 Lysozyme domain superfamily [G3DSA:1.10.530.40] (1-164)
  IPR034690 Endolysin T4 type [MF_04110] (1-159)
  IPR052619 Bacteriophage lysozyme-like [PTHR37406] (4-161)

Solvent-accessible surface area: 38892 Å² total; per-residue (Å²): 160,41,74,22,20,63,21,50,9,10,59,1,0,64,23,7,40,1,30,48,72,141,40,44,95,43,110,132,18,61,34,11,0,1,1,46,27,79,10,27,130,38,134,48,76,112,39,0,70,54,81,0,38,150,56,32,71,107,132,9,106,1,68,5,73,85,96,21,0,62,125,4,2,80,104,33,6,13,53,14,0,46,19,0,34,151,28,92,144,0,83,60,5,5,73,39,1,3,5,2,5,40,0,0,0,0,0,3,16,43,56,56,29,60,118,31,0,9,60,36,91,81,2,10,99,15,3,72,97,52,72,24,96,80,0,8,92,39,2,32,154,21,193,21,52,106,107,35,35,51,19,0,87,30,0,15,42,0,1,104,38,0,6,13,77,18,10,16,62,3,24,9,90,6,63,27,53,0,0,28,2,0,6,81,102,24,172,25,86,74,25,13,141,28,0,29,23,193,164,121,124,130,99,93,116,63,21,39,106,22,72,151,68,7,66,76,79,32,4,4,22,63,102,19,97,0,36,24,13,10,17,22,5,0,39,0,0,4,121,12,42,13,5,2,20,2,116,26,94,87,121,115,107,136,93,19,110,2,0,0,0,21,39,91,89,56,22,0,0,0,18,53,76,60,96,77,3,47,0,41,27,3,17,102,71,23,30,16,8,33,1,0,26,44,24,20,32,125,40,118,64,0,114,18,92,87,35,61,73,29,30,33,132,131,53,131,126,128,73,45,92,92,7,42,155,43,15,83,73,0,58,86,89,12,36,12,75,2,66,0,31,0,7,14,52,51,150,77,40,87,65,49,75,14,195,4,24,1,6,2,1,33,15,84,65,13,9,0,0,21,10,5,101,87,76,114,67,93,61,72,16,1,25,32,30,2,34,81,99,24,3,43,91,0,0,57,10,0,6,110,55,6,90,47,28,42,28,158,68,59,14,85,37,45,16,20,44,12,60,1,14,48,1,0,26,11,6,36,1,29,61,75,146,19,48,94,42,116,129,27,69,24,13,0,1,2,29,38,100,12,31,161,38,127,44,76,118,37,0,44,49,80,0,35,148,51,27,68,107,131,10,97,0,78,4,74,74,105,32,0,64,141,4,2,69,92,29,7,22,56,12,1,65,18,0,58,185,23,92,147,0,84,59,4,6,70,40,1,2,7,1,4,38,0,0,0,0,0,3,16,39,51,57,29,58,118,31,0,9,61,35,92,82,2,9,101,26,1,73,89,61,85,26,96,84,0,7,88,46,3,34,157,20,208,15,61,108,137,51,58,101,22,0,127,33,0,15,33,0,0,105,39,0,7,15,79,23,9,16,56,11,41,36,106,9,68,13,70,0,0,25,10,1,5,109,50,43,167,28,79,73,20,13,140,17,0,35,18,178,165,172,118,118,63,96,40,81,156,73,10,64,92,125,63,25,3,43,97,76,5,78,6,71,16,11,20,22,35,3,0,54,2,0,3,111,12,42,20,4,2,23,1,113,21,87,71,109,97,83,76,27,75,97,3,87,2,0,0,0,21,46,107,68,33,8,0,0,0,18,53,70,63,106,55,0,49,0,50,6,3,21,72,73,15,24,14,8,26,1,0,24,49,22,20,32,127,40,120,53,3,82,64,118,15,158,38,83,118,59,84,76,102,138,141,92,60,88,78,18,41,154,34,34,77,67,2,63,67,71,3,56,9,118,1,54,0,40,0,7,15,47,50,150,75,44,86,68,47,90,15,203,5,20,1,3,2,11,26,13,90,59,14,9,3,0,19,8,3,130,86,78,120,68,90,48,96,22,27,46,29,14,3,34,30,70,24,3,33,95,0,0,57,15,0,5,112,59,5,93,51,29,47,25,154

Organism: Enterobacteria phage T4 (NCBI:txid10665)

GO terms:
  GO:0003796 lysozyme activity (F, IDA)

Secondary structure (P-SEA, 3-state):
cccbbbbcaaaaaaaacbbbccccccccccccccccccccccccaaaaaaaaaaaccccccccccaaaaaaaaaaaaaaaaaaaaaccccaaaaaaccaaaaaaaaaaaacccccccccaaaaaaaaaacaaaaaaaaaaccccccccaaaaaaaaaaaacccccccccccccccaaaaaaaaaacccccccccccccccaaaaaaaaaaaaaaaaaccccccccccaaaaaaaaaaccccbbbbbbbbbccccbbbbbbbbcccbbbbbbbcccbbbbbbccccccaaaaaaaaaccccccccccccccccccccccccaaaaaaaaaacccccbbbbbbbbccccccccccccbbbbbbbcccbbbbbbbbbcccbbbbbbccccaaaaaaaaaaaaaaccccccc/cccccccccccaaaaaaaacbbbccccccccccccccccccccccccaaaaaaaaaaaccccccccccaaaaaaaaaaaaaaaaaaaaaccccaaaaaaccaaaaaaaaaaaacccccccccaaaaaaaaaacaaaaaaaaaaacccccccaaaaaaaaaaaacccccccccccccccaaaaaaaaaaacccccccccccccccaaaaaaaaaaaccccccccccaaaaaaaaaaccccccbbbbbbbccccbbbbbbbbbbcccbbbbbbbcccbbbbbbccccccaaaaaaaaaccccccccccccaaaaaaccccaaaaaaaaaacccccbbbbbbbbccccccccccccbbbbbbbcccbbbbbbbbbcccbbbbbbccccaaaaaaaaaaaaaaccccccc

Foldseek 3Di:
DCPAPDDDLLLLLCQVQNAAQFWDQAPLQFIAHGRRQTQDNDNDDVSSQVSVCVLQVHNANRGDDNVSSVVSVVVLLVVLVVVQCPDPLRNLLLVQDDPQLNSLLSSVCSPPNPVVSSVLNPLSVCSSVVVLVVSLVSQCPDPVCQQAVQSSNQSSVCSNPVGNVSQQKGKDKAFLLLLVLQCVLLVFDAFDVLQVNDDDDVNVVVVVVSLVVCCSNQQAGPVSHGRNNNNVQSVQRGQFQKKKWKWKDALVDDIKIWMWGHHPQWTWIWTDDPRMIMIIIGDSSDDPLRSVCVVVPDKFWFPADKDWVFFDCNVVVPDDPVNVVVVCQQVVDFRMKMWIKMKGADPVGDMDIDPHTKMWTHHPRMIKIWAWDQDPRTITIMIDTDDSVVSSVRVLRRCCRYPVRGPD/DLAPPPAPDDDLLLLQCQQQNAAQFWDADPLRFIAHQRLRGQDPDNDLVSSQVSVCVLQVHNASGGHDNVSSVVVVVVVLVVLVVVQCPDPLRNLLLVQDDPQLNSLLSSVCSVPNPVVSSVLNPLSVCSSVVVLVVSLVSQCPDPVCVVPVLSSVQSSVCSNPVGNVSSQKRKDKDFLLRLLLQCVVVVFDAFPCLQPNDRVVSVVVLVVCCVVQQADPVGHGRNNVNVQSRQRGQFQKKKWKWKFAVQPPGDTKIWMWGHHPQWIWIWIDDPRMIMIMTGHCSCDPLNSVCVVVPDKFWQDDWDKQPVVVVVDPDDPVVVVVVCQQVVDFRMKMWIKMKGGDPVGDMDIDPHTKMWTHHPRMIKIWAWDQDPNTIDIMIGTPRSVVVNVSVLRRCCRYPVRDDD

CATH classification: 1.10.530.40

Nearest PDB structures (foldseek):
  5vba-assembly1_A  TM=1.002E+00  e=7.624E-83  Tequatrovirus T4
  5vba-assembly2_B  TM=9.532E-01  e=1.601E-71  Tequatrovirus T4
  3sbb-assembly1_C  TM=9.779E-01  e=9.977E-25  Tequatrovirus T4
  6xom-assembly1_A  TM=7.029E-01  e=5.496E-25  Tequatrovirus T4
  6d9m-assembly1_A  TM=6.065E-01  e=2.015E-26  Tequatrovirus T4